Protein AF-0000000084835372 (afdb_homodimer)

pLDDT: mean 84.23, std 11.16, range [27.98, 97.38]

Structure (mmCIF, N/CA/C/O backbone):
data_AF-0000000084835372-model_v1
#
loop_
_entity.id
_entity.type
_entity.pdbx_description
1 polymer 'HAT C-terminal dimerisation domain-containing protein'
#
loop_
_atom_site.group_PDB
_atom_site.id
_atom_site.type_symbol
_atom_site.label_atom_id
_atom_site.label_alt_id
_atom_site.label_comp_id
_atom_site.label_asym_id
_atom_site.label_entity_id
_atom_site.label_seq_id
_atom_site.pdbx_PDB_ins_code
_atom_site.Cartn_x
_atom_site.Cartn_y
_atom_site.Cartn_z
_atom_site.occupancy
_atom_site.B_iso_or_equiv
_atom_site.auth_seq_id
_atom_site.auth_comp_id
_atom_site.auth_asym_id
_atom_site.auth_atom_id
_atom_site.pdbx_PDB_model_num
ATOM 1 N N . ALA A 1 1 ? -44.656 -14.961 35.062 1 27.98 1 ALA A N 1
ATOM 2 C CA . ALA A 1 1 ? -44.094 -15.5 33.844 1 27.98 1 ALA A CA 1
ATOM 3 C C . ALA A 1 1 ? -44.719 -14.812 32.625 1 27.98 1 ALA A C 1
ATOM 5 O O . ALA A 1 1 ? -45.938 -14.891 32.406 1 27.98 1 ALA A O 1
ATOM 6 N N . SER A 1 2 ? -44.25 -13.578 32.281 1 36.66 2 SER A N 1
ATOM 7 C CA . SER A 1 2 ? -44.938 -12.562 31.5 1 36.66 2 SER A CA 1
ATOM 8 C C . SER A 1 2 ? -45.375 -13.125 30.141 1 36.66 2 SER A C 1
ATOM 10 O O . SER A 1 2 ? -44.688 -13.93 29.531 1 36.66 2 SER A O 1
ATOM 12 N N . LYS A 1 3 ? -46.656 -13.367 29.922 1 39.31 3 LYS A N 1
ATOM 13 C CA . LYS A 1 3 ? -47.344 -13.938 28.766 1 39.31 3 LYS A CA 1
ATOM 14 C C . LYS A 1 3 ? -46.688 -13.531 27.453 1 39.31 3 LYS A C 1
ATOM 16 O O . LYS A 1 3 ? -46.594 -12.344 27.141 1 39.31 3 LYS A O 1
ATOM 21 N N . LEU A 1 4 ? -45.562 -14.047 26.938 1 47.09 4 LEU A N 1
ATOM 22 C CA . LEU A 1 4 ? -44.969 -13.961 25.609 1 47.09 4 LEU A CA 1
ATOM 23 C C . LEU A 1 4 ? -46.062 -13.812 24.547 1 47.09 4 LEU A C 1
ATOM 25 O O . LEU A 1 4 ? -46.812 -14.758 24.281 1 47.09 4 LEU A O 1
ATOM 29 N N . GLY A 1 5 ? -46.906 -12.906 24.688 1 49.31 5 GLY A N 1
ATOM 30 C CA . GLY A 1 5 ? -48.062 -12.719 23.828 1 49.31 5 GLY A CA 1
ATOM 31 C C . GLY A 1 5 ? -47.75 -12.844 22.344 1 49.31 5 GLY A C 1
ATOM 32 O O . GLY A 1 5 ? -46.594 -12.664 21.938 1 49.31 5 GLY A O 1
ATOM 33 N N . ASN A 1 6 ? -48.438 -13.672 21.531 1 63.75 6 ASN A N 1
ATOM 34 C CA . ASN A 1 6 ? -48.531 -14 20.109 1 63.75 6 ASN A CA 1
ATOM 35 C C . ASN A 1 6 ? -48.594 -12.742 19.25 1 63.75 6 ASN A C 1
ATOM 37 O O . ASN A 1 6 ? -49.625 -12.508 18.578 1 63.75 6 ASN A O 1
ATOM 41 N N . VAL A 1 7 ? -47.906 -11.742 19.5 1 74.88 7 VAL A N 1
ATOM 42 C CA . VAL A 1 7 ? -48.031 -10.531 18.703 1 74.88 7 VAL A CA 1
ATOM 43 C C . VAL A 1 7 ? -47.031 -10.578 17.547 1 74.88 7 VAL A C 1
ATOM 45 O O . VAL A 1 7 ? -45.844 -10.914 17.75 1 74.88 7 VAL A O 1
ATOM 48 N N . SER A 1 8 ? -47.469 -10.453 16.375 1 78.5 8 SER A N 1
ATOM 49 C CA . SER A 1 8 ? -46.625 -10.398 15.18 1 78.5 8 SER A CA 1
ATOM 50 C C . SER A 1 8 ? -45.75 -9.141 15.164 1 78.5 8 SER A C 1
ATOM 52 O O . SER A 1 8 ? -46.094 -8.156 15.828 1 78.5 8 SER A O 1
ATOM 54 N N . ALA A 1 9 ? -44.594 -9.211 14.57 1 79.56 9 ALA A N 1
ATOM 55 C CA . ALA A 1 9 ? -43.688 -8.07 14.43 1 79.56 9 ALA A CA 1
ATOM 56 C C . ALA A 1 9 ? -44.438 -6.867 13.844 1 79.56 9 ALA A C 1
ATOM 58 O O . ALA A 1 9 ? -44.188 -5.727 14.258 1 79.56 9 ALA A O 1
ATOM 59 N N . LYS A 1 10 ? -45.375 -7.16 13.039 1 75.25 10 LYS A N 1
ATOM 60 C CA . LYS A 1 10 ? -46.156 -6.109 12.391 1 75.25 10 LYS A CA 1
ATOM 61 C C . LYS A 1 10 ? -47.031 -5.383 13.398 1 75.25 10 LYS A C 1
ATOM 63 O O . LYS A 1 10 ? -47.062 -4.148 13.422 1 75.25 10 LYS A O 1
ATOM 68 N N . ASP A 1 11 ? -47.688 -6.129 14.172 1 78.44 11 ASP A N 1
ATOM 69 C CA . ASP A 1 11 ? -48.594 -5.559 15.148 1 78.44 11 ASP A CA 1
ATOM 70 C C . ASP A 1 11 ? -47.844 -4.727 16.188 1 78.44 11 ASP A C 1
ATOM 72 O O . ASP A 1 11 ? -48.312 -3.639 16.562 1 78.44 11 ASP A O 1
ATOM 76 N N . ARG A 1 12 ? -46.75 -5.238 16.531 1 81.25 12 ARG A N 1
ATOM 77 C CA . ARG A 1 12 ? -45.969 -4.531 17.547 1 81.25 12 ARG A CA 1
ATOM 78 C C . ARG A 1 12 ? -45.406 -3.221 16.984 1 81.25 12 ARG A C 1
ATOM 80 O O . ARG A 1 12 ? -45.438 -2.193 17.672 1 81.25 12 ARG A O 1
ATOM 87 N N . SER A 1 13 ? -44.969 -3.252 15.828 1 80.44 13 SER A N 1
ATOM 88 C CA . SER A 1 13 ? -44.375 -2.064 15.203 1 80.44 13 SER A CA 1
ATOM 89 C C . SER A 1 13 ? -45.438 -0.953 15.078 1 80.44 13 SER A C 1
ATOM 91 O O . SER A 1 13 ? -45.094 0.227 15.219 1 80.44 13 SER A O 1
ATOM 93 N N . SER A 1 14 ? -46.656 -1.367 14.844 1 75.94 14 SER A N 1
ATOM 94 C CA . SER A 1 14 ? -47.719 -0.389 14.656 1 75.94 14 SER A CA 1
ATOM 95 C C . SER A 1 14 ? -48 0.365 15.945 1 75.94 14 SER A C 1
ATOM 97 O O . SER A 1 14 ? -48.562 1.46 15.914 1 75.94 14 SER A O 1
ATOM 99 N N . GLN A 1 15 ? -47.594 -0.222 16.953 1 78.06 15 GLN A N 1
ATOM 100 C CA . GLN A 1 15 ? -47.812 0.406 18.25 1 78.06 15 GLN A CA 1
ATOM 101 C C . GLN A 1 15 ? -46.844 1.569 18.484 1 78.06 15 GLN A C 1
ATOM 103 O O . GLN A 1 15 ? -47.094 2.424 19.344 1 78.06 15 GLN A O 1
ATOM 108 N N . TYR A 1 16 ? -45.719 1.495 17.812 1 78.81 16 TYR A N 1
ATOM 109 C CA . TYR A 1 16 ? -44.688 2.533 17.969 1 78.81 16 TYR A CA 1
ATOM 110 C C . TYR A 1 16 ? -44.656 3.445 16.75 1 78.81 16 TYR A C 1
ATOM 112 O O . TYR A 1 16 ? -44.344 2.996 15.641 1 78.81 16 TYR A O 1
ATOM 120 N N . LYS A 1 17 ? -45.438 4.484 16.625 1 60.16 17 LYS A N 1
ATOM 121 C CA . LYS A 1 17 ? -45.656 5.34 15.469 1 60.16 17 LYS A CA 1
ATOM 122 C C . LYS A 1 17 ? -44.344 5.617 14.719 1 60.16 17 LYS A C 1
ATOM 124 O O . LYS A 1 17 ? -44.312 5.543 13.492 1 60.16 17 LYS A O 1
ATOM 129 N N . ASN A 1 18 ? -43.312 6.223 15.312 1 61.34 18 ASN A N 1
ATOM 130 C CA . ASN A 1 18 ? -42.188 6.777 14.539 1 61.34 18 ASN A CA 1
ATOM 131 C C . ASN A 1 18 ? -40.875 6.168 14.945 1 61.34 18 ASN A C 1
ATOM 133 O O . ASN A 1 18 ? -39.812 6.605 14.484 1 61.34 18 ASN A O 1
ATOM 137 N N . GLY A 1 19 ? -40.938 4.887 15.5 1 65.94 19 GLY A N 1
ATOM 138 C CA . GLY A 1 19 ? -39.656 4.488 16.016 1 65.94 19 GLY A CA 1
ATOM 139 C C . GLY A 1 19 ? -39.219 3.104 15.562 1 65.94 19 GLY A C 1
ATOM 140 O O . GLY A 1 19 ? -38.062 2.707 15.75 1 65.94 19 GLY A O 1
ATOM 141 N N . THR A 1 20 ? -40.188 2.344 14.938 1 71.88 20 THR A N 1
ATOM 142 C CA . THR A 1 20 ? -39.875 0.97 14.57 1 71.88 20 THR A CA 1
ATOM 143 C C . THR A 1 20 ? -40.469 0.618 13.211 1 71.88 20 THR A C 1
ATOM 145 O O . THR A 1 20 ? -41.344 1.315 12.719 1 71.88 20 THR A O 1
ATOM 148 N N . PHE A 1 21 ? -39.875 -0.289 12.484 1 67.44 21 PHE A N 1
ATOM 149 C CA . PHE A 1 21 ? -40.406 -0.83 11.25 1 67.44 21 PHE A CA 1
ATOM 150 C C . PHE A 1 21 ? -40.281 -2.346 11.203 1 67.44 21 PHE A C 1
ATOM 152 O O . PHE A 1 21 ? -39.562 -2.928 12.023 1 67.44 21 PHE A O 1
ATOM 159 N N . HIS A 1 22 ? -41.094 -3.066 10.5 1 67.38 22 HIS A N 1
ATOM 160 C CA . HIS A 1 22 ? -41.031 -4.523 10.43 1 67.38 22 HIS A CA 1
ATOM 161 C C . HIS A 1 22 ? -40.656 -5.004 9.039 1 67.38 22 HIS A C 1
ATOM 163 O O . HIS A 1 22 ? -41.062 -4.41 8.039 1 67.38 22 HIS A O 1
ATOM 169 N N . VAL A 1 23 ? -39.594 -5.934 9.016 1 60.56 23 VAL A N 1
ATOM 170 C CA . VAL A 1 23 ? -39.188 -6.578 7.773 1 60.56 23 VAL A CA 1
ATOM 171 C C . VAL A 1 23 ? -39.156 -8.094 7.961 1 60.56 23 VAL A C 1
ATOM 173 O O . VAL A 1 23 ? -38.5 -8.609 8.875 1 60.56 23 VAL A O 1
ATOM 176 N N . SER A 1 24 ? -39.781 -8.82 7.027 1 58.56 24 SER A N 1
ATOM 177 C CA . SER A 1 24 ? -39.719 -10.281 6.953 1 58.56 24 SER A CA 1
ATOM 178 C C . SER A 1 24 ? -39.969 -10.914 8.32 1 58.56 24 SER A C 1
ATOM 180 O O . SER A 1 24 ? -39.25 -11.836 8.711 1 58.56 24 SER A O 1
ATOM 182 N N . GLY A 1 25 ? -40.875 -10.273 9.109 1 63.66 25 GLY A N 1
ATOM 183 C CA . GLY A 1 25 ? -41.281 -10.883 10.367 1 63.66 25 GLY A CA 1
ATOM 184 C C . GLY A 1 25 ? -40.5 -10.352 11.562 1 63.66 25 GLY A C 1
ATOM 185 O O . GLY A 1 25 ? -40.781 -10.734 12.703 1 63.66 25 GLY A O 1
ATOM 186 N N . ASP A 1 26 ? -39.5 -9.523 11.266 1 73.25 26 ASP A N 1
ATOM 187 C CA . ASP A 1 26 ? -38.719 -8.953 12.359 1 73.25 26 ASP A CA 1
ATOM 188 C C . ASP A 1 26 ? -38.969 -7.461 12.508 1 73.25 26 ASP A C 1
ATOM 190 O O . ASP A 1 26 ? -39.312 -6.785 11.531 1 73.25 26 ASP A O 1
ATOM 194 N N . MET A 1 27 ? -38.969 -7.043 13.695 1 76.88 27 MET A N 1
ATOM 195 C CA . MET A 1 27 ? -39.156 -5.625 13.984 1 76.88 27 MET A CA 1
ATOM 196 C C . MET A 1 27 ? -37.812 -4.926 14.18 1 76.88 27 MET A C 1
ATOM 198 O O . MET A 1 27 ? -36.938 -5.449 14.867 1 76.88 27 MET A O 1
ATOM 202 N N . PHE A 1 28 ? -37.656 -3.779 13.508 1 74.75 28 PHE A N 1
ATOM 203 C CA . PHE A 1 28 ? -36.406 -3.057 13.562 1 74.75 28 PHE A CA 1
ATOM 204 C C . PHE A 1 28 ? -36.594 -1.664 14.148 1 74.75 28 PHE A C 1
ATOM 206 O O . PHE A 1 28 ? -37.656 -1.054 13.977 1 74.75 28 PHE A O 1
ATOM 213 N N . CYS A 1 29 ? -35.656 -1.258 14.992 1 74.88 29 CYS A N 1
ATOM 214 C CA . CYS A 1 29 ? -35.625 0.126 15.445 1 74.88 29 CYS A CA 1
ATOM 215 C C . CYS A 1 29 ? -35.188 1.061 14.32 1 74.88 29 CYS A C 1
ATOM 217 O O . CYS A 1 29 ? -34.219 0.794 13.625 1 74.88 29 CYS A O 1
ATOM 219 N N . SER A 1 30 ? -35.906 2.086 14.117 1 66.5 30 SER A N 1
ATOM 220 C CA . SER A 1 30 ? -35.625 2.996 13.008 1 66.5 30 SER A CA 1
ATOM 221 C C . SER A 1 30 ? -34.344 3.762 13.219 1 66.5 30 SER A C 1
ATOM 223 O O . SER A 1 30 ? -33.656 4.137 12.25 1 66.5 30 SER A O 1
ATOM 225 N N . ALA A 1 31 ? -34 3.979 14.477 1 65.31 31 ALA A N 1
ATOM 226 C CA . ALA A 1 31 ? -32.844 4.785 14.773 1 65.31 31 ALA A CA 1
ATOM 227 C C . ALA A 1 31 ? -31.562 3.967 14.609 1 65.31 31 ALA A C 1
ATOM 229 O O . ALA A 1 31 ? -30.562 4.461 14.07 1 65.31 31 ALA A O 1
ATOM 230 N N . TYR A 1 32 ? -31.609 2.758 14.992 1 65 32 TYR A N 1
ATOM 231 C CA . TYR A 1 32 ? -30.375 1.96 15.023 1 65 32 TYR A CA 1
ATOM 232 C C . TYR A 1 32 ? -30.391 0.907 13.922 1 65 32 TYR A C 1
ATOM 234 O O . TYR A 1 32 ? -29.359 0.32 13.609 1 65 32 TYR A O 1
ATOM 242 N N . ASN A 1 33 ? -31.516 0.706 13.273 1 63.5 33 ASN A N 1
ATOM 243 C CA . ASN A 1 33 ? -31.688 -0.334 12.266 1 63.5 33 ASN A CA 1
ATOM 244 C C . ASN A 1 33 ? -31.328 -1.712 12.812 1 63.5 33 ASN A C 1
ATOM 246 O O . ASN A 1 33 ? -30.641 -2.486 12.156 1 63.5 33 ASN A O 1
ATOM 250 N N . ILE A 1 34 ? -31.609 -1.914 14.078 1 71.31 34 ILE A N 1
ATOM 251 C CA . ILE A 1 34 ? -31.359 -3.211 14.695 1 71.31 34 ILE A CA 1
ATOM 252 C C . ILE A 1 34 ? -32.688 -3.943 14.922 1 71.31 34 ILE A C 1
ATOM 254 O O . ILE A 1 34 ? -33.719 -3.311 15.094 1 71.31 34 ILE A O 1
ATOM 258 N N . ALA A 1 35 ? -32.625 -5.25 14.828 1 72.38 35 ALA A N 1
ATOM 259 C CA . ALA A 1 35 ? -33.781 -6.059 15.141 1 72.38 35 ALA A CA 1
ATOM 260 C C . ALA A 1 35 ? -34.125 -5.992 16.625 1 72.38 35 ALA A C 1
ATOM 262 O O . ALA A 1 35 ? -33.219 -6.07 17.469 1 72.38 35 ALA A O 1
ATOM 263 N N . VAL A 1 36 ? -35.312 -5.547 16.969 1 76.25 36 VAL A N 1
ATOM 264 C CA . VAL A 1 36 ? -35.781 -5.477 18.344 1 76.25 36 VAL A CA 1
ATOM 265 C C . VAL A 1 36 ? -36.781 -6.621 18.609 1 76.25 36 VAL A C 1
ATOM 267 O O . VAL A 1 36 ? -37.5 -7.035 17.719 1 76.25 36 VAL A O 1
ATOM 270 N N . ASP A 1 37 ? -36.562 -7.207 19.797 1 73.31 37 ASP A N 1
ATOM 271 C CA . ASP A 1 37 ? -37.469 -8.281 20.203 1 73.31 37 ASP A CA 1
ATOM 272 C C . ASP A 1 37 ? -38.906 -7.785 20.312 1 73.31 37 ASP A C 1
ATOM 274 O O . ASP A 1 37 ? -39.281 -7.086 21.266 1 73.31 37 ASP A O 1
ATOM 278 N N . HIS A 1 38 ? -39.75 -8.172 19.328 1 76.88 38 HIS A N 1
ATOM 279 C CA . HIS A 1 38 ? -41.125 -7.68 19.281 1 76.88 38 HIS A CA 1
ATOM 280 C C . HIS A 1 38 ? -42.031 -8.508 20.172 1 76.88 38 HIS A C 1
ATOM 282 O O . HIS A 1 38 ? -43.156 -8.117 20.422 1 76.88 38 HIS A O 1
ATOM 288 N N . LYS A 1 39 ? -41.531 -9.609 20.703 1 76.94 39 LYS A N 1
ATOM 289 C CA . LYS A 1 39 ? -42.375 -10.484 21.5 1 76.94 39 LYS A CA 1
ATOM 290 C C . LYS A 1 39 ? -42.562 -9.945 22.906 1 76.94 39 LYS A C 1
ATOM 292 O O . LYS A 1 39 ? -43.594 -10.227 23.562 1 76.94 39 LYS A O 1
ATOM 297 N N . ARG A 1 40 ? -41.656 -9.141 23.391 1 77.38 40 ARG A N 1
ATOM 298 C CA . ARG A 1 40 ? -41.719 -8.547 24.719 1 77.38 40 ARG A CA 1
ATOM 299 C C . ARG A 1 40 ? -41.875 -7.031 24.625 1 77.38 40 ARG A C 1
ATOM 301 O O . ARG A 1 40 ? -40.906 -6.312 24.375 1 77.38 40 ARG A O 1
ATOM 308 N N . LYS A 1 41 ? -43 -6.531 24.953 1 79.69 41 LYS A N 1
ATOM 309 C CA . LYS A 1 41 ? -43.281 -5.105 24.844 1 79.69 41 LYS A CA 1
ATOM 310 C C . LYS A 1 41 ? -42.375 -4.297 25.781 1 79.69 41 LYS A C 1
ATOM 312 O O . LYS A 1 41 ? -41.938 -3.201 25.438 1 79.69 41 LYS A O 1
ATOM 317 N N . ALA A 1 42 ? -42.125 -4.895 26.922 1 80.12 42 ALA A N 1
ATOM 318 C CA . ALA A 1 42 ? -41.344 -4.184 27.922 1 80.12 42 ALA A CA 1
ATOM 319 C C . ALA A 1 42 ? -39.938 -3.91 27.391 1 80.12 42 ALA A C 1
ATOM 321 O O . ALA A 1 42 ? -39.375 -2.836 27.625 1 80.12 42 ALA A O 1
ATOM 322 N N . THR A 1 43 ? -39.438 -4.859 26.703 1 80.06 43 THR A N 1
ATOM 323 C CA . THR A 1 43 ? -38.094 -4.711 26.141 1 80.06 43 THR A CA 1
ATOM 324 C C . THR A 1 43 ? -38.062 -3.637 25.062 1 80.06 43 THR A C 1
ATOM 326 O O . THR A 1 43 ? -37.125 -2.861 24.969 1 80.06 43 THR A O 1
ATOM 329 N N . CYS A 1 44 ? -39.094 -3.609 24.281 1 80.94 44 CYS A N 1
ATOM 330 C CA . CYS A 1 44 ? -39.188 -2.6 23.234 1 80.94 44 CYS A CA 1
ATOM 331 C C . CYS A 1 44 ? -39.312 -1.201 23.828 1 80.94 44 CYS A C 1
ATOM 333 O O . CYS A 1 44 ? -38.625 -0.277 23.359 1 80.94 44 CYS A O 1
ATOM 335 N N . ASP A 1 45 ? -40.094 -1.082 24.875 1 80.69 45 ASP A N 1
ATOM 336 C CA . ASP A 1 45 ? -40.281 0.213 25.516 1 80.69 45 ASP A CA 1
ATOM 337 C C . ASP A 1 45 ? -38.969 0.702 26.156 1 80.69 45 ASP A C 1
ATOM 339 O O . ASP A 1 45 ? -38.625 1.88 26.047 1 80.69 45 ASP A O 1
ATOM 343 N N . ARG A 1 46 ? -38.312 -0.165 26.766 1 80.94 46 ARG A N 1
ATOM 344 C CA . ARG A 1 46 ? -37.031 0.189 27.391 1 80.94 46 ARG A CA 1
ATOM 345 C C . ARG A 1 46 ? -36.031 0.673 26.344 1 80.94 46 ARG A C 1
ATOM 347 O O . ARG A 1 46 ? -35.281 1.629 26.594 1 80.94 46 ARG A O 1
ATOM 354 N N . HIS A 1 47 ? -36 0.003 25.234 1 80.69 47 HIS A N 1
ATOM 355 C CA . HIS A 1 47 ? -35.125 0.388 24.141 1 80.69 47 HIS A CA 1
ATOM 356 C C . HIS A 1 47 ? -35.438 1.789 23.641 1 80.69 47 HIS A C 1
ATOM 358 O O . HIS A 1 47 ? -34.562 2.627 23.5 1 80.69 47 HIS A O 1
ATOM 364 N N . LEU A 1 48 ? -36.688 2.08 23.438 1 80.19 48 LEU A N 1
ATOM 365 C CA . LEU A 1 48 ? -37.125 3.328 22.812 1 80.19 48 LEU A CA 1
ATOM 366 C C . LEU A 1 48 ? -37.031 4.492 23.781 1 80.19 48 LEU A C 1
ATOM 368 O O . LEU A 1 48 ? -36.938 5.652 23.375 1 80.19 48 LEU A O 1
ATOM 372 N N . GLU A 1 49 ? -36.938 4.105 25.078 1 78.75 49 GLU A N 1
ATOM 373 C CA . GLU A 1 49 ? -36.906 5.152 26.094 1 78.75 49 GLU A CA 1
ATOM 374 C C . GLU A 1 49 ? -35.469 5.355 26.625 1 78.75 49 GLU A C 1
ATOM 376 O O . GLU A 1 49 ? -35.219 6.309 27.344 1 78.75 49 GLU A O 1
ATOM 381 N N . ALA A 1 50 ? -34.656 4.473 26.234 1 78.88 50 ALA A N 1
ATOM 382 C CA . ALA A 1 50 ? -33.281 4.562 26.719 1 78.88 50 ALA A CA 1
ATOM 383 C C . ALA A 1 50 ? -32.625 5.859 26.266 1 78.88 50 ALA A C 1
ATOM 385 O O . ALA A 1 50 ? -32.875 6.348 25.172 1 78.88 50 ALA A O 1
ATOM 386 N N . SER A 1 51 ? -31.828 6.473 27.156 1 74.31 51 SER A N 1
ATOM 387 C CA . SER A 1 51 ? -31.156 7.742 26.891 1 74.31 51 SER A CA 1
ATOM 388 C C . SER A 1 51 ? -30.266 7.652 25.656 1 74.31 51 SER A C 1
ATOM 390 O O . SER A 1 51 ? -30.234 8.586 24.844 1 74.31 51 SER A O 1
ATOM 392 N N . THR A 1 52 ? -29.609 6.562 25.516 1 74.94 52 THR A N 1
ATOM 393 C CA . THR A 1 52 ? -28.703 6.387 24.375 1 74.94 52 THR A CA 1
ATOM 394 C C . THR A 1 52 ? -29.484 6.395 23.078 1 74.94 52 THR A C 1
ATOM 396 O O . THR A 1 52 ? -29.016 6.93 22.062 1 74.94 52 THR A O 1
ATOM 399 N N . HIS A 1 53 ? -30.688 5.832 23.156 1 76.94 53 HIS A N 1
ATOM 400 C CA . HIS A 1 53 ? -31.547 5.82 21.984 1 76.94 53 HIS A CA 1
ATOM 401 C C . HIS A 1 53 ? -32.031 7.227 21.641 1 76.94 53 HIS A C 1
ATOM 403 O O . HIS A 1 53 ? -32.031 7.625 20.484 1 76.94 53 HIS A O 1
ATOM 409 N N . LEU A 1 54 ? -32.312 7.934 22.672 1 75.25 54 LEU A N 1
ATOM 410 C CA . LEU A 1 54 ? -32.812 9.281 22.453 1 75.25 54 LEU A CA 1
ATOM 411 C C . LEU A 1 54 ? -31.719 10.195 21.906 1 75.25 54 LEU A C 1
ATOM 413 O O . LEU A 1 54 ? -31.984 11.039 21.047 1 75.25 54 LEU A O 1
ATOM 417 N N . GLU A 1 55 ? -30.578 10 22.406 1 74.81 55 GLU A N 1
ATOM 418 C CA . GLU A 1 55 ? -29.453 10.797 21.922 1 74.81 55 GLU A CA 1
ATOM 419 C C . GLU A 1 55 ? -29.156 10.484 20.469 1 74.81 55 GLU A C 1
ATOM 421 O O . GLU A 1 55 ? -28.891 11.391 19.672 1 74.81 55 GLU A O 1
ATOM 426 N N . LYS A 1 56 ? -29.219 9.234 20.188 1 71.81 56 LYS A N 1
ATOM 427 C CA . LYS A 1 56 ? -28.969 8.852 18.797 1 71.81 56 LYS A CA 1
ATOM 428 C C . LYS A 1 56 ? -30.062 9.398 17.875 1 71.81 56 LYS A C 1
ATOM 430 O O . LYS A 1 56 ? -29.781 9.836 16.766 1 71.81 56 LYS A O 1
ATOM 435 N N . LYS A 1 57 ? -31.234 9.336 18.422 1 71.81 57 LYS A N 1
ATOM 436 C CA . LYS A 1 57 ? -32.344 9.883 17.641 1 71.81 57 LYS A CA 1
ATOM 437 C C . LYS A 1 57 ? -32.156 11.367 17.375 1 71.81 57 LYS A C 1
ATOM 439 O O . LYS A 1 57 ? -32.406 11.844 16.266 1 71.81 57 LYS A O 1
ATOM 444 N N . LYS A 1 58 ? -31.625 12.047 18.328 1 67.94 58 LYS A N 1
ATOM 445 C CA . LYS A 1 58 ? -31.391 13.477 18.172 1 67.94 58 LYS A CA 1
ATOM 446 C C . LYS A 1 58 ? -30.25 13.742 17.188 1 67.94 58 LYS A C 1
ATOM 448 O O . LYS A 1 58 ? -30.344 14.656 16.375 1 67.94 58 LYS A O 1
ATOM 453 N N . LYS A 1 59 ? -29.25 12.977 17.375 1 68.06 59 LYS A N 1
ATOM 454 C CA . LYS A 1 59 ? -28.109 13.125 16.469 1 68.06 59 LYS A CA 1
ATOM 455 C C . LYS A 1 59 ? -28.516 12.828 15.023 1 68.06 59 LYS A C 1
ATOM 457 O O . LYS A 1 59 ? -28.078 13.508 14.094 1 68.06 59 LYS A O 1
ATOM 462 N N . MET A 1 60 ? -29.359 11.82 14.953 1 65.12 60 MET A N 1
ATOM 463 C CA . MET A 1 60 ? -29.828 11.453 13.625 1 65.12 60 MET A CA 1
ATOM 464 C C . MET A 1 60 ? -30.688 12.562 13.031 1 65.12 60 MET A C 1
ATOM 466 O O . MET A 1 60 ? -30.625 12.836 11.828 1 65.12 60 MET A O 1
ATOM 470 N N . GLU A 1 61 ? -31.438 13.148 13.906 1 61.66 61 GLU A N 1
ATOM 471 C CA . GLU A 1 61 ? -32.281 14.242 13.453 1 61.66 61 GLU A CA 1
ATOM 472 C C . GLU A 1 61 ? -31.453 15.445 13.023 1 61.66 61 GLU A C 1
ATOM 474 O O . GLU A 1 61 ? -31.75 16.094 12.016 1 61.66 61 GLU A O 1
ATOM 479 N N . SER A 1 62 ? -30.422 15.672 13.773 1 61.5 62 SER A N 1
ATOM 480 C CA . SER A 1 62 ? -29.516 16.75 13.383 1 61.5 62 SER A CA 1
ATOM 481 C C . SER A 1 62 ? -28.766 16.391 12.102 1 61.5 62 SER A C 1
ATOM 483 O O . SER A 1 62 ? -28.578 17.25 11.227 1 61.5 62 SER A O 1
ATOM 485 N N . ALA A 1 63 ? -28.359 15.188 12.125 1 61.44 63 ALA A N 1
ATOM 486 C CA . ALA A 1 63 ? -27.656 14.711 10.938 1 61.44 63 ALA A CA 1
ATOM 487 C C . ALA A 1 63 ? -28.578 14.656 9.734 1 61.44 63 ALA A C 1
ATOM 489 O O . ALA A 1 63 ? -28.141 14.812 8.594 1 61.44 63 ALA A O 1
ATOM 490 N N . ALA A 1 64 ? -29.781 14.484 10.07 1 58.34 64 ALA A N 1
ATOM 491 C CA . ALA A 1 64 ? -30.812 14.414 9.031 1 58.34 64 ALA A CA 1
ATOM 492 C C . ALA A 1 64 ? -30.891 15.719 8.25 1 58.34 64 ALA A C 1
ATOM 494 O O . ALA A 1 64 ? -31.141 15.711 7.043 1 58.34 64 ALA A O 1
ATOM 495 N N . VAL A 1 65 ? -30.578 16.797 8.945 1 53.66 65 VAL A N 1
ATOM 496 C CA . VAL A 1 65 ? -30.609 18.078 8.258 1 53.66 65 VAL A CA 1
ATOM 497 C C . VAL A 1 65 ? -29.469 18.156 7.254 1 53.66 65 VAL A C 1
ATOM 499 O O . VAL A 1 65 ? -29.656 18.547 6.102 1 53.66 65 VAL A O 1
ATOM 502 N N . SER A 1 66 ? -28.328 17.859 7.734 1 61.97 66 SER A N 1
ATOM 503 C CA . SER A 1 66 ? -27.172 17.875 6.84 1 61.97 66 SER A CA 1
ATOM 504 C C . SER A 1 66 ? -27.359 16.859 5.715 1 61.97 66 SER A C 1
ATOM 506 O O . SER A 1 66 ? -26.984 17.125 4.57 1 61.97 66 SER A O 1
ATOM 508 N N . SER A 1 67 ? -28 15.836 6.074 1 67.06 67 SER A N 1
ATOM 509 C CA . SER A 1 67 ? -28.25 14.781 5.098 1 67.06 67 SER A CA 1
ATOM 510 C C . SER A 1 67 ? -29.281 15.227 4.055 1 67.06 67 SER A C 1
ATOM 512 O O . SER A 1 67 ? -29.156 14.875 2.879 1 67.06 67 SER A O 1
ATOM 514 N N . SER A 1 68 ? -30.109 16.078 4.613 1 70.69 68 SER A N 1
ATOM 515 C CA . SER A 1 68 ? -31.141 16.578 3.709 1 70.69 68 SER A CA 1
ATOM 516 C C . SER A 1 68 ? -30.562 17.547 2.693 1 70.69 68 SER A C 1
ATOM 518 O O . SER A 1 68 ? -30.953 17.547 1.521 1 70.69 68 SER A O 1
ATOM 520 N N . GLU A 1 69 ? -29.656 18.344 3.227 1 74.06 69 GLU A N 1
ATOM 521 C CA . GLU A 1 69 ? -28.984 19.266 2.307 1 74.06 69 GLU A CA 1
ATOM 522 C C . GLU A 1 69 ? -28.188 18.5 1.253 1 74.06 69 GLU A C 1
ATOM 524 O O . GLU A 1 69 ? -28.203 18.859 0.074 1 74.06 69 GLU A O 1
ATOM 529 N N . LYS A 1 70 ? -27.625 17.672 1.721 1 81.38 70 LYS A N 1
ATOM 530 C CA . LYS A 1 70 ? -26.844 16.859 0.797 1 81.38 70 LYS A CA 1
ATOM 531 C C . LYS A 1 70 ? -27.734 16.125 -0.194 1 81.38 70 LYS A C 1
ATOM 533 O O . LYS A 1 70 ? -27.406 16.016 -1.377 1 81.38 70 LYS A O 1
ATOM 538 N N . GLN A 1 71 ? -28.766 15.648 0.278 1 77.88 71 GLN A N 1
ATOM 539 C CA . GLN A 1 71 ? -29.734 14.977 -0.589 1 77.88 71 GLN A CA 1
ATOM 540 C C . GLN A 1 71 ? -30.219 15.898 -1.698 1 77.88 71 GLN A C 1
ATOM 542 O O . GLN A 1 71 ? -30.344 15.484 -2.85 1 77.88 71 GLN A O 1
ATOM 547 N N . GLY A 1 72 ? -30.391 17.094 -1.22 1 78.38 72 GLY A N 1
ATOM 548 C CA . GLY A 1 72 ? -30.797 18.062 -2.219 1 78.38 72 GLY A CA 1
ATOM 549 C C . GLY A 1 72 ? -29.734 18.312 -3.279 1 78.38 72 GLY A C 1
ATOM 550 O O . GLY A 1 72 ? -30.047 18.391 -4.469 1 78.38 72 GLY A O 1
ATOM 551 N N . THR A 1 73 ? -28.609 18.344 -2.805 1 82.44 73 THR A N 1
ATOM 552 C CA . THR A 1 73 ? -27.5 18.578 -3.715 1 82.44 73 THR A CA 1
ATOM 553 C C . THR A 1 73 ? -27.312 17.406 -4.664 1 82.44 73 THR A C 1
ATOM 555 O O . THR A 1 73 ? -27.078 17.594 -5.859 1 82.44 73 THR A O 1
ATOM 558 N N . VAL A 1 74 ? -27.406 16.266 -4.125 1 85.12 74 VAL A N 1
ATOM 559 C CA . VAL A 1 74 ? -27.234 15.062 -4.93 1 85.12 74 VAL A CA 1
ATOM 560 C C . VAL A 1 74 ? -28.344 14.953 -5.965 1 85.12 74 VAL A C 1
ATOM 562 O O . VAL A 1 74 ? -28.109 14.578 -7.113 1 85.12 74 VAL A O 1
ATOM 565 N N . LYS A 1 75 ? -29.453 15.273 -5.531 1 82.62 75 LYS A N 1
ATOM 566 C CA . LYS A 1 75 ? -30.594 15.289 -6.449 1 82.62 75 LYS A CA 1
ATOM 567 C C . LYS A 1 75 ? -30.328 16.219 -7.637 1 82.62 75 LYS A C 1
ATOM 569 O O . LYS A 1 75 ? -30.609 15.859 -8.781 1 82.62 75 LYS A O 1
ATOM 574 N N . ALA A 1 76 ? -29.859 17.297 -7.297 1 82.5 76 ALA A N 1
ATOM 575 C CA . ALA A 1 76 ? -29.578 18.281 -8.336 1 82.5 76 ALA A CA 1
ATOM 576 C C . ALA A 1 76 ? -28.469 17.797 -9.266 1 82.5 76 ALA A C 1
ATOM 578 O O . ALA A 1 76 ? -28.516 18.016 -10.477 1 82.5 76 ALA A O 1
ATOM 579 N N . LEU A 1 77 ? -27.547 17.141 -8.734 1 85.19 77 LEU A N 1
ATOM 580 C CA . LEU A 1 77 ? -26.375 16.688 -9.484 1 85.19 77 LEU A CA 1
ATOM 581 C C . LEU A 1 77 ? -26.766 15.586 -10.469 1 85.19 77 LEU A C 1
ATOM 583 O O . LEU A 1 77 ? -26.203 15.516 -11.57 1 85.19 77 LEU A O 1
ATOM 587 N N . PHE A 1 78 ? -27.688 14.719 -10.039 1 88.81 78 PHE A N 1
ATOM 588 C CA . PHE A 1 78 ? -28.016 13.57 -10.867 1 88.81 78 PHE A CA 1
ATOM 589 C C . PHE A 1 78 ? -29.312 13.82 -11.641 1 88.81 78 PHE A C 1
ATOM 591 O O . PHE A 1 78 ? -29.641 13.062 -12.555 1 88.81 78 PHE A O 1
ATOM 598 N N . GLY A 1 79 ? -29.953 14.828 -11.391 1 81.12 79 GLY A N 1
ATOM 599 C CA . GLY A 1 79 ? -31.203 15.109 -12.055 1 81.12 79 GLY A CA 1
ATOM 600 C C . GLY A 1 79 ? -32.25 14.016 -11.867 1 81.12 79 GLY A C 1
ATOM 601 O O . GLY A 1 79 ? -32.844 13.539 -12.836 1 81.12 79 GLY A O 1
ATOM 602 N N . THR A 1 80 ? -32.375 13.57 -10.625 1 76.94 80 THR A N 1
ATOM 603 C CA . THR A 1 80 ? -33.25 12.445 -10.328 1 76.94 80 THR A CA 1
ATOM 604 C C . THR A 1 80 ? -34.719 12.859 -10.43 1 76.94 80 THR A C 1
ATOM 606 O O . THR A 1 80 ? -35.062 13.977 -10.047 1 76.94 80 THR A O 1
ATOM 609 N N . LYS A 1 81 ? -35.531 11.961 -11 1 68.94 81 LYS A N 1
ATOM 610 C CA . LYS A 1 81 ? -36.938 12.258 -11.258 1 68.94 81 LYS A CA 1
ATOM 611 C C . LYS A 1 81 ? -37.844 11.617 -10.203 1 68.94 81 LYS A C 1
ATOM 613 O O . LYS A 1 81 ? -38.938 12.109 -9.945 1 68.94 81 LYS A O 1
ATOM 618 N N . THR A 1 82 ? -37.406 10.453 -9.727 1 74.5 82 THR A N 1
ATOM 619 C CA . THR A 1 82 ? -38.219 9.742 -8.758 1 74.5 82 THR A CA 1
ATOM 620 C C . THR A 1 82 ? -37.531 9.68 -7.395 1 74.5 82 THR A C 1
ATOM 622 O O . THR A 1 82 ? -36.312 9.805 -7.305 1 74.5 82 THR A O 1
ATOM 625 N N . ALA A 1 83 ? -38.344 9.609 -6.426 1 71.69 83 ALA A N 1
ATOM 626 C CA . ALA A 1 83 ? -37.844 9.547 -5.059 1 71.69 83 ALA A CA 1
ATOM 627 C C . ALA A 1 83 ? -37 8.305 -4.844 1 71.69 83 ALA A C 1
ATOM 629 O O . ALA A 1 83 ? -35.969 8.352 -4.129 1 71.69 83 ALA A O 1
ATOM 630 N N . GLN A 1 84 ? -37.406 7.258 -5.492 1 72.81 84 GLN A N 1
ATOM 631 C CA . GLN A 1 84 ? -36.656 6.008 -5.352 1 72.81 84 GLN A CA 1
ATOM 632 C C . GLN A 1 84 ? -35.25 6.125 -5.945 1 72.81 84 GLN A C 1
ATOM 634 O O . GLN A 1 84 ? -34.281 5.668 -5.348 1 72.81 84 GLN A O 1
ATOM 639 N N . GLN A 1 85 ? -35.25 6.66 -7.023 1 77.94 85 GLN A N 1
ATOM 640 C CA . GLN A 1 85 ? -33.969 6.863 -7.688 1 77.94 85 GLN A CA 1
ATOM 641 C C . GLN A 1 85 ? -33.094 7.801 -6.875 1 77.94 85 GLN A C 1
ATOM 643 O O . GLN A 1 85 ? -31.859 7.613 -6.824 1 77.94 85 GLN A O 1
ATOM 648 N N . GLU A 1 86 ? -33.812 8.656 -6.281 1 81.81 86 GLU A N 1
ATOM 649 C CA . GLU A 1 86 ? -33.062 9.625 -5.477 1 81.81 86 GLU A CA 1
ATOM 650 C C . GLU A 1 86 ? -32.375 8.953 -4.285 1 81.81 86 GLU A C 1
ATOM 652 O O . GLU A 1 86 ? -31.203 9.203 -4.012 1 81.81 86 GLU A O 1
ATOM 657 N N . ILE A 1 87 ? -33.156 8.156 -3.648 1 79.5 87 ILE A N 1
ATOM 658 C CA . ILE A 1 87 ? -32.625 7.484 -2.463 1 79.5 87 ILE A CA 1
ATOM 659 C C . ILE A 1 87 ? -31.422 6.609 -2.85 1 79.5 87 ILE A C 1
ATOM 661 O O . ILE A 1 87 ? -30.391 6.625 -2.176 1 79.5 87 ILE A O 1
ATOM 665 N N . ARG A 1 88 ? -31.562 5.922 -3.867 1 84.62 88 ARG A N 1
ATOM 666 C CA . ARG A 1 88 ? -30.5 5.031 -4.32 1 84.62 88 ARG A CA 1
ATOM 667 C C . ARG A 1 88 ? -29.25 5.816 -4.699 1 84.62 88 ARG A C 1
ATOM 669 O O . ARG A 1 88 ? -28.141 5.434 -4.336 1 84.62 88 ARG A O 1
ATOM 676 N N . LYS A 1 89 ? -29.469 6.844 -5.387 1 88.69 89 LYS A N 1
ATOM 677 C CA . LYS A 1 89 ? -28.328 7.645 -5.844 1 88.69 89 LYS A CA 1
ATOM 678 C C . LYS A 1 89 ? -27.594 8.281 -4.668 1 88.69 89 LYS A C 1
ATOM 680 O O . LYS A 1 89 ? -26.375 8.398 -4.684 1 88.69 89 LYS A O 1
ATOM 685 N N . VAL A 1 90 ? -28.359 8.664 -3.695 1 88.31 90 VAL A N 1
ATOM 686 C CA . VAL A 1 90 ? -27.75 9.266 -2.514 1 88.31 90 VAL A CA 1
ATOM 687 C C . VAL A 1 90 ? -26.922 8.227 -1.771 1 88.31 90 VAL A C 1
ATOM 689 O O . VAL A 1 90 ? -25.797 8.516 -1.328 1 88.31 90 VAL A O 1
ATOM 692 N N . VAL A 1 91 ? -27.422 7.051 -1.681 1 89.25 91 VAL A N 1
ATOM 693 C CA . VAL A 1 91 ? -26.734 5.98 -0.972 1 89.25 91 VAL A CA 1
ATOM 694 C C . VAL A 1 91 ? -25.438 5.633 -1.705 1 89.25 91 VAL A C 1
ATOM 696 O O . VAL A 1 91 ? -24.391 5.441 -1.077 1 89.25 91 VAL A O 1
ATOM 699 N N . LEU A 1 92 ? -25.516 5.59 -2.973 1 92.62 92 LEU A N 1
ATOM 700 C CA . LEU A 1 92 ? -24.344 5.262 -3.773 1 92.62 92 LEU A CA 1
ATOM 701 C C . LEU A 1 92 ? -23.312 6.395 -3.727 1 92.62 92 LEU A C 1
ATOM 703 O O . LEU A 1 92 ? -22.109 6.145 -3.682 1 92.62 92 LEU A O 1
ATOM 707 N N . PHE A 1 93 ? -23.859 7.598 -3.74 1 93.38 93 PHE A N 1
ATOM 708 C CA . PHE A 1 93 ? -23 8.766 -3.623 1 93.38 93 PHE A CA 1
ATOM 709 C C . PHE A 1 93 ? -22.203 8.734 -2.322 1 93.38 93 PHE A C 1
ATOM 711 O O . PHE A 1 93 ? -20.984 8.922 -2.326 1 93.38 93 PHE A O 1
ATOM 718 N N . ASN A 1 94 ? -22.875 8.438 -1.309 1 92.44 94 ASN A N 1
ATOM 719 C CA . ASN A 1 94 ? -22.25 8.383 0.008 1 92.44 94 ASN A CA 1
ATOM 720 C C . ASN A 1 94 ? -21.281 7.215 0.114 1 92.44 94 ASN A C 1
ATOM 722 O O . ASN A 1 94 ? -20.266 7.305 0.82 1 92.44 94 ASN A O 1
ATOM 726 N N . LEU A 1 95 ? -21.594 6.152 -0.589 1 94.44 95 LEU A N 1
ATOM 727 C CA . LEU A 1 95 ? -20.688 5 -0.604 1 94.44 95 LEU A CA 1
ATOM 728 C C . LEU A 1 95 ? -19.344 5.367 -1.209 1 94.44 95 LEU A C 1
ATOM 730 O O . LEU A 1 95 ? -18.297 5.07 -0.629 1 94.44 95 LEU A O 1
ATOM 734 N N . VAL A 1 96 ? -19.406 5.984 -2.365 1 93.62 96 VAL A N 1
ATOM 735 C CA . VAL A 1 96 ? -18.188 6.387 -3.062 1 93.62 96 VAL A CA 1
ATOM 736 C C . VAL A 1 96 ? -17.391 7.375 -2.201 1 93.62 96 VAL A C 1
ATOM 738 O O . VAL A 1 96 ? -16.172 7.262 -2.076 1 93.62 96 VAL A O 1
ATOM 741 N N . GLU A 1 97 ? -18.062 8.273 -1.591 1 91.81 97 GLU A N 1
ATOM 742 C CA . GLU A 1 97 ? -17.438 9.258 -0.715 1 91.81 97 GLU A CA 1
ATOM 743 C C . GLU A 1 97 ? -16.781 8.578 0.488 1 91.81 97 GLU A C 1
ATOM 745 O O . GLU A 1 97 ? -15.648 8.906 0.852 1 91.81 97 GLU A O 1
ATOM 750 N N . ALA A 1 98 ? -17.5 7.684 1.065 1 92.62 98 ALA A N 1
ATOM 751 C CA . ALA A 1 98 ? -17.016 6.992 2.258 1 92.62 98 ALA A CA 1
ATOM 752 C C . ALA A 1 98 ? -15.773 6.16 1.939 1 92.62 98 ALA A C 1
ATOM 754 O O . ALA A 1 98 ? -14.789 6.195 2.682 1 92.62 98 ALA A O 1
ATOM 755 N N . PHE A 1 99 ? -15.75 5.398 0.854 1 92.81 99 PHE A N 1
ATOM 756 C CA . PHE A 1 99 ? -14.617 4.562 0.461 1 92.81 99 PHE A CA 1
ATOM 757 C C . PHE A 1 99 ? -13.398 5.414 0.14 1 92.81 99 PHE A C 1
ATOM 759 O O . PHE A 1 99 ? -12.281 5.086 0.55 1 92.81 99 PHE A O 1
ATOM 766 N N . THR A 1 100 ? -13.664 6.445 -0.533 1 88.5 100 THR A N 1
ATOM 767 C CA . THR A 1 100 ? -12.562 7.312 -0.926 1 88.5 100 THR A CA 1
ATOM 768 C C . THR A 1 100 ? -11.953 8.008 0.292 1 88.5 100 THR A C 1
ATOM 770 O O . THR A 1 100 ? -10.734 8.109 0.409 1 88.5 100 THR A O 1
ATOM 773 N N . SER A 1 101 ? -12.797 8.461 1.16 1 87.25 101 SER A N 1
ATOM 774 C CA . SER A 1 101 ? -12.328 9.141 2.363 1 87.25 101 SER A CA 1
ATOM 775 C C . SER A 1 101 ? -11.531 8.195 3.256 1 87.25 101 SER A C 1
ATOM 777 O O . SER A 1 101 ? -10.617 8.617 3.961 1 87.25 101 SER A O 1
ATOM 779 N N . ALA A 1 102 ? -11.906 6.945 3.23 1 88.25 102 ALA A N 1
ATOM 780 C CA . ALA A 1 102 ? -11.25 5.953 4.078 1 88.25 102 ALA A CA 1
ATOM 781 C C . ALA A 1 102 ? -10.039 5.344 3.379 1 88.25 102 ALA A C 1
ATOM 783 O O . ALA A 1 102 ? -9.492 4.344 3.838 1 88.25 102 ALA A O 1
ATOM 784 N N . TYR A 1 103 ? -9.672 5.855 2.309 1 82.38 103 TYR A N 1
ATOM 785 C CA . TYR A 1 103 ? -8.508 5.418 1.543 1 82.38 103 TYR A CA 1
ATOM 786 C C . TYR A 1 103 ? -8.711 4 1.016 1 82.38 103 TYR A C 1
ATOM 788 O O . TYR A 1 103 ? -7.773 3.195 1.012 1 82.38 103 TYR A O 1
ATOM 796 N N . LEU A 1 104 ? -9.875 3.641 0.711 1 88.56 104 LEU A N 1
ATOM 797 C CA . LEU A 1 104 ? -10.172 2.34 0.12 1 88.56 104 LEU A CA 1
ATOM 798 C C . LEU A 1 104 ? -10.383 2.463 -1.387 1 88.56 104 LEU A C 1
ATOM 800 O O . LEU A 1 104 ? -11.102 3.352 -1.848 1 88.56 104 LEU A O 1
ATOM 804 N N . PRO A 1 105 ? -9.727 1.61 -2.131 1 85.19 105 PRO A N 1
ATOM 805 C CA . PRO A 1 105 ? -9.945 1.659 -3.578 1 85.19 105 PRO A CA 1
ATOM 806 C C . PRO A 1 105 ? -11.344 1.202 -3.982 1 85.19 105 PRO A C 1
ATOM 808 O O . PRO A 1 105 ? -11.867 0.233 -3.426 1 85.19 105 PRO A O 1
ATOM 811 N N . LEU A 1 106 ? -11.922 1.868 -4.93 1 89.25 106 LEU A N 1
ATOM 812 C CA . LEU A 1 106 ? -13.266 1.516 -5.375 1 89.25 106 LEU A CA 1
ATOM 813 C C . LEU A 1 106 ? -13.281 0.142 -6.039 1 89.25 106 LEU A C 1
ATOM 815 O O . LEU A 1 106 ? -14.305 -0.544 -6.039 1 89.25 106 LEU A O 1
ATOM 819 N N . ASN A 1 107 ? -12.156 -0.274 -6.566 1 88.75 107 ASN A N 1
ATOM 820 C CA . ASN A 1 107 ? -12.102 -1.571 -7.234 1 88.75 107 ASN A CA 1
ATOM 821 C C . ASN A 1 107 ? -12.32 -2.717 -6.25 1 88.75 107 ASN A C 1
ATOM 823 O O . ASN A 1 107 ? -12.633 -3.838 -6.66 1 88.75 107 ASN A O 1
ATOM 827 N N . ALA A 1 108 ? -12.055 -2.451 -4.992 1 89.62 108 ALA A N 1
ATOM 828 C CA . ALA A 1 108 ? -12.305 -3.467 -3.971 1 89.62 108 ALA A CA 1
ATOM 829 C C . ALA A 1 108 ? -13.773 -3.871 -3.947 1 89.62 108 ALA A C 1
ATOM 831 O O . ALA A 1 108 ? -14.117 -4.977 -3.52 1 89.62 108 ALA A O 1
ATOM 832 N N . LEU A 1 109 ? -14.641 -2.986 -4.402 1 93.88 109 LEU A N 1
ATOM 833 C CA . LEU A 1 109 ? -16.078 -3.246 -4.402 1 93.88 109 LEU A CA 1
ATOM 834 C C . LEU A 1 109 ? -16.438 -4.359 -5.379 1 93.88 109 LEU A C 1
ATOM 836 O O . LEU A 1 109 ? -17.516 -4.926 -5.312 1 93.88 109 LEU A O 1
ATOM 840 N N . ASP A 1 110 ? -15.547 -4.613 -6.25 1 92.88 110 ASP A N 1
ATOM 841 C CA . ASP A 1 110 ? -15.797 -5.66 -7.238 1 92.88 110 ASP A CA 1
ATOM 842 C C . ASP A 1 110 ? -15.398 -7.031 -6.695 1 92.88 110 ASP A C 1
ATOM 844 O O . ASP A 1 110 ? -15.672 -8.055 -7.324 1 92.88 110 ASP A O 1
ATOM 848 N N . ASN A 1 111 ? -14.688 -7.02 -5.582 1 90.38 111 ASN A N 1
ATOM 849 C CA . ASN A 1 111 ? -14.422 -8.305 -4.941 1 90.38 111 ASN A CA 1
ATOM 850 C C . ASN A 1 111 ? -15.711 -9.062 -4.656 1 90.38 111 ASN A C 1
ATOM 852 O O . ASN A 1 111 ? -16.641 -8.516 -4.078 1 90.38 111 ASN A O 1
ATOM 856 N N . PRO A 1 112 ? -15.758 -10.281 -5.016 1 87.88 112 PRO A N 1
ATOM 857 C CA . PRO A 1 112 ? -17.016 -11.016 -4.926 1 87.88 112 PRO A CA 1
ATOM 858 C C . PRO A 1 112 ? -17.578 -11.07 -3.502 1 87.88 112 PRO A C 1
ATOM 860 O O . PRO A 1 112 ? -18.781 -10.922 -3.299 1 87.88 112 PRO A O 1
ATOM 863 N N . ALA A 1 113 ? -16.703 -11.258 -2.543 1 87.81 113 ALA A N 1
ATOM 864 C CA . ALA A 1 113 ? -17.156 -11.367 -1.161 1 87.81 113 ALA A CA 1
ATOM 865 C C . ALA A 1 113 ? -17.719 -10.039 -0.663 1 87.81 113 ALA A C 1
ATOM 867 O O . ALA A 1 113 ? -18.797 -9.992 -0.074 1 87.81 113 ALA A O 1
ATOM 868 N N . LEU A 1 114 ? -17 -8.984 -0.899 1 92.56 114 LEU A N 1
ATOM 869 C CA . LEU A 1 114 ? -17.438 -7.664 -0.462 1 92.56 114 LEU A CA 1
ATOM 870 C C . LEU A 1 114 ? -18.656 -7.211 -1.26 1 92.56 114 LEU A C 1
ATOM 872 O O . LEU A 1 114 ? -19.594 -6.637 -0.699 1 92.56 114 LEU A O 1
ATOM 876 N N . HIS A 1 115 ? -18.594 -7.484 -2.523 1 93 115 HIS A N 1
ATOM 877 C CA . HIS A 1 115 ? -19.688 -7.113 -3.408 1 93 115 HIS A CA 1
ATOM 878 C C . HIS A 1 115 ? -21 -7.75 -2.957 1 93 115 HIS A C 1
ATOM 880 O O . HIS A 1 115 ? -22 -7.059 -2.807 1 93 115 HIS A O 1
ATOM 886 N N . SER A 1 116 ? -20.969 -9.047 -2.711 1 88.25 116 SER A N 1
ATOM 887 C CA . SER A 1 116 ? -22.156 -9.781 -2.281 1 88.25 116 SER A CA 1
ATOM 888 C C . SER A 1 116 ? -22.641 -9.312 -0.913 1 88.25 116 SER A C 1
ATOM 890 O O . SER A 1 116 ? -23.844 -9.172 -0.683 1 88.25 116 SER A O 1
ATOM 892 N N . TYR A 1 117 ? -21.75 -9.055 -0.025 1 90.94 117 TYR A N 1
ATOM 893 C CA . TYR A 1 117 ? -22.094 -8.602 1.317 1 90.94 117 TYR A CA 1
ATOM 894 C C . TYR A 1 117 ? -22.828 -7.266 1.271 1 90.94 117 TYR A C 1
ATOM 896 O O . TYR A 1 117 ? -23.859 -7.09 1.926 1 90.94 117 TYR A O 1
ATOM 904 N N . LEU A 1 118 ? -22.203 -6.332 0.527 1 91.44 118 LEU A N 1
ATOM 905 C CA . LEU A 1 118 ? -22.797 -4.996 0.455 1 91.44 118 LEU A CA 1
ATOM 906 C C . LEU A 1 118 ? -24.141 -5.035 -0.255 1 91.44 118 LEU A C 1
ATOM 908 O O . LEU A 1 118 ? -25.078 -4.344 0.149 1 91.44 118 LEU A O 1
ATOM 912 N N . GLU A 1 119 ? -24.25 -5.809 -1.27 1 86.31 119 GLU A N 1
ATOM 913 C CA . GLU A 1 119 ? -25.5 -5.941 -1.995 1 86.31 119 GLU A CA 1
ATOM 914 C C . GLU A 1 119 ? -26.609 -6.48 -1.091 1 86.31 119 GLU A C 1
ATOM 916 O O . GLU A 1 119 ? -27.766 -6.059 -1.189 1 86.31 119 GLU A O 1
ATOM 921 N N . GLU A 1 120 ? -26.234 -7.305 -0.245 1 82.56 120 GLU A N 1
ATOM 922 C CA . GLU A 1 120 ? -27.203 -7.98 0.615 1 82.56 120 GLU A CA 1
ATOM 923 C C . GLU A 1 120 ? -27.578 -7.113 1.816 1 82.56 120 GLU A C 1
ATOM 925 O O . GLU A 1 120 ? -28.703 -7.172 2.305 1 82.56 120 GLU A O 1
ATOM 930 N N . ASN A 1 121 ? -26.656 -6.324 2.246 1 86 121 ASN A N 1
ATOM 931 C CA . ASN A 1 121 ? -26.875 -5.746 3.568 1 86 121 ASN A CA 1
ATOM 932 C C . ASN A 1 121 ? -27.078 -4.234 3.494 1 86 121 ASN A C 1
ATOM 934 O O . ASN A 1 121 ? -27.547 -3.621 4.453 1 86 121 ASN A O 1
ATOM 938 N N . LEU A 1 122 ? -26.719 -3.676 2.379 1 86.38 122 LEU A N 1
ATOM 939 C CA . LEU A 1 122 ? -26.953 -2.24 2.271 1 86.38 122 LEU A CA 1
ATOM 940 C C . LEU A 1 122 ? -28.422 -1.952 1.93 1 86.38 122 LEU A C 1
ATOM 942 O O . LEU A 1 122 ? -29 -2.621 1.074 1 86.38 122 LEU A O 1
ATOM 946 N N . LYS A 1 123 ? -28.812 -0.96 2.52 1 74.81 123 LYS A N 1
ATOM 947 C CA . LYS A 1 123 ? -30.203 -0.545 2.289 1 74.81 123 LYS A CA 1
ATOM 948 C C . LYS A 1 123 ? -30.328 0.242 0.987 1 74.81 123 LYS A C 1
ATOM 950 O O . LYS A 1 123 ? -29.484 1.091 0.684 1 74.81 123 LYS A O 1
ATOM 955 N N . SER A 1 124 ? -31.281 -0.111 0.147 1 75.44 124 SER A N 1
ATOM 956 C CA . SER A 1 124 ? -31.766 0.701 -0.965 1 75.44 124 SER A CA 1
ATOM 957 C C . SER A 1 124 ? -30.75 0.725 -2.109 1 75.44 124 SER A C 1
ATOM 959 O O . SER A 1 124 ? -30.734 1.662 -2.912 1 75.44 124 SER A O 1
ATOM 961 N N . VAL A 1 125 ? -29.828 -0.191 -2.09 1 80.88 125 VAL A N 1
ATOM 962 C CA . VAL A 1 125 ? -28.844 -0.188 -3.16 1 80.88 125 VAL A CA 1
ATOM 963 C C . VAL A 1 125 ? -29.266 -1.15 -4.266 1 80.88 125 VAL A C 1
ATOM 965 O O . VAL A 1 125 ? -29.094 -0.865 -5.453 1 80.88 125 VAL A O 1
ATOM 968 N N . GLY A 1 126 ? -29.875 -2.201 -3.867 1 76.81 126 GLY A N 1
ATOM 969 C CA . GLY A 1 126 ? -30.188 -3.227 -4.852 1 76.81 126 GLY A CA 1
ATOM 970 C C . GLY A 1 126 ? -28.953 -3.889 -5.426 1 76.81 126 GLY A C 1
ATOM 971 O O . GLY A 1 126 ? -28.094 -4.383 -4.676 1 76.81 126 GLY A O 1
ATOM 972 N N . VAL A 1 127 ? -28.875 -3.773 -6.75 1 82.19 127 VAL A N 1
ATOM 973 C CA . VAL A 1 127 ? -27.688 -4.316 -7.398 1 82.19 127 VAL A CA 1
ATOM 974 C C . VAL A 1 127 ? -26.547 -3.305 -7.316 1 82.19 127 VAL A C 1
ATOM 976 O O . VAL A 1 127 ? -26.688 -2.164 -7.766 1 82.19 127 VAL A O 1
ATOM 979 N N . LEU A 1 128 ? -25.578 -3.697 -6.684 1 90.25 128 LEU A N 1
ATOM 980 C CA . LEU A 1 128 ? -24.422 -2.82 -6.566 1 90.25 128 LEU A CA 1
ATOM 981 C C . LEU A 1 128 ? -23.719 -2.662 -7.91 1 90.25 128 LEU A C 1
ATOM 983 O O . LEU A 1 128 ? -23.328 -3.654 -8.531 1 90.25 128 LEU A O 1
ATOM 987 N N . PRO A 1 129 ? -23.641 -1.455 -8.352 1 91.94 129 PRO A N 1
ATOM 988 C CA . PRO A 1 129 ? -22.953 -1.239 -9.625 1 91.94 129 PRO A CA 1
ATOM 989 C C . PRO A 1 129 ? -21.469 -1.599 -9.57 1 91.94 129 PRO A C 1
ATOM 991 O O . PRO A 1 129 ? -20.906 -1.747 -8.477 1 91.94 129 PRO A O 1
ATOM 994 N N . THR A 1 130 ? -20.844 -1.743 -10.695 1 93.12 130 THR A N 1
ATOM 995 C CA . THR A 1 130 ? -19.422 -2.045 -10.781 1 93.12 130 THR A CA 1
ATOM 996 C C . THR A 1 130 ? -18.594 -0.828 -10.398 1 93.12 130 THR A C 1
ATOM 998 O O . THR A 1 130 ? -19.078 0.305 -10.453 1 93.12 130 THR A O 1
ATOM 1001 N N . SER A 1 131 ? -17.391 -1.119 -9.945 1 92.44 131 SER A N 1
ATOM 1002 C CA . SER A 1 131 ? -16.484 -0.036 -9.578 1 92.44 131 SER A CA 1
ATOM 1003 C C . SER A 1 131 ? -16.25 0.914 -10.742 1 92.44 131 SER A C 1
ATOM 1005 O O . SER A 1 131 ? -16.109 2.125 -10.555 1 92.44 131 SER A O 1
ATOM 1007 N N . GLN A 1 132 ? -16.219 0.398 -11.977 1 90.06 132 GLN A N 1
ATOM 1008 C CA . GLN A 1 132 ? -15.992 1.225 -13.156 1 90.06 132 GLN A CA 1
ATOM 1009 C C . GLN A 1 132 ? -17.141 2.221 -13.352 1 90.06 132 GLN A C 1
ATOM 1011 O O . GLN A 1 132 ? -16.891 3.387 -13.672 1 90.06 132 GLN A O 1
ATOM 1016 N N . TRP A 1 133 ? -18.297 1.756 -13.117 1 92.44 133 TRP A N 1
ATOM 1017 C CA . TRP A 1 133 ? -19.469 2.625 -13.234 1 92.44 133 TRP A CA 1
ATOM 1018 C C . TRP A 1 133 ? -19.469 3.689 -12.148 1 92.44 133 TRP A C 1
ATOM 1020 O O . TRP A 1 133 ? -19.766 4.855 -12.406 1 92.44 133 TRP A O 1
ATOM 1030 N N . LEU A 1 134 ? -19.203 3.326 -10.969 1 93.69 134 LEU A N 1
ATOM 1031 C CA . LEU A 1 134 ? -19.141 4.262 -9.852 1 93.69 134 LEU A CA 1
ATOM 1032 C C . LEU A 1 134 ? -18.078 5.32 -10.078 1 93.69 134 LEU A C 1
ATOM 1034 O O . LEU A 1 134 ? -18.266 6.492 -9.75 1 93.69 134 LEU A O 1
ATOM 1038 N N . HIS A 1 135 ? -17 4.887 -10.664 1 90.69 135 HIS A N 1
ATOM 1039 C CA . HIS A 1 135 ? -15.891 5.801 -10.945 1 90.69 135 HIS A CA 1
ATOM 1040 C C . HIS A 1 135 ? -16.281 6.82 -12.008 1 90.69 135 HIS A C 1
ATOM 1042 O O . HIS A 1 135 ? -15.922 7.996 -11.914 1 90.69 135 HIS A O 1
ATOM 1048 N N . SER A 1 136 ? -16.984 6.398 -12.984 1 89.69 136 SER A N 1
ATOM 1049 C CA . SER A 1 136 ? -17.312 7.262 -14.117 1 89.69 136 SER A CA 1
ATOM 1050 C C . SER A 1 136 ? -18.484 8.172 -13.789 1 89.69 136 SER A C 1
ATOM 1052 O O . SER A 1 136 ? -18.5 9.352 -14.164 1 89.69 136 SER A O 1
ATOM 1054 N N . GLU A 1 137 ? -19.469 7.668 -12.977 1 91.62 137 GLU A N 1
ATOM 1055 C CA . GLU A 1 137 ? -20.719 8.398 -12.812 1 91.62 137 GLU A CA 1
ATOM 1056 C C . GLU A 1 137 ? -20.766 9.133 -11.477 1 91.62 137 GLU A C 1
ATOM 1058 O O . GLU A 1 137 ? -21.406 10.18 -11.359 1 91.62 137 GLU A O 1
ATOM 1063 N N . TYR A 1 138 ? -20.188 8.633 -10.492 1 93.31 138 TYR A N 1
ATOM 1064 C CA . TYR A 1 138 ? -20.359 9.188 -9.156 1 93.31 138 TYR A CA 1
ATOM 1065 C C . TYR A 1 138 ? -19.094 9.906 -8.703 1 93.31 138 TYR A C 1
ATOM 1067 O O . TYR A 1 138 ? -19.156 10.977 -8.078 1 93.31 138 TYR A O 1
ATOM 1075 N N . PHE A 1 139 ? -17.984 9.391 -9.047 1 91.69 139 PHE A N 1
ATOM 1076 C CA . PHE A 1 139 ? -16.719 9.891 -8.531 1 91.69 139 PHE A CA 1
ATOM 1077 C C . PHE A 1 139 ? -16.531 11.359 -8.883 1 91.69 139 PHE A C 1
ATOM 1079 O O . PHE A 1 139 ? -16.234 12.18 -8.016 1 91.69 139 PHE A O 1
ATOM 1086 N N . PRO A 1 140 ? -16.766 11.797 -10.148 1 89.88 140 PRO A N 1
ATOM 1087 C CA . PRO A 1 140 ? -16.625 13.219 -10.453 1 89.88 140 PRO A CA 1
ATOM 1088 C C . PRO A 1 140 ? -17.594 14.102 -9.688 1 89.88 140 PRO A C 1
ATOM 1090 O O . PRO A 1 140 ? -17.266 15.219 -9.305 1 89.88 140 PRO A O 1
ATOM 1093 N N . LYS A 1 141 ? -18.766 13.602 -9.43 1 91.81 141 LYS A N 1
ATOM 1094 C CA . LYS A 1 141 ? -19.781 14.367 -8.719 1 91.81 141 LYS A CA 1
ATOM 1095 C C . LYS A 1 141 ? -19.438 14.492 -7.234 1 91.81 141 LYS A C 1
ATOM 1097 O O . LYS A 1 141 ? -19.688 15.531 -6.621 1 91.81 141 LYS A O 1
ATOM 1102 N N . VAL A 1 142 ? -18.891 13.422 -6.695 1 92.06 142 VAL A N 1
ATOM 1103 C CA . VAL A 1 142 ? -18.422 13.461 -5.316 1 92.06 142 VAL A CA 1
ATOM 1104 C C . VAL A 1 142 ? -17.297 14.5 -5.18 1 92.06 142 VAL A C 1
ATOM 1106 O O . VAL A 1 142 ? -17.266 15.266 -4.211 1 92.06 142 VAL A O 1
ATOM 1109 N N . PHE A 1 143 ? -16.516 14.555 -6.152 1 90.69 143 PHE A N 1
ATOM 1110 C CA . PHE A 1 143 ? -15.406 15.516 -6.137 1 90.69 143 PHE A CA 1
ATOM 1111 C C . PHE A 1 143 ? -15.938 16.938 -6.219 1 90.69 143 PHE A C 1
ATOM 1113 O O . PHE A 1 143 ? -15.469 17.828 -5.492 1 90.69 143 PHE A O 1
ATOM 1120 N N . ASN A 1 144 ? -16.828 17.141 -7.113 1 90 144 ASN A N 1
ATOM 1121 C CA . ASN A 1 144 ? -17.422 18.469 -7.258 1 90 144 ASN A CA 1
ATOM 1122 C C . ASN A 1 144 ? -18.094 18.922 -5.969 1 90 144 ASN A C 1
ATOM 1124 O O . ASN A 1 144 ? -18 20.094 -5.594 1 90 144 ASN A O 1
ATOM 1128 N N . TYR A 1 145 ? -18.75 18.016 -5.41 1 90.5 145 TYR A N 1
ATOM 1129 C CA . TYR A 1 145 ? -19.359 18.328 -4.125 1 90.5 145 TYR A CA 1
ATOM 1130 C C . TYR A 1 145 ? -18.312 18.688 -3.088 1 90.5 145 TYR A C 1
ATOM 1132 O O . TYR A 1 145 ? -18.484 19.625 -2.312 1 90.5 145 TYR A O 1
ATOM 1140 N N . HIS A 1 146 ? -17.297 17.922 -3.062 1 91 146 HIS A N 1
ATOM 1141 C CA . HIS A 1 146 ? -16.203 18.172 -2.137 1 91 146 HIS A CA 1
ATOM 1142 C C . HIS A 1 146 ? -15.594 19.547 -2.355 1 91 146 HIS A C 1
ATOM 1144 O O . HIS A 1 146 ? -15.312 20.266 -1.396 1 91 146 HIS A O 1
ATOM 1150 N N . ILE A 1 147 ? -15.398 19.906 -3.576 1 90.81 147 ILE A N 1
ATOM 1151 C CA . ILE A 1 147 ? -14.844 21.203 -3.922 1 90.81 147 ILE A CA 1
ATOM 1152 C C . ILE A 1 147 ? -15.766 22.312 -3.414 1 90.81 147 ILE A C 1
ATOM 1154 O O . ILE A 1 147 ? -15.305 23.312 -2.865 1 90.81 147 ILE A O 1
ATOM 1158 N N . ALA A 1 148 ? -17.016 22.094 -3.576 1 90.5 148 ALA A N 1
ATOM 1159 C CA . ALA A 1 148 ? -18 23.078 -3.123 1 90.5 148 ALA A CA 1
ATOM 1160 C C . ALA A 1 148 ? -17.938 23.25 -1.607 1 90.5 148 ALA A C 1
ATOM 1162 O O . ALA A 1 148 ? -18.047 24.359 -1.098 1 90.5 148 ALA A O 1
ATOM 1163 N N . GLU A 1 149 ? -17.75 22.156 -0.957 1 89.62 149 GLU A N 1
ATOM 1164 C CA . GLU A 1 149 ? -17.656 22.203 0.498 1 89.62 149 GLU A CA 1
ATOM 1165 C C . GLU A 1 149 ? -16.375 22.922 0.932 1 89.62 149 GLU A C 1
ATOM 1167 O O . GLU A 1 149 ? -16.391 23.688 1.901 1 89.62 149 GLU A O 1
ATOM 1172 N N . VAL A 1 150 ? -15.328 22.672 0.27 1 91.75 150 VAL A N 1
ATOM 1173 C CA . VAL A 1 150 ? -14.062 23.328 0.573 1 91.75 150 VAL A CA 1
ATOM 1174 C C . VAL A 1 150 ? -14.195 24.828 0.305 1 91.75 150 VAL A C 1
ATOM 1176 O O . VAL A 1 150 ? -13.734 25.656 1.098 1 91.75 150 VAL A O 1
ATOM 1179 N N . LYS A 1 151 ? -14.852 25.172 -0.75 1 92.81 151 LYS A N 1
ATOM 1180 C CA . LYS A 1 151 ? -15.086 26.562 -1.084 1 92.81 151 LYS A CA 1
ATOM 1181 C C . LYS A 1 151 ? -15.867 27.281 0.021 1 92.81 151 LYS A C 1
ATOM 1183 O O . LYS A 1 151 ? -15.539 28.406 0.399 1 92.81 151 LYS A O 1
ATOM 1188 N N . LYS A 1 152 ? -16.797 26.609 0.459 1 90.69 152 LYS A N 1
ATOM 1189 C CA . LYS A 1 152 ? -17.625 27.188 1.522 1 90.69 152 LYS A CA 1
ATOM 1190 C C . LYS A 1 152 ? -16.812 27.391 2.793 1 90.69 152 LYS A C 1
ATOM 1192 O O . LYS A 1 152 ? -16.906 28.438 3.432 1 90.69 152 LYS A O 1
ATOM 1197 N N . LYS A 1 153 ? -16.016 26.484 3.139 1 90.94 153 LYS A N 1
ATOM 1198 C CA . LYS A 1 153 ? -15.195 26.578 4.34 1 90.94 153 LYS A CA 1
ATOM 1199 C C . LYS A 1 153 ? -14.18 27.703 4.219 1 90.94 153 LYS A C 1
ATOM 1201 O O . LYS A 1 153 ? -13.914 28.422 5.191 1 90.94 153 LYS A O 1
ATOM 1206 N N . LEU A 1 154 ? -13.648 27.797 3.082 1 92.38 154 LEU A N 1
ATOM 1207 C CA . LEU A 1 154 ? -12.664 28.844 2.846 1 92.38 154 LEU A CA 1
ATOM 1208 C C . LEU A 1 154 ? -13.328 30.219 2.828 1 92.38 154 LEU A C 1
ATOM 1210 O O . LEU A 1 154 ? -12.75 31.203 3.299 1 92.38 154 LEU A O 1
ATOM 1214 N N . ALA A 1 155 ? -14.516 30.266 2.305 1 91.81 155 ALA A N 1
ATOM 1215 C CA . ALA A 1 155 ? -15.258 31.516 2.273 1 91.81 155 ALA A CA 1
ATOM 1216 C C . ALA A 1 155 ? -15.641 31.969 3.684 1 91.81 155 ALA A C 1
ATOM 1218 O O . ALA A 1 155 ? -15.609 33.156 3.992 1 91.81 155 ALA A O 1
ATOM 1219 N N . ASP A 1 156 ? -15.898 31 4.504 1 88.88 156 ASP A N 1
ATOM 1220 C CA . ASP A 1 156 ? -16.359 31.297 5.859 1 88.88 156 ASP A CA 1
ATOM 1221 C C . ASP A 1 156 ? -15.18 31.625 6.777 1 88.88 156 ASP A C 1
ATOM 1223 O O . ASP A 1 156 ? -15.367 32.219 7.848 1 88.88 156 ASP A O 1
ATOM 1227 N N . ALA A 1 157 ? -14.047 31.312 6.395 1 89.56 157 ALA A N 1
ATOM 1228 C CA . ALA A 1 157 ? -12.875 31.547 7.234 1 89.56 157 ALA A CA 1
ATOM 1229 C C . ALA A 1 157 ? -12.523 33.031 7.281 1 89.56 157 ALA A C 1
ATOM 1231 O O . ALA A 1 157 ? -12.734 33.75 6.309 1 89.56 157 ALA A O 1
ATOM 1232 N N . ILE A 1 158 ? -12.031 33.406 8.422 1 85 158 ILE A N 1
ATOM 1233 C CA . ILE A 1 158 ? -11.625 34.812 8.602 1 85 158 ILE A CA 1
ATOM 1234 C C . ILE A 1 158 ? -10.422 35.125 7.719 1 85 158 ILE A C 1
ATOM 1236 O O . ILE A 1 158 ? -10.367 36.156 7.066 1 85 158 ILE A O 1
ATOM 1240 N N . SER A 1 159 ? -9.531 34.219 7.754 1 89.94 159 SER A N 1
ATOM 1241 C CA . SER A 1 159 ? -8.32 34.344 6.949 1 89.94 159 SER A CA 1
ATOM 1242 C C . SER A 1 159 ? -7.871 32.969 6.438 1 89.94 159 SER A C 1
ATOM 1244 O O . SER A 1 159 ? -8.289 31.938 6.961 1 89.94 159 SER A O 1
ATOM 1246 N N . VAL A 1 160 ? -7.094 33.031 5.375 1 93.5 160 VAL A N 1
ATOM 1247 C CA . VAL A 1 160 ? -6.578 31.812 4.766 1 93.5 160 VAL A CA 1
ATOM 1248 C C . VAL A 1 160 ? -5.062 31.922 4.602 1 93.5 160 VAL A C 1
ATOM 1250 O O . VAL A 1 160 ? -4.543 33 4.262 1 93.5 160 VAL A O 1
ATOM 1253 N N . SER A 1 161 ? -4.41 30.906 5.016 1 93.38 161 SER A N 1
ATOM 1254 C CA . SER A 1 161 ? -2.99 30.797 4.699 1 93.38 161 SER A CA 1
ATOM 1255 C C . SER A 1 161 ? -2.742 29.719 3.656 1 93.38 161 SER A C 1
ATOM 1257 O O . SER A 1 161 ? -3.518 28.766 3.545 1 93.38 161 SER A O 1
ATOM 1259 N N . VAL A 1 162 ? -1.707 29.922 2.885 1 92.75 162 VAL A N 1
ATOM 1260 C CA . VAL A 1 162 ? -1.358 28.953 1.843 1 92.75 162 VAL A CA 1
ATOM 1261 C C . VAL A 1 162 ? -0.004 28.328 2.154 1 92.75 162 VAL A C 1
ATOM 1263 O O . VAL A 1 162 ? 0.972 29.031 2.418 1 92.75 162 VAL A O 1
ATOM 1266 N N . VAL A 1 163 ? 0.013 27.062 2.168 1 91.75 163 VAL A N 1
ATOM 1267 C CA . VAL A 1 163 ? 1.251 26.328 2.398 1 91.75 163 VAL A CA 1
ATOM 1268 C C . VAL A 1 163 ? 1.638 25.547 1.139 1 91.75 163 VAL A C 1
ATOM 1270 O O . VAL A 1 163 ? 0.829 24.797 0.592 1 91.75 163 VAL A O 1
ATOM 1273 N N . CYS A 1 164 ? 2.865 25.75 0.676 1 89.12 164 CYS A N 1
ATOM 1274 C CA . CYS A 1 164 ? 3.328 25.094 -0.542 1 89.12 164 CYS A CA 1
ATOM 1275 C C . CYS A 1 164 ? 4.641 24.359 -0.302 1 89.12 164 CYS A C 1
ATOM 1277 O O . CYS A 1 164 ? 5.504 24.844 0.431 1 89.12 164 CYS A O 1
ATOM 1279 N N . ASP A 1 165 ? 4.715 23.203 -0.845 1 87.88 165 ASP A N 1
ATOM 1280 C CA . ASP A 1 165 ? 5.949 22.422 -0.841 1 87.88 165 ASP A CA 1
ATOM 1281 C C . ASP A 1 165 ? 6.031 21.531 -2.074 1 87.88 165 ASP A C 1
ATOM 1283 O O . ASP A 1 165 ? 5.008 21.188 -2.672 1 87.88 165 ASP A O 1
ATOM 1287 N N . GLU A 1 166 ? 7.242 21.328 -2.441 1 85.06 166 GLU A N 1
ATOM 1288 C CA . GLU A 1 166 ? 7.445 20.531 -3.646 1 85.06 166 GLU A CA 1
ATOM 1289 C C . GLU A 1 166 ? 8.195 19.234 -3.336 1 85.06 166 GLU A C 1
ATOM 1291 O O . GLU A 1 166 ? 8.977 19.172 -2.381 1 85.06 166 GLU A O 1
ATOM 1296 N N . THR A 1 167 ? 7.844 18.188 -4.125 1 83.38 167 THR A N 1
ATOM 1297 C CA . THR A 1 167 ? 8.57 16.922 -4.051 1 83.38 167 THR A CA 1
ATOM 1298 C C . THR A 1 167 ? 8.555 16.203 -5.398 1 83.38 167 THR A C 1
ATOM 1300 O O . THR A 1 167 ? 8.008 16.719 -6.375 1 83.38 167 THR A O 1
ATOM 1303 N N . THR A 1 168 ? 9.273 15.203 -5.469 1 78.75 168 THR A N 1
ATOM 1304 C CA . THR A 1 168 ? 9.266 14.344 -6.641 1 78.75 168 THR A CA 1
ATOM 1305 C C . THR A 1 168 ? 8.656 12.984 -6.312 1 78.75 168 THR A C 1
ATOM 1307 O O . THR A 1 168 ? 8.977 12.383 -5.281 1 78.75 168 THR A O 1
ATOM 1310 N N . ASP A 1 169 ? 7.75 12.516 -7.066 1 79.25 169 ASP A N 1
ATOM 1311 C CA . ASP A 1 169 ? 7.102 11.242 -6.777 1 79.25 169 ASP A CA 1
ATOM 1312 C C . ASP A 1 169 ? 7.883 10.078 -7.395 1 79.25 169 ASP A C 1
ATOM 1314 O O . ASP A 1 169 ? 8.945 10.281 -7.977 1 79.25 169 ASP A O 1
ATOM 1318 N N . VAL A 1 170 ? 7.41 8.883 -7.168 1 71.62 170 VAL A N 1
ATOM 1319 C CA . VAL A 1 170 ? 8.102 7.656 -7.555 1 71.62 170 VAL A CA 1
ATOM 1320 C C . VAL A 1 170 ? 8.172 7.555 -9.078 1 71.62 170 VAL A C 1
ATOM 1322 O O . VAL A 1 170 ? 9.016 6.84 -9.617 1 71.62 170 VAL A O 1
ATOM 1325 N N . GLN A 1 171 ? 7.277 8.227 -9.758 1 70.31 171 GLN A N 1
ATOM 1326 C CA . GLN A 1 171 ? 7.293 8.234 -11.219 1 70.31 171 GLN A CA 1
ATOM 1327 C C . GLN A 1 171 ? 8.125 9.391 -11.758 1 70.31 171 GLN A C 1
ATOM 1329 O O . GLN A 1 171 ? 8.07 9.695 -12.945 1 70.31 171 GLN A O 1
ATOM 1334 N N . ASP A 1 172 ? 8.703 10.172 -10.781 1 70.88 172 ASP A N 1
ATOM 1335 C CA . ASP A 1 172 ? 9.633 11.258 -11.094 1 70.88 172 ASP A CA 1
ATOM 1336 C C . ASP A 1 172 ? 8.891 12.484 -11.609 1 70.88 172 ASP A C 1
ATOM 1338 O O . ASP A 1 172 ? 9.383 13.195 -12.492 1 70.88 172 ASP A O 1
ATOM 1342 N N . CYS A 1 173 ? 7.785 12.562 -11.289 1 77.88 173 CYS A N 1
ATOM 1343 C CA . CYS A 1 173 ? 7.023 13.781 -11.547 1 77.88 173 CYS A CA 1
ATOM 1344 C C . CYS A 1 173 ? 7.141 14.758 -10.391 1 77.88 173 CYS A C 1
ATOM 1346 O O . CYS A 1 173 ? 7.141 14.352 -9.227 1 77.88 173 CYS A O 1
ATOM 1348 N N . TYR A 1 174 ? 7.379 16.016 -10.797 1 81.75 174 TYR A N 1
ATOM 1349 C CA . TYR A 1 174 ? 7.371 17.047 -9.766 1 81.75 174 TYR A CA 1
ATOM 1350 C C . TYR A 1 174 ? 5.953 17.297 -9.266 1 81.75 174 TYR A C 1
ATOM 1352 O O . TYR A 1 174 ? 5.031 17.5 -10.062 1 81.75 174 TYR A O 1
ATOM 1360 N N . VAL A 1 175 ? 5.844 17.172 -7.98 1 86.88 175 VAL A N 1
ATOM 1361 C CA . VAL A 1 175 ? 4.527 17.375 -7.383 1 86.88 175 VAL A CA 1
ATOM 1362 C C . VAL A 1 175 ? 4.559 18.609 -6.484 1 86.88 175 VAL A C 1
ATOM 1364 O O . VAL A 1 175 ? 5.395 18.719 -5.582 1 86.88 175 VAL A O 1
ATOM 1367 N N . LEU A 1 176 ? 3.744 19.562 -6.758 1 89.5 176 LEU A N 1
ATOM 1368 C CA . LEU A 1 176 ? 3.549 20.703 -5.887 1 89.5 176 LEU A CA 1
ATOM 1369 C C . LEU A 1 176 ? 2.279 20.547 -5.055 1 89.5 176 LEU A C 1
ATOM 1371 O O . LEU A 1 176 ? 1.185 20.406 -5.605 1 89.5 176 LEU A O 1
ATOM 1375 N N . ASN A 1 177 ? 2.467 20.578 -3.811 1 91.44 177 ASN A N 1
ATOM 1376 C CA . ASN A 1 177 ? 1.329 20.547 -2.896 1 91.44 177 ASN A CA 1
ATOM 1377 C C . ASN A 1 177 ? 0.919 21.953 -2.477 1 91.44 177 ASN A C 1
ATOM 1379 O O . ASN A 1 177 ? 1.745 22.734 -1.982 1 91.44 177 ASN A O 1
ATOM 1383 N N . VAL A 1 178 ? -0.258 22.25 -2.744 1 92.38 178 VAL A N 1
ATOM 1384 C CA . VAL A 1 178 ? -0.819 23.516 -2.297 1 92.38 178 VAL A CA 1
ATOM 1385 C C . VAL A 1 178 ? -1.906 23.266 -1.255 1 92.38 178 VAL A C 1
ATOM 1387 O O . VAL A 1 178 ? -2.967 22.719 -1.575 1 92.38 178 VAL A O 1
ATOM 1390 N N . LEU A 1 179 ? -1.649 23.688 -0.071 1 93.19 179 LEU A N 1
ATOM 1391 C CA . LEU A 1 179 ? -2.6 23.516 1.023 1 93.19 179 LEU A CA 1
ATOM 1392 C C . LEU A 1 179 ? -3.182 24.859 1.446 1 93.19 179 LEU A C 1
ATOM 1394 O O . LEU A 1 179 ? -2.494 25.875 1.397 1 93.19 179 LEU A O 1
ATOM 1398 N N . ALA A 1 180 ? -4.398 24.797 1.732 1 92.56 180 ALA A N 1
ATOM 1399 C CA . ALA A 1 180 ? -5.062 25.969 2.311 1 92.56 180 ALA A CA 1
ATOM 1400 C C . ALA A 1 180 ? -5.348 25.75 3.793 1 92.56 180 ALA A C 1
ATOM 1402 O O . ALA A 1 180 ? -5.809 24.672 4.199 1 92.56 180 ALA A O 1
ATOM 1403 N N . VAL A 1 181 ? -5.004 26.734 4.52 1 89.19 181 VAL A N 1
ATOM 1404 C CA . VAL A 1 181 ? -5.195 26.641 5.965 1 89.19 181 VAL A CA 1
ATOM 1405 C C . VAL A 1 181 ? -6.16 27.719 6.426 1 89.19 181 VAL A C 1
ATOM 1407 O O . VAL A 1 181 ? -5.734 28.812 6.816 1 89.19 181 VAL A O 1
ATOM 1410 N N . PRO A 1 182 ? -7.445 27.297 6.422 1 86.88 182 PRO A N 1
ATOM 1411 C CA . PRO A 1 182 ? -8.391 28.234 7.035 1 86.88 182 PRO A CA 1
ATOM 1412 C C . PRO A 1 182 ? -8.297 28.25 8.562 1 86.88 182 PRO A C 1
ATOM 1414 O O . PRO A 1 182 ? -8.633 27.266 9.219 1 86.88 182 PRO A O 1
ATOM 1417 N N . SER A 1 183 ? -7.77 29.203 9.133 1 74.25 183 SER A N 1
ATOM 1418 C CA . SER A 1 183 ? -7.559 29.344 10.57 1 74.25 183 SER A CA 1
ATOM 1419 C C . SER A 1 183 ? -6.555 28.328 11.094 1 74.25 183 SER A C 1
ATOM 1421 O O . SER A 1 183 ? -5.355 28.438 10.828 1 74.25 183 SER A O 1
ATOM 1423 N N . LEU A 1 184 ? -7.039 27.047 11.539 1 71.38 184 LEU A N 1
ATOM 1424 C CA . LEU A 1 184 ? -6.086 26.094 12.094 1 71.38 184 LEU A CA 1
ATOM 1425 C C . LEU A 1 184 ? -6.27 24.703 11.477 1 71.38 184 LEU A C 1
ATOM 1427 O O . LEU A 1 184 ? -5.574 23.766 11.844 1 71.38 184 LEU A O 1
ATOM 1431 N N . ASN A 1 185 ? -7.102 24.656 10.547 1 80 185 ASN A N 1
ATOM 1432 C CA . ASN A 1 185 ? -7.305 23.391 9.867 1 80 185 ASN A CA 1
ATOM 1433 C C . ASN A 1 185 ? -6.66 23.391 8.484 1 80 185 ASN A C 1
ATOM 1435 O O . ASN A 1 185 ? -6.672 24.406 7.785 1 80 185 ASN A O 1
ATOM 1439 N N . THR A 1 186 ? -6.004 22.328 8.188 1 87.88 186 THR A N 1
ATOM 1440 C CA . THR A 1 186 ? -5.328 22.266 6.895 1 87.88 186 THR A CA 1
ATOM 1441 C C . THR A 1 186 ? -6.18 21.516 5.875 1 87.88 186 THR A C 1
ATOM 1443 O O . THR A 1 186 ? -6.703 20.438 6.168 1 87.88 186 THR A O 1
ATOM 1446 N N . LEU A 1 187 ? -6.363 22.094 4.766 1 90.75 187 LEU A N 1
ATOM 1447 C CA . LEU A 1 187 ? -7.086 21.5 3.654 1 90.75 187 LEU A CA 1
ATOM 1448 C C . LEU A 1 187 ? -6.184 21.344 2.434 1 90.75 187 LEU A C 1
ATOM 1450 O O . LEU A 1 187 ? -5.383 22.234 2.137 1 90.75 187 LEU A O 1
ATOM 1454 N N . SER A 1 188 ? -6.34 20.219 1.875 1 90.31 188 SER A N 1
ATOM 1455 C CA . SER A 1 188 ? -5.613 20.031 0.625 1 90.31 188 SER A CA 1
ATOM 1456 C C . SER A 1 188 ? -6.293 20.766 -0.529 1 90.31 188 SER A C 1
ATOM 1458 O O . SER A 1 188 ? -7.484 20.562 -0.782 1 90.31 188 SER A O 1
ATOM 1460 N N . GLY A 1 189 ? -5.566 21.609 -1.154 1 87.75 189 GLY A N 1
ATOM 1461 C CA . GLY A 1 189 ? -6.109 22.359 -2.275 1 87.75 189 GLY A CA 1
ATOM 1462 C C . GLY A 1 189 ? -5.805 21.734 -3.621 1 87.75 189 GLY A C 1
ATOM 1463 O O . GLY A 1 189 ? -6.699 21.562 -4.453 1 87.75 189 GLY A O 1
ATOM 1464 N N . ASN A 1 190 ? -4.516 21.438 -3.803 1 86.56 190 ASN A N 1
ATOM 1465 C CA . ASN A 1 190 ? -4.109 20.953 -5.117 1 86.56 190 ASN A CA 1
ATOM 1466 C C . ASN A 1 190 ? -2.777 20.203 -5.051 1 86.56 190 ASN A C 1
ATOM 1468 O O . ASN A 1 190 ? -1.891 20.578 -4.281 1 86.56 190 ASN A O 1
ATOM 1472 N N . ASN A 1 191 ? -2.732 19.156 -5.754 1 86.19 191 ASN A N 1
ATOM 1473 C CA . ASN A 1 191 ? -1.467 18.516 -6.09 1 86.19 191 ASN A CA 1
ATOM 1474 C C . ASN A 1 191 ? -1.123 18.688 -7.566 1 86.19 191 ASN A C 1
ATOM 1476 O O . ASN A 1 191 ? -1.484 17.859 -8.398 1 86.19 191 ASN A O 1
ATOM 1480 N N . ALA A 1 192 ? -0.41 19.719 -7.832 1 86.88 192 ALA A N 1
ATOM 1481 C CA . ALA A 1 192 ? -0.074 20.016 -9.219 1 86.88 192 ALA A CA 1
ATOM 1482 C C . ALA A 1 192 ? 1.132 19.219 -9.688 1 86.88 192 ALA A C 1
ATOM 1484 O O . ALA A 1 192 ? 2.133 19.109 -8.969 1 86.88 192 ALA A O 1
ATOM 1485 N N . LEU A 1 193 ? 0.999 18.625 -10.828 1 83.38 193 LEU A N 1
ATOM 1486 C CA . LEU A 1 193 ? 2.061 17.781 -11.383 1 83.38 193 LEU A CA 1
ATOM 1487 C C . LEU A 1 193 ? 2.762 18.5 -12.539 1 83.38 193 LEU A C 1
ATOM 1489 O O . LEU A 1 193 ? 2.113 19.141 -13.359 1 83.38 193 LEU A O 1
ATOM 1493 N N . PHE A 1 194 ? 4.051 18.453 -12.391 1 78 194 PHE A N 1
ATOM 1494 C CA . PHE A 1 194 ? 4.867 19.062 -13.438 1 78 194 PHE A CA 1
ATOM 1495 C C . PHE A 1 194 ? 5.934 18.078 -13.922 1 78 194 PHE A C 1
ATOM 1497 O O . PHE A 1 194 ? 6.41 17.25 -13.156 1 78 194 PHE A O 1
ATOM 1504 N N . LEU A 1 195 ? 6.184 18.125 -15.148 1 68.62 195 LEU A N 1
ATOM 1505 C CA . LEU A 1 195 ? 7.297 17.344 -15.664 1 68.62 195 LEU A CA 1
ATOM 1506 C C . LEU A 1 195 ? 8.617 18.078 -15.469 1 68.62 195 LEU A C 1
ATOM 1508 O O . LEU A 1 195 ? 9.68 17.438 -15.383 1 68.62 195 LEU A O 1
ATOM 1512 N N . LYS A 1 196 ? 8.523 19.469 -15.492 1 66.5 196 LYS A N 1
ATOM 1513 C CA . LYS A 1 196 ? 9.688 20.297 -15.25 1 66.5 196 LYS A CA 1
ATOM 1514 C C . LYS A 1 196 ? 9.383 21.406 -14.234 1 66.5 196 LYS A C 1
ATOM 1516 O O . LYS A 1 196 ? 8.281 21.969 -14.242 1 66.5 196 LYS A O 1
ATOM 1521 N N . LEU A 1 197 ? 10.391 21.516 -13.375 1 67.44 197 LEU A N 1
ATOM 1522 C CA . LEU A 1 197 ? 10.203 22.547 -12.352 1 67.44 197 LEU A CA 1
ATOM 1523 C C . LEU A 1 197 ? 10.477 23.938 -12.922 1 67.44 197 LEU A C 1
ATOM 1525 O O . LEU A 1 197 ? 11.602 24.219 -13.328 1 67.44 197 LEU A O 1
ATOM 1529 N N . GLN A 1 198 ? 9.469 24.641 -13.188 1 70.56 198 GLN A N 1
ATOM 1530 C CA . GLN A 1 198 ? 9.586 26.047 -13.539 1 70.56 198 GLN A CA 1
ATOM 1531 C C . GLN A 1 198 ? 8.914 26.938 -12.5 1 70.56 198 GLN A C 1
ATOM 1533 O O . GLN A 1 198 ? 7.758 26.703 -12.125 1 70.56 198 GLN A O 1
ATOM 1538 N N . ILE A 1 199 ? 9.672 27.938 -12.047 1 72 199 ILE A N 1
ATOM 1539 C CA . ILE A 1 199 ? 9.234 28.828 -10.977 1 72 199 ILE A CA 1
ATOM 1540 C C . ILE A 1 199 ? 7.906 29.469 -11.352 1 72 199 ILE A C 1
ATOM 1542 O O . ILE A 1 199 ? 7.004 29.594 -10.523 1 72 199 ILE A O 1
ATOM 1546 N N . LEU A 1 200 ? 7.832 29.891 -12.555 1 75.88 200 LEU A N 1
ATOM 1547 C CA . LEU A 1 200 ? 6.625 30.578 -13 1 75.88 200 LEU A CA 1
ATOM 1548 C C . LEU A 1 200 ? 5.422 29.641 -12.969 1 75.88 200 LEU A C 1
ATOM 1550 O O . LEU A 1 200 ? 4.312 30.062 -12.617 1 75.88 200 LEU A O 1
ATOM 1554 N N . LYS A 1 201 ? 5.738 28.406 -13.203 1 80.69 201 LYS A N 1
ATOM 1555 C CA . LYS A 1 201 ? 4.648 27.453 -13.211 1 80.69 201 LYS A CA 1
ATOM 1556 C C . LYS A 1 201 ? 4.18 27.141 -11.797 1 80.69 201 LYS A C 1
ATOM 1558 O O . LYS A 1 201 ? 3 26.859 -11.57 1 80.69 201 LYS A O 1
ATOM 1563 N N . LEU A 1 202 ? 5.066 27.25 -10.906 1 83.38 202 LEU A N 1
ATOM 1564 C CA . LEU A 1 202 ? 4.727 27 -9.508 1 83.38 202 LEU A CA 1
ATOM 1565 C C . LEU A 1 202 ? 3.803 28.094 -8.969 1 83.38 202 LEU A C 1
ATOM 1567 O O . LEU A 1 202 ? 2.764 27.781 -8.375 1 83.38 202 LEU A O 1
ATOM 1571 N N . SER A 1 203 ? 4.223 29.344 -9.242 1 84.75 203 SER A N 1
ATOM 1572 C CA . SER A 1 203 ? 3.41 30.453 -8.781 1 84.75 203 SER A CA 1
ATOM 1573 C C . SER A 1 203 ? 2.037 30.453 -9.445 1 84.75 203 SER A C 1
ATOM 1575 O O . SER A 1 203 ? 1.032 30.781 -8.805 1 84.75 203 SER A O 1
ATOM 1577 N N . GLN A 1 204 ? 2.074 30.062 -10.672 1 86.94 204 GLN A N 1
ATOM 1578 C CA . GLN A 1 204 ? 0.811 30 -11.398 1 86.94 204 GLN A CA 1
ATOM 1579 C C . GLN A 1 204 ? -0.111 28.938 -10.812 1 86.94 204 GLN A C 1
ATOM 1581 O O . GLN A 1 204 ? -1.324 29.141 -10.727 1 86.94 204 GLN A O 1
ATOM 1586 N N . ALA A 1 205 ? 0.479 27.859 -10.477 1 89.31 205 ALA A N 1
ATOM 1587 C CA . ALA A 1 205 ? -0.312 26.781 -9.906 1 89.31 205 ALA A CA 1
ATOM 1588 C C . ALA A 1 205 ? -0.964 27.203 -8.594 1 89.31 205 ALA A C 1
ATOM 1590 O O . ALA A 1 205 ? -2.098 26.812 -8.297 1 89.31 205 ALA A O 1
ATOM 1591 N N . VAL A 1 206 ? -0.243 27.938 -7.789 1 90.69 206 VAL A N 1
ATOM 1592 C CA . VAL A 1 206 ? -0.778 28.422 -6.523 1 90.69 206 VAL A CA 1
ATOM 1593 C C . VAL A 1 206 ? -1.952 29.375 -6.789 1 90.69 206 VAL A C 1
ATOM 1595 O O . VAL A 1 206 ? -3.014 29.234 -6.176 1 90.69 206 VAL A O 1
ATOM 1598 N N . LEU A 1 207 ? -1.781 30.281 -7.746 1 90.81 207 LEU A N 1
ATOM 1599 C CA . LEU A 1 207 ? -2.818 31.25 -8.055 1 90.81 207 LEU A CA 1
ATOM 1600 C C . LEU A 1 207 ? -4.039 30.578 -8.672 1 90.81 207 LEU A C 1
ATOM 1602 O O . LEU A 1 207 ? -5.176 30.938 -8.359 1 90.81 207 LEU A O 1
ATOM 1606 N N . GLU A 1 208 ? -3.766 29.609 -9.453 1 91.38 208 GLU A N 1
ATOM 1607 C CA . GLU A 1 208 ? -4.863 28.859 -10.055 1 91.38 208 GLU A CA 1
ATOM 1608 C C . GLU A 1 208 ? -5.676 28.125 -8.992 1 91.38 208 GLU A C 1
ATOM 1610 O O . GLU A 1 208 ? -6.898 28.016 -9.109 1 91.38 208 GLU A O 1
ATOM 1615 N N . THR A 1 209 ? -4.98 27.609 -8.031 1 92.5 209 THR A N 1
ATOM 1616 C CA . THR A 1 209 ? -5.66 26.906 -6.949 1 92.5 209 THR A CA 1
ATOM 1617 C C . THR A 1 209 ? -6.57 27.859 -6.172 1 92.5 209 THR A C 1
ATOM 1619 O O . THR A 1 209 ? -7.719 27.516 -5.875 1 92.5 209 THR A O 1
ATOM 1622 N N . LEU A 1 210 ? -6.074 29.031 -5.887 1 93.06 210 LEU A N 1
ATOM 1623 C CA . LEU A 1 210 ? -6.875 30 -5.16 1 93.06 210 LEU A CA 1
ATOM 1624 C C . LEU A 1 210 ? -8.086 30.438 -5.98 1 93.06 210 LEU A C 1
ATOM 1626 O O . LEU A 1 210 ? -9.18 30.609 -5.441 1 93.06 210 LEU A O 1
ATOM 1630 N N . GLN A 1 211 ? -7.859 30.547 -7.242 1 92.56 211 GLN A N 1
ATOM 1631 C CA . GLN A 1 211 ? -8.961 30.906 -8.133 1 92.56 211 GLN A CA 1
ATOM 1632 C C . GLN A 1 211 ? -10.008 29.812 -8.188 1 92.56 211 GLN A C 1
ATOM 1634 O O . GLN A 1 211 ? -11.211 30.078 -8.188 1 92.56 211 GLN A O 1
ATOM 1639 N N . LYS A 1 212 ? -9.523 28.672 -8.273 1 91.62 212 LYS A N 1
ATOM 1640 C CA . LYS A 1 212 ? -10.422 27.516 -8.336 1 91.62 212 LYS A CA 1
ATOM 1641 C C . LYS A 1 212 ? -11.344 27.484 -7.121 1 91.62 212 LYS A C 1
ATOM 1643 O O . LYS A 1 212 ? -12.508 27.094 -7.23 1 91.62 212 LYS A O 1
ATOM 1648 N N . PHE A 1 213 ? -10.859 27.891 -6.004 1 94.19 213 PHE A N 1
ATOM 1649 C CA . PHE A 1 213 ? -11.641 27.828 -4.77 1 94.19 213 PHE A CA 1
ATOM 1650 C C . PHE A 1 213 ? -12.227 29.203 -4.43 1 94.19 213 PHE A C 1
ATOM 1652 O O . PHE A 1 213 ? -12.773 29.391 -3.344 1 94.19 213 PHE A O 1
ATOM 1659 N N . ASP A 1 214 ? -12.047 30.172 -5.285 1 93.38 214 ASP A N 1
ATOM 1660 C CA . ASP A 1 214 ? -12.617 31.516 -5.168 1 93.38 214 ASP A CA 1
ATOM 1661 C C . ASP A 1 214 ? -12.117 32.219 -3.91 1 93.38 214 ASP A C 1
ATOM 1663 O O . ASP A 1 214 ? -12.898 32.812 -3.166 1 93.38 214 ASP A O 1
ATOM 1667 N N . VAL A 1 215 ? -10.914 32.062 -3.6 1 93.62 215 VAL A N 1
ATOM 1668 C CA . VAL A 1 215 ? -10.305 32.75 -2.469 1 93.62 215 VAL A CA 1
ATOM 1669 C C . VAL A 1 215 ? -9.695 34.062 -2.938 1 93.62 215 VAL A C 1
ATOM 1671 O O . VAL A 1 215 ? -8.727 34.062 -3.703 1 93.62 215 VAL A O 1
ATOM 1674 N N . PRO A 1 216 ? -10.242 35.125 -2.498 1 91.88 216 PRO A N 1
ATOM 1675 C CA . PRO A 1 216 ? -9.617 36.375 -2.873 1 91.88 216 PRO A CA 1
ATOM 1676 C C . PRO A 1 216 ? -8.203 36.531 -2.324 1 91.88 216 PRO A C 1
ATOM 1678 O O . PRO A 1 216 ? -7.922 36.094 -1.204 1 91.88 216 PRO A O 1
ATOM 1681 N N . TYR A 1 217 ? -7.367 37.188 -3.025 1 89.94 217 TYR A N 1
ATOM 1682 C CA . TYR A 1 217 ? -5.973 37.344 -2.637 1 89.94 217 TYR A CA 1
ATOM 1683 C C . TYR A 1 217 ? -5.852 38.156 -1.347 1 89.94 217 TYR A C 1
ATOM 1685 O O . TYR A 1 217 ? -4.906 37.969 -0.579 1 89.94 217 TYR A O 1
ATOM 1693 N N . THR A 1 218 ? -6.77 39 -1.062 1 86.69 218 THR A N 1
ATOM 1694 C CA . THR A 1 218 ? -6.754 39.844 0.127 1 86.69 218 THR A CA 1
ATOM 1695 C C . THR A 1 218 ? -7.043 39.031 1.378 1 86.69 218 THR A C 1
ATOM 1697 O O . THR A 1 218 ? -6.777 39.469 2.496 1 86.69 218 THR A O 1
ATOM 1700 N N . LYS A 1 219 ? -7.543 37.812 1.16 1 90.25 219 LYS A N 1
ATOM 1701 C CA . LYS A 1 219 ? -7.879 36.938 2.281 1 90.25 219 LYS A CA 1
ATOM 1702 C C . LYS A 1 219 ? -6.676 36.094 2.711 1 90.25 219 LYS A C 1
ATOM 1704 O O . LYS A 1 219 ? -6.699 35.469 3.771 1 90.25 219 LYS A O 1
ATOM 1709 N N . VAL A 1 220 ? -5.676 36.219 1.915 1 92.44 220 VAL A N 1
ATOM 1710 C CA . VAL A 1 220 ? -4.484 35.438 2.205 1 92.44 220 VAL A CA 1
ATOM 1711 C C . VAL A 1 220 ? -3.564 36.219 3.143 1 92.44 220 VAL A C 1
ATOM 1713 O O . VAL A 1 220 ? -3.018 37.25 2.766 1 92.44 220 VAL A O 1
ATOM 1716 N N . TYR A 1 221 ? -3.369 35.656 4.352 1 92.19 221 TYR A N 1
ATOM 1717 C CA . TYR A 1 221 ? -2.582 36.344 5.367 1 92.19 221 TYR A CA 1
ATOM 1718 C C . TYR A 1 221 ? -1.19 35.75 5.484 1 92.19 221 TYR A C 1
ATOM 1720 O O . TYR A 1 221 ? -0.28 36.344 6.043 1 92.19 221 TYR A O 1
ATOM 1728 N N . GLY A 1 222 ? -1.114 34.562 5.074 1 91.44 222 GLY A N 1
ATOM 1729 C CA . GLY A 1 222 ? 0.184 33.906 5.16 1 91.44 222 GLY A CA 1
ATOM 1730 C C . GLY A 1 222 ? 0.467 32.969 3.988 1 91.44 222 GLY A C 1
ATOM 1731 O O . GLY A 1 222 ? -0.439 32.312 3.479 1 91.44 222 GLY A O 1
ATOM 1732 N N . PHE A 1 223 ? 1.628 32.938 3.584 1 91.06 223 PHE A N 1
ATOM 1733 C CA . PHE A 1 223 ? 2.119 32.031 2.559 1 91.06 223 PHE A CA 1
ATOM 1734 C C . PHE A 1 223 ? 3.418 31.375 3 1 91.06 223 PHE A C 1
ATOM 1736 O O . PHE A 1 223 ? 4.438 32.062 3.166 1 91.06 223 PHE A O 1
ATOM 1743 N N . VAL A 1 224 ? 3.33 30.078 3.201 1 90.75 224 VAL A N 1
ATOM 1744 C CA . VAL A 1 224 ? 4.422 29.312 3.803 1 90.75 224 VAL A CA 1
ATOM 1745 C C . VAL A 1 224 ? 5.109 28.469 2.736 1 90.75 224 VAL A C 1
ATOM 1747 O O . VAL A 1 224 ? 4.449 27.719 2.016 1 90.75 224 VAL A O 1
ATOM 1750 N N . THR A 1 225 ? 6.367 28.594 2.574 1 86.88 225 THR A N 1
ATOM 1751 C CA . THR A 1 225 ? 7.164 27.812 1.633 1 86.88 225 THR A CA 1
ATOM 1752 C C . THR A 1 225 ? 8.438 27.312 2.297 1 86.88 225 THR A C 1
ATOM 1754 O O . THR A 1 225 ? 8.766 27.703 3.416 1 86.88 225 THR A O 1
ATOM 1757 N N . ASP A 1 226 ? 9.039 26.422 1.552 1 78.5 226 ASP A N 1
ATOM 1758 C CA . ASP A 1 226 ? 10.375 26.047 1.997 1 78.5 226 ASP A CA 1
ATOM 1759 C C . ASP A 1 226 ? 11.367 27.188 1.775 1 78.5 226 ASP A C 1
ATOM 1761 O O . ASP A 1 226 ? 10.984 28.281 1.362 1 78.5 226 ASP A O 1
ATOM 1765 N N . ASN A 1 227 ? 12.594 27.047 2.115 1 69.25 227 ASN A N 1
ATOM 1766 C CA . ASN A 1 227 ? 13.586 28.109 2.004 1 69.25 227 ASN A CA 1
ATOM 1767 C C . ASN A 1 227 ? 13.891 28.438 0.546 1 69.25 227 ASN A C 1
ATOM 1769 O O . ASN A 1 227 ? 15.039 28.719 0.195 1 69.25 227 ASN A O 1
ATOM 1773 N N . ALA A 1 228 ? 12.758 28.406 -0.233 1 66.06 228 ALA A N 1
ATOM 1774 C CA . ALA A 1 228 ? 12.961 28.703 -1.647 1 66.06 228 ALA A CA 1
ATOM 1775 C C . ALA A 1 228 ? 12.609 30.156 -1.955 1 66.06 228 ALA A C 1
ATOM 1777 O O . ALA A 1 228 ? 11.43 30.516 -2.029 1 66.06 228 ALA A O 1
ATOM 1778 N N . MET A 1 229 ? 13.469 30.969 -2.139 1 65.69 229 MET A N 1
ATOM 1779 C CA . MET A 1 229 ? 13.328 32.406 -2.281 1 65.69 229 MET A CA 1
ATOM 1780 C C . MET A 1 229 ? 12.57 32.781 -3.559 1 65.69 229 MET A C 1
ATOM 1782 O O . MET A 1 229 ? 12.031 33.875 -3.68 1 65.69 229 MET A O 1
ATOM 1786 N N . TYR A 1 230 ? 12.516 31.766 -4.387 1 70.56 230 TYR A N 1
ATOM 1787 C CA . TYR A 1 230 ? 11.859 32.094 -5.645 1 70.56 230 TYR A CA 1
ATOM 1788 C C . TYR A 1 230 ? 10.367 32.344 -5.434 1 70.56 230 TYR A C 1
ATOM 1790 O O . TYR A 1 230 ? 9.742 33.062 -6.195 1 70.56 230 TYR A O 1
ATOM 1798 N N . TYR A 1 231 ? 9.75 31.844 -4.41 1 72.88 231 TYR A N 1
ATOM 1799 C CA . TYR A 1 231 ? 8.328 32.062 -4.133 1 72.88 231 TYR A CA 1
ATOM 1800 C C . TYR A 1 231 ? 8.086 33.5 -3.689 1 72.88 231 TYR A C 1
ATOM 1802 O O . TYR A 1 231 ? 7.059 34.094 -4.027 1 72.88 231 TYR A O 1
ATOM 1810 N N . GLU A 1 232 ? 9.047 33.969 -2.908 1 73 232 GLU A N 1
ATOM 1811 C CA . GLU A 1 232 ? 8.883 35.344 -2.377 1 73 232 GLU A CA 1
ATOM 1812 C C . GLU A 1 232 ? 8.781 36.344 -3.498 1 73 232 GLU A C 1
ATOM 1814 O O . GLU A 1 232 ? 7.914 37.25 -3.465 1 73 232 GLU A O 1
ATOM 1819 N N . LYS A 1 233 ? 9.562 36.125 -4.43 1 71.5 233 LYS A N 1
ATOM 1820 C CA . LYS A 1 233 ? 9.602 37.094 -5.52 1 71.5 233 LYS A CA 1
ATOM 1821 C C . LYS A 1 233 ? 8.312 37.062 -6.344 1 71.5 233 LYS A C 1
ATOM 1823 O O . LYS A 1 233 ? 7.84 38.094 -6.828 1 71.5 233 LYS A O 1
ATOM 1828 N N . SER A 1 234 ? 7.734 35.969 -6.391 1 74 234 SER A N 1
ATOM 1829 C CA . SER A 1 234 ? 6.609 35.812 -7.305 1 74 234 SER A CA 1
ATOM 1830 C C . SER A 1 234 ? 5.281 36.062 -6.602 1 74 234 SER A C 1
ATOM 1832 O O . SER A 1 234 ? 4.332 36.562 -7.215 1 74 234 SER A O 1
ATOM 1834 N N . LEU A 1 235 ? 5.145 35.812 -5.281 1 79.25 235 LEU A N 1
ATOM 1835 C CA . LEU A 1 235 ? 3.816 35.812 -4.68 1 79.25 235 LEU A CA 1
ATOM 1836 C C . LEU A 1 235 ? 3.645 36.938 -3.697 1 79.25 235 LEU A C 1
ATOM 1838 O O . LEU A 1 235 ? 2.521 37.281 -3.32 1 79.25 235 LEU A O 1
ATOM 1842 N N . LYS A 1 236 ? 4.734 37.531 -3.346 1 76.19 236 LYS A N 1
ATOM 1843 C CA . LYS A 1 236 ? 4.668 38.594 -2.346 1 76.19 236 LYS A CA 1
ATOM 1844 C C . LYS A 1 236 ? 3.82 39.781 -2.842 1 76.19 236 LYS A C 1
ATOM 1846 O O . LYS A 1 236 ? 3.078 40.375 -2.068 1 76.19 236 LYS A O 1
ATOM 1851 N N . HIS A 1 237 ? 3.887 40 -4.098 1 77.12 237 HIS A N 1
ATOM 1852 C CA . HIS A 1 237 ? 3.197 41.188 -4.637 1 77.12 237 HIS A CA 1
ATOM 1853 C C . HIS A 1 237 ? 1.733 40.875 -4.93 1 77.12 237 HIS A C 1
ATOM 1855 O O . HIS A 1 237 ? 0.935 41.781 -5.164 1 77.12 237 HIS A O 1
ATOM 1861 N N . VAL A 1 238 ? 1.459 39.656 -4.824 1 82.44 238 VAL A N 1
ATOM 1862 C CA . VAL A 1 238 ? 0.089 39.281 -5.121 1 82.44 238 VAL A CA 1
ATOM 1863 C C . VAL A 1 238 ? -0.736 39.25 -3.838 1 82.44 238 VAL A C 1
ATOM 1865 O O . VAL A 1 238 ? -1.88 39.719 -3.822 1 82.44 238 VAL A O 1
ATOM 1868 N N . PHE A 1 239 ? -0.067 38.844 -2.768 1 87.12 239 PHE A N 1
ATOM 1869 C CA . PHE A 1 239 ? -0.756 38.75 -1.484 1 87.12 239 PHE A CA 1
ATOM 1870 C C . PHE A 1 239 ? -0.514 40.031 -0.658 1 87.12 239 PHE A C 1
ATOM 1872 O O . PHE A 1 239 ? 0.37 40.031 0.202 1 87.12 239 PHE A O 1
ATOM 1879 N N . LEU A 1 240 ? -1.342 40.938 -0.793 1 81.88 240 LEU A N 1
ATOM 1880 C CA . LEU A 1 240 ? -1.137 42.25 -0.193 1 81.88 240 LEU A CA 1
ATOM 1881 C C . LEU A 1 240 ? -1.086 42.156 1.328 1 81.88 240 LEU A C 1
ATOM 1883 O O . LEU A 1 240 ? -0.289 42.844 1.973 1 81.88 240 LEU A O 1
ATOM 1887 N N . ASN A 1 241 ? -1.893 41.312 1.929 1 83.75 241 ASN A N 1
ATOM 1888 C CA . ASN A 1 241 ? -1.921 41.125 3.377 1 83.75 241 ASN A CA 1
ATOM 1889 C C . ASN A 1 241 ? -1.067 39.938 3.818 1 83.75 241 ASN A C 1
ATOM 1891 O O . ASN A 1 241 ? -0.984 39.656 5.012 1 83.75 241 ASN A O 1
ATOM 1895 N N . GLY A 1 242 ? -0.491 39.375 2.828 1 89.12 242 GLY A N 1
ATOM 1896 C CA . GLY A 1 242 ? 0.165 38.094 3.111 1 89.12 242 GLY A CA 1
ATOM 1897 C C . GLY A 1 242 ? 1.599 38.281 3.578 1 89.12 242 GLY A C 1
ATOM 1898 O O . GLY A 1 242 ? 2.318 39.156 3.098 1 89.12 242 GLY A O 1
ATOM 1899 N N . VAL A 1 243 ? 1.913 37.469 4.566 1 90.81 243 VAL A N 1
ATOM 1900 C CA . VAL A 1 243 ? 3.299 37.406 5.016 1 90.81 243 VAL A CA 1
ATOM 1901 C C . VAL A 1 243 ? 3.943 36.125 4.512 1 90.81 243 VAL A C 1
ATOM 1903 O O . VAL A 1 243 ? 3.305 35.062 4.492 1 90.81 243 VAL A O 1
ATOM 1906 N N . HIS A 1 244 ? 5.148 36.25 4.023 1 89.94 244 HIS A N 1
ATOM 1907 C CA . HIS A 1 244 ? 5.883 35.094 3.57 1 89.94 244 HIS A CA 1
ATOM 1908 C C . HIS A 1 244 ? 6.641 34.438 4.723 1 89.94 244 HIS A C 1
ATOM 1910 O O . HIS A 1 244 ? 7.52 35.062 5.32 1 89.94 244 HIS A O 1
ATOM 1916 N N . VAL A 1 245 ? 6.277 33.25 4.977 1 91.25 245 VAL A N 1
ATOM 1917 C CA . VAL A 1 245 ? 6.898 32.5 6.07 1 91.25 245 VAL A CA 1
ATOM 1918 C C . VAL A 1 245 ? 7.762 31.375 5.508 1 91.25 245 VAL A C 1
ATOM 1920 O O . VAL A 1 245 ? 7.289 30.578 4.699 1 91.25 245 VAL A O 1
ATOM 1923 N N . THR A 1 246 ? 8.969 31.406 5.91 1 89.44 246 THR A N 1
ATOM 1924 C CA . THR A 1 246 ? 9.812 30.266 5.594 1 89.44 246 THR A CA 1
ATOM 1925 C C . THR A 1 246 ? 9.703 29.188 6.68 1 89.44 246 THR A C 1
ATOM 1927 O O . THR A 1 246 ? 9.609 29.516 7.867 1 89.44 246 THR A O 1
ATOM 1930 N N . CYS A 1 247 ? 9.766 27.984 6.301 1 89 247 CYS A N 1
ATOM 1931 C CA . CYS A 1 247 ? 9.453 26.875 7.18 1 89 247 CYS A CA 1
ATOM 1932 C C . CYS A 1 247 ? 10.469 26.766 8.312 1 89 247 CYS A C 1
ATOM 1934 O O . CYS A 1 247 ? 11.625 26.422 8.07 1 89 247 CYS A O 1
ATOM 1936 N N . SER A 1 248 ? 10.023 26.953 9.477 1 88.88 248 SER A N 1
ATOM 1937 C CA . SER A 1 248 ? 10.891 26.875 10.656 1 88.88 248 SER A CA 1
ATOM 1938 C C . SER A 1 248 ? 11.305 25.438 10.938 1 88.88 248 SER A C 1
ATOM 1940 O O . SER A 1 248 ? 12.367 25.188 11.508 1 88.88 248 SER A O 1
ATOM 1942 N N . ALA A 1 249 ? 10.492 24.531 10.586 1 85.44 249 ALA A N 1
ATOM 1943 C CA . ALA A 1 249 ? 10.844 23.125 10.766 1 85.44 249 ALA A CA 1
ATOM 1944 C C . ALA A 1 249 ? 12.07 22.766 9.938 1 85.44 249 ALA A C 1
ATOM 1946 O O . ALA A 1 249 ? 12.883 21.938 10.352 1 85.44 249 ALA A O 1
ATOM 1947 N N . HIS A 1 250 ? 12.211 23.359 8.836 1 85.06 250 HIS A N 1
ATOM 1948 C CA . HIS A 1 250 ? 13.391 23.141 8.008 1 85.06 250 HIS A CA 1
ATOM 1949 C C . HIS A 1 250 ? 14.648 23.641 8.703 1 85.06 250 HIS A C 1
ATOM 1951 O O . HIS A 1 250 ? 15.711 23.031 8.586 1 85.06 250 HIS A O 1
ATOM 1957 N N . LEU A 1 251 ? 14.539 24.75 9.328 1 89.38 251 LEU A N 1
ATOM 1958 C CA . LEU A 1 251 ? 15.664 25.25 10.109 1 89.38 251 LEU A CA 1
ATOM 1959 C C . LEU A 1 251 ? 16.078 24.25 11.18 1 89.38 251 LEU A C 1
ATOM 1961 O O . LEU A 1 251 ? 17.266 23.938 11.32 1 89.38 251 LEU A O 1
ATOM 1965 N N . LEU A 1 252 ? 15.109 23.781 11.844 1 90.06 252 LEU A N 1
ATOM 1966 C CA . LEU A 1 252 ? 15.398 22.812 12.906 1 90.06 252 LEU A CA 1
ATOM 1967 C C . LEU A 1 252 ? 16.016 21.547 12.344 1 90.06 252 LEU A C 1
ATOM 1969 O O . LEU A 1 252 ? 16.875 20.938 12.984 1 90.06 252 LEU A O 1
ATOM 1973 N N . ASN A 1 253 ? 15.633 21.188 11.227 1 87.19 253 ASN A N 1
ATOM 1974 C CA . ASN A 1 253 ? 16.234 20.047 10.555 1 87.19 253 ASN A CA 1
ATOM 1975 C C . ASN A 1 253 ? 17.703 20.312 10.203 1 87.19 253 ASN A C 1
ATOM 1977 O O . ASN A 1 253 ? 18.531 19.391 10.266 1 87.19 253 ASN A O 1
ATOM 1981 N N . LEU A 1 254 ? 17.953 21.469 9.797 1 88.88 254 LEU A N 1
ATOM 1982 C CA . LEU A 1 254 ? 19.328 21.828 9.477 1 88.88 254 LEU A CA 1
ATOM 1983 C C . LEU A 1 254 ? 20.219 21.766 10.711 1 88.88 254 LEU A C 1
ATOM 1985 O O . LEU A 1 254 ? 21.391 21.422 10.617 1 88.88 254 LEU A O 1
ATOM 1989 N N . LEU A 1 255 ? 19.641 22.156 11.789 1 93.81 255 LEU A N 1
ATOM 1990 C CA . LEU A 1 255 ? 20.391 22.016 13.031 1 93.81 255 LEU A CA 1
ATOM 1991 C C . LEU A 1 255 ? 20.734 20.562 13.305 1 93.81 255 LEU A C 1
ATOM 1993 O O . LEU A 1 255 ? 21.844 20.25 13.75 1 93.81 255 LEU A O 1
ATOM 1997 N N . GLY A 1 256 ? 19.75 19.703 13.086 1 92.12 256 GLY A N 1
ATOM 1998 C CA . GLY A 1 256 ? 20.031 18.266 13.211 1 92.12 256 GLY A CA 1
ATOM 1999 C C . GLY A 1 256 ? 21.141 17.797 12.297 1 92.12 256 GLY A C 1
ATOM 2000 O O . GLY A 1 256 ? 21.969 16.969 12.703 1 92.12 256 GLY A O 1
ATOM 2001 N N . ASP A 1 257 ? 21.25 18.344 11.164 1 91.12 257 ASP A N 1
ATOM 2002 C CA . ASP A 1 257 ? 22.281 17.969 10.219 1 91.12 257 ASP A CA 1
ATOM 2003 C C . ASP A 1 257 ? 23.672 18.406 10.719 1 91.12 257 ASP A C 1
ATOM 2005 O O . ASP A 1 257 ? 24.656 17.719 10.484 1 91.12 257 ASP A O 1
ATOM 2009 N N . ILE A 1 258 ? 23.703 19.516 11.336 1 94.12 258 ILE A N 1
ATOM 2010 C CA . ILE A 1 258 ? 24.969 19.984 11.898 1 94.12 258 ILE A CA 1
ATOM 2011 C C . ILE A 1 258 ? 25.484 18.984 12.93 1 94.12 258 ILE A C 1
ATOM 2013 O O . ILE A 1 258 ? 26.672 18.688 12.969 1 94.12 258 ILE A O 1
ATOM 2017 N N . TRP A 1 259 ? 24.562 18.453 13.695 1 94.44 259 TRP A N 1
ATOM 2018 C CA . TRP A 1 259 ? 24.938 17.422 14.664 1 94.44 259 TRP A CA 1
ATOM 2019 C C . TRP A 1 259 ? 25.484 16.188 13.961 1 94.44 259 TRP A C 1
ATOM 2021 O O . TRP A 1 259 ? 26.531 15.664 14.336 1 94.44 259 TRP A O 1
ATOM 2031 N N . ARG A 1 260 ? 24.844 15.797 13 1 91.56 260 ARG A N 1
ATOM 2032 C CA . ARG A 1 260 ? 25.219 14.578 12.281 1 91.56 260 ARG A CA 1
ATOM 2033 C C . ARG A 1 260 ? 26.578 14.727 11.617 1 91.56 260 ARG A C 1
ATOM 2035 O O . ARG A 1 260 ? 27.391 13.789 11.609 1 91.56 260 ARG A O 1
ATOM 2042 N N . GLU A 1 261 ? 26.797 15.875 11.094 1 91.44 261 GLU A N 1
ATOM 2043 C CA . GLU A 1 261 ? 28.047 16.125 10.367 1 91.44 261 GLU A CA 1
ATOM 2044 C C . GLU A 1 261 ? 29.234 16.219 11.32 1 91.44 261 GLU A C 1
ATOM 2046 O O . GLU A 1 261 ? 30.328 15.75 11 1 91.44 261 GLU A O 1
ATOM 2051 N N . ASN A 1 262 ? 29.031 16.812 12.453 1 94.69 262 ASN A N 1
ATOM 2052 C CA . ASN A 1 262 ? 30.109 17 13.398 1 94.69 262 ASN A CA 1
ATOM 2053 C C . ASN A 1 262 ? 30.422 15.734 14.18 1 94.69 262 ASN A C 1
ATOM 2055 O O . ASN A 1 262 ? 31.484 15.609 14.781 1 94.69 262 ASN A O 1
ATOM 2059 N N . PHE A 1 263 ? 29.484 14.82 14.219 1 95.12 263 PHE A N 1
ATOM 2060 C CA . PHE A 1 263 ? 29.688 13.531 14.875 1 95.12 263 PHE A CA 1
ATOM 2061 C C . PHE A 1 263 ? 29.656 12.398 13.852 1 95.12 263 PHE A C 1
ATOM 2063 O O . PHE A 1 263 ? 28.812 11.492 13.945 1 95.12 263 PHE A O 1
ATOM 2070 N N . ASP A 1 264 ? 30.609 12.43 13.008 1 93.12 264 ASP A N 1
ATOM 2071 C CA . ASP A 1 264 ? 30.625 11.57 11.828 1 93.12 264 ASP A CA 1
ATOM 2072 C C . ASP A 1 264 ? 30.812 10.102 12.227 1 93.12 264 ASP A C 1
ATOM 2074 O O . ASP A 1 264 ? 30.172 9.219 11.656 1 93.12 264 ASP A O 1
ATOM 2078 N N . ARG A 1 265 ? 31.656 9.82 13.18 1 94.12 265 ARG A N 1
ATOM 2079 C CA . ARG A 1 265 ? 31.922 8.445 13.586 1 94.12 265 ARG A CA 1
ATOM 2080 C C . ARG A 1 265 ? 30.688 7.824 14.242 1 94.12 265 ARG A C 1
ATOM 2082 O O . ARG A 1 265 ? 30.453 6.621 14.125 1 94.12 265 ARG A O 1
ATOM 2089 N N . VAL A 1 266 ? 29.953 8.672 14.961 1 95.69 266 VAL A N 1
ATOM 2090 C CA . VAL A 1 266 ? 28.703 8.18 15.539 1 95.69 266 VAL A CA 1
ATOM 2091 C C . VAL A 1 266 ? 27.703 7.844 14.43 1 95.69 266 VAL A C 1
ATOM 2093 O O . VAL A 1 266 ? 26.984 6.848 14.516 1 95.69 266 VAL A O 1
ATOM 2096 N N . THR A 1 267 ? 27.656 8.672 13.422 1 93.38 267 THR A N 1
ATOM 2097 C CA . THR A 1 267 ? 26.797 8.414 12.266 1 93.38 267 THR A CA 1
ATOM 2098 C C . THR A 1 267 ? 27.172 7.098 11.594 1 93.38 267 THR A C 1
ATOM 2100 O O . THR A 1 267 ? 26.297 6.344 11.156 1 93.38 267 THR A O 1
ATOM 2103 N N . ASP A 1 268 ? 28.453 6.844 11.57 1 92.94 268 ASP A N 1
ATOM 2104 C CA . ASP A 1 268 ? 28.922 5.574 11.031 1 92.94 268 ASP A CA 1
ATOM 2105 C C . ASP A 1 268 ? 28.375 4.398 11.836 1 92.94 268 ASP A C 1
ATOM 2107 O O . ASP A 1 268 ? 27.984 3.377 11.273 1 92.94 268 ASP A O 1
ATOM 2111 N N . LEU A 1 269 ? 28.453 4.566 13.109 1 94.19 269 LEU A N 1
ATOM 2112 C CA . LEU A 1 269 ? 27.938 3.52 13.984 1 94.19 269 LEU A CA 1
ATOM 2113 C C . LEU A 1 269 ? 26.453 3.297 13.734 1 94.19 269 LEU A C 1
ATOM 2115 O O . LEU A 1 269 ? 26 2.154 13.656 1 94.19 269 LEU A O 1
ATOM 2119 N N . VAL A 1 270 ? 25.719 4.434 13.641 1 93.88 270 VAL A N 1
ATOM 2120 C CA . VAL A 1 270 ? 24.266 4.355 13.43 1 93.88 270 VAL A CA 1
ATOM 2121 C C . VAL A 1 270 ? 23.969 3.6 12.141 1 93.88 270 VAL A C 1
ATOM 2123 O O . VAL A 1 270 ? 23.094 2.734 12.102 1 93.88 270 VAL A O 1
ATOM 2126 N N . PHE A 1 271 ? 24.719 3.799 11.133 1 89.62 271 PHE A N 1
ATOM 2127 C CA . PHE A 1 271 ? 24.516 3.146 9.844 1 89.62 271 PHE A CA 1
ATOM 2128 C C . PHE A 1 271 ? 24.922 1.682 9.906 1 89.62 271 PHE A C 1
ATOM 2130 O O . PHE A 1 271 ? 24.281 0.821 9.305 1 89.62 271 PHE A O 1
ATOM 2137 N N . ALA A 1 272 ? 26.031 1.459 10.547 1 90 272 ALA A N 1
ATOM 2138 C CA . ALA A 1 272 ? 26.5 0.084 10.68 1 90 272 ALA A CA 1
ATOM 2139 C C . ALA A 1 272 ? 25.484 -0.777 11.422 1 90 272 ALA A C 1
ATOM 2141 O O . ALA A 1 272 ? 25.219 -1.915 11.023 1 90 272 ALA A O 1
ATOM 2142 N N . VAL A 1 273 ? 24.969 -0.202 12.484 1 91.75 273 VAL A N 1
ATOM 2143 C CA . VAL A 1 273 ? 23.984 -0.942 13.266 1 91.75 273 VAL A CA 1
ATOM 2144 C C . VAL A 1 273 ? 22.719 -1.152 12.445 1 91.75 273 VAL A C 1
ATOM 2146 O O . VAL A 1 273 ? 22.125 -2.232 12.469 1 91.75 273 VAL A O 1
ATOM 2149 N N . LYS A 1 274 ? 22.297 -0.103 11.758 1 89.12 274 LYS A N 1
ATOM 2150 C CA . LYS A 1 274 ? 21.125 -0.235 10.898 1 89.12 274 LYS A CA 1
ATOM 2151 C C . LYS A 1 274 ? 21.312 -1.362 9.883 1 89.12 274 LYS A C 1
ATOM 2153 O O . LYS A 1 274 ? 20.422 -2.189 9.695 1 89.12 274 LYS A O 1
ATOM 2158 N N . LYS A 1 275 ? 22.422 -1.447 9.242 1 82.81 275 LYS A N 1
ATOM 2159 C CA . LYS A 1 275 ? 22.734 -2.465 8.242 1 82.81 275 LYS A CA 1
ATOM 2160 C C . LYS A 1 275 ? 22.75 -3.859 8.859 1 82.81 275 LYS A C 1
ATOM 2162 O O . LYS A 1 275 ? 22.297 -4.824 8.242 1 82.81 275 LYS A O 1
ATOM 2167 N N . ALA A 1 276 ? 23.281 -3.906 10.031 1 85.12 276 ALA A N 1
ATOM 2168 C CA . ALA A 1 276 ? 23.422 -5.191 10.711 1 85.12 276 ALA A CA 1
ATOM 2169 C C . ALA A 1 276 ? 22.062 -5.766 11.086 1 85.12 276 ALA A C 1
ATOM 2171 O O . ALA A 1 276 ? 21.906 -6.98 11.234 1 85.12 276 ALA A O 1
ATOM 2172 N N . PHE A 1 277 ? 21.125 -4.906 11.234 1 85.12 277 PHE A N 1
ATOM 2173 C CA . PHE A 1 277 ? 19.844 -5.398 11.758 1 85.12 277 PHE A CA 1
ATOM 2174 C C . PHE A 1 277 ? 18.75 -5.297 10.703 1 85.12 277 PHE A C 1
ATOM 2176 O O . PHE A 1 277 ? 17.578 -5.555 10.984 1 85.12 277 PHE A O 1
ATOM 2183 N N . THR A 1 278 ? 19.141 -4.867 9.508 1 78.31 278 THR A N 1
ATOM 2184 C CA . THR A 1 278 ? 18.172 -4.812 8.43 1 78.31 278 THR A CA 1
ATOM 2185 C C . THR A 1 278 ? 18.078 -6.156 7.711 1 78.31 278 THR A C 1
ATOM 2187 O O . THR A 1 278 ? 19.094 -6.715 7.297 1 78.31 278 THR A O 1
ATOM 2190 N N . ALA A 1 279 ? 16.984 -6.762 7.531 1 67.75 279 ALA A N 1
ATOM 2191 C CA . ALA A 1 279 ? 16.672 -7.984 6.793 1 67.75 279 ALA A CA 1
ATOM 2192 C C . ALA A 1 279 ? 17.438 -9.18 7.363 1 67.75 279 ALA A C 1
ATOM 2194 O O . ALA A 1 279 ? 18 -9.977 6.613 1 67.75 279 ALA A O 1
ATOM 2195 N N . THR A 1 280 ? 17.641 -9.211 8.609 1 74.12 280 THR A N 1
ATOM 2196 C CA . THR A 1 280 ? 18.328 -10.312 9.273 1 74.12 280 THR A CA 1
ATOM 2197 C C . THR A 1 280 ? 17.5 -10.812 10.461 1 74.12 280 THR A C 1
ATOM 2199 O O . THR A 1 280 ? 17.828 -10.531 11.617 1 74.12 280 THR A O 1
ATOM 2202 N N . PRO A 1 281 ? 16.484 -11.578 10.203 1 70.94 281 PRO A N 1
ATOM 2203 C CA . PRO A 1 281 ? 15.594 -12.016 11.281 1 70.94 281 PRO A CA 1
ATOM 2204 C C . PRO A 1 281 ? 16.297 -12.883 12.32 1 70.94 281 PRO A C 1
ATOM 2206 O O . PRO A 1 281 ? 16.031 -12.766 13.516 1 70.94 281 PRO A O 1
ATOM 2209 N N . ALA A 1 282 ? 17.125 -13.789 11.859 1 72.06 282 ALA A N 1
ATOM 2210 C CA . ALA A 1 282 ? 17.844 -14.656 12.789 1 72.06 282 ALA A CA 1
ATOM 2211 C C . ALA A 1 282 ? 18.672 -13.852 13.773 1 72.06 282 ALA A C 1
ATOM 2213 O O . ALA A 1 282 ? 18.672 -14.125 14.977 1 72.06 282 ALA A O 1
ATOM 2214 N N . ARG A 1 283 ? 19.328 -12.859 13.289 1 81.25 283 ARG A N 1
ATOM 2215 C CA . ARG A 1 283 ? 20.156 -12.023 14.141 1 81.25 283 ARG A CA 1
ATOM 2216 C C . ARG A 1 283 ? 19.312 -11.219 15.117 1 81.25 283 ARG A C 1
ATOM 2218 O O . ARG A 1 283 ? 19.703 -11.023 16.266 1 81.25 283 ARG A O 1
ATOM 2225 N N . LYS A 1 284 ? 18.188 -10.695 14.695 1 81.5 284 LYS A N 1
ATOM 2226 C CA . LYS A 1 284 ? 17.281 -9.953 15.562 1 81.5 284 LYS A CA 1
ATOM 2227 C C . LYS A 1 284 ? 16.797 -10.82 16.719 1 81.5 284 LYS A C 1
ATOM 2229 O O . LYS A 1 284 ? 16.766 -10.375 17.875 1 81.5 284 LYS A O 1
ATOM 2234 N N . ALA A 1 285 ? 16.469 -12.031 16.359 1 77.25 285 ALA A N 1
ATOM 2235 C CA . ALA A 1 285 ? 16 -12.961 17.391 1 77.25 285 ALA A CA 1
ATOM 2236 C C . ALA A 1 285 ? 17.125 -13.273 18.391 1 77.25 285 ALA A C 1
ATOM 2238 O O . ALA A 1 285 ? 16.875 -13.336 19.594 1 77.25 285 ALA A O 1
ATOM 2239 N N . GLN A 1 286 ? 18.25 -13.531 17.906 1 84.75 286 GLN A N 1
ATOM 2240 C CA . GLN A 1 286 ? 19.391 -13.836 18.766 1 84.75 286 GLN A CA 1
ATOM 2241 C C . GLN A 1 286 ? 19.719 -12.656 19.672 1 84.75 286 GLN A C 1
ATOM 2243 O O . GLN A 1 286 ? 20.062 -12.844 20.844 1 84.75 286 GLN A O 1
ATOM 2248 N N . PHE A 1 287 ? 19.641 -11.477 19.125 1 89.62 287 PHE A N 1
ATOM 2249 C CA . PHE A 1 287 ? 19.938 -10.289 19.922 1 89.62 287 PHE A CA 1
ATOM 2250 C C . PHE A 1 287 ? 18.906 -10.094 21 1 89.62 287 PHE A C 1
ATOM 2252 O O . PHE A 1 287 ? 19.234 -9.734 22.141 1 89.62 287 PHE A O 1
ATOM 2259 N N . LYS A 1 288 ? 17.641 -10.289 20.672 1 88.19 288 LYS A N 1
ATOM 2260 C CA . LYS A 1 288 ? 16.594 -10.188 21.688 1 88.19 288 LYS A CA 1
ATOM 2261 C C . LYS A 1 288 ? 16.828 -11.18 22.828 1 88.19 288 LYS A C 1
ATOM 2263 O O . LYS A 1 288 ? 16.641 -10.836 23.984 1 88.19 288 LYS A O 1
ATOM 2268 N N . GLN A 1 289 ? 17.125 -12.383 22.453 1 86.75 289 GLN A N 1
ATOM 2269 C CA . GLN A 1 289 ? 17.422 -13.398 23.453 1 86.75 289 GLN A CA 1
ATOM 2270 C C . GLN A 1 289 ? 18.625 -12.992 24.297 1 86.75 289 GLN A C 1
ATOM 2272 O O . GLN A 1 289 ? 18.625 -13.164 25.516 1 86.75 289 GLN A O 1
ATOM 2277 N N . PHE A 1 290 ? 19.625 -12.484 23.641 1 90.69 290 PHE A N 1
ATOM 2278 C CA . PHE A 1 290 ? 20.812 -12 24.328 1 90.69 290 PHE A CA 1
ATOM 2279 C C . PHE A 1 290 ? 20.453 -10.93 25.359 1 90.69 290 PHE A C 1
ATOM 2281 O O . PHE A 1 290 ? 20.906 -10.969 26.5 1 90.69 290 PHE A O 1
ATOM 2288 N N . LEU A 1 291 ? 19.656 -9.961 24.953 1 92.75 291 LEU A N 1
ATOM 2289 C CA . LEU A 1 291 ? 19.25 -8.875 25.844 1 92.75 291 LEU A CA 1
ATOM 2290 C C . LEU A 1 291 ? 18.453 -9.406 27.016 1 92.75 291 LEU A C 1
ATOM 2292 O O . LEU A 1 291 ? 18.641 -8.953 28.156 1 92.75 291 LEU A O 1
ATOM 2296 N N . LYS A 1 292 ? 17.578 -10.352 26.703 1 90.56 292 LYS A N 1
ATOM 2297 C CA . LYS A 1 292 ? 16.781 -10.961 27.75 1 90.56 292 LYS A CA 1
ATOM 2298 C C . LYS A 1 292 ? 17.656 -11.648 28.781 1 90.56 292 LYS A C 1
ATOM 2300 O O . LYS A 1 292 ? 17.422 -11.531 29.984 1 90.56 292 LYS A O 1
ATOM 2305 N N . GLU A 1 293 ? 18.531 -12.359 28.359 1 91.06 293 GLU A N 1
ATOM 2306 C CA . GLU A 1 293 ? 19.453 -13.086 29.234 1 91.06 293 GLU A CA 1
ATOM 2307 C C . GLU A 1 293 ? 20.266 -12.125 30.109 1 91.06 293 GLU A C 1
ATOM 2309 O O . GLU A 1 293 ? 20.672 -12.477 31.219 1 91.06 293 GLU A O 1
ATOM 2314 N N . HIS A 1 294 ? 20.453 -10.977 29.641 1 91.62 294 HIS A N 1
ATOM 2315 C CA . HIS A 1 294 ? 21.219 -10 30.391 1 91.62 294 HIS A CA 1
ATOM 2316 C C . HIS A 1 294 ? 20.328 -9.031 31.141 1 91.62 294 HIS A C 1
ATOM 2318 O O . HIS A 1 294 ? 20.781 -7.984 31.609 1 91.62 294 HIS A O 1
ATOM 2324 N N . GLY A 1 295 ? 19 -9.219 31.125 1 85.75 295 GLY A N 1
ATOM 2325 C CA . GLY A 1 295 ? 18.047 -8.477 31.922 1 85.75 295 GLY A CA 1
ATOM 2326 C C . GLY A 1 295 ? 17.672 -7.137 31.312 1 85.75 295 GLY A C 1
ATOM 2327 O O . GLY A 1 295 ? 17.312 -6.203 32.031 1 85.75 295 GLY A O 1
ATOM 2328 N N . LYS A 1 296 ? 17.891 -6.996 30.109 1 88 296 LYS A N 1
ATOM 2329 C CA . LYS A 1 296 ? 17.594 -5.727 29.453 1 88 296 LYS A CA 1
ATOM 2330 C C . LYS A 1 296 ? 16.281 -5.797 28.672 1 88 296 LYS A C 1
ATOM 2332 O O . LYS A 1 296 ? 15.703 -6.875 28.531 1 88 296 LYS A O 1
ATOM 2337 N N . SER A 1 297 ? 15.891 -4.551 28.375 1 83.25 297 SER A N 1
ATOM 2338 C CA . SER A 1 297 ? 14.695 -4.461 27.547 1 83.25 297 SER A CA 1
ATOM 2339 C C . SER A 1 297 ? 14.922 -5.086 26.172 1 83.25 297 SER A C 1
ATOM 2341 O O . SER A 1 297 ? 16 -4.953 25.594 1 83.25 297 SER A O 1
ATOM 2343 N N . THR A 1 298 ? 13.969 -5.773 25.672 1 81.31 298 THR A N 1
ATOM 2344 C CA . THR A 1 298 ? 14.117 -6.535 24.438 1 81.31 298 THR A CA 1
ATOM 2345 C C . THR A 1 298 ? 13.773 -5.676 23.219 1 81.31 298 THR A C 1
ATOM 2347 O O . THR A 1 298 ? 13.484 -6.203 22.141 1 81.31 298 THR A O 1
ATOM 2350 N N . ALA A 1 299 ? 13.836 -4.348 23.422 1 86.81 299 ALA A N 1
ATOM 2351 C CA . ALA A 1 299 ? 13.586 -3.49 22.266 1 86.81 299 ALA A CA 1
ATOM 2352 C C . ALA A 1 299 ? 14.75 -3.543 21.281 1 86.81 299 ALA A C 1
ATOM 2354 O O . ALA A 1 299 ? 15.914 -3.475 21.688 1 86.81 299 ALA A O 1
ATOM 2355 N N . LEU A 1 300 ? 14.516 -3.709 20.078 1 88.94 300 LEU A N 1
ATOM 2356 C CA . LEU A 1 300 ? 15.539 -3.773 19.031 1 88.94 300 LEU A CA 1
ATOM 2357 C C . LEU A 1 300 ? 16.031 -2.377 18.672 1 88.94 300 LEU A C 1
ATOM 2359 O O . LEU A 1 300 ? 15.352 -1.384 18.953 1 88.94 300 LEU A O 1
ATOM 2363 N N . PRO A 1 301 ? 17.25 -2.26 18.094 1 90.5 301 PRO A N 1
ATOM 2364 C CA . PRO A 1 301 ? 17.734 -0.953 17.641 1 90.5 301 PRO A CA 1
ATOM 2365 C C . PRO A 1 301 ? 16.812 -0.294 16.625 1 90.5 301 PRO A C 1
ATOM 2367 O O . PRO A 1 301 ? 16.312 -0.963 15.719 1 90.5 301 PRO A O 1
ATOM 2370 N N . PRO A 1 302 ? 16.516 1.026 16.875 1 88.31 302 PRO A N 1
ATOM 2371 C CA . PRO A 1 302 ? 15.688 1.738 15.906 1 88.31 302 PRO A CA 1
ATOM 2372 C C . PRO A 1 302 ? 16.328 1.813 14.523 1 88.31 302 PRO A C 1
ATOM 2374 O O . PRO A 1 302 ? 17.562 1.8 14.406 1 88.31 302 PRO A O 1
ATOM 2377 N N . LEU A 1 303 ? 15.555 1.843 13.531 1 85.5 303 LEU A N 1
ATOM 2378 C CA . LEU A 1 303 ? 16.016 1.991 12.148 1 85.5 303 LEU A CA 1
ATOM 2379 C C . LEU A 1 303 ? 15.758 3.406 11.641 1 85.5 303 LEU A C 1
ATOM 2381 O O . LEU A 1 303 ? 14.68 3.703 11.133 1 85.5 303 LEU A O 1
ATOM 2385 N N . PRO A 1 304 ? 16.719 4.246 11.773 1 86.75 304 PRO A N 1
ATOM 2386 C CA . PRO A 1 304 ? 16.531 5.645 11.383 1 86.75 304 PRO A CA 1
ATOM 2387 C C . PRO A 1 304 ? 16.234 5.809 9.891 1 86.75 304 PRO A C 1
ATOM 2389 O O . PRO A 1 304 ? 16.734 5.035 9.07 1 86.75 304 PRO A O 1
ATOM 2392 N N . VAL A 1 305 ? 15.367 6.773 9.57 1 75.38 305 VAL A N 1
ATOM 2393 C CA . VAL A 1 305 ? 15.016 7.121 8.195 1 75.38 305 VAL A CA 1
ATOM 2394 C C . VAL A 1 305 ? 15.602 8.492 7.848 1 75.38 305 VAL A C 1
ATOM 2396 O O . VAL A 1 305 ? 15.633 9.391 8.688 1 75.38 305 VAL A O 1
ATOM 2399 N N . ILE A 1 306 ? 16.047 8.594 6.691 1 67 306 ILE A N 1
ATOM 2400 C CA . ILE A 1 306 ? 16.766 9.781 6.266 1 67 306 ILE A CA 1
ATOM 2401 C C . ILE A 1 306 ? 15.812 10.977 6.227 1 67 306 ILE A C 1
ATOM 2403 O O . ILE A 1 306 ? 16.203 12.109 6.516 1 67 306 ILE A O 1
ATOM 2407 N N . THR A 1 307 ? 14.531 10.758 6.004 1 62.94 307 THR A N 1
ATOM 2408 C CA . THR A 1 307 ? 13.602 11.859 5.801 1 62.94 307 THR A CA 1
ATOM 2409 C C . THR A 1 307 ? 13.078 12.383 7.137 1 62.94 307 THR A C 1
ATOM 2411 O O . THR A 1 307 ? 12.469 13.445 7.199 1 62.94 307 THR A O 1
ATOM 2414 N N . ARG A 1 308 ? 13.398 11.594 8.172 1 70.31 308 ARG A N 1
ATOM 2415 C CA . ARG A 1 308 ? 12.945 12.008 9.492 1 70.31 308 ARG A CA 1
ATOM 2416 C C . ARG A 1 308 ? 14.125 12.172 10.453 1 70.31 308 ARG A C 1
ATOM 2418 O O . ARG A 1 308 ? 14.57 11.195 11.055 1 70.31 308 ARG A O 1
ATOM 2425 N N . TRP A 1 309 ? 14.422 13.234 10.812 1 70.31 309 TRP A N 1
ATOM 2426 C CA . TRP A 1 309 ? 15.664 13.547 11.508 1 70.31 309 TRP A CA 1
ATOM 2427 C C . TRP A 1 309 ? 15.602 13.086 12.961 1 70.31 309 TRP A C 1
ATOM 2429 O O . TRP A 1 309 ? 16.625 12.742 13.555 1 70.31 309 TRP A O 1
ATOM 2439 N N . ASN A 1 310 ? 14.414 13.156 13.484 1 82.19 310 ASN A N 1
ATOM 2440 C CA . ASN A 1 310 ? 14.281 12.766 14.883 1 82.19 310 ASN A CA 1
ATOM 2441 C C . ASN A 1 310 ? 14.641 11.297 15.094 1 82.19 310 ASN A C 1
ATOM 2443 O O . ASN A 1 310 ? 15.047 10.906 16.188 1 82.19 310 ASN A O 1
ATOM 2447 N N . THR A 1 311 ? 14.664 10.641 14.023 1 88.62 311 THR A N 1
ATOM 2448 C CA . THR A 1 311 ? 14.891 9.203 14.164 1 88.62 311 THR A CA 1
ATOM 2449 C C . THR A 1 311 ? 16.375 8.906 14.383 1 88.62 311 THR A C 1
ATOM 2451 O O . THR A 1 311 ? 16.719 7.938 15.055 1 88.62 311 THR A O 1
ATOM 2454 N N . TRP A 1 312 ? 17.188 9.742 13.773 1 92.94 312 TRP A N 1
ATOM 2455 C CA . TRP A 1 312 ? 18.625 9.57 13.984 1 92.94 312 TRP A CA 1
ATOM 2456 C C . TRP A 1 312 ? 18.984 9.766 15.453 1 92.94 312 TRP A C 1
ATOM 2458 O O . TRP A 1 312 ? 19.734 8.969 16.031 1 92.94 312 TRP A O 1
ATOM 2468 N N . PHE A 1 313 ? 18.438 10.805 16.047 1 94.88 313 PHE A N 1
ATOM 2469 C CA . PHE A 1 313 ? 18.719 11.094 17.453 1 94.88 313 PHE A CA 1
ATOM 2470 C C . PHE A 1 313 ? 18.219 9.969 18.344 1 94.88 313 PHE A C 1
ATOM 2472 O O . PHE A 1 313 ? 18.922 9.539 19.266 1 94.88 313 PHE A O 1
ATOM 2479 N N . HIS A 1 314 ? 17.094 9.492 18.031 1 94 314 HIS A N 1
ATOM 2480 C CA . HIS A 1 314 ? 16.531 8.406 18.844 1 94 314 HIS A CA 1
ATOM 2481 C C . HIS A 1 314 ? 17.391 7.152 18.75 1 94 314 HIS A C 1
ATOM 2483 O O . HIS A 1 314 ? 17.547 6.418 19.719 1 94 314 HIS A O 1
ATOM 2489 N N . ALA A 1 315 ? 17.875 6.957 17.547 1 94.88 315 ALA A N 1
ATOM 249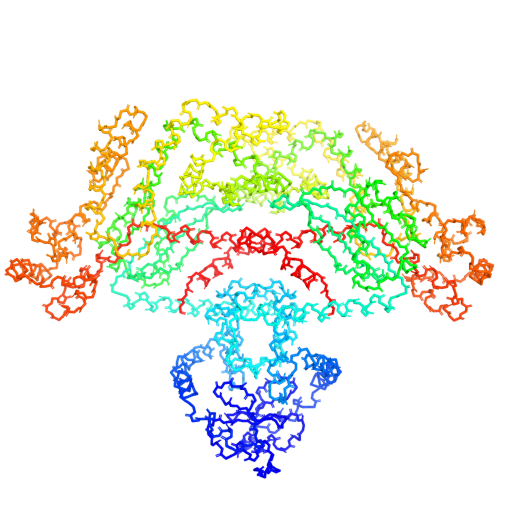0 C CA . ALA A 1 315 ? 18.797 5.836 17.391 1 94.88 315 ALA A CA 1
ATOM 2491 C C . ALA A 1 315 ? 20.047 6.023 18.234 1 94.88 315 ALA A C 1
ATOM 2493 O O . ALA A 1 315 ? 20.5 5.09 18.891 1 94.88 315 ALA A O 1
ATOM 2494 N N . VAL A 1 316 ? 20.578 7.188 18.25 1 95.88 316 VAL A N 1
ATOM 2495 C CA . VAL A 1 316 ? 21.781 7.477 19.016 1 95.88 316 VAL A CA 1
ATOM 2496 C C . VAL A 1 316 ? 21.516 7.281 20.5 1 95.88 316 VAL A C 1
ATOM 2498 O O . VAL A 1 316 ? 22.344 6.738 21.234 1 95.88 316 VAL A O 1
ATOM 2501 N N . PHE A 1 317 ? 20.375 7.742 20.984 1 95.75 317 PHE A N 1
ATOM 2502 C CA . PHE A 1 317 ? 20.016 7.574 22.375 1 95.75 317 PHE A CA 1
ATOM 2503 C C . PHE A 1 317 ? 19.984 6.098 22.75 1 95.75 317 PHE A C 1
ATOM 2505 O O . PHE A 1 317 ? 20.484 5.711 23.812 1 95.75 317 PHE A O 1
ATOM 2512 N N . TYR A 1 318 ? 19.438 5.324 21.891 1 95.5 318 TYR A N 1
ATOM 2513 C CA . TYR A 1 318 ? 19.391 3.885 22.109 1 95.5 318 TYR A CA 1
ATOM 2514 C C . TYR A 1 318 ? 20.797 3.293 22.125 1 95.5 318 TYR A C 1
ATOM 2516 O O . TYR A 1 318 ? 21.125 2.482 23 1 95.5 318 TYR A O 1
ATOM 2524 N N . HIS A 1 319 ? 21.625 3.652 21.172 1 95.94 319 HIS A N 1
ATOM 2525 C CA . HIS A 1 319 ? 22.953 3.086 21.047 1 95.94 319 HIS A CA 1
ATOM 2526 C C . HIS A 1 319 ? 23.828 3.449 22.25 1 95.94 319 HIS A C 1
ATOM 2528 O O . HIS A 1 319 ? 24.688 2.666 22.656 1 95.94 319 HIS A O 1
ATOM 2534 N N . ALA A 1 320 ? 23.609 4.617 22.734 1 95.81 320 ALA A N 1
ATOM 2535 C CA . ALA A 1 320 ? 24.375 5.051 23.891 1 95.81 320 ALA A CA 1
ATOM 2536 C C . ALA A 1 320 ? 24.172 4.102 25.078 1 95.81 320 ALA A C 1
ATOM 2538 O O . ALA A 1 320 ? 25.094 3.871 25.859 1 95.81 320 ALA A O 1
ATOM 2539 N N . GLU A 1 321 ? 23.031 3.514 25.141 1 94 321 GLU A N 1
ATOM 2540 C CA . GLU A 1 321 ? 22.688 2.611 26.25 1 94 321 GLU A CA 1
ATOM 2541 C C . GLU A 1 321 ? 23.141 1.185 25.938 1 94 321 GLU A C 1
ATOM 2543 O O . GLU A 1 321 ? 23.25 0.355 26.844 1 94 321 GLU A O 1
ATOM 2548 N N . HIS A 1 322 ? 23.5 0.933 24.703 1 94.56 322 HIS A N 1
ATOM 2549 C CA . HIS A 1 322 ? 23.703 -0.465 24.328 1 94.56 322 HIS A CA 1
ATOM 2550 C C . HIS A 1 322 ? 25.078 -0.692 23.719 1 94.56 322 HIS A C 1
ATOM 2552 O O . HIS A 1 322 ? 25.312 -1.727 23.094 1 94.56 322 HIS A O 1
ATOM 2558 N N . LEU A 1 323 ? 25.969 0.188 23.875 1 94.06 323 LEU A N 1
ATOM 2559 C CA . LEU A 1 323 ? 27.297 0.06 23.281 1 94.06 323 LEU A CA 1
ATOM 2560 C C . LEU A 1 323 ? 28 -1.207 23.781 1 94.06 323 LEU A C 1
ATOM 2562 O O . LEU A 1 323 ? 28.562 -1.959 22.984 1 94.06 323 LEU A O 1
ATOM 2566 N N . HIS A 1 324 ? 27.938 -1.471 25.031 1 92 324 HIS A N 1
ATOM 2567 C CA . HIS A 1 324 ? 28.578 -2.646 25.609 1 92 324 HIS A CA 1
ATOM 2568 C C . HIS A 1 324 ? 27.906 -3.932 25.125 1 92 324 HIS A C 1
ATOM 2570 O O . HIS A 1 324 ? 28.578 -4.957 24.969 1 92 324 HIS A O 1
ATOM 2576 N N . ASP A 1 325 ? 26.656 -3.852 24.938 1 92.44 325 ASP A N 1
ATOM 2577 C CA . ASP A 1 325 ? 25.922 -5.012 24.438 1 92.44 325 ASP A CA 1
ATOM 2578 C C . ASP A 1 325 ? 26.375 -5.379 23.016 1 92.44 325 ASP A C 1
ATOM 2580 O O . ASP A 1 325 ? 26.5 -6.559 22.688 1 92.44 325 ASP A O 1
ATOM 2584 N N . TYR A 1 326 ? 26.594 -4.316 22.203 1 92.25 326 TYR A N 1
ATOM 2585 C CA . TYR A 1 326 ? 27.062 -4.559 20.844 1 92.25 326 TYR A CA 1
ATOM 2586 C C . TYR A 1 326 ? 28.406 -5.281 20.844 1 92.25 326 TYR A C 1
ATOM 2588 O O . TYR A 1 326 ? 28.609 -6.215 20.062 1 92.25 326 TYR A O 1
ATOM 2596 N N . ILE A 1 327 ? 29.281 -4.848 21.703 1 89.62 327 ILE A N 1
ATOM 2597 C CA . ILE A 1 327 ? 30.625 -5.414 21.781 1 89.62 327 ILE A CA 1
ATOM 2598 C C . ILE A 1 327 ? 30.531 -6.891 22.156 1 89.62 327 ILE A C 1
ATOM 2600 O O . ILE A 1 327 ? 31.141 -7.738 21.5 1 89.62 327 ILE A O 1
ATOM 2604 N N . SER A 1 328 ? 29.734 -7.227 23.078 1 88.31 328 SER A N 1
ATOM 2605 C CA . SER A 1 328 ? 29.609 -8.594 23.562 1 88.31 328 SER A CA 1
ATOM 2606 C C . SER A 1 328 ? 28.906 -9.477 22.531 1 88.31 328 SER A C 1
ATOM 2608 O O . SER A 1 328 ? 29.266 -10.641 22.344 1 88.31 328 SER A O 1
ATOM 2610 N N . PHE A 1 329 ? 27.906 -8.977 21.938 1 90.75 329 PHE A N 1
ATOM 2611 C CA . PHE A 1 329 ? 27.094 -9.75 21.016 1 90.75 329 PHE A CA 1
ATOM 2612 C C . PHE A 1 329 ? 27.844 -10.016 19.719 1 90.75 329 PHE A C 1
ATOM 2614 O O . PHE A 1 329 ? 27.828 -11.133 19.203 1 90.75 329 PHE A O 1
ATOM 2621 N N . PHE A 1 330 ? 28.422 -8.992 19.125 1 89.06 330 PHE A N 1
ATOM 2622 C CA . PHE A 1 330 ? 29.016 -9.109 17.797 1 89.06 330 PHE A CA 1
ATOM 2623 C C . PHE A 1 330 ? 30.438 -9.672 17.891 1 89.06 330 PHE A C 1
ATOM 2625 O O . PHE A 1 330 ? 31 -10.094 16.875 1 89.06 330 PHE A O 1
ATOM 2632 N N . LEU A 1 331 ? 31.016 -9.688 18.906 1 77.25 331 LEU A N 1
ATOM 2633 C CA . LEU A 1 331 ? 32.312 -10.32 19.062 1 77.25 331 LEU A CA 1
ATOM 2634 C C . LEU A 1 331 ? 32.219 -11.828 18.844 1 77.25 331 LEU A C 1
ATOM 2636 O O . LEU A 1 331 ? 33.156 -12.438 18.297 1 77.25 331 LEU A O 1
ATOM 2640 N N . GLU A 1 332 ? 31.078 -12.352 19.156 1 67 332 GLU A N 1
ATOM 2641 C CA . GLU A 1 332 ? 30.859 -13.789 19.016 1 67 332 GLU A CA 1
ATOM 2642 C C . GLU A 1 332 ? 30.453 -14.148 17.594 1 67 332 GLU A C 1
ATOM 2644 O O . GLU A 1 332 ? 30.609 -15.297 17.172 1 67 332 GLU A O 1
ATOM 2649 N N . GLU A 1 333 ? 29.828 -13.164 16.984 1 65.19 333 GLU A N 1
ATOM 2650 C CA . GLU A 1 333 ? 29.312 -13.453 15.648 1 65.19 333 GLU A CA 1
ATOM 2651 C C . GLU A 1 333 ? 30.438 -13.383 14.617 1 65.19 333 GLU A C 1
ATOM 2653 O O . GLU A 1 333 ? 31.484 -12.773 14.859 1 65.19 333 GLU A O 1
ATOM 2658 N N . SER A 1 334 ? 30.281 -13.984 13.453 1 55.84 334 SER A N 1
ATOM 2659 C CA . SER A 1 334 ? 31.25 -14.125 12.367 1 55.84 334 SER A CA 1
ATOM 2660 C C . SER A 1 334 ? 31.781 -12.773 11.922 1 55.84 334 SER A C 1
ATOM 2662 O O . SER A 1 334 ? 31.219 -11.734 12.258 1 55.84 334 SER A O 1
ATOM 2664 N N . THR A 1 335 ? 32.938 -12.703 11.078 1 55.66 335 THR A N 1
ATOM 2665 C CA . THR A 1 335 ? 33.844 -11.695 10.57 1 55.66 335 THR A CA 1
ATOM 2666 C C . THR A 1 335 ? 33.094 -10.555 9.898 1 55.66 335 THR A C 1
ATOM 2668 O O . THR A 1 335 ? 33.531 -9.406 9.93 1 55.66 335 THR A O 1
ATOM 2671 N N . ALA A 1 336 ? 31.953 -10.797 9.398 1 53.47 336 ALA A N 1
ATOM 2672 C CA . ALA A 1 336 ? 31.391 -9.82 8.469 1 53.47 336 ALA A CA 1
ATOM 2673 C C . ALA A 1 336 ? 30.812 -8.625 9.219 1 53.47 336 ALA A C 1
ATOM 2675 O O . ALA A 1 336 ? 30.703 -7.527 8.664 1 53.47 336 ALA A O 1
ATOM 2676 N N . TYR A 1 337 ? 30.594 -8.758 10.531 1 62.41 337 TYR A N 1
ATOM 2677 C CA . TYR A 1 337 ? 29.984 -7.609 11.203 1 62.41 337 TYR A CA 1
ATOM 2678 C C . TYR A 1 337 ? 30.844 -7.145 12.367 1 62.41 337 TYR A C 1
ATOM 2680 O O . TYR A 1 337 ? 30.344 -6.539 13.32 1 62.41 337 TYR A O 1
ATOM 2688 N N . GLN A 1 338 ? 32 -7.469 12.266 1 71.38 338 GLN A N 1
ATOM 2689 C CA . GLN A 1 338 ? 33 -7.027 13.227 1 71.38 338 GLN A CA 1
ATOM 2690 C C . GLN A 1 338 ? 33.125 -5.504 13.258 1 71.38 338 GLN A C 1
ATOM 2692 O O . GLN A 1 338 ? 33.562 -4.926 14.25 1 71.38 338 GLN A O 1
ATOM 2697 N N . ASN A 1 339 ? 32.562 -4.895 12.234 1 82.69 339 ASN A N 1
ATOM 2698 C CA . ASN A 1 339 ? 32.594 -3.438 12.141 1 82.69 339 ASN A CA 1
ATOM 2699 C C . ASN A 1 339 ? 31.797 -2.777 13.258 1 82.69 339 ASN A C 1
ATOM 2701 O O . ASN A 1 339 ? 32.219 -1.773 13.828 1 82.69 339 ASN A O 1
ATOM 2705 N N . VAL A 1 340 ? 30.656 -3.361 13.664 1 88.94 340 VAL A N 1
ATOM 2706 C CA . VAL A 1 340 ? 29.797 -2.789 14.711 1 88.94 340 VAL A CA 1
ATOM 2707 C C . VAL A 1 340 ? 30.516 -2.867 16.062 1 88.94 340 VAL A C 1
ATOM 2709 O O . VAL A 1 340 ? 30.516 -1.901 16.828 1 88.94 340 VAL A O 1
ATOM 2712 N N . ALA A 1 341 ? 31.172 -3.973 16.281 1 87.44 341 ALA A N 1
ATOM 2713 C CA . ALA A 1 341 ? 31.891 -4.145 17.547 1 87.44 341 ALA A CA 1
ATOM 2714 C C . ALA A 1 341 ? 33.094 -3.201 17.609 1 87.44 341 ALA A C 1
ATOM 2716 O O . ALA A 1 341 ? 33.375 -2.609 18.672 1 87.44 341 ALA A O 1
ATOM 2717 N N . THR A 1 342 ? 33.719 -3.07 16.516 1 88.44 342 THR A N 1
ATOM 2718 C CA . THR A 1 342 ? 34.906 -2.203 16.453 1 88.44 342 THR A CA 1
ATOM 2719 C C . THR A 1 342 ? 34.5 -0.747 16.688 1 88.44 342 THR A C 1
ATOM 2721 O O . THR A 1 342 ? 35.156 -0.04 17.469 1 88.44 342 THR A O 1
ATOM 2724 N N . LEU A 1 343 ? 33.5 -0.333 16.062 1 91.44 343 LEU A N 1
ATOM 2725 C CA . LEU A 1 343 ? 33.031 1.044 16.188 1 91.44 343 LEU A CA 1
ATOM 2726 C C . LEU A 1 343 ? 32.531 1.312 17.609 1 91.44 343 LEU A C 1
ATOM 2728 O O . LEU A 1 343 ? 32.781 2.379 18.172 1 91.44 343 LEU A O 1
ATOM 2732 N N . SER A 1 344 ? 31.906 0.332 18.156 1 91.94 344 SER A N 1
ATOM 2733 C CA . SER A 1 344 ? 31.312 0.498 19.484 1 91.94 344 SER A CA 1
ATOM 2734 C C . SER A 1 344 ? 32.375 0.559 20.562 1 91.94 344 SER A C 1
ATOM 2736 O O . SER A 1 344 ? 32.125 1.051 21.672 1 91.94 344 SER A O 1
ATOM 2738 N N . SER A 1 345 ? 33.562 0.036 20.234 1 90.62 345 SER A N 1
ATOM 2739 C CA . SER A 1 345 ? 34.625 -0.031 21.234 1 90.62 345 SER A CA 1
ATOM 2740 C C . SER A 1 345 ? 35.562 1.157 21.109 1 90.62 345 SER A C 1
ATOM 2742 O O . SER A 1 345 ? 36.406 1.394 21.984 1 90.62 345 SER A O 1
ATOM 2744 N N . THR A 1 346 ? 35.406 1.955 20.062 1 93.06 346 THR A N 1
ATOM 2745 C CA . THR A 1 346 ? 36.281 3.117 19.875 1 93.06 346 THR A CA 1
ATOM 2746 C C . THR A 1 346 ? 35.969 4.199 20.906 1 93.06 346 THR A C 1
ATOM 2748 O O . THR A 1 346 ? 34.812 4.578 21.078 1 93.06 346 THR A O 1
ATOM 2751 N N . GLU A 1 347 ? 36.938 4.672 21.562 1 92.69 347 GLU A N 1
ATOM 2752 C CA . GLU A 1 347 ? 36.781 5.633 22.656 1 92.69 347 GLU A CA 1
ATOM 2753 C C . GLU A 1 347 ? 36.031 6.887 22.188 1 92.69 347 GLU A C 1
ATOM 2755 O O . GLU A 1 347 ? 35.188 7.41 22.891 1 92.69 347 GLU A O 1
ATOM 2760 N N . LYS A 1 348 ? 36.375 7.316 21.078 1 94 348 LYS A N 1
ATOM 2761 C CA . LYS A 1 348 ? 35.75 8.523 20.547 1 94 348 LYS A CA 1
ATOM 2762 C C . LYS A 1 348 ? 34.25 8.312 20.328 1 94 348 LYS A C 1
ATOM 2764 O O . LYS A 1 348 ? 33.438 9.195 20.656 1 94 348 LYS A O 1
ATOM 2769 N N . VAL A 1 349 ? 33.906 7.191 19.828 1 95.94 349 VAL A N 1
ATOM 2770 C CA . VAL A 1 349 ? 32.5 6.898 19.562 1 95.94 349 VAL A CA 1
ATOM 2771 C C . VAL A 1 349 ? 31.734 6.777 20.875 1 95.94 349 VAL A C 1
ATOM 2773 O O . VAL A 1 349 ? 30.594 7.258 20.984 1 95.94 349 VAL A O 1
ATOM 2776 N N . VAL A 1 350 ? 32.344 6.223 21.828 1 95.44 350 VAL A N 1
ATOM 2777 C CA . VAL A 1 350 ? 31.719 6.039 23.141 1 95.44 350 VAL A CA 1
ATOM 2778 C C . VAL A 1 350 ? 31.453 7.402 23.781 1 95.44 350 VAL A C 1
ATOM 2780 O O . VAL A 1 350 ? 30.344 7.676 24.234 1 95.44 350 VAL A O 1
ATOM 2783 N N . THR A 1 351 ? 32.438 8.227 23.688 1 95.31 351 THR A N 1
ATOM 2784 C CA . THR A 1 351 ? 32.344 9.547 24.312 1 95.31 351 THR A CA 1
ATOM 2785 C C . THR A 1 351 ? 31.344 10.414 23.547 1 95.31 351 THR A C 1
ATOM 2787 O O . THR A 1 351 ? 30.5 11.086 24.141 1 95.31 351 THR A O 1
ATOM 2790 N N . ASP A 1 352 ? 31.422 10.367 22.266 1 96.62 352 ASP A N 1
ATOM 2791 C CA . ASP A 1 352 ? 30.562 11.188 21.422 1 96.62 352 ASP A CA 1
ATOM 2792 C C . ASP A 1 352 ? 29.094 10.766 21.562 1 96.62 352 ASP A C 1
ATOM 2794 O O . ASP A 1 352 ? 28.203 11.617 21.609 1 96.62 352 ASP A O 1
ATOM 2798 N N . THR A 1 353 ? 28.891 9.508 21.562 1 96.5 353 THR A N 1
ATOM 2799 C CA . THR A 1 353 ? 27.531 9 21.672 1 96.5 353 THR A CA 1
ATOM 2800 C C . THR A 1 353 ? 26.906 9.414 22.984 1 96.5 353 THR A C 1
ATOM 2802 O O . THR A 1 353 ? 25.734 9.82 23.031 1 96.5 353 THR A O 1
ATOM 2805 N N . LYS A 1 354 ? 27.625 9.375 24 1 95.06 354 LYS A N 1
ATOM 2806 C CA . LYS A 1 354 ? 27.125 9.766 25.328 1 95.06 354 LYS A CA 1
ATOM 2807 C C . LYS A 1 354 ? 26.891 11.266 25.391 1 95.06 354 LYS A C 1
ATOM 2809 O O . LYS A 1 354 ? 25.922 11.719 26.016 1 95.06 354 LYS A O 1
ATOM 2814 N N . GLU A 1 355 ? 27.766 11.953 24.766 1 95.19 355 GLU A N 1
ATOM 2815 C CA . GLU A 1 355 ? 27.625 13.406 24.75 1 95.19 355 GLU A CA 1
ATOM 2816 C C . GLU A 1 355 ? 26.359 13.828 24.016 1 95.19 355 GLU A C 1
ATOM 2818 O O . GLU A 1 355 ? 25.656 14.734 24.469 1 95.19 355 GLU A O 1
ATOM 2823 N N . ILE A 1 356 ? 26.109 13.203 22.938 1 96.12 356 ILE A N 1
ATOM 2824 C CA . ILE A 1 356 ? 24.906 13.516 22.172 1 96.12 356 ILE A CA 1
ATOM 2825 C C . ILE A 1 356 ? 23.672 13.188 23 1 96.12 356 ILE A C 1
ATOM 2827 O O . ILE A 1 356 ? 22.719 13.969 23.047 1 96.12 356 ILE A O 1
ATOM 2831 N N . ALA A 1 357 ? 23.703 12.062 23.656 1 95.94 357 ALA A N 1
ATOM 2832 C CA . ALA A 1 357 ? 22.562 11.617 24.453 1 95.94 357 ALA A CA 1
ATOM 2833 C C . ALA A 1 357 ? 22.281 12.586 25.594 1 95.94 357 ALA A C 1
ATOM 2835 O O . ALA A 1 357 ? 21.125 12.758 26 1 95.94 357 ALA A O 1
ATOM 2836 N N . LEU A 1 358 ? 23.266 13.258 26.047 1 94.69 358 LEU A N 1
ATOM 2837 C CA . LEU A 1 358 ? 23.125 14.156 27.188 1 94.69 358 LEU A CA 1
ATOM 2838 C C . LEU A 1 358 ? 22.734 15.555 26.734 1 94.69 358 LEU A C 1
ATOM 2840 O O . LEU A 1 358 ? 21.953 16.234 27.422 1 94.69 358 LEU A O 1
ATOM 2844 N N . LYS A 1 359 ? 23.219 15.969 25.625 1 95.62 359 LYS A N 1
ATOM 2845 C CA . LYS A 1 359 ? 23.109 17.391 25.297 1 95.62 359 LYS A CA 1
ATOM 2846 C C . LYS A 1 359 ? 22.094 17.625 24.203 1 95.62 359 LYS A C 1
ATOM 2848 O O . LYS A 1 359 ? 21.578 18.734 24.047 1 95.62 359 LYS A O 1
ATOM 2853 N N . ALA A 1 360 ? 21.688 16.656 23.406 1 95.31 360 ALA A N 1
ATOM 2854 C CA . ALA A 1 360 ? 20.875 16.859 22.203 1 95.31 360 ALA A CA 1
ATOM 2855 C C . ALA A 1 360 ? 19.391 16.844 22.531 1 95.31 360 ALA A C 1
ATOM 2857 O O . ALA A 1 360 ? 18.578 17.328 21.75 1 95.31 360 ALA A O 1
ATOM 2858 N N . PRO A 1 361 ? 18.859 16.359 23.672 1 95 361 PRO A N 1
ATOM 2859 C CA . PRO A 1 361 ? 17.422 16.219 23.953 1 95 361 PRO A CA 1
ATOM 2860 C C . PRO A 1 361 ? 16.656 17.516 23.781 1 95 361 PRO A C 1
ATOM 2862 O O . PRO A 1 361 ? 15.555 17.531 23.234 1 95 361 PRO A O 1
ATOM 2865 N N . PRO A 1 362 ? 17.172 18.656 24.172 1 95.06 362 PRO A N 1
ATOM 2866 C CA . PRO A 1 362 ? 16.422 19.891 23.984 1 95.06 362 PRO A CA 1
ATOM 2867 C C . PRO A 1 362 ? 16.109 20.172 22.516 1 95.06 362 PRO A C 1
ATOM 2869 O O . PRO A 1 362 ? 15.031 20.672 22.188 1 95.06 362 PRO A O 1
ATOM 2872 N N . LEU A 1 363 ? 17.062 19.906 21.703 1 94.5 363 LEU A N 1
ATOM 2873 C CA . LEU A 1 363 ? 16.828 20.062 20.266 1 94.5 363 LEU A CA 1
ATOM 2874 C C . LEU A 1 363 ? 15.734 19.125 19.781 1 94.5 363 LEU A C 1
ATOM 2876 O O . LEU A 1 363 ? 14.867 19.516 19 1 94.5 363 LEU A O 1
ATOM 2880 N N . VAL A 1 364 ? 15.766 17.891 20.203 1 93.88 364 VAL A N 1
ATOM 2881 C CA . VAL A 1 364 ? 14.781 16.891 19.812 1 93.88 364 VAL A CA 1
ATOM 2882 C C . VAL A 1 364 ? 13.398 17.312 20.281 1 93.88 364 VAL A C 1
ATOM 2884 O O . VAL A 1 364 ? 12.414 17.156 19.562 1 93.88 364 VAL A O 1
ATOM 2887 N N . GLN A 1 365 ? 13.344 17.891 21.406 1 92.81 365 GLN A N 1
ATOM 2888 C CA . GLN A 1 365 ? 12.07 18.391 21.922 1 92.81 365 GLN A CA 1
ATOM 2889 C C . GLN A 1 365 ? 11.531 19.516 21.062 1 92.81 365 GLN A C 1
ATOM 2891 O O . GLN A 1 365 ? 10.32 19.594 20.812 1 92.81 365 GLN A O 1
ATOM 2896 N N . MET A 1 366 ? 12.414 20.422 20.672 1 91.88 366 MET A N 1
ATOM 2897 C CA . MET A 1 366 ? 12.008 21.516 19.812 1 91.88 366 MET A CA 1
ATOM 2898 C C . MET A 1 366 ? 11.492 21 18.469 1 91.88 366 MET A C 1
ATOM 2900 O O . MET A 1 366 ? 10.492 21.5 17.953 1 91.88 366 MET A O 1
ATOM 2904 N N . LEU A 1 367 ? 12.125 20.016 17.984 1 89.06 367 LEU A N 1
ATOM 2905 C CA . LEU A 1 367 ? 11.727 19.391 16.719 1 89.06 367 LEU A CA 1
ATOM 2906 C C . LEU A 1 367 ? 10.328 18.797 16.828 1 89.06 367 LEU A C 1
ATOM 2908 O O . LEU A 1 367 ? 9.492 19 15.938 1 89.06 367 LEU A O 1
ATOM 2912 N N . GLU A 1 368 ? 10.039 18.125 17.859 1 87.44 368 GLU A N 1
ATOM 2913 C CA . GLU A 1 368 ? 8.734 17.5 18.062 1 87.44 368 GLU A CA 1
ATOM 2914 C C . GLU A 1 368 ? 7.645 18.547 18.281 1 87.44 368 GLU A C 1
ATOM 2916 O O . GLU A 1 368 ? 6.52 18.375 17.812 1 87.44 368 GLU A O 1
ATOM 2921 N N . LYS A 1 369 ? 8.008 19.562 18.922 1 88.06 369 LYS A N 1
ATOM 2922 C CA . LYS A 1 369 ? 7.066 20.641 19.203 1 88.06 369 LYS A CA 1
ATOM 2923 C C . LYS A 1 369 ? 6.637 21.344 17.922 1 88.06 369 LYS A C 1
ATOM 2925 O O . LYS A 1 369 ? 5.461 21.672 17.75 1 88.06 369 LYS A O 1
ATOM 2930 N N . TYR A 1 370 ? 7.527 21.594 17.031 1 87.06 370 TYR A N 1
ATOM 2931 C CA . TYR A 1 370 ? 7.238 22.391 15.844 1 87.06 370 TYR A CA 1
ATOM 2932 C C . TYR A 1 370 ? 6.789 21.5 14.688 1 87.06 370 TYR A C 1
ATOM 2934 O O . TYR A 1 370 ? 6.617 21.969 13.562 1 87.06 370 TYR A O 1
ATOM 2942 N N . GLU A 1 371 ? 6.586 20.281 14.945 1 79.31 371 GLU A N 1
ATOM 2943 C CA . GLU A 1 371 ? 5.91 19.391 14.008 1 79.31 371 GLU A CA 1
ATOM 2944 C C . GLU A 1 371 ? 4.414 19.312 14.297 1 79.31 371 GLU A C 1
ATOM 2946 O O . GLU A 1 371 ? 3.633 18.891 13.445 1 79.31 371 GLU A O 1
ATOM 2951 N N . GLY A 1 372 ? 4.004 19.844 15.352 1 76.56 372 GLY A N 1
ATOM 2952 C CA . GLY A 1 372 ? 2.602 19.828 15.734 1 76.56 372 GLY A CA 1
ATOM 2953 C C . GLY A 1 372 ? 1.803 20.969 15.141 1 76.56 372 GLY A C 1
ATOM 2954 O O . GLY A 1 372 ? 2.367 21.875 14.508 1 76.56 372 GLY A O 1
ATOM 2955 N N . ASP A 1 373 ? 0.448 20.953 15.273 1 74.38 373 ASP A N 1
ATOM 2956 C CA . ASP A 1 373 ? -0.461 21.906 14.641 1 74.38 373 ASP A CA 1
ATOM 2957 C C . ASP A 1 373 ? -0.895 23 15.617 1 74.38 373 ASP A C 1
ATOM 2959 O O . ASP A 1 373 ? -1.879 23.703 15.383 1 74.38 373 ASP A O 1
ATOM 2963 N N . GLU A 1 374 ? -0.096 23.312 16.516 1 77.94 374 GLU A N 1
ATOM 2964 C CA . GLU A 1 374 ? -0.471 24.344 17.484 1 77.94 374 GLU A CA 1
ATOM 2965 C C . GLU A 1 374 ? -0.143 25.734 16.953 1 77.94 374 GLU A C 1
ATOM 2967 O O . GLU A 1 374 ? 0.631 25.875 16.016 1 77.94 374 GLU A O 1
ATOM 2972 N N . VAL A 1 375 ? -0.862 26.656 17.594 1 80.06 375 VAL A N 1
ATOM 2973 C CA . VAL A 1 375 ? -0.614 28.062 17.266 1 80.06 375 VAL A CA 1
ATOM 2974 C C . VAL A 1 375 ? 0.753 28.484 17.797 1 80.06 375 VAL A C 1
ATOM 2976 O O . VAL A 1 375 ? 1.002 28.422 19 1 80.06 375 VAL A O 1
ATOM 2979 N N . LYS A 1 376 ? 1.609 28.969 16.859 1 85.94 376 LYS A N 1
ATOM 2980 C CA . LYS A 1 376 ? 2.979 29.234 17.297 1 85.94 376 LYS A CA 1
ATOM 2981 C C . LYS A 1 376 ? 3.463 30.594 16.766 1 85.94 376 LYS A C 1
ATOM 2983 O O . LYS A 1 376 ? 4.594 31 17.047 1 85.94 376 LYS A O 1
ATOM 2988 N N . ALA A 1 377 ? 2.623 31.312 16.172 1 91.81 377 ALA A N 1
ATOM 2989 C CA . ALA A 1 377 ? 3.062 32.531 15.516 1 91.81 377 ALA A CA 1
ATOM 2990 C C . ALA A 1 377 ? 3.547 33.562 16.547 1 91.81 377 ALA A C 1
ATOM 2992 O O . ALA A 1 377 ? 4.508 34.281 16.297 1 91.81 377 ALA A O 1
ATOM 2993 N N . HIS A 1 378 ? 2.918 33.562 17.719 1 92.06 378 HIS A N 1
ATOM 2994 C CA . HIS A 1 378 ? 3.221 34.594 18.703 1 92.06 378 HIS A CA 1
ATOM 2995 C C . HIS A 1 378 ? 4.375 34.156 19.609 1 92.06 378 HIS A C 1
ATOM 2997 O O . HIS A 1 378 ? 4.93 34.969 20.344 1 92.06 378 HIS A O 1
ATOM 3003 N N . VAL A 1 379 ? 4.77 32.906 19.5 1 93.12 379 VAL A N 1
ATOM 3004 C CA . VAL A 1 379 ? 5.797 32.406 20.422 1 93.12 379 VAL A CA 1
ATOM 3005 C C . VAL A 1 379 ? 7.066 32.062 19.656 1 93.12 379 VAL A C 1
ATOM 3007 O O . VAL A 1 379 ? 8.148 31.984 20.234 1 93.12 379 VAL A O 1
ATOM 3010 N N . LEU A 1 380 ? 7.031 31.953 18.406 1 94.38 380 LEU A N 1
ATOM 3011 C CA . LEU A 1 380 ? 8.125 31.453 17.578 1 94.38 380 LEU A CA 1
ATOM 3012 C C . LEU A 1 380 ? 9.383 32.281 17.766 1 94.38 380 LEU A C 1
ATOM 3014 O O . LEU A 1 380 ? 10.469 31.75 17.984 1 94.38 380 LEU A O 1
ATOM 3018 N N . TYR A 1 381 ? 9.227 33.562 17.703 1 94.44 381 TYR A N 1
ATOM 3019 C CA . TYR A 1 381 ? 10.344 34.5 17.766 1 94.44 381 TYR A CA 1
ATOM 3020 C C . TYR A 1 381 ? 11.117 34.312 19.078 1 94.44 381 TYR A C 1
ATOM 3022 O O . TYR A 1 381 ? 12.344 34.156 19.062 1 94.44 381 TYR A O 1
ATOM 3030 N N . ASP A 1 382 ? 10.477 34.344 20.141 1 93.94 382 ASP A N 1
ATOM 3031 C CA . ASP A 1 382 ? 11.109 34.188 21.453 1 93.94 382 ASP A CA 1
ATOM 3032 C C . ASP A 1 382 ? 11.688 32.781 21.641 1 93.94 382 ASP A C 1
ATOM 3034 O O . ASP A 1 382 ? 12.797 32.656 22.156 1 93.94 382 ASP A O 1
ATOM 3038 N N . GLU A 1 383 ? 10.961 31.859 21.25 1 94.44 383 GLU A N 1
ATOM 3039 C CA . GLU A 1 383 ? 11.398 30.484 21.469 1 94.44 383 GLU A CA 1
ATOM 3040 C C . GLU A 1 383 ? 12.68 30.172 20.703 1 94.44 383 GLU A C 1
ATOM 3042 O O . GLU A 1 383 ? 13.578 29.516 21.219 1 94.44 383 GLU A O 1
ATOM 3047 N N . LEU A 1 384 ? 12.773 30.656 19.5 1 95.06 384 LEU A N 1
ATOM 3048 C CA . LEU A 1 384 ? 13.961 30.406 18.703 1 95.06 384 LEU A CA 1
ATOM 3049 C C . LEU A 1 384 ? 15.164 31.156 19.266 1 95.06 384 LEU A C 1
ATOM 3051 O O . LEU A 1 384 ? 16.266 30.609 19.359 1 95.06 384 LEU A O 1
ATOM 3055 N N . LEU A 1 385 ? 14.961 32.375 19.641 1 95.12 385 LEU A N 1
ATOM 3056 C CA . LEU A 1 385 ? 16.062 33.156 20.156 1 95.12 385 LEU A CA 1
ATOM 3057 C C . LEU A 1 385 ? 16.5 32.656 21.531 1 95.12 385 LEU A C 1
ATOM 3059 O O . LEU A 1 385 ? 17.703 32.656 21.844 1 95.12 385 LEU A O 1
ATOM 3063 N N . ASP A 1 386 ? 15.539 32.312 22.359 1 96.19 386 ASP A N 1
ATOM 3064 C CA . ASP A 1 386 ? 15.875 31.734 23.641 1 96.19 386 ASP A CA 1
ATOM 3065 C C . ASP A 1 386 ? 16.656 30.438 23.453 1 96.19 386 ASP A C 1
ATOM 3067 O O . ASP A 1 386 ? 17.594 30.156 24.219 1 96.19 386 ASP A O 1
ATOM 3071 N N . PHE A 1 387 ? 16.25 29.719 22.516 1 96.88 387 PHE A N 1
ATOM 3072 C CA . PHE A 1 387 ? 16.938 28.469 22.234 1 96.88 387 PHE A CA 1
ATOM 3073 C C . PHE A 1 387 ? 18.359 28.719 21.75 1 96.88 387 PHE A C 1
ATOM 3075 O O . PHE A 1 387 ? 19.281 28 22.125 1 96.88 387 PHE A O 1
ATOM 3082 N N . ALA A 1 388 ? 18.5 29.719 20.938 1 97.06 388 ALA A N 1
ATOM 3083 C CA . ALA A 1 388 ? 19.844 30.094 20.469 1 97.06 388 ALA A CA 1
ATOM 3084 C C . ALA A 1 388 ? 20.734 30.469 21.641 1 97.06 388 ALA A C 1
ATOM 3086 O O . ALA A 1 388 ? 21.906 30.078 21.688 1 97.06 388 ALA A O 1
ATOM 3087 N N . THR A 1 389 ? 20.219 31.203 22.547 1 97.12 389 THR A N 1
ATOM 3088 C CA . THR A 1 389 ? 20.969 31.609 23.719 1 97.12 389 THR A CA 1
ATOM 3089 C C . THR A 1 389 ? 21.344 30.406 24.578 1 97.12 389 THR A C 1
ATOM 3091 O O . THR A 1 389 ? 22.469 30.312 25.078 1 97.12 389 THR A O 1
ATOM 3094 N N . PHE A 1 390 ? 20.391 29.609 24.703 1 96.81 390 PHE A N 1
ATOM 3095 C CA . PHE A 1 390 ? 20.641 28.375 25.438 1 96.81 390 PHE A CA 1
ATOM 3096 C C . PHE A 1 390 ? 21.766 27.578 24.812 1 96.81 390 PHE A C 1
ATOM 3098 O O . PHE A 1 390 ? 22.672 27.125 25.516 1 96.81 390 PHE A O 1
ATOM 3105 N N . LEU A 1 391 ? 21.734 27.375 23.531 1 97.12 391 LEU A N 1
ATOM 3106 C CA . LEU A 1 391 ? 22.75 26.609 22.812 1 97.12 391 LEU A CA 1
ATOM 3107 C C . LEU A 1 391 ? 24.109 27.281 22.938 1 97.12 391 LEU A C 1
ATOM 3109 O O . LEU A 1 391 ? 25.125 26.594 23.125 1 97.12 391 LEU A O 1
ATOM 3113 N N . GLU A 1 392 ? 24.109 28.516 22.844 1 96.31 392 GLU A N 1
ATOM 3114 C CA . GLU A 1 392 ? 25.359 29.25 22.953 1 96.31 392 GLU A CA 1
ATOM 3115 C C . GLU A 1 392 ? 25.984 29.109 24.328 1 96.31 392 GLU A C 1
ATOM 3117 O O . GLU A 1 392 ? 27.172 28.812 24.453 1 96.31 392 GLU A O 1
ATOM 3122 N N . CYS A 1 393 ? 25.203 29.234 25.328 1 96.5 393 CYS A N 1
ATOM 3123 C CA . CYS A 1 393 ? 25.688 29.156 26.703 1 96.5 393 CYS A CA 1
ATOM 3124 C C . CYS A 1 393 ? 26.172 27.75 27.031 1 96.5 393 CYS A C 1
ATOM 3126 O O . CYS A 1 393 ? 27.266 27.562 27.562 1 96.5 393 CYS A O 1
ATOM 3128 N N . LYS A 1 394 ? 25.359 26.828 26.672 1 94.81 394 LYS A N 1
ATOM 3129 C CA . LYS A 1 394 ? 25.719 25.438 26.953 1 94.81 394 LYS A CA 1
ATOM 3130 C C . LYS A 1 394 ? 26.906 24.984 26.094 1 94.81 394 LYS A C 1
ATOM 3132 O O . LYS A 1 394 ? 27.719 24.172 26.547 1 94.81 394 LYS A O 1
ATOM 3137 N N . GLY A 1 395 ? 26.938 25.453 24.875 1 94.12 395 GLY A N 1
ATOM 3138 C CA . GLY A 1 395 ? 28.062 25.125 24 1 94.12 395 GLY A CA 1
ATOM 3139 C C . GLY A 1 395 ? 29.391 25.656 24.516 1 94.12 395 GLY A C 1
ATOM 3140 O O . GLY A 1 395 ? 30.359 24.922 24.578 1 94.12 395 GLY A O 1
ATOM 3141 N N . GLU A 1 396 ? 29.422 26.812 24.969 1 93.12 396 GLU A N 1
ATOM 3142 C CA . GLU A 1 396 ? 30.641 27.453 25.453 1 93.12 396 GLU A CA 1
ATOM 3143 C C . GLU A 1 396 ? 31.109 26.812 26.75 1 93.12 396 GLU A C 1
ATOM 3145 O O . GLU A 1 396 ? 32.312 26.75 27.016 1 93.12 396 GLU A O 1
ATOM 3150 N N . SER A 1 397 ? 30.234 26.281 27.469 1 92.62 397 SER A N 1
ATOM 3151 C CA . SER A 1 397 ? 30.578 25.703 28.766 1 92.62 397 SER A CA 1
ATOM 3152 C C . SER A 1 397 ? 30.984 24.25 28.625 1 92.62 397 SER A C 1
ATOM 3154 O O . SER A 1 397 ? 31.469 23.641 29.578 1 92.62 397 SER A O 1
ATOM 3156 N N . SER A 1 398 ? 30.812 23.766 27.453 1 92 398 SER A N 1
ATOM 3157 C CA . SER A 1 398 ? 31.109 22.344 27.266 1 92 398 SER A CA 1
ATOM 3158 C C . SER A 1 398 ? 32.594 22.125 27.078 1 92 398 SER A C 1
ATOM 3160 O O . SER A 1 398 ? 33.281 22.891 26.406 1 92 398 SER A O 1
ATOM 3162 N N . ASP A 1 399 ? 33.094 21.016 27.734 1 90.88 399 ASP A N 1
ATOM 3163 C CA . ASP A 1 399 ? 34.5 20.656 27.609 1 90.88 399 ASP A CA 1
ATOM 3164 C C . ASP A 1 399 ? 34.75 19.75 26.406 1 90.88 399 ASP A C 1
ATOM 3166 O O . ASP A 1 399 ? 35.875 19.547 25.984 1 90.88 399 ASP A O 1
ATOM 3170 N N . HIS A 1 400 ? 33.75 19.328 25.875 1 93.81 400 HIS A N 1
ATOM 3171 C CA . HIS A 1 400 ? 33.812 18.469 24.688 1 93.81 400 HIS A CA 1
ATOM 3172 C C . HIS A 1 400 ? 33.812 19.312 23.406 1 93.81 400 HIS A C 1
ATOM 3174 O O . HIS A 1 400 ? 32.781 19.906 23.062 1 93.81 400 HIS A O 1
ATOM 3180 N N . GLN A 1 401 ? 34.844 19.281 22.703 1 92.94 401 GLN A N 1
ATOM 3181 C CA . GLN A 1 401 ? 35.062 20.203 21.594 1 92.94 401 GLN A CA 1
ATOM 3182 C C . GLN A 1 401 ? 34 20.031 20.516 1 92.94 401 GLN A C 1
ATOM 3184 O O . GLN A 1 401 ? 33.5 21.016 19.984 1 92.94 401 GLN A O 1
ATOM 3189 N N . ALA A 1 402 ? 33.719 18.859 20.109 1 93.94 402 ALA A N 1
ATOM 3190 C CA . ALA A 1 402 ? 32.719 18.625 19.078 1 93.94 402 ALA A CA 1
ATOM 3191 C C . ALA A 1 402 ? 31.359 19.172 19.484 1 93.94 402 ALA A C 1
ATOM 3193 O O . ALA A 1 402 ? 30.641 19.75 18.656 1 93.94 402 ALA A O 1
ATOM 3194 N N . THR A 1 403 ? 31.016 18.984 20.719 1 95.38 403 THR A N 1
ATOM 3195 C CA . THR A 1 403 ? 29.75 19.484 21.234 1 95.38 403 THR A CA 1
ATOM 3196 C C . THR A 1 403 ? 29.734 21.016 21.25 1 95.38 403 THR A C 1
ATOM 3198 O O . THR A 1 403 ? 28.734 21.625 20.875 1 95.38 403 THR A O 1
ATOM 3201 N N . LYS A 1 404 ? 30.812 21.547 21.688 1 96.06 404 LYS A N 1
ATOM 3202 C CA . LYS A 1 404 ? 30.938 23.016 21.703 1 96.06 404 LYS A CA 1
ATOM 3203 C C . LYS A 1 404 ? 30.766 23.594 20.312 1 96.06 404 LYS A C 1
ATOM 3205 O O . LYS A 1 404 ? 29.953 24.484 20.094 1 96.06 404 LYS A O 1
ATOM 3210 N N . ASN A 1 405 ? 31.453 23 19.422 1 95.88 405 ASN A N 1
ATOM 3211 C CA . ASN A 1 405 ? 31.375 23.484 18.047 1 95.88 405 ASN A CA 1
ATOM 3212 C C . ASN A 1 405 ? 29.969 23.344 17.484 1 95.88 405 ASN A C 1
ATOM 3214 O O . ASN A 1 405 ? 29.469 24.234 16.781 1 95.88 405 ASN A O 1
ATOM 3218 N N . THR A 1 406 ? 29.328 22.25 17.766 1 97.19 406 THR A N 1
ATOM 3219 C CA . THR A 1 406 ? 28 21.953 17.25 1 97.19 406 THR A CA 1
ATOM 3220 C C . THR A 1 406 ? 26.969 22.938 17.812 1 97.19 406 THR A C 1
ATOM 3222 O O . THR A 1 406 ? 26.203 23.531 17.062 1 97.19 406 THR A O 1
ATOM 3225 N N . MET A 1 407 ? 27 23.109 19.062 1 97.38 407 MET A N 1
ATOM 3226 C CA . MET A 1 407 ? 26 23.938 19.719 1 97.38 407 MET A CA 1
ATOM 3227 C C . MET A 1 407 ? 26.188 25.406 19.359 1 97.38 407 MET A C 1
ATOM 3229 O O . MET A 1 407 ? 25.203 26.125 19.125 1 97.38 407 MET A O 1
ATOM 3233 N N . VAL A 1 408 ? 27.391 25.812 19.266 1 97.19 408 VAL A N 1
ATOM 3234 C CA . VAL A 1 408 ? 27.672 27.203 18.906 1 97.19 408 VAL A CA 1
ATOM 3235 C C . VAL A 1 408 ? 27.266 27.438 17.438 1 97.19 408 VAL A C 1
ATOM 3237 O O . VAL A 1 408 ? 26.703 28.484 17.109 1 97.19 408 VAL A O 1
ATOM 3240 N N . SER A 1 409 ? 27.562 26.5 16.641 1 96.62 409 SER A N 1
ATOM 3241 C CA . SER A 1 409 ? 27.172 26.609 15.234 1 96.62 409 SER A CA 1
ATOM 3242 C C . SER A 1 409 ? 25.656 26.656 15.086 1 96.62 409 SER A C 1
ATOM 3244 O O . SER A 1 409 ? 25.125 27.359 14.227 1 96.62 409 SER A O 1
ATOM 3246 N N . CYS A 1 410 ? 24.984 25.828 15.836 1 97 410 CYS A N 1
ATOM 3247 C CA . CYS A 1 410 ? 23.531 25.828 15.812 1 97 410 CYS A CA 1
ATOM 3248 C C . CYS A 1 410 ? 22.969 27.172 16.25 1 97 410 CYS A C 1
ATOM 3250 O O . CYS A 1 410 ? 22.047 27.688 15.625 1 97 410 CYS A O 1
ATOM 3252 N N . ALA A 1 411 ? 23.531 27.688 17.328 1 97.06 411 ALA A N 1
ATOM 3253 C CA . ALA A 1 411 ? 23.094 28.984 17.812 1 97.06 411 ALA A CA 1
ATOM 3254 C C . ALA A 1 411 ? 23.266 30.062 16.75 1 97.06 411 ALA A C 1
ATOM 3256 O O . ALA A 1 411 ? 22.359 30.875 16.531 1 97.06 411 ALA A O 1
ATOM 3257 N N . LYS A 1 412 ? 24.344 30.031 16.125 1 94.38 412 LYS A N 1
ATOM 3258 C CA . LYS A 1 412 ? 24.625 31.016 15.086 1 94.38 412 LYS A CA 1
ATOM 3259 C C . LYS A 1 412 ? 23.656 30.875 13.922 1 94.38 412 LYS A C 1
ATOM 3261 O O . LYS A 1 412 ? 23.219 31.875 13.359 1 94.38 412 LYS A O 1
ATOM 3266 N N . LYS A 1 413 ? 23.344 29.719 13.586 1 93.56 413 LYS A N 1
ATOM 3267 C CA . LYS A 1 413 ? 22.422 29.484 12.477 1 93.56 413 LYS A CA 1
ATOM 3268 C C . LYS A 1 413 ? 21.031 30.047 12.773 1 93.56 413 LYS A C 1
ATOM 3270 O O . LYS A 1 413 ? 20.391 30.594 11.891 1 93.56 413 LYS A O 1
ATOM 3275 N N . ILE A 1 414 ? 20.578 29.891 13.992 1 94.62 414 ILE A N 1
ATOM 3276 C CA . ILE A 1 414 ? 19.281 30.422 14.398 1 94.62 414 ILE A CA 1
ATOM 3277 C C . ILE A 1 414 ? 19.312 31.953 14.336 1 94.62 414 ILE A C 1
ATOM 3279 O O . ILE A 1 414 ? 18.375 32.562 13.852 1 94.62 414 ILE A O 1
ATOM 3283 N N . GLN A 1 415 ? 20.375 32.469 14.82 1 93.31 415 GLN A N 1
ATOM 3284 C CA . GLN A 1 415 ? 20.531 33.938 14.844 1 93.31 415 GLN A CA 1
ATOM 3285 C C . GLN A 1 415 ? 20.562 34.5 13.422 1 93.31 415 GLN A C 1
ATOM 3287 O O . GLN A 1 415 ? 19.922 35.531 13.148 1 93.31 415 GLN A O 1
ATOM 3292 N N . ASP A 1 416 ? 21.234 33.844 12.602 1 91.94 416 ASP A N 1
ATOM 3293 C CA . ASP A 1 416 ? 21.281 34.25 11.211 1 91.94 416 ASP A CA 1
ATOM 3294 C C . ASP A 1 416 ? 19.906 34.156 10.555 1 91.94 416 ASP A C 1
ATOM 3296 O O . ASP A 1 416 ? 19.516 35.031 9.75 1 91.94 416 ASP A O 1
ATOM 3300 N N . TYR A 1 417 ? 19.219 33.125 10.867 1 91.5 417 TYR A N 1
ATOM 3301 C CA . TYR A 1 417 ? 17.891 32.875 10.328 1 91.5 417 TYR A CA 1
ATOM 3302 C C . TYR A 1 417 ? 16.922 33.969 10.727 1 91.5 417 TYR A C 1
ATOM 3304 O O . TYR A 1 417 ? 16.094 34.406 9.922 1 91.5 417 TYR A O 1
ATOM 3312 N N . MET A 1 418 ? 17.078 34.531 11.898 1 91.5 418 MET A N 1
ATOM 3313 C CA . MET A 1 418 ? 16.125 35.5 12.422 1 91.5 418 MET A CA 1
ATOM 3314 C C . MET A 1 418 ? 16.594 36.938 12.117 1 91.5 418 MET A C 1
ATOM 3316 O O . MET A 1 418 ? 15.789 37.875 12.086 1 91.5 418 MET A O 1
ATOM 3320 N N . ALA A 1 419 ? 17.828 37.188 11.891 1 85.12 419 ALA A N 1
ATOM 3321 C CA . ALA A 1 419 ? 18.391 38.5 11.617 1 85.12 419 ALA A CA 1
ATOM 3322 C C . ALA A 1 419 ? 18.203 38.906 10.156 1 85.12 419 ALA A C 1
ATOM 3324 O O . ALA A 1 419 ? 18.359 40.062 9.789 1 85.12 419 ALA A O 1
ATOM 3325 N N . GLN A 1 420 ? 17.797 38.188 9.297 1 72.12 420 GLN A N 1
ATOM 3326 C CA . GLN A 1 420 ? 17.531 38.438 7.887 1 72.12 420 GLN A CA 1
ATOM 3327 C C . GLN A 1 420 ? 18.828 38.688 7.129 1 72.12 420 GLN A C 1
ATOM 3329 O O . GLN A 1 420 ? 18.859 39.438 6.152 1 72.12 420 GLN A O 1
ATOM 3334 N N . ASN A 1 421 ? 19.906 38.281 7.496 1 63.97 421 ASN A N 1
ATOM 3335 C CA . ASN A 1 421 ? 21.203 38.562 6.891 1 63.97 421 ASN A CA 1
ATOM 3336 C C . ASN A 1 421 ? 21.625 37.438 5.945 1 63.97 421 ASN A C 1
ATOM 3338 O O . ASN A 1 421 ? 22.562 37.594 5.16 1 63.97 421 ASN A O 1
ATOM 3342 N N . GLY A 1 422 ? 21.016 36.406 5.945 1 62.97 422 GLY A N 1
ATOM 3343 C CA . GLY A 1 422 ? 21.562 35.312 5.168 1 62.97 422 GLY A CA 1
ATOM 3344 C C . GLY A 1 422 ? 20.609 34.812 4.09 1 62.97 422 GLY A C 1
ATOM 3345 O O . GLY A 1 422 ? 19.516 35.375 3.918 1 62.97 422 GLY A O 1
ATOM 3346 N N . ARG A 1 423 ? 21.25 34.031 3.203 1 68.38 423 ARG A N 1
ATOM 3347 C CA . ARG A 1 423 ? 20.484 33.375 2.143 1 68.38 423 ARG A CA 1
ATOM 3348 C C . ARG A 1 423 ? 19.297 32.625 2.715 1 68.38 423 ARG A C 1
ATOM 3350 O O . ARG A 1 423 ? 18.188 32.656 2.152 1 68.38 423 ARG A O 1
ATOM 3357 N N . PHE A 1 424 ? 19.562 32.094 3.91 1 77.81 424 PHE A N 1
ATOM 3358 C CA . PHE A 1 424 ? 18.516 31.344 4.605 1 77.81 424 PHE A CA 1
ATOM 3359 C C . PHE A 1 424 ? 18 32.125 5.801 1 77.81 424 PHE A C 1
ATOM 3361 O O . PHE A 1 424 ? 18.656 32.219 6.832 1 77.81 424 PHE A O 1
ATOM 3368 N N . HIS A 1 425 ? 16.922 32.844 5.57 1 86.44 425 HIS A N 1
ATOM 3369 C CA . HIS A 1 425 ? 16.406 33.656 6.66 1 86.44 425 HIS A CA 1
ATOM 3370 C C . HIS A 1 425 ? 14.875 33.594 6.715 1 86.44 425 HIS A C 1
ATOM 3372 O O . HIS A 1 425 ? 14.234 33.156 5.75 1 86.44 425 HIS A O 1
ATOM 3378 N N . GLN A 1 426 ? 14.43 33.938 7.781 1 90.19 426 GLN A N 1
ATOM 3379 C CA . GLN A 1 426 ? 12.984 34.031 7.977 1 90.19 426 GLN A CA 1
ATOM 3380 C C . GLN A 1 426 ? 12.445 35.344 7.422 1 90.19 426 GLN A C 1
ATOM 3382 O O . GLN A 1 426 ? 12.562 36.406 8.062 1 90.19 426 GLN A O 1
ATOM 3387 N N . SER A 1 427 ? 11.758 35.25 6.348 1 86.81 427 SER A N 1
ATOM 3388 C CA . SER A 1 427 ? 11.227 36.438 5.699 1 86.81 427 SER A CA 1
ATOM 3389 C C . SER A 1 427 ? 10.219 37.156 6.594 1 86.81 427 SER A C 1
ATOM 3391 O O . SER A 1 427 ? 10.055 38.375 6.508 1 86.81 427 SER A O 1
ATOM 3393 N N . ALA A 1 428 ? 9.633 36.438 7.531 1 91 428 ALA A N 1
ATOM 3394 C CA . ALA A 1 428 ? 8.594 37 8.383 1 91 428 ALA A CA 1
ATOM 3395 C C . ALA A 1 428 ? 9.125 37.25 9.789 1 91 428 ALA A C 1
ATOM 3397 O O . ALA A 1 428 ? 8.359 37.281 10.758 1 91 428 ALA A O 1
ATOM 3398 N N . ALA A 1 429 ? 10.383 37.469 9.922 1 92.94 429 ALA A N 1
ATOM 3399 C CA . ALA A 1 429 ? 10.969 37.688 11.242 1 92.94 429 ALA A CA 1
ATOM 3400 C C . ALA A 1 429 ? 10.352 38.875 11.945 1 92.94 429 ALA A C 1
ATOM 3402 O O . ALA A 1 429 ? 9.992 38.812 13.117 1 92.94 429 ALA A O 1
ATOM 3403 N N . LYS A 1 430 ? 10.219 40 11.234 1 92.75 430 LYS A N 1
ATOM 3404 C CA . LYS A 1 430 ? 9.656 41.188 11.812 1 92.75 430 LYS A CA 1
ATOM 3405 C C . LYS A 1 430 ? 8.18 41 12.172 1 92.75 430 LYS A C 1
ATOM 3407 O O . LYS A 1 430 ? 7.699 41.562 13.164 1 92.75 430 LYS A O 1
ATOM 3412 N N . PHE A 1 431 ? 7.578 40.344 11.383 1 94.62 431 PHE A N 1
ATOM 3413 C CA . PHE A 1 431 ? 6.18 40 11.641 1 94.62 431 PHE A CA 1
ATOM 3414 C C . PHE A 1 431 ? 6.043 39.219 12.945 1 94.62 431 PHE A C 1
ATOM 3416 O O . PHE A 1 431 ? 5.23 39.562 13.805 1 94.62 431 PHE A O 1
ATOM 3423 N N . PHE A 1 432 ? 6.871 38.188 13.094 1 95.5 432 PHE A N 1
ATOM 3424 C CA . PHE A 1 432 ? 6.793 37.344 14.281 1 95.5 432 PHE A CA 1
ATOM 3425 C C . PHE A 1 432 ? 7.207 38.125 15.523 1 95.5 432 PHE A C 1
ATOM 3427 O O . PHE A 1 432 ? 6.688 37.906 16.609 1 95.5 432 PHE A O 1
ATOM 3434 N N . GLU A 1 433 ? 8.086 39 15.312 1 94.81 433 GLU A N 1
ATOM 3435 C CA . GLU A 1 433 ? 8.469 39.875 16.422 1 94.81 433 GLU A CA 1
ATOM 3436 C C . GLU A 1 433 ? 7.301 40.75 16.875 1 94.81 433 GLU A C 1
ATOM 3438 O O . GLU A 1 433 ? 7.082 40.938 18.078 1 94.81 433 GLU A O 1
ATOM 3443 N N . ALA A 1 434 ? 6.59 41.219 15.938 1 95.5 434 ALA A N 1
ATOM 3444 C CA . ALA A 1 434 ? 5.488 42.125 16.219 1 95.5 434 ALA A CA 1
ATOM 3445 C C . ALA A 1 434 ? 4.293 41.375 16.812 1 95.5 434 ALA A C 1
ATOM 3447 O O . ALA A 1 434 ? 3.621 41.906 17.719 1 95.5 434 ALA A O 1
ATOM 3448 N N . VAL A 1 435 ? 4.016 40.25 16.375 1 95.5 435 VAL A N 1
ATOM 3449 C CA . VAL A 1 435 ? 2.828 39.469 16.75 1 95.5 435 VAL A CA 1
ATOM 3450 C C . VAL A 1 435 ? 2.879 39.156 18.234 1 95.5 435 VAL A C 1
ATOM 3452 O O . VAL A 1 435 ? 1.842 38.906 18.859 1 95.5 435 VAL A O 1
ATOM 3455 N N . ARG A 1 436 ? 3.984 39.219 18.828 1 93.5 436 ARG A N 1
ATOM 3456 C CA . ARG A 1 436 ? 4.16 38.906 20.234 1 93.5 436 ARG A CA 1
ATOM 3457 C C . ARG A 1 436 ? 3.33 39.844 21.109 1 93.5 436 ARG A C 1
ATOM 3459 O O . ARG A 1 436 ? 2.916 39.5 22.203 1 93.5 436 ARG A O 1
ATOM 3466 N N . VAL A 1 437 ? 3.092 40.969 20.594 1 93.06 437 VAL A N 1
ATOM 3467 C CA . VAL A 1 437 ? 2.406 42 21.344 1 93.06 437 VAL A CA 1
ATOM 3468 C C . VAL A 1 437 ? 0.968 41.594 21.625 1 93.06 437 VAL A C 1
ATOM 3470 O O . VAL A 1 437 ? 0.342 42.094 22.562 1 93.06 437 VAL A O 1
ATOM 3473 N N . PHE A 1 438 ? 0.473 40.719 20.875 1 92.06 438 PHE A N 1
ATOM 3474 C CA . PHE A 1 438 ? -0.933 40.344 21 1 92.06 438 PHE A CA 1
ATOM 3475 C C . PHE A 1 438 ? -1.163 39.469 22.203 1 92.06 438 PHE A C 1
ATOM 3477 O O . PHE A 1 438 ? -2.307 39.219 22.609 1 92.06 438 PHE A O 1
ATOM 3484 N N . SER A 1 439 ? -0.073 38.938 22.703 1 89.19 439 SER A N 1
ATOM 3485 C CA . SER A 1 439 ? -0.169 38.281 24 1 89.19 439 SER A CA 1
ATOM 3486 C C . SER A 1 439 ? -0.123 39.281 25.156 1 89.19 439 SER A C 1
ATOM 3488 O O . SER A 1 439 ? 0.886 39.938 25.344 1 89.19 439 SER A O 1
ATOM 3490 N N . PRO A 1 440 ? -1.13 39.281 25.938 1 83.94 440 PRO A N 1
ATOM 3491 C CA . PRO A 1 440 ? -1.141 40.25 27.031 1 83.94 440 PRO A CA 1
ATOM 3492 C C . PRO A 1 440 ? 0.016 40.062 28 1 83.94 440 PRO A C 1
ATOM 3494 O O . PRO A 1 440 ? 0.575 41.031 28.516 1 83.94 440 PRO A O 1
ATOM 3497 N N . ALA A 1 441 ? 0.336 38.875 28.234 1 79.31 441 ALA A N 1
ATOM 3498 C CA . ALA A 1 441 ? 1.427 38.562 29.156 1 79.31 441 ALA A CA 1
ATOM 3499 C C . ALA A 1 441 ? 2.756 39.094 28.625 1 79.31 441 ALA A C 1
ATOM 3501 O O . ALA A 1 441 ? 3.617 39.5 29.406 1 79.31 441 ALA A O 1
ATOM 3502 N N . ARG A 1 442 ? 2.898 39.25 27.375 1 85.19 442 ARG A N 1
ATOM 3503 C CA . ARG A 1 442 ? 4.172 39.625 26.781 1 85.19 442 ARG A CA 1
ATOM 3504 C C . ARG A 1 442 ? 4.215 41.125 26.516 1 85.19 442 ARG A C 1
ATOM 3506 O O . ARG A 1 442 ? 5.293 41.719 26.438 1 85.19 442 ARG A O 1
ATOM 3513 N N . LEU A 1 443 ? 3.072 41.656 26.297 1 85.81 443 LEU A N 1
ATOM 3514 C CA . LEU A 1 443 ? 3.004 43.062 25.969 1 85.81 443 LEU A CA 1
ATOM 3515 C C . LEU A 1 443 ? 3.697 43.906 27.031 1 85.81 443 LEU A C 1
ATOM 3517 O O . LEU A 1 443 ? 4.379 44.906 26.703 1 85.81 443 LEU A O 1
ATOM 3521 N N . SER A 1 444 ? 3.605 43.5 28.25 1 76.75 444 SER A N 1
ATOM 3522 C CA . SER A 1 444 ? 4.152 44.281 29.359 1 76.75 444 SER A CA 1
ATOM 3523 C C . SER A 1 444 ? 5.676 44.281 29.344 1 76.75 444 SER A C 1
ATOM 3525 O O . SER A 1 444 ? 6.316 45.188 29.859 1 76.75 444 SER A O 1
ATOM 3527 N N . THR A 1 445 ? 6.156 43.312 28.688 1 81.75 445 THR A N 1
ATOM 3528 C CA . THR A 1 445 ? 7.605 43.156 28.734 1 81.75 445 THR A CA 1
ATOM 3529 C C . THR A 1 445 ? 8.242 43.625 27.422 1 81.75 445 THR A C 1
ATOM 3531 O O . THR A 1 445 ? 9.461 43.75 27.344 1 81.75 445 THR A O 1
ATOM 3534 N N . LEU A 1 446 ? 7.359 43.938 26.484 1 86.38 446 LEU A N 1
ATOM 3535 C CA . LEU A 1 446 ? 7.891 44.25 25.156 1 86.38 446 LEU A CA 1
ATOM 3536 C C . LEU A 1 446 ? 7.98 45.781 24.969 1 86.38 446 LEU A C 1
ATOM 3538 O O . LEU A 1 446 ? 7.109 46.5 25.406 1 86.38 446 LEU A O 1
ATOM 3542 N N . ALA A 1 447 ? 9.102 46.188 24.5 1 82.19 447 ALA A N 1
ATOM 3543 C CA . ALA A 1 447 ? 9.297 47.594 24.188 1 82.19 447 ALA A CA 1
ATOM 3544 C C . ALA A 1 447 ? 9.172 47.844 22.688 1 82.19 447 ALA A C 1
ATOM 3546 O O . ALA A 1 447 ? 10.156 48.156 22.016 1 82.19 447 ALA A O 1
ATOM 3547 N N . LEU A 1 448 ? 7.957 47.656 22.109 1 88 448 LEU A N 1
ATOM 3548 C CA . LEU A 1 448 ? 7.75 47.906 20.688 1 88 448 LEU A CA 1
ATOM 3549 C C . LEU A 1 448 ? 6.852 49.125 20.469 1 88 448 LEU A C 1
ATOM 3551 O O . LEU A 1 448 ? 5.871 49.312 21.188 1 88 448 LEU A O 1
ATOM 3555 N N . SER A 1 449 ? 7.262 49.875 19.516 1 89.75 449 SER A N 1
ATOM 3556 C CA . SER A 1 449 ? 6.457 51.062 19.188 1 89.75 449 SER A CA 1
ATOM 3557 C C . SER A 1 449 ? 5.273 50.688 18.297 1 89.75 449 SER A C 1
ATOM 3559 O O . SER A 1 449 ? 5.316 49.688 17.578 1 89.75 449 SER A O 1
ATOM 3561 N N . GLU A 1 450 ? 4.293 51.5 18.453 1 90.44 450 GLU A N 1
ATOM 3562 C CA . GLU A 1 450 ? 3.117 51.312 17.609 1 90.44 450 GLU A CA 1
ATOM 3563 C C . GLU A 1 450 ? 3.498 51.312 16.125 1 90.44 450 GLU A C 1
ATOM 3565 O O . GLU A 1 450 ? 2.992 50.5 15.352 1 90.44 450 GLU A O 1
ATOM 3570 N N . ASP A 1 451 ? 4.379 52.156 15.758 1 91.69 451 ASP A N 1
ATOM 3571 C CA . ASP A 1 451 ? 4.797 52.281 14.359 1 91.69 451 ASP A CA 1
ATOM 3572 C C . ASP A 1 451 ? 5.516 51 13.891 1 91.69 451 ASP A C 1
ATOM 3574 O O . ASP A 1 451 ? 5.336 50.562 12.75 1 91.69 451 ASP A O 1
ATOM 3578 N N . ALA A 1 452 ? 6.238 50.5 14.742 1 92.44 452 ALA A N 1
ATOM 3579 C CA . ALA A 1 452 ? 6.977 49.281 14.398 1 92.44 452 ALA A CA 1
ATOM 3580 C C . ALA A 1 452 ? 6.027 48.125 14.203 1 92.44 452 ALA A C 1
ATOM 3582 O O . ALA A 1 452 ? 6.223 47.281 13.297 1 92.44 452 ALA A O 1
ATOM 3583 N N . ILE A 1 453 ? 5.051 48.031 15.031 1 94.31 453 ILE A N 1
ATOM 3584 C CA . ILE A 1 453 ? 4.062 46.938 14.953 1 94.31 453 ILE A CA 1
ATOM 3585 C C . ILE A 1 453 ? 3.27 47.062 13.656 1 94.31 453 ILE A C 1
ATOM 3587 O O . ILE A 1 453 ? 3.148 46.094 12.898 1 94.31 453 ILE A O 1
ATOM 3591 N N . CYS A 1 454 ? 2.795 48.25 13.383 1 94.31 454 CYS A N 1
ATOM 3592 C CA . CYS A 1 454 ? 1.918 48.5 12.234 1 94.31 454 CYS A CA 1
ATOM 3593 C C . CYS A 1 454 ? 2.682 48.344 10.922 1 94.31 454 CYS A C 1
ATOM 3595 O O . CYS A 1 454 ? 2.113 47.938 9.914 1 94.31 454 CYS A O 1
ATOM 3597 N N . SER A 1 455 ? 3.977 48.562 10.961 1 92.38 455 SER A N 1
ATOM 3598 C CA . SER A 1 455 ? 4.781 48.438 9.75 1 92.38 455 SER A CA 1
ATOM 3599 C C . SER A 1 455 ? 5.129 46.969 9.477 1 92.38 455 SER A C 1
ATOM 3601 O O . SER A 1 455 ? 5.395 46.594 8.328 1 92.38 455 SER A O 1
ATOM 3603 N N . SER A 1 456 ? 5.141 46.156 10.484 1 94.12 456 SER A N 1
ATOM 3604 C CA . SER A 1 456 ? 5.555 44.75 10.359 1 94.12 456 SER A CA 1
ATOM 3605 C C . SER A 1 456 ? 4.367 43.844 10.031 1 94.12 456 SER A C 1
ATOM 3607 O O . SER A 1 456 ? 4.547 42.719 9.594 1 94.12 456 SER A O 1
ATOM 3609 N N . ILE A 1 457 ? 3.195 44.344 10.234 1 94.94 457 ILE A N 1
ATOM 3610 C CA . ILE A 1 457 ? 1.979 43.594 9.945 1 94.94 457 ILE A CA 1
ATOM 3611 C C . ILE A 1 457 ? 1.199 44.25 8.828 1 94.94 457 ILE A C 1
ATOM 3613 O O . ILE A 1 457 ? 0.496 45.25 9.07 1 94.94 457 ILE A O 1
ATOM 3617 N N . PRO A 1 458 ? 1.163 43.688 7.738 1 91.25 458 PRO A N 1
ATOM 3618 C CA . PRO A 1 458 ? 0.582 44.312 6.559 1 91.25 458 PRO A CA 1
ATOM 3619 C C . PRO A 1 458 ? -0.899 44.656 6.734 1 91.25 458 PRO A C 1
ATOM 3621 O O . PRO A 1 458 ? -1.391 45.625 6.172 1 91.25 458 PRO A O 1
ATOM 3624 N N . ALA A 1 459 ? -1.586 43.969 7.512 1 90 459 ALA A N 1
ATOM 3625 C CA . ALA A 1 459 ? -3.031 44.125 7.66 1 90 459 ALA A CA 1
ATOM 3626 C C . ALA A 1 459 ? -3.379 45.469 8.297 1 90 459 ALA A C 1
ATOM 3628 O O . ALA A 1 459 ? -4.512 45.938 8.188 1 90 459 ALA A O 1
ATOM 3629 N N . PHE A 1 460 ? -2.443 46.062 8.898 1 93.75 460 PHE A N 1
ATOM 3630 C CA . PHE A 1 460 ? -2.68 47.375 9.539 1 93.75 460 PHE A CA 1
ATOM 3631 C C . PHE A 1 460 ? -2.576 48.5 8.531 1 93.75 460 PHE A C 1
ATOM 3633 O O . PHE A 1 460 ? -3.008 49.625 8.805 1 93.75 460 PHE A O 1
ATOM 3640 N N . GLU A 1 461 ? -2.041 48.031 7.355 1 87.44 461 GLU A N 1
ATOM 3641 C CA . GLU A 1 461 ? -1.849 49.094 6.375 1 87.44 461 GLU A CA 1
ATOM 3642 C C . GLU A 1 461 ? -3.176 49.75 6 1 87.44 461 GLU A C 1
ATOM 3644 O O . GLU A 1 461 ? -4.117 49.062 5.594 1 87.44 461 GLU A O 1
ATOM 3649 N N . ASP A 1 462 ? -3.434 50.969 6.223 1 84.19 462 ASP A N 1
ATOM 3650 C CA . ASP A 1 462 ? -4.566 51.812 5.852 1 84.19 462 ASP A CA 1
ATOM 3651 C C . ASP A 1 462 ? -5.785 51.5 6.715 1 84.19 462 ASP A C 1
ATOM 3653 O O . ASP A 1 462 ? -6.914 51.844 6.348 1 84.19 462 ASP A O 1
ATOM 3657 N N . ASN A 1 463 ? -5.621 50.688 7.777 1 91.94 463 ASN A N 1
ATOM 3658 C CA . ASN A 1 463 ? -6.711 50.406 8.703 1 91.94 463 ASN A CA 1
ATOM 3659 C C . ASN A 1 463 ? -6.645 51.281 9.945 1 91.94 463 ASN A C 1
ATOM 3661 O O . ASN A 1 463 ? -6.219 50.812 11.008 1 91.94 463 ASN A O 1
ATOM 3665 N N . VAL A 1 464 ? -7.23 52.406 9.812 1 93.12 464 VAL A N 1
ATOM 3666 C CA . VAL A 1 464 ? -7.141 53.438 10.852 1 93.12 464 VAL A CA 1
ATOM 3667 C C . VAL A 1 464 ? -7.859 52.969 12.109 1 93.12 464 VAL A C 1
ATOM 3669 O O . VAL A 1 464 ? -7.395 53.188 13.227 1 93.12 464 VAL A O 1
ATOM 3672 N N . ARG A 1 465 ? -8.883 52.344 11.945 1 94.56 465 ARG A N 1
ATOM 3673 C CA . ARG A 1 465 ? -9.672 51.875 13.078 1 94.56 465 ARG A CA 1
ATOM 3674 C C . ARG A 1 465 ? -8.914 50.812 13.875 1 94.56 465 ARG A C 1
ATOM 3676 O O . ARG A 1 465 ? -8.914 50.844 15.109 1 94.56 465 ARG A O 1
ATOM 3683 N N . ALA A 1 466 ? -8.289 49.969 13.188 1 95.31 466 ALA A N 1
ATOM 3684 C CA . ALA A 1 466 ? -7.52 48.906 13.859 1 95.31 466 ALA A CA 1
ATOM 3685 C C . ALA A 1 466 ? -6.34 49.5 14.625 1 95.31 466 ALA A C 1
ATOM 3687 O O . ALA A 1 466 ? -6.008 49.031 15.719 1 95.31 466 ALA A O 1
ATOM 3688 N N . LYS A 1 467 ? -5.742 50.5 14.062 1 95.31 467 LYS A N 1
ATOM 3689 C CA . LYS A 1 467 ? -4.621 51.156 14.727 1 95.31 467 LYS A CA 1
ATOM 3690 C C . LYS A 1 467 ? -5.07 51.844 16.016 1 95.31 467 LYS A C 1
ATOM 3692 O O . LYS A 1 467 ? -4.379 51.781 17.031 1 95.31 467 LYS A O 1
ATOM 3697 N N . ALA A 1 468 ? -6.195 52.438 15.906 1 94.88 468 ALA A N 1
ATOM 3698 C CA . ALA A 1 468 ? -6.746 53.094 17.094 1 94.88 468 ALA A CA 1
ATOM 3699 C C . ALA A 1 468 ? -7.059 52.062 18.188 1 94.88 468 ALA A C 1
ATOM 3701 O O . ALA A 1 468 ? -6.785 52.312 19.359 1 94.88 468 ALA A O 1
ATOM 3702 N N . GLN A 1 469 ? -7.605 51.031 17.75 1 95 469 GLN A N 1
ATOM 3703 C CA . GLN A 1 469 ? -7.934 49.969 18.703 1 95 469 GLN A CA 1
ATOM 3704 C C . GLN A 1 469 ? -6.672 49.375 19.328 1 95 469 GLN A C 1
ATOM 3706 O O . GLN A 1 469 ? -6.668 49.031 20.5 1 95 469 GLN A O 1
ATOM 3711 N N . LEU A 1 470 ? -5.66 49.281 18.516 1 94.81 470 LEU A N 1
ATOM 3712 C CA . LEU A 1 470 ? -4.379 48.812 19.016 1 94.81 470 LEU A CA 1
ATOM 3713 C C . LEU A 1 470 ? -3.84 49.719 20.109 1 94.81 470 LEU A C 1
ATOM 3715 O O . LEU A 1 470 ? -3.35 49.25 21.141 1 94.81 470 LEU A O 1
ATOM 3719 N N . ARG A 1 471 ? -3.984 50.969 19.938 1 92.12 471 ARG A N 1
ATOM 3720 C CA . ARG A 1 471 ? -3.525 51.938 20.922 1 92.12 471 ARG A CA 1
ATOM 3721 C C . ARG A 1 471 ? -4.273 51.781 22.234 1 92.12 471 ARG A C 1
ATOM 3723 O O . ARG A 1 471 ? -3.668 51.844 23.312 1 92.12 471 ARG A O 1
ATOM 3730 N N . ILE A 1 472 ? -5.5 51.562 22.094 1 91.38 472 ILE A N 1
ATOM 3731 C CA . ILE A 1 472 ? -6.328 51.375 23.281 1 91.38 472 ILE A CA 1
ATOM 3732 C C . ILE A 1 472 ? -5.941 50.094 24.016 1 91.38 472 ILE A C 1
ATOM 3734 O O . ILE A 1 472 ? -5.797 50.094 25.234 1 91.38 472 ILE A O 1
ATOM 3738 N N . TYR A 1 473 ? -5.816 49.094 23.219 1 91.5 473 TYR A N 1
ATOM 3739 C CA . TYR A 1 473 ? -5.426 47.812 23.781 1 91.5 473 TYR A CA 1
ATOM 3740 C C . TYR A 1 473 ? -4.094 47.906 24.516 1 91.5 473 TYR A C 1
ATOM 3742 O O . TYR A 1 473 ? -3.957 47.438 25.641 1 91.5 473 TYR A O 1
ATOM 3750 N N . MET A 1 474 ? -3.131 48.531 23.891 1 89.69 474 MET A N 1
ATOM 3751 C CA . MET A 1 474 ? -1.802 48.656 24.484 1 89.69 474 MET A CA 1
ATOM 3752 C C . MET A 1 474 ? -1.855 49.5 25.766 1 89.69 474 MET A C 1
ATOM 3754 O O . MET A 1 474 ? -1.185 49.156 26.75 1 89.69 474 MET A O 1
ATOM 3758 N N . ARG A 1 475 ? -2.699 50.406 25.828 1 84.56 475 ARG A N 1
ATOM 3759 C CA . ARG A 1 475 ? -2.826 51.281 27 1 84.56 475 ARG A CA 1
ATOM 3760 C C . ARG A 1 475 ? -3.537 50.562 28.141 1 84.56 475 ARG A C 1
ATOM 3762 O O . ARG A 1 475 ? -3.104 50.656 29.297 1 84.56 475 ARG A O 1
ATOM 3769 N N . GLU A 1 476 ? -4.602 49.906 27.812 1 80.94 476 GLU A N 1
ATOM 3770 C CA . GLU A 1 476 ? -5.418 49.25 28.828 1 80.94 476 GLU A CA 1
ATOM 3771 C C . GLU A 1 476 ? -4.676 48.062 29.453 1 80.94 476 GLU A C 1
ATOM 3773 O O . GLU A 1 476 ? -4.84 47.781 30.641 1 80.94 476 GLU A O 1
ATOM 3778 N N . THR A 1 477 ? -4.07 47.312 28.625 1 77 477 THR A N 1
ATOM 3779 C CA . THR A 1 477 ? -3.359 46.156 29.125 1 77 477 THR A CA 1
ATOM 3780 C C . THR A 1 477 ? -2.203 46.562 30.031 1 77 477 THR A C 1
ATOM 3782 O O . THR A 1 477 ? -1.899 45.875 31.016 1 77 477 THR A O 1
ATOM 3785 N N . GLN A 1 478 ? -1.616 47.531 29.688 1 66 478 GLN A N 1
ATOM 3786 C CA . GLN A 1 478 ? -0.54 48.031 30.531 1 66 478 GLN A CA 1
ATOM 3787 C C . GLN A 1 478 ? -1.071 48.5 31.891 1 66 478 GLN A C 1
ATOM 3789 O O . GLN A 1 478 ? -0.408 48.312 32.906 1 66 478 GLN A O 1
ATOM 3794 N N . CYS A 1 479 ? -2.279 48.938 31.734 1 58.16 479 CYS A N 1
ATOM 3795 C CA . CYS A 1 479 ? -2.85 49.5 32.938 1 58.16 479 CYS A CA 1
ATOM 3796 C C . CYS A 1 479 ? -3.492 48.406 33.812 1 58.16 479 CYS A C 1
ATOM 3798 O O . CYS A 1 479 ? -3.465 48.469 35.031 1 58.16 479 CYS A O 1
ATOM 3800 N N . HIS A 1 480 ? -4.285 47.469 33.094 1 58.88 480 HIS A N 1
ATOM 3801 C CA . HIS A 1 480 ? -5.059 46.5 33.844 1 58.88 480 HIS A CA 1
ATOM 3802 C C . HIS A 1 480 ? -4.434 45.094 33.75 1 58.88 480 HIS A C 1
ATOM 3804 O O . HIS A 1 480 ? -3.846 44.75 32.75 1 58.88 480 HIS A O 1
ATOM 3810 N N . GLN A 1 481 ? -3.809 44.656 34.844 1 50.94 481 GLN A N 1
ATOM 3811 C CA . GLN A 1 481 ? -3.277 43.281 34.875 1 50.94 481 GLN A CA 1
ATOM 3812 C C . GLN A 1 481 ? -4.281 42.281 34.344 1 50.94 481 GLN A C 1
ATOM 3814 O O . GLN A 1 481 ? -5.176 41.844 35.062 1 50.94 481 GLN A O 1
ATOM 3819 N N . ILE A 1 482 ? -4.797 42.469 33.219 1 49.19 482 ILE A N 1
ATOM 3820 C CA . ILE A 1 482 ? -5.73 41.5 32.656 1 49.19 482 ILE A CA 1
ATOM 3821 C C . ILE A 1 482 ? -5.258 40.094 33 1 49.19 482 ILE A C 1
ATOM 3823 O O . ILE A 1 482 ? -4.086 39.75 32.781 1 49.19 482 ILE A O 1
ATOM 3827 N N . GLY A 1 483 ? -5.898 39.656 34.062 1 45.94 483 GLY A N 1
ATOM 3828 C CA . GLY A 1 483 ? -5.73 38.281 34.5 1 45.94 483 GLY A CA 1
ATOM 3829 C C . GLY A 1 483 ? -5.562 37.312 33.375 1 45.94 483 GLY A C 1
ATOM 3830 O O . GLY A 1 483 ? -6.449 37.156 32.531 1 45.94 483 GLY A O 1
ATOM 3831 N N . LEU A 1 484 ? -4.445 37 32.906 1 48.66 484 LEU A N 1
ATOM 3832 C CA . LEU A 1 484 ? -3.785 36.281 31.828 1 48.66 484 LEU A CA 1
ATOM 3833 C C . LEU A 1 484 ? -4.137 34.812 31.859 1 48.66 484 LEU A C 1
ATOM 3835 O O . LEU A 1 484 ? -3.336 33.969 32.344 1 48.66 484 LEU A O 1
ATOM 3839 N N . ASN A 1 485 ? -5.227 34.406 32.562 1 47.03 485 ASN A N 1
ATOM 3840 C CA . ASN A 1 485 ? -5.344 32.969 32.438 1 47.03 485 ASN A CA 1
ATOM 3841 C C . ASN A 1 485 ? -5.293 32.531 30.969 1 47.03 485 ASN A C 1
ATOM 3843 O O . ASN A 1 485 ? -6.332 32.406 30.312 1 47.03 485 ASN A O 1
ATOM 3847 N N . GLU A 1 486 ? -4.293 32.906 30.203 1 52.41 486 GLU A N 1
ATOM 3848 C CA . GLU A 1 486 ? -4.172 32.844 28.75 1 52.41 486 GLU A CA 1
ATOM 3849 C C . GLU A 1 486 ? -4.121 31.406 28.266 1 52.41 486 GLU A C 1
ATOM 3851 O O . GLU A 1 486 ? -3.094 30.953 27.766 1 52.41 486 GLU A O 1
ATOM 3856 N N . ARG A 1 487 ? -4.832 30.641 28.75 1 59.59 487 ARG A N 1
ATOM 3857 C CA . ARG A 1 487 ? -4.586 29.266 28.297 1 59.59 487 ARG A CA 1
ATOM 3858 C C . ARG A 1 487 ? -4.703 29.156 26.781 1 59.59 487 ARG A C 1
ATOM 3860 O O . ARG A 1 487 ? -3.92 28.453 26.141 1 59.59 487 ARG A O 1
ATOM 3867 N N . ASN A 1 488 ? -5.641 30.094 26.203 1 80.62 488 ASN A N 1
ATOM 3868 C CA . ASN A 1 488 ? -5.832 30.031 24.766 1 80.62 488 ASN A CA 1
ATOM 3869 C C . ASN A 1 488 ? -5.965 31.438 24.156 1 80.62 488 ASN A C 1
ATOM 3871 O O . ASN A 1 488 ? -6.988 32.094 24.344 1 80.62 488 ASN A O 1
ATOM 3875 N N . ILE A 1 489 ? -4.918 32 23.516 1 86.81 489 ILE A N 1
ATOM 3876 C CA . ILE A 1 489 ? -4.797 33.344 22.984 1 86.81 489 ILE A CA 1
ATOM 3877 C C . ILE A 1 489 ? -5.887 33.594 21.938 1 86.81 489 ILE A C 1
ATOM 3879 O O . ILE A 1 489 ? -6.422 34.688 21.844 1 86.81 489 ILE A O 1
ATOM 3883 N N . ILE A 1 490 ? -6.254 32.625 21.234 1 86.5 490 ILE A N 1
ATOM 3884 C CA . ILE A 1 490 ? -7.297 32.75 20.219 1 86.5 490 ILE A CA 1
ATOM 3885 C C . ILE A 1 490 ? -8.641 33 20.906 1 86.5 490 ILE A C 1
ATOM 3887 O O . ILE A 1 490 ? -9.414 33.875 20.469 1 86.5 490 ILE A O 1
ATOM 3891 N N . LYS A 1 491 ? -8.891 32.25 21.922 1 84.44 491 LYS A N 1
ATOM 3892 C CA . LYS A 1 491 ? -10.141 32.438 22.656 1 84.44 491 LYS A CA 1
ATOM 3893 C C . LYS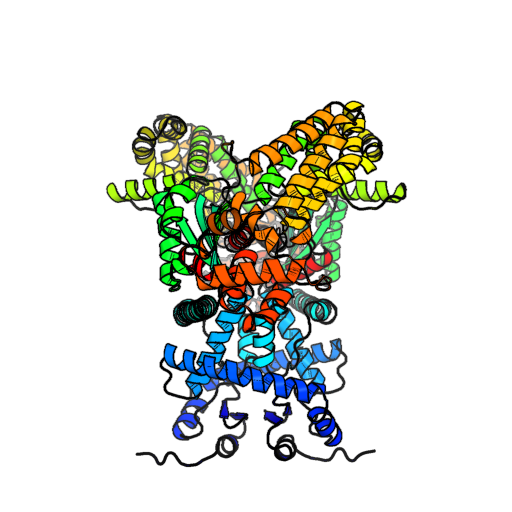 A 1 491 ? -10.211 33.812 23.297 1 84.44 491 LYS A C 1
ATOM 3895 O O . LYS A 1 491 ? -11.281 34.438 23.375 1 84.44 491 LYS A O 1
ATOM 3900 N N . PHE A 1 492 ? -9.102 34.312 23.75 1 86.94 492 PHE A N 1
ATOM 3901 C CA . PHE A 1 492 ? -9.023 35.656 24.328 1 86.94 492 PHE A CA 1
ATOM 3902 C C . PHE A 1 492 ? -9.484 36.719 23.328 1 86.94 492 PHE A C 1
ATOM 3904 O O . PHE A 1 492 ? -10.32 37.562 23.641 1 86.94 492 PHE A O 1
ATOM 3911 N N . TRP A 1 493 ? -9 36.594 22.219 1 90.12 493 TRP A N 1
ATOM 3912 C CA . TRP A 1 493 ? -9.289 37.625 21.219 1 90.12 493 TRP A CA 1
ATOM 3913 C C . TRP A 1 493 ? -10.672 37.438 20.625 1 90.12 493 TRP A C 1
ATOM 3915 O O . TRP A 1 493 ? -11.32 38.406 20.219 1 90.12 493 TRP A O 1
ATOM 3925 N N . GLN A 1 494 ? -11.125 36.188 20.594 1 87.19 494 GLN A N 1
ATOM 3926 C CA . GLN A 1 494 ? -12.508 35.938 20.203 1 87.19 494 GLN A CA 1
ATOM 3927 C C . GLN A 1 494 ? -13.477 36.594 21.188 1 87.19 494 GLN A C 1
ATOM 3929 O O . GLN A 1 494 ? -14.516 37.125 20.797 1 87.19 494 GLN A O 1
ATOM 3934 N N . GLY A 1 495 ? -13.18 36.531 22.391 1 84.75 495 GLY A N 1
ATOM 3935 C CA . GLY A 1 495 ? -13.992 37.094 23.438 1 84.75 495 GLY A CA 1
ATOM 3936 C C . GLY A 1 495 ? -13.977 38.625 23.438 1 84.75 495 GLY A C 1
ATOM 3937 O O . GLY A 1 495 ? -14.93 39.25 23.891 1 84.75 495 GLY A O 1
ATOM 3938 N N . ASN A 1 496 ? -12.961 39.188 22.906 1 88.38 496 ASN A N 1
ATOM 3939 C CA . ASN A 1 496 ? -12.828 40.656 22.906 1 88.38 496 ASN A CA 1
ATOM 3940 C C . ASN A 1 496 ? -13.211 41.25 21.547 1 88.38 496 ASN A C 1
ATOM 3942 O O . ASN A 1 496 ? -12.93 42.406 21.266 1 88.38 496 ASN A O 1
ATOM 3946 N N . ALA A 1 497 ? -13.852 40.469 20.734 1 90.25 497 ALA A N 1
ATOM 3947 C CA . ALA A 1 497 ? -14.195 40.906 19.391 1 90.25 497 ALA A CA 1
ATOM 3948 C C . ALA A 1 497 ? -15.227 42.031 19.406 1 90.25 497 ALA A C 1
ATOM 3950 O O . ALA A 1 497 ? -15.273 42.844 18.484 1 90.25 497 ALA A O 1
ATOM 3951 N N . GLU A 1 498 ? -15.992 42.125 20.344 1 90.56 498 GLU A N 1
ATOM 3952 C CA . GLU A 1 498 ? -16.984 43.188 20.438 1 90.56 498 GLU A CA 1
ATOM 3953 C C . GLU A 1 498 ? -16.344 44.531 20.766 1 90.56 498 GLU A C 1
ATOM 3955 O O . GLU A 1 498 ? -16.734 45.562 20.219 1 90.56 498 GLU A O 1
ATOM 3960 N N . CYS A 1 499 ? -15.344 44.469 21.641 1 90.69 499 CYS A N 1
ATOM 3961 C CA . CYS A 1 499 ? -14.648 45.688 22.062 1 90.69 499 CYS A CA 1
ATOM 3962 C C . CYS A 1 499 ? -13.672 46.156 21 1 90.69 499 CYS A C 1
ATOM 3964 O O . CYS A 1 499 ? -13.477 47.375 20.828 1 90.69 499 CYS A O 1
ATOM 3966 N N . PHE A 1 500 ? -13 45.188 20.391 1 93.5 500 PHE A N 1
ATOM 3967 C CA . PHE A 1 500 ? -11.992 45.469 19.391 1 93.5 500 PHE A CA 1
ATOM 3968 C C . PHE A 1 500 ? -12.273 44.719 18.094 1 93.5 500 PHE A C 1
ATOM 3970 O O . PHE A 1 500 ? -11.469 43.875 17.688 1 93.5 500 PHE A O 1
ATOM 3977 N N . PRO A 1 501 ? -13.266 45.031 17.406 1 93.56 501 PRO A N 1
ATOM 3978 C CA . PRO A 1 501 ? -13.688 44.219 16.266 1 93.56 501 PRO A CA 1
ATOM 3979 C C . PRO A 1 501 ? -12.625 44.156 15.164 1 93.56 501 PRO A C 1
ATOM 3981 O O . PRO A 1 501 ? -12.289 43.062 14.703 1 93.56 501 PRO A O 1
ATOM 3984 N N . ASP A 1 502 ? -12.047 45.25 14.797 1 94.62 502 ASP A N 1
ATOM 3985 C CA . ASP A 1 502 ? -11.07 45.281 13.711 1 94.62 502 ASP A CA 1
ATOM 3986 C C . ASP A 1 502 ? -9.734 44.688 14.164 1 94.62 502 ASP A C 1
ATOM 3988 O O . ASP A 1 502 ? -9.094 43.969 13.414 1 94.62 502 ASP A O 1
ATOM 3992 N N . LEU A 1 503 ? -9.414 45 15.367 1 95.06 503 LEU A N 1
ATOM 3993 C CA . LEU A 1 503 ? -8.148 44.5 15.891 1 95.06 503 LEU A CA 1
ATOM 3994 C C . LEU A 1 503 ? -8.203 43 16.094 1 95.06 503 LEU A C 1
ATOM 3996 O O . LEU A 1 503 ? -7.254 42.281 15.742 1 95.06 503 LEU A O 1
ATOM 4000 N N . SER A 1 504 ? -9.312 42.531 16.641 1 93.5 504 SER A N 1
ATOM 4001 C CA . SER A 1 504 ? -9.461 41.094 16.859 1 93.5 504 SER A CA 1
ATOM 4002 C C . SER A 1 504 ? -9.383 40.312 15.562 1 93.5 504 SER A C 1
ATOM 4004 O O . SER A 1 504 ? -8.805 39.219 15.516 1 93.5 504 SER A O 1
ATOM 4006 N N . TYR A 1 505 ? -9.93 40.875 14.578 1 91.94 505 TYR A N 1
ATOM 4007 C CA . TYR A 1 505 ? -9.875 40.25 13.258 1 91.94 505 TYR A CA 1
ATOM 4008 C C . TYR A 1 505 ? -8.438 40.125 12.773 1 91.94 505 TYR A C 1
ATOM 4010 O O . TYR A 1 505 ? -8.016 39.062 12.328 1 91.94 505 TYR A O 1
ATOM 4018 N N . ILE A 1 506 ? -7.699 41.125 12.898 1 93.06 506 ILE A N 1
ATOM 4019 C CA . ILE A 1 506 ? -6.312 41.125 12.445 1 93.06 506 ILE A CA 1
ATOM 4020 C C . ILE A 1 506 ? -5.484 40.188 13.305 1 93.06 506 ILE A C 1
ATOM 4022 O O . ILE A 1 506 ? -4.684 39.406 12.773 1 93.06 506 ILE A O 1
ATOM 4026 N N . VAL A 1 507 ? -5.734 40.219 14.586 1 94 507 VAL A N 1
ATOM 4027 C CA . VAL A 1 507 ? -4.938 39.438 15.508 1 94 507 VAL A CA 1
ATOM 4028 C C . VAL A 1 507 ? -5.18 37.938 15.25 1 94 507 VAL A C 1
ATOM 4030 O O . VAL A 1 507 ? -4.23 37.156 15.148 1 94 507 VAL A O 1
ATOM 4033 N N . ILE A 1 508 ? -6.406 37.594 15.117 1 91.81 508 ILE A N 1
ATOM 4034 C CA . ILE A 1 508 ? -6.73 36.188 14.875 1 91.81 508 ILE A CA 1
ATOM 4035 C C . ILE A 1 508 ? -6.137 35.719 13.547 1 91.81 508 ILE A C 1
ATOM 4037 O O . ILE A 1 508 ? -5.629 34.625 13.43 1 91.81 508 ILE A O 1
ATOM 4041 N N . SER A 1 509 ? -6.133 36.531 12.578 1 92.56 509 SER A N 1
ATOM 4042 C CA . SER A 1 509 ? -5.547 36.219 11.281 1 92.56 509 SER A CA 1
ATOM 4043 C C . SER A 1 509 ? -4.035 36.031 11.383 1 92.56 509 SER A C 1
ATOM 4045 O O . SER A 1 509 ? -3.475 35.125 10.773 1 92.56 509 SER A O 1
ATOM 4047 N N . CYS A 1 510 ? -3.445 36.844 12.18 1 93.31 510 CYS A N 1
ATOM 4048 C CA . CYS A 1 510 ? -1.999 36.781 12.352 1 93.31 510 CYS A CA 1
ATOM 4049 C C . CYS A 1 510 ? -1.604 35.531 13.133 1 93.31 510 CYS A C 1
ATOM 4051 O O . CYS A 1 510 ? -0.638 34.844 12.773 1 93.31 510 CYS A O 1
ATOM 4053 N N . LEU A 1 511 ? -2.383 35.25 14.125 1 92.19 511 LEU A N 1
ATOM 4054 C CA . LEU A 1 511 ? -2.098 34.094 14.969 1 92.19 511 LEU A CA 1
ATOM 4055 C C . LEU A 1 511 ? -2.314 32.812 14.203 1 92.19 511 LEU A C 1
ATOM 4057 O O . LEU A 1 511 ? -1.702 31.781 14.523 1 92.19 511 LEU A O 1
ATOM 4061 N N . SER A 1 512 ? -3.113 32.844 13.227 1 90.56 512 SER A N 1
ATOM 4062 C CA . SER A 1 512 ? -3.49 31.641 12.484 1 90.56 512 SER A CA 1
ATOM 4063 C C . SER A 1 512 ? -2.477 31.328 11.391 1 90.56 512 SER A C 1
ATOM 4065 O O . SER A 1 512 ? -2.592 30.312 10.703 1 90.56 512 SER A O 1
ATOM 4067 N N . VAL A 1 513 ? -1.467 32.094 11.227 1 92.5 513 VAL A N 1
ATOM 4068 C CA . VAL A 1 513 ? -0.443 31.859 10.219 1 92.5 513 VAL A CA 1
ATOM 4069 C C . VAL A 1 513 ? 0.457 30.703 10.656 1 92.5 513 VAL A C 1
ATOM 4071 O O . VAL A 1 513 ? 1.052 30.75 11.742 1 92.5 513 VAL A O 1
ATOM 4074 N N . PRO A 1 514 ? 0.523 29.688 9.828 1 91.69 514 PRO A N 1
ATOM 4075 C CA . PRO A 1 514 ? 1.407 28.562 10.18 1 91.69 514 PRO A CA 1
ATOM 4076 C C . PRO A 1 514 ? 2.885 28.953 10.141 1 91.69 514 PRO A C 1
ATOM 4078 O O . PRO A 1 514 ? 3.287 29.781 9.328 1 91.69 514 PRO A O 1
ATOM 4081 N N . VAL A 1 515 ? 3.627 28.25 10.938 1 91.81 515 VAL A N 1
ATOM 4082 C CA . VAL A 1 515 ? 5.043 28.594 11.016 1 91.81 515 VAL A CA 1
ATOM 4083 C C . VAL A 1 515 ? 5.875 27.531 10.297 1 91.81 515 VAL A C 1
ATOM 4085 O O . VAL A 1 515 ? 7.098 27.641 10.211 1 91.81 515 VAL A O 1
ATOM 4088 N N . HIS A 1 516 ? 5.211 26.547 9.867 1 88.25 516 HIS A N 1
ATOM 4089 C CA . HIS A 1 516 ? 5.918 25.453 9.188 1 88.25 516 HIS A CA 1
ATOM 4090 C C . HIS A 1 516 ? 5.039 24.812 8.125 1 88.25 516 HIS A C 1
ATOM 4092 O O . HIS A 1 516 ? 3.844 25.109 8.039 1 88.25 516 HIS A O 1
ATOM 4098 N N . SER A 1 517 ? 5.676 23.938 7.309 1 84.81 517 SER A N 1
ATOM 4099 C CA . SER A 1 517 ? 4.977 23.234 6.234 1 84.81 517 SER A CA 1
ATOM 4100 C C . SER A 1 517 ? 4.902 21.734 6.508 1 84.81 517 SER A C 1
ATOM 4102 O O . SER A 1 517 ? 5.012 20.922 5.586 1 84.81 517 SER A O 1
ATOM 4104 N N . ALA A 1 518 ? 4.844 21.266 7.715 1 81.31 518 ALA A N 1
ATOM 4105 C CA . ALA A 1 518 ? 4.844 19.844 8.078 1 81.31 518 ALA A CA 1
ATOM 4106 C C . ALA A 1 518 ? 3.645 19.125 7.469 1 81.31 518 ALA A C 1
ATOM 4108 O O . ALA A 1 518 ? 3.734 17.953 7.113 1 81.31 518 ALA A O 1
ATOM 4109 N N . ASN A 1 519 ? 2.561 19.828 7.355 1 83.75 519 ASN A N 1
ATOM 4110 C CA . ASN A 1 519 ? 1.365 19.234 6.777 1 83.75 519 ASN A CA 1
ATOM 4111 C C . ASN A 1 519 ? 1.576 18.875 5.309 1 83.75 519 ASN A C 1
ATOM 4113 O O . ASN A 1 519 ? 0.968 17.922 4.801 1 83.75 519 ASN A O 1
ATOM 4117 N N . ALA A 1 520 ? 2.402 19.609 4.672 1 85.38 520 ALA A N 1
ATOM 4118 C CA . ALA A 1 520 ? 2.717 19.266 3.285 1 85.38 520 ALA A CA 1
ATOM 4119 C C . ALA A 1 520 ? 3.465 17.938 3.201 1 85.38 520 ALA A C 1
ATOM 4121 O O . ALA A 1 520 ? 3.227 17.141 2.293 1 85.38 520 ALA A O 1
ATOM 4122 N N . GLU A 1 521 ? 4.348 17.719 4.117 1 80.81 521 GLU A N 1
ATOM 4123 C CA . GLU A 1 521 ? 5.074 16.453 4.156 1 80.81 521 GLU A CA 1
ATOM 4124 C C . GLU A 1 521 ? 4.137 15.281 4.414 1 80.81 521 GLU A C 1
ATOM 4126 O O . GLU A 1 521 ? 4.289 14.211 3.822 1 80.81 521 GLU A O 1
ATOM 4131 N N . ARG A 1 522 ? 3.266 15.531 5.309 1 80.19 522 ARG A N 1
ATOM 4132 C CA . ARG A 1 522 ? 2.268 14.5 5.574 1 80.19 522 ARG A CA 1
ATOM 4133 C C . ARG A 1 522 ? 1.431 14.211 4.332 1 80.19 522 ARG A C 1
ATOM 4135 O O . ARG A 1 522 ? 1.069 13.062 4.074 1 80.19 522 ARG A O 1
ATOM 4142 N N . SER A 1 523 ? 1.122 15.281 3.727 1 86.62 523 SER A N 1
ATOM 4143 C CA . SER A 1 523 ? 0.36 15.148 2.488 1 86.62 523 SER A CA 1
ATOM 4144 C C . SER A 1 523 ? 1.13 14.336 1.45 1 86.62 523 SER A C 1
ATOM 4146 O O . SER A 1 523 ? 0.546 13.523 0.732 1 86.62 523 SER A O 1
ATOM 4148 N N . PHE A 1 524 ? 2.422 14.555 1.384 1 86.12 524 PHE A N 1
ATOM 4149 C CA . PHE A 1 524 ? 3.248 13.797 0.448 1 86.12 524 PHE A CA 1
ATOM 4150 C C . PHE A 1 524 ? 3.266 12.32 0.812 1 86.12 524 PHE A C 1
ATOM 4152 O O . PHE A 1 524 ? 3.264 11.453 -0.07 1 86.12 524 PHE A O 1
ATOM 4159 N N . SER A 1 525 ? 3.307 12.07 2.078 1 80.62 525 SER A N 1
ATOM 4160 C CA . SER A 1 525 ? 3.287 10.688 2.529 1 80.62 525 SER A CA 1
ATOM 4161 C C . SER A 1 525 ? 1.999 9.984 2.109 1 80.62 525 SER A C 1
ATOM 4163 O O . SER A 1 525 ? 2.027 8.836 1.663 1 80.62 525 SER A O 1
ATOM 4165 N N . ARG A 1 526 ? 0.976 10.688 2.279 1 81.88 526 ARG A N 1
ATOM 4166 C CA . ARG A 1 526 ? -0.314 10.133 1.881 1 81.88 526 ARG A CA 1
ATOM 4167 C C . ARG A 1 526 ? -0.391 9.961 0.368 1 81.88 526 ARG A C 1
ATOM 4169 O O . ARG A 1 526 ? -0.948 8.969 -0.12 1 81.88 526 ARG A O 1
ATOM 4176 N N . TYR A 1 527 ? 0.122 10.93 -0.291 1 86.25 527 TYR A N 1
ATOM 4177 C CA . TYR A 1 527 ? 0.196 10.867 -1.746 1 86.25 527 TYR A CA 1
ATOM 4178 C C . TYR A 1 527 ? 0.985 9.641 -2.197 1 86.25 527 TYR A C 1
ATOM 4180 O O . TYR A 1 527 ? 0.593 8.953 -3.145 1 86.25 527 TYR A O 1
ATOM 4188 N N . ALA A 1 528 ? 1.966 9.344 -1.511 1 80.81 528 ALA A N 1
ATOM 4189 C CA . ALA A 1 528 ? 2.828 8.219 -1.858 1 80.81 528 ALA A CA 1
ATOM 4190 C C . ALA A 1 528 ? 2.109 6.891 -1.635 1 80.81 528 ALA A C 1
ATOM 4192 O O . ALA A 1 528 ? 2.326 5.926 -2.375 1 80.81 528 ALA A O 1
ATOM 4193 N N . VAL A 1 529 ? 1.337 6.871 -0.655 1 77.31 529 VAL A N 1
ATOM 4194 C CA . VAL A 1 529 ? 0.568 5.664 -0.367 1 77.31 529 VAL A CA 1
ATOM 4195 C C . VAL A 1 529 ? -0.433 5.406 -1.491 1 77.31 529 VAL A C 1
ATOM 4197 O O . VAL A 1 529 ? -0.686 4.258 -1.856 1 77.31 529 VAL A O 1
ATOM 4200 N N . LEU A 1 530 ? -0.985 6.449 -1.931 1 80.69 530 LEU A N 1
ATOM 4201 C CA . LEU A 1 530 ? -1.938 6.34 -3.031 1 80.69 530 LEU A CA 1
ATOM 4202 C C . LEU A 1 530 ? -1.251 5.84 -4.297 1 80.69 530 LEU A C 1
ATOM 4204 O O . LEU A 1 530 ? -1.821 5.039 -5.043 1 80.69 530 LEU A O 1
ATOM 4208 N N . LEU A 1 531 ? -0.085 6.402 -4.477 1 80.38 531 LEU A N 1
ATOM 4209 C CA . LEU A 1 531 ? 0.677 6 -5.652 1 80.38 531 LEU A CA 1
ATOM 4210 C C . LEU A 1 531 ? 1.558 4.793 -5.348 1 80.38 531 LEU A C 1
ATOM 4212 O O . LEU A 1 531 ? 2.773 4.84 -5.547 1 80.38 531 LEU A O 1
ATOM 4216 N N . ALA A 1 532 ? 0.945 3.805 -4.84 1 72.31 532 ALA A N 1
ATOM 4217 C CA . ALA A 1 532 ? 1.665 2.586 -4.477 1 72.31 532 ALA A CA 1
ATOM 4218 C C . ALA A 1 532 ? 2.096 1.812 -5.719 1 72.31 532 ALA A C 1
ATOM 4220 O O . ALA A 1 532 ? 1.662 2.121 -6.832 1 72.31 532 ALA A O 1
ATOM 4221 N N . ASP A 1 533 ? 2.869 0.851 -5.582 1 63.94 533 ASP A N 1
ATOM 4222 C CA . ASP A 1 533 ? 3.457 0.077 -6.672 1 63.94 533 ASP A CA 1
ATOM 4223 C C . ASP A 1 533 ? 2.375 -0.615 -7.5 1 63.94 533 ASP A C 1
ATOM 4225 O O . ASP A 1 533 ? 2.508 -0.748 -8.719 1 63.94 533 ASP A O 1
ATOM 4229 N N . ASN A 1 534 ? 1.411 -0.994 -6.762 1 61.62 534 ASN A N 1
ATOM 4230 C CA . ASN A 1 534 ? 0.357 -1.729 -7.449 1 61.62 534 ASN A CA 1
ATOM 4231 C C . ASN A 1 534 ? -0.66 -0.787 -8.086 1 61.62 534 ASN A C 1
ATOM 4233 O O . ASN A 1 534 ? -1.648 -1.235 -8.672 1 61.62 534 ASN A O 1
ATOM 4237 N N . ARG A 1 535 ? -0.429 0.531 -8.023 1 69.12 535 ARG A N 1
ATOM 4238 C CA . ARG A 1 535 ? -1.37 1.504 -8.57 1 69.12 535 ARG A CA 1
ATOM 4239 C C . ARG A 1 535 ? -0.658 2.51 -9.469 1 69.12 535 ARG A C 1
ATOM 4241 O O . ARG A 1 535 ? -0.956 3.705 -9.43 1 69.12 535 ARG A O 1
ATOM 4248 N N . ARG A 1 536 ? 0.24 2.084 -10.141 1 66.31 536 ARG A N 1
ATOM 4249 C CA . ARG A 1 536 ? 1.057 2.984 -10.945 1 66.31 536 ARG A CA 1
ATOM 4250 C C . ARG A 1 536 ? 0.324 3.395 -12.219 1 66.31 536 ARG A C 1
ATOM 4252 O O . ARG A 1 536 ? 0.748 4.32 -12.914 1 66.31 536 ARG A O 1
ATOM 4259 N N . SER A 1 537 ? -0.858 2.73 -12.438 1 66.44 537 SER A N 1
ATOM 4260 C CA . SER A 1 537 ? -1.6 3.051 -13.648 1 66.44 537 SER A CA 1
ATOM 4261 C C . SER A 1 537 ? -2.668 4.105 -13.383 1 66.44 537 SER A C 1
ATOM 4263 O O . SER A 1 537 ? -3.424 4.473 -14.289 1 66.44 537 SER A O 1
ATOM 4265 N N . ILE A 1 538 ? -2.648 4.648 -12.211 1 76.69 538 ILE A N 1
ATOM 4266 C CA . ILE A 1 538 ? -3.648 5.652 -11.859 1 76.69 538 ILE A CA 1
ATOM 4267 C C . ILE A 1 538 ? -3.387 6.938 -12.641 1 76.69 538 ILE A C 1
ATOM 4269 O O . ILE A 1 538 ? -2.24 7.383 -12.75 1 76.69 538 ILE A O 1
ATOM 4273 N N . LYS A 1 539 ? -4.457 7.43 -13.266 1 77.06 539 LYS A N 1
ATOM 4274 C CA . LYS A 1 539 ? -4.344 8.688 -13.992 1 77.06 539 LYS A CA 1
ATOM 4275 C C . LYS A 1 539 ? -4.062 9.852 -13.047 1 77.06 539 LYS A C 1
ATOM 4277 O O . LYS A 1 539 ? -4.598 9.891 -11.938 1 77.06 539 LYS A O 1
ATOM 4282 N N . PRO A 1 540 ? -3.219 10.789 -13.453 1 78.12 540 PRO A N 1
ATOM 4283 C CA . PRO A 1 540 ? -2.867 11.93 -12.602 1 78.12 540 PRO A CA 1
ATOM 4284 C C . PRO A 1 540 ? -4.094 12.688 -12.109 1 78.12 540 PRO A C 1
ATOM 4286 O O . PRO A 1 540 ? -4.113 13.156 -10.961 1 78.12 540 PRO A O 1
ATOM 4289 N N . GLU A 1 541 ? -5.074 12.781 -12.969 1 79.75 541 GLU A N 1
ATOM 4290 C CA . GLU A 1 541 ? -6.281 13.5 -12.57 1 79.75 541 GLU A CA 1
ATOM 4291 C C . GLU A 1 541 ? -6.988 12.805 -11.414 1 79.75 541 GLU A C 1
ATOM 4293 O O . GLU A 1 541 ? -7.473 13.461 -10.492 1 79.75 541 GLU A O 1
ATOM 4298 N N . ASN A 1 542 ? -7 11.508 -11.531 1 82.62 542 ASN A N 1
ATOM 4299 C CA . ASN A 1 542 ? -7.633 10.742 -10.469 1 82.62 542 ASN A CA 1
ATOM 4300 C C . ASN A 1 542 ? -6.812 10.781 -9.18 1 82.62 542 ASN A C 1
ATOM 4302 O O . ASN A 1 542 ? -7.371 10.797 -8.086 1 82.62 542 ASN A O 1
ATOM 4306 N N . LEU A 1 543 ? -5.582 10.805 -9.422 1 84.19 543 LEU A N 1
ATOM 4307 C CA . LEU A 1 543 ? -4.68 10.859 -8.281 1 84.19 543 LEU A CA 1
ATOM 4308 C C . LEU A 1 543 ? -4.906 12.141 -7.473 1 84.19 543 LEU A C 1
ATOM 4310 O O . LEU A 1 543 ? -4.922 12.102 -6.242 1 84.19 543 LEU A O 1
ATOM 4314 N N . ARG A 1 544 ? -5.07 13.203 -8.125 1 84.38 544 ARG A N 1
ATOM 4315 C CA . ARG A 1 544 ? -5.328 14.484 -7.473 1 84.38 544 ARG A CA 1
ATOM 4316 C C . ARG A 1 544 ? -6.641 14.453 -6.699 1 84.38 544 ARG A C 1
ATOM 4318 O O . ARG A 1 544 ? -6.719 14.953 -5.574 1 84.38 544 ARG A O 1
ATOM 4325 N N . VAL A 1 545 ? -7.582 13.867 -7.348 1 85.38 545 VAL A N 1
ATOM 4326 C CA . VAL A 1 545 ? -8.906 13.805 -6.742 1 85.38 545 VAL A CA 1
ATOM 4327 C C . VAL A 1 545 ? -8.867 12.93 -5.492 1 85.38 545 VAL A C 1
ATOM 4329 O O . VAL A 1 545 ? -9.344 13.328 -4.43 1 85.38 545 VAL A O 1
ATOM 4332 N N . TYR A 1 546 ? -8.219 11.781 -5.598 1 86.81 546 TYR A N 1
ATOM 4333 C CA . TYR A 1 546 ? -8.102 10.883 -4.457 1 86.81 546 TYR A CA 1
ATOM 4334 C C . TYR A 1 546 ? -7.332 11.539 -3.318 1 86.81 546 TYR A C 1
ATOM 4336 O O . TYR A 1 546 ? -7.719 11.43 -2.152 1 86.81 546 TYR A O 1
ATOM 4344 N N . SER A 1 547 ? -6.332 12.164 -3.705 1 87.88 547 SER A N 1
ATOM 4345 C CA . SER A 1 547 ? -5.492 12.812 -2.703 1 87.88 547 SER A CA 1
ATOM 4346 C C . SER A 1 547 ? -6.27 13.867 -1.925 1 87.88 547 SER A C 1
ATOM 4348 O O . SER A 1 547 ? -6.199 13.922 -0.695 1 87.88 547 SER A O 1
ATOM 4350 N N . MET A 1 548 ? -6.973 14.688 -2.58 1 88.69 548 MET A N 1
ATOM 4351 C CA . MET A 1 548 ? -7.727 15.758 -1.935 1 88.69 548 MET A CA 1
ATOM 4352 C C . MET A 1 548 ? -8.828 15.188 -1.046 1 88.69 548 MET A C 1
ATOM 4354 O O . MET A 1 548 ? -9.016 15.641 0.086 1 88.69 548 MET A O 1
ATOM 4358 N N . LEU A 1 549 ? -9.531 14.203 -1.541 1 86.31 549 LEU A N 1
ATOM 4359 C CA . LEU A 1 549 ? -10.648 13.617 -0.802 1 86.31 549 LEU A CA 1
ATOM 4360 C C . LEU A 1 549 ? -10.156 12.922 0.464 1 86.31 549 LEU A C 1
ATOM 4362 O O . LEU A 1 549 ? -10.828 12.961 1.497 1 86.31 549 LEU A O 1
ATOM 4366 N N . GLN A 1 550 ? -9.07 12.352 0.356 1 85.44 550 GLN A N 1
ATOM 4367 C CA . GLN A 1 550 ? -8.539 11.578 1.472 1 85.44 550 GLN A CA 1
ATOM 4368 C C . GLN A 1 550 ? -7.91 12.484 2.525 1 85.44 550 GLN A C 1
ATOM 4370 O O . GLN A 1 550 ? -7.949 12.18 3.719 1 85.44 550 GLN A O 1
ATOM 4375 N N . GLN A 1 551 ? -7.445 13.516 2.113 1 84.94 551 GLN A N 1
ATOM 4376 C CA . GLN A 1 551 ? -6.738 14.398 3.037 1 84.94 551 GLN A CA 1
ATOM 4377 C C . GLN A 1 551 ? -7.703 15.344 3.744 1 84.94 551 GLN A C 1
ATOM 4379 O O . GLN A 1 551 ? -7.5 15.688 4.91 1 84.94 551 GLN A O 1
ATOM 4384 N N . ASN A 1 552 ? -8.703 15.711 2.986 1 86.44 552 ASN A N 1
ATOM 4385 C CA . ASN A 1 552 ? -9.656 16.656 3.562 1 86.44 552 ASN A CA 1
ATOM 4386 C C . ASN A 1 552 ? -10.711 15.945 4.406 1 86.44 552 ASN A C 1
ATOM 4388 O O . ASN A 1 552 ? -11.383 15.031 3.928 1 86.44 552 ASN A O 1
ATOM 4392 N N . LYS A 1 553 ? -10.641 16.062 5.668 1 72.56 553 LYS A N 1
ATOM 4393 C CA . LYS A 1 553 ? -11.672 15.531 6.547 1 72.56 553 LYS A CA 1
ATOM 4394 C C . LYS A 1 553 ? -12.789 16.547 6.762 1 72.56 553 LYS A C 1
ATOM 4396 O O . LYS A 1 553 ? -12.719 17.375 7.668 1 72.56 553 LYS A O 1
ATOM 4401 N N . LEU A 1 554 ? -13.766 16.625 5.867 1 67.69 554 LEU A N 1
ATOM 4402 C CA . LEU A 1 554 ? -14.844 17.594 5.945 1 67.69 554 LEU A CA 1
ATOM 4403 C C . LEU A 1 554 ? -16.016 17.062 6.746 1 67.69 554 LEU A C 1
ATOM 4405 O O . LEU A 1 554 ? -16.266 15.852 6.742 1 67.69 554 LEU A O 1
ATOM 4409 N N . ALA B 1 1 ? -54.656 9.109 -18.141 1 28.09 1 ALA B N 1
ATOM 4410 C CA . ALA B 1 1 ? -53.812 9.625 -17.062 1 28.09 1 ALA B CA 1
ATOM 4411 C C . ALA B 1 1 ? -53.969 8.789 -15.797 1 28.09 1 ALA B C 1
ATOM 4413 O O . ALA B 1 1 ? -55.062 8.758 -15.203 1 28.09 1 ALA B O 1
ATOM 4414 N N . SER B 1 2 ? -53.406 7.668 -15.633 1 32.25 2 SER B N 1
ATOM 4415 C CA . SER B 1 2 ? -53.75 6.586 -14.711 1 32.25 2 SER B CA 1
ATOM 4416 C C . SER B 1 2 ? -53.75 7.082 -13.266 1 32.25 2 SER B C 1
ATOM 4418 O O . SER B 1 2 ? -52.906 7.906 -12.883 1 32.25 2 SER B O 1
ATOM 4420 N N . LYS B 1 3 ? -54.875 7.184 -12.562 1 39.12 3 LYS B N 1
ATOM 4421 C CA . LYS B 1 3 ? -55.156 7.723 -11.234 1 39.12 3 LYS B CA 1
ATOM 4422 C C . LYS B 1 3 ? -54.125 7.289 -10.219 1 39.12 3 LYS B C 1
ATOM 4424 O O . LYS B 1 3 ? -53.875 6.094 -10.023 1 39.12 3 LYS B O 1
ATOM 4429 N N . LEU B 1 4 ? -52.875 7.945 -10.055 1 48.19 4 LEU B N 1
ATOM 4430 C CA . LEU B 1 4 ? -51.969 7.855 -8.938 1 48.19 4 LEU B CA 1
ATOM 4431 C C . LEU B 1 4 ? -52.688 7.492 -7.648 1 48.19 4 LEU B C 1
ATOM 4433 O O . LEU B 1 4 ? -53.469 8.281 -7.133 1 48.19 4 LEU B O 1
ATOM 4437 N N . GLY B 1 5 ? -53.312 6.461 -7.602 1 49.62 5 GLY B N 1
ATOM 4438 C CA . GLY B 1 5 ? -54.125 6.07 -6.461 1 49.62 5 GLY B CA 1
ATOM 4439 C C . GLY B 1 5 ? -53.438 6.301 -5.129 1 49.62 5 GLY B C 1
ATOM 4440 O O . GLY B 1 5 ? -52.188 6.379 -5.062 1 49.62 5 GLY B O 1
ATOM 4441 N N . ASN B 1 6 ? -54 7.082 -4.129 1 64.31 6 ASN B N 1
ATOM 4442 C CA . ASN B 1 6 ? -53.688 7.426 -2.744 1 64.31 6 ASN B CA 1
ATOM 4443 C C . ASN B 1 6 ? -53.344 6.184 -1.92 1 64.31 6 ASN B C 1
ATOM 4445 O O . ASN B 1 6 ? -54.062 5.852 -0.976 1 64.31 6 ASN B O 1
ATOM 4449 N N . VAL B 1 7 ? -52.625 5.258 -2.395 1 74.62 7 VAL B N 1
ATOM 4450 C CA . VAL B 1 7 ? -52.344 4.055 -1.619 1 74.62 7 VAL B CA 1
ATOM 4451 C C . VAL B 1 7 ? -51.031 4.227 -0.852 1 74.62 7 VAL B C 1
ATOM 4453 O O . VAL B 1 7 ? -50.031 4.688 -1.41 1 74.62 7 VAL B O 1
ATOM 4456 N N . SER B 1 8 ? -51.062 4.074 0.406 1 78.56 8 SER B N 1
ATOM 4457 C CA . SER B 1 8 ? -49.875 4.133 1.265 1 78.56 8 SER B CA 1
ATOM 4458 C C . SER B 1 8 ? -48.938 2.975 0.979 1 78.56 8 SER B C 1
ATOM 4460 O O . SER B 1 8 ? -49.344 1.946 0.438 1 78.56 8 SER B O 1
ATOM 4462 N N . ALA B 1 9 ? -47.625 3.18 1.173 1 79.25 9 ALA B N 1
ATOM 4463 C CA . ALA B 1 9 ? -46.625 2.146 1.001 1 79.25 9 ALA B CA 1
ATOM 4464 C C . ALA B 1 9 ? -47 0.877 1.763 1 79.25 9 ALA B C 1
ATOM 4466 O O . ALA B 1 9 ? -46.781 -0.234 1.275 1 79.25 9 ALA B O 1
ATOM 4467 N N . LYS B 1 10 ? -47.625 1.052 2.824 1 75.19 10 LYS B N 1
ATOM 4468 C CA . LYS B 1 10 ? -48.031 -0.071 3.664 1 75.19 10 LYS B CA 1
ATOM 4469 C C . LYS B 1 10 ? -49.125 -0.908 2.977 1 75.19 10 LYS B C 1
ATOM 4471 O O . LYS B 1 10 ? -49.031 -2.137 2.934 1 75.19 10 LYS B O 1
ATOM 4476 N N . ASP B 1 11 ? -50.062 -0.259 2.479 1 78.44 11 ASP B N 1
ATOM 4477 C CA . ASP B 1 11 ? -51.188 -0.944 1.834 1 78.44 11 ASP B CA 1
ATOM 4478 C C . ASP B 1 11 ? -50.719 -1.699 0.59 1 78.44 11 ASP B C 1
ATOM 4480 O O . ASP B 1 11 ? -51.125 -2.834 0.354 1 78.44 11 ASP B O 1
ATOM 4484 N N . ARG B 1 12 ? -49.844 -1.062 -0.074 1 81.31 12 ARG B N 1
ATOM 4485 C CA . ARG B 1 12 ? -49.344 -1.686 -1.296 1 81.31 12 ARG B CA 1
ATOM 4486 C C . ARG B 1 12 ? -48.5 -2.916 -0.98 1 81.31 12 ARG B C 1
ATOM 4488 O O . ARG B 1 12 ? -48.625 -3.949 -1.641 1 81.31 12 ARG B O 1
ATOM 4495 N N . SER B 1 13 ? -47.688 -2.818 -0.044 1 80.25 13 SER B N 1
ATOM 4496 C CA . SER B 1 13 ? -46.812 -3.918 0.341 1 80.25 13 SER B CA 1
ATOM 4497 C C . SER B 1 13 ? -47.625 -5.141 0.768 1 80.25 13 SER B C 1
ATOM 4499 O O . SER B 1 13 ? -47.219 -6.277 0.5 1 80.25 13 SER B O 1
ATOM 4501 N N . SER B 1 14 ? -48.719 -4.887 1.398 1 75.81 14 SER B N 1
ATOM 4502 C CA . SER B 1 14 ? -49.562 -5.98 1.899 1 75.81 14 SER B CA 1
ATOM 4503 C C . SER B 1 14 ? -50.156 -6.785 0.753 1 75.81 14 SER B C 1
ATOM 4505 O O . SER B 1 14 ? -50.562 -7.938 0.937 1 75.81 14 SER B O 1
ATOM 4507 N N . GLN B 1 15 ? -50.156 -6.148 -0.318 1 78 15 GLN B N 1
ATOM 4508 C CA . GLN B 1 15 ? -50.75 -6.82 -1.48 1 78 15 GLN B CA 1
ATOM 4509 C C . GLN B 1 15 ? -49.781 -7.863 -2.037 1 78 15 GLN B C 1
ATOM 4511 O O . GLN B 1 15 ? -50.188 -8.758 -2.789 1 78 15 GLN B O 1
ATOM 4516 N N . TYR B 1 16 ? -48.5 -7.637 -1.765 1 78.94 16 TYR B N 1
ATOM 4517 C CA . TYR B 1 16 ? -47.469 -8.547 -2.268 1 78.94 16 TYR B CA 1
ATOM 4518 C C . TYR B 1 16 ? -46.938 -9.422 -1.147 1 78.94 16 TYR B C 1
ATOM 4520 O O . TYR B 1 16 ? -46.344 -8.914 -0.192 1 78.94 16 TYR B O 1
ATOM 4528 N N . LYS B 1 17 ? -47.469 -10.531 -0.806 1 60.38 17 LYS B N 1
ATOM 4529 C CA . LYS B 1 17 ? -47.219 -11.383 0.35 1 60.38 17 LYS B CA 1
ATOM 4530 C C . LYS B 1 17 ? -45.719 -11.477 0.633 1 60.38 17 LYS B C 1
ATOM 4532 O O . LYS B 1 17 ? -45.281 -11.328 1.779 1 60.38 17 LYS B O 1
ATOM 4537 N N . ASN B 1 18 ? -44.844 -11.992 -0.253 1 61.53 18 ASN B N 1
ATOM 4538 C CA . ASN B 1 18 ? -43.469 -12.383 0.119 1 61.53 18 ASN B CA 1
ATOM 4539 C C . ASN B 1 18 ? -42.438 -11.625 -0.693 1 61.53 18 ASN B C 1
ATOM 4541 O O . ASN B 1 18 ? -41.25 -11.898 -0.59 1 61.53 18 ASN B O 1
ATOM 4545 N N . GLY B 1 19 ? -42.844 -10.414 -1.213 1 65.44 19 GLY B N 1
ATOM 4546 C CA . GLY B 1 19 ? -41.844 -9.867 -2.123 1 65.44 19 GLY B CA 1
ATOM 4547 C C . GLY B 1 19 ? -41.469 -8.438 -1.797 1 65.44 19 GLY B C 1
ATOM 4548 O O . GLY B 1 19 ? -40.5 -7.91 -2.34 1 65.44 19 GLY B O 1
ATOM 4549 N N . THR B 1 20 ? -42.25 -7.773 -0.871 1 72.12 20 THR B N 1
ATOM 4550 C CA . THR B 1 20 ? -42 -6.367 -0.595 1 72.12 20 THR B CA 1
ATOM 4551 C C . THR B 1 20 ? -42.156 -6.066 0.892 1 72.12 20 THR B C 1
ATOM 4553 O O . THR B 1 20 ? -42.75 -6.863 1.63 1 72.12 20 THR B O 1
ATOM 4556 N N . PHE B 1 21 ? -41.438 -5.094 1.41 1 66.88 21 PHE B N 1
ATOM 4557 C CA . PHE B 1 21 ? -41.656 -4.605 2.771 1 66.88 21 PHE B CA 1
ATOM 4558 C C . PHE B 1 21 ? -41.656 -3.082 2.801 1 66.88 21 PHE B C 1
ATOM 4560 O O . PHE B 1 21 ? -41.344 -2.432 1.808 1 66.88 21 PHE B O 1
ATOM 4567 N N . HIS B 1 22 ? -42.281 -2.453 3.74 1 67.12 22 HIS B N 1
ATOM 4568 C CA . HIS B 1 22 ? -42.406 -1.001 3.822 1 67.12 22 HIS B CA 1
ATOM 4569 C C . HIS B 1 22 ? -41.656 -0.454 5.027 1 67.12 22 HIS B C 1
ATOM 4571 O O . HIS B 1 22 ? -41.625 -1.075 6.094 1 67.12 22 HIS B O 1
ATOM 4577 N N . VAL B 1 23 ? -40.75 0.589 4.734 1 60.69 23 VAL B N 1
ATOM 4578 C CA . VAL B 1 23 ? -40.031 1.303 5.785 1 60.69 23 VAL B CA 1
ATOM 4579 C C . VAL B 1 23 ? -40.281 2.805 5.641 1 60.69 23 VAL B C 1
ATOM 4581 O O . VAL B 1 23 ? -40 3.379 4.578 1 60.69 23 VAL B O 1
ATOM 4584 N N . SER B 1 24 ? -40.625 3.482 6.734 1 58.09 24 SER B N 1
ATOM 4585 C CA . SER B 1 24 ? -40.719 4.934 6.828 1 58.09 24 SER B CA 1
ATOM 4586 C C . SER B 1 24 ? -41.469 5.508 5.625 1 58.09 24 SER B C 1
ATOM 4588 O O . SER B 1 24 ? -41.062 6.504 5.039 1 58.09 24 SER B O 1
ATOM 4590 N N . GLY B 1 25 ? -42.531 4.742 5.164 1 63.28 25 GLY B N 1
ATOM 4591 C CA . GLY B 1 25 ? -43.406 5.273 4.121 1 63.28 25 GLY B CA 1
ATOM 4592 C C . GLY B 1 25 ? -43 4.824 2.73 1 63.28 25 GLY B C 1
ATOM 4593 O O . GLY B 1 25 ? -43.656 5.152 1.75 1 63.28 25 GLY B O 1
ATOM 4594 N N . ASP B 1 26 ? -41.844 4.133 2.648 1 73.38 26 ASP B N 1
ATOM 4595 C CA . ASP B 1 26 ? -41.406 3.643 1.353 1 73.38 26 ASP B CA 1
ATOM 4596 C C . ASP B 1 26 ? -41.5 2.123 1.267 1 73.38 26 ASP B C 1
ATOM 4598 O O . ASP B 1 26 ? -41.438 1.431 2.285 1 73.38 26 ASP B O 1
ATOM 4602 N N . MET B 1 27 ? -41.844 1.693 0.137 1 76.75 27 MET B N 1
ATOM 4603 C CA . MET B 1 27 ? -41.938 0.259 -0.114 1 76.75 27 MET B CA 1
ATOM 4604 C C . MET B 1 27 ? -40.656 -0.273 -0.747 1 76.75 27 MET B C 1
ATOM 4606 O O . MET B 1 27 ? -40.094 0.342 -1.665 1 76.75 27 MET B O 1
ATOM 4610 N N . PHE B 1 28 ? -40.156 -1.389 -0.191 1 74.62 28 PHE B N 1
ATOM 4611 C CA . PHE B 1 28 ? -38.906 -1.955 -0.671 1 74.62 28 PHE B CA 1
ATOM 4612 C C . PHE B 1 28 ? -39.094 -3.371 -1.193 1 74.62 28 PHE B C 1
ATOM 4614 O O . PHE B 1 28 ? -39.969 -4.102 -0.699 1 74.62 28 PHE B O 1
ATOM 4621 N N . CYS B 1 29 ? -38.469 -3.664 -2.289 1 75.06 29 CYS B N 1
ATOM 4622 C CA . CYS B 1 29 ? -38.406 -5.039 -2.768 1 75.06 29 CYS B CA 1
ATOM 4623 C C . CYS B 1 29 ? -37.531 -5.898 -1.859 1 75.06 29 CYS B C 1
ATOM 4625 O O . CYS B 1 29 ? -36.438 -5.508 -1.515 1 75.06 29 CYS B O 1
ATOM 4627 N N . SER B 1 30 ? -38.031 -7 -1.466 1 66.62 30 SER B N 1
ATOM 4628 C CA . SER B 1 30 ? -37.312 -7.859 -0.526 1 66.62 30 SER B CA 1
ATOM 4629 C C . SER B 1 30 ? -36.062 -8.469 -1.169 1 66.62 30 SER B C 1
ATOM 4631 O O . SER B 1 30 ? -35.094 -8.758 -0.483 1 66.62 30 SER B O 1
ATOM 4633 N N . ALA B 1 31 ? -36.125 -8.656 -2.461 1 65.31 31 ALA B N 1
ATOM 4634 C CA . ALA B 1 31 ? -35.031 -9.32 -3.148 1 65.31 31 ALA B CA 1
ATOM 4635 C C . ALA B 1 31 ? -33.875 -8.352 -3.377 1 65.31 31 ALA B C 1
ATOM 4637 O O . ALA B 1 31 ? -32.688 -8.719 -3.195 1 65.31 31 ALA B O 1
ATOM 4638 N N . TYR B 1 32 ? -34.188 -7.172 -3.703 1 64.88 32 TYR B N 1
ATOM 4639 C CA . TYR B 1 32 ? -33.125 -6.234 -4.102 1 64.88 32 TYR B CA 1
ATOM 4640 C C . TYR B 1 32 ? -32.906 -5.176 -3.031 1 64.88 32 TYR B C 1
ATOM 4642 O O . TYR B 1 32 ? -31.906 -4.465 -3.051 1 64.88 32 TYR B O 1
ATOM 4650 N N . ASN B 1 33 ? -33.781 -5.098 -2.062 1 63.12 33 ASN B N 1
ATOM 4651 C CA . ASN B 1 33 ? -33.75 -4.074 -1.023 1 63.12 33 ASN B CA 1
ATOM 4652 C C . ASN B 1 33 ? -33.75 -2.67 -1.62 1 63.12 33 ASN B C 1
ATOM 4654 O O . ASN B 1 33 ? -32.969 -1.806 -1.189 1 63.12 33 ASN B O 1
ATOM 4658 N N . ILE B 1 34 ? -34.438 -2.525 -2.717 1 71.31 34 ILE B N 1
ATOM 4659 C CA . ILE B 1 34 ? -34.562 -1.214 -3.346 1 71.31 34 ILE B CA 1
ATOM 4660 C C . ILE B 1 34 ? -35.938 -0.656 -3.129 1 71.31 34 ILE B C 1
ATOM 4662 O O . ILE B 1 34 ? -36.906 -1.415 -2.984 1 71.31 34 ILE B O 1
ATOM 4666 N N . ALA B 1 35 ? -36 0.66 -3.012 1 71.81 35 ALA B N 1
ATOM 4667 C CA . ALA B 1 35 ? -37.312 1.311 -2.912 1 71.81 35 ALA B CA 1
ATOM 4668 C C . ALA B 1 35 ? -38.094 1.179 -4.215 1 71.81 35 ALA B C 1
ATOM 4670 O O . ALA B 1 35 ? -37.531 1.342 -5.301 1 71.81 35 ALA B O 1
ATOM 4671 N N . VAL B 1 36 ? -39.281 0.585 -4.176 1 76.44 36 VAL B N 1
ATOM 4672 C CA . VAL B 1 36 ? -40.156 0.438 -5.332 1 76.44 36 VAL B CA 1
ATOM 4673 C C . VAL B 1 36 ? -41.281 1.441 -5.242 1 76.44 36 VAL B C 1
ATOM 4675 O O . VAL B 1 36 ? -41.75 1.767 -4.148 1 76.44 36 VAL B O 1
ATOM 4678 N N . ASP B 1 37 ? -41.562 2.059 -6.391 1 73.25 37 ASP B N 1
ATOM 4679 C CA . ASP B 1 37 ? -42.656 3.01 -6.445 1 73.25 37 ASP B CA 1
ATOM 4680 C C . ASP B 1 37 ? -44 2.334 -6.102 1 73.25 37 ASP B C 1
ATOM 4682 O O . ASP B 1 37 ? -44.531 1.583 -6.91 1 73.25 37 ASP B O 1
ATOM 4686 N N . HIS B 1 38 ? -44.5 2.621 -4.906 1 76.69 38 HIS B N 1
ATOM 4687 C CA . HIS B 1 38 ? -45.688 1.966 -4.43 1 76.69 38 HIS B CA 1
ATOM 4688 C C . HIS B 1 38 ? -46.938 2.664 -4.961 1 76.69 38 HIS B C 1
ATOM 4690 O O . HIS B 1 38 ? -48.062 2.139 -4.836 1 76.69 38 HIS B O 1
ATOM 4696 N N . LYS B 1 39 ? -46.781 3.822 -5.574 1 76.31 39 LYS B N 1
ATOM 4697 C CA . LYS B 1 39 ? -47.938 4.582 -6.02 1 76.31 39 LYS B CA 1
ATOM 4698 C C . LYS B 1 39 ? -48.531 4.008 -7.312 1 76.31 39 LYS B C 1
ATOM 4700 O O . LYS B 1 39 ? -49.719 4.184 -7.609 1 76.31 39 LYS B O 1
ATOM 4705 N N . ARG B 1 40 ? -47.75 3.305 -8.094 1 77 40 ARG B N 1
ATOM 4706 C CA . ARG B 1 40 ? -48.188 2.682 -9.344 1 77 40 ARG B CA 1
ATOM 4707 C C . ARG B 1 40 ? -48.125 1.161 -9.242 1 77 40 ARG B C 1
ATOM 4709 O O . ARG B 1 40 ? -47.062 0.569 -9.328 1 77 40 ARG B O 1
ATOM 4716 N N . LYS B 1 41 ? -49.188 0.548 -9.195 1 79.44 41 LYS B N 1
ATOM 4717 C CA . LYS B 1 41 ? -49.281 -0.902 -9.039 1 79.44 41 LYS B CA 1
ATOM 4718 C C . LYS B 1 41 ? -48.625 -1.617 -10.234 1 79.44 41 LYS B C 1
ATOM 4720 O O . LYS B 1 41 ? -47.969 -2.641 -10.07 1 79.44 41 LYS B O 1
ATOM 4725 N N . ALA B 1 42 ? -48.844 -1.03 -11.391 1 79.94 42 ALA B N 1
ATOM 4726 C CA . ALA B 1 42 ? -48.312 -1.663 -12.602 1 79.94 42 ALA B CA 1
ATOM 4727 C C . ALA B 1 42 ? -46.781 -1.757 -12.562 1 79.94 42 ALA B C 1
ATOM 4729 O O . ALA B 1 42 ? -46.219 -2.762 -12.984 1 79.94 42 ALA B O 1
ATOM 4730 N N . THR B 1 43 ? -46.219 -0.729 -12.055 1 79.81 43 THR B N 1
ATOM 4731 C CA . THR B 1 43 ? -44.75 -0.71 -11.961 1 79.81 43 THR B CA 1
ATOM 4732 C C . THR B 1 43 ? -44.25 -1.759 -10.969 1 79.81 43 THR B C 1
ATOM 4734 O O . THR B 1 43 ? -43.25 -2.416 -11.203 1 79.81 43 THR B O 1
ATOM 4737 N N . CYS B 1 44 ? -44.969 -1.907 -9.898 1 80.88 44 CYS B N 1
ATOM 4738 C CA . CYS B 1 44 ? -44.625 -2.906 -8.898 1 80.88 44 CYS B CA 1
ATOM 4739 C C . CYS B 1 44 ? -44.75 -4.316 -9.461 1 80.88 44 CYS B C 1
ATOM 4741 O O . CYS B 1 44 ? -43.844 -5.148 -9.266 1 80.88 44 CYS B O 1
ATOM 4743 N N . ASP B 1 45 ? -45.812 -4.531 -10.18 1 81 45 ASP B N 1
ATOM 4744 C CA . ASP B 1 45 ? -46.062 -5.848 -10.766 1 81 45 ASP B CA 1
ATOM 4745 C C . ASP B 1 45 ? -44.969 -6.191 -11.797 1 81 45 ASP B C 1
ATOM 4747 O O . ASP B 1 45 ? -44.469 -7.316 -11.828 1 81 45 ASP B O 1
ATOM 4751 N N . ARG B 1 46 ? -44.625 -5.262 -12.57 1 81.06 46 ARG B N 1
ATOM 4752 C CA . ARG B 1 46 ? -43.594 -5.473 -13.586 1 81.06 46 ARG B CA 1
ATOM 4753 C C . ARG B 1 46 ? -42.25 -5.816 -12.938 1 81.06 46 ARG B C 1
ATOM 4755 O O . ARG B 1 46 ? -41.531 -6.68 -13.43 1 81.06 46 ARG B O 1
ATOM 4762 N N . HIS B 1 47 ? -41.969 -5.125 -11.859 1 80.75 47 HIS B N 1
ATOM 4763 C CA . HIS B 1 47 ? -40.719 -5.387 -11.133 1 80.75 47 HIS B CA 1
ATOM 4764 C C . HIS B 1 47 ? -40.688 -6.809 -10.586 1 80.75 47 HIS B C 1
ATOM 4766 O O . HIS B 1 47 ? -39.719 -7.531 -10.766 1 80.75 47 HIS B O 1
ATOM 4772 N N . LEU B 1 48 ? -41.781 -7.262 -10.023 1 80.44 48 LEU B N 1
ATOM 4773 C CA . LEU B 1 48 ? -41.812 -8.539 -9.32 1 80.44 48 LEU B CA 1
ATOM 4774 C C . LEU B 1 48 ? -41.906 -9.695 -10.312 1 80.44 48 LEU B C 1
ATOM 4776 O O . LEU B 1 48 ? -41.531 -10.828 -9.984 1 80.44 48 LEU B O 1
ATOM 4780 N N . GLU B 1 49 ? -42.312 -9.32 -11.539 1 78.88 49 GLU B N 1
ATOM 4781 C CA . GLU B 1 49 ? -42.469 -10.375 -12.531 1 78.88 49 GLU B CA 1
ATOM 4782 C C . GLU B 1 49 ? -41.281 -10.414 -13.5 1 78.88 49 GLU B C 1
ATOM 4784 O O . GLU B 1 49 ? -41.156 -11.344 -14.297 1 78.88 49 GLU B O 1
ATOM 4789 N N . ALA B 1 50 ? -40.5 -9.398 -13.391 1 78.75 50 ALA B N 1
ATOM 4790 C CA . ALA B 1 50 ? -39.344 -9.328 -14.297 1 78.75 50 ALA B CA 1
ATOM 4791 C C . ALA B 1 50 ? -38.438 -10.531 -14.117 1 78.75 50 ALA B C 1
ATOM 4793 O O . ALA B 1 50 ? -38.25 -11.031 -13.008 1 78.75 50 ALA B O 1
ATOM 4794 N N . SER B 1 51 ? -37.906 -11.062 -15.219 1 74.06 51 SER B N 1
ATOM 4795 C CA . SER B 1 51 ? -37.031 -12.234 -15.219 1 74.06 51 SER B CA 1
ATOM 4796 C C . SER B 1 51 ? -35.812 -12.023 -14.336 1 74.06 51 SER B C 1
ATOM 4798 O O . SER B 1 51 ? -35.406 -12.93 -13.609 1 74.06 51 SER B O 1
ATOM 4800 N N . THR B 1 52 ? -35.281 -10.859 -14.391 1 75.06 52 THR B N 1
ATOM 4801 C CA . THR B 1 52 ? -34.094 -10.555 -13.602 1 75.06 52 THR B CA 1
ATOM 4802 C C . THR B 1 52 ? -34.406 -10.641 -12.109 1 75.06 52 THR B C 1
ATOM 4804 O O . THR B 1 52 ? -33.562 -11.102 -11.32 1 75.06 52 THR B O 1
ATOM 4807 N N . HIS B 1 53 ? -35.625 -10.234 -11.781 1 76.88 53 HIS B N 1
ATOM 4808 C CA . HIS B 1 53 ? -36.031 -10.312 -10.391 1 76.88 53 HIS B CA 1
ATOM 4809 C C . HIS B 1 53 ? -36.219 -11.758 -9.953 1 76.88 53 HIS B C 1
ATOM 4811 O O . HIS B 1 53 ? -35.812 -12.133 -8.852 1 76.88 53 HIS B O 1
ATOM 4817 N N . LEU B 1 54 ? -36.719 -12.516 -10.859 1 75.56 54 LEU B N 1
ATOM 4818 C CA . LEU B 1 54 ? -36.969 -13.914 -10.539 1 75.56 54 LEU B CA 1
ATOM 4819 C C . LEU B 1 54 ? -35.656 -14.672 -10.391 1 75.56 54 LEU B C 1
ATOM 4821 O O . LEU B 1 54 ? -35.5 -15.531 -9.516 1 75.56 54 LEU B O 1
ATOM 4825 N N . GLU B 1 55 ? -34.75 -14.352 -11.219 1 74.81 55 GLU B N 1
ATOM 4826 C CA . GLU B 1 55 ? -33.438 -14.992 -11.141 1 74.81 55 GLU B CA 1
ATOM 4827 C C . GLU B 1 55 ? -32.719 -14.625 -9.844 1 74.81 55 GLU B C 1
ATOM 4829 O O . GLU B 1 55 ? -32.125 -15.477 -9.203 1 74.81 55 GLU B O 1
ATOM 4834 N N . LYS B 1 56 ? -32.844 -13.406 -9.539 1 71.38 56 LYS B N 1
ATOM 4835 C CA . LYS B 1 56 ? -32.219 -12.977 -8.289 1 71.38 56 LYS B CA 1
ATOM 4836 C C . LYS B 1 56 ? -32.875 -13.633 -7.086 1 71.38 56 LYS B C 1
ATOM 4838 O O . LYS B 1 56 ? -32.188 -14.023 -6.133 1 71.38 56 LYS B O 1
ATOM 4843 N N . LYS B 1 57 ? -34.188 -13.727 -7.23 1 71.75 57 LYS B N 1
ATOM 4844 C CA . LYS B 1 57 ? -34.906 -14.383 -6.156 1 71.75 57 LYS B CA 1
ATOM 4845 C C . LYS B 1 57 ? -34.469 -15.836 -5.996 1 71.75 57 LYS B C 1
ATOM 4847 O O . LYS B 1 57 ? -34.25 -16.312 -4.875 1 71.75 57 LYS B O 1
ATOM 4852 N N . LYS B 1 58 ? -34.188 -16.453 -7.086 1 69.38 58 LYS B N 1
ATOM 4853 C CA . LYS B 1 58 ? -33.75 -17.844 -7.055 1 69.38 58 LYS B CA 1
ATOM 4854 C C . LYS B 1 58 ? -32.344 -17.953 -6.488 1 69.38 58 LYS B C 1
ATOM 4856 O O . LYS B 1 58 ? -32.031 -18.859 -5.703 1 69.38 58 LYS B O 1
ATOM 4861 N N . LYS B 1 59 ? -31.531 -17.062 -6.969 1 67.31 59 LYS B N 1
ATOM 4862 C CA . LYS B 1 59 ? -30.156 -17.062 -6.473 1 67.31 59 LYS B CA 1
ATOM 4863 C C . LYS B 1 59 ? -30.109 -16.797 -4.969 1 67.31 59 LYS B C 1
ATOM 4865 O O . LYS B 1 59 ? -29.312 -17.391 -4.25 1 67.31 59 LYS B O 1
ATOM 4870 N N . MET B 1 60 ? -30.984 -15.914 -4.629 1 64.62 60 MET B N 1
ATOM 4871 C CA . MET B 1 60 ? -31.047 -15.586 -3.207 1 64.62 60 MET B CA 1
ATOM 4872 C C . MET B 1 60 ? -31.531 -16.781 -2.391 1 64.62 60 MET B C 1
ATOM 4874 O O . MET B 1 60 ? -31.062 -17.016 -1.281 1 64.62 60 MET B O 1
ATOM 4878 N N . GLU B 1 61 ? -32.438 -17.469 -3.004 1 62.03 61 GLU B N 1
ATOM 4879 C CA . GLU B 1 61 ? -32.969 -18.656 -2.324 1 62.03 61 GLU B CA 1
ATOM 4880 C C . GLU B 1 61 ? -31.891 -19.734 -2.199 1 62.03 61 GLU B C 1
ATOM 4882 O O . GLU B 1 61 ? -31.781 -20.391 -1.163 1 62.03 61 GLU B O 1
ATOM 4887 N N . SER B 1 62 ? -31.156 -19.859 -3.24 1 62.5 62 SER B N 1
ATOM 4888 C CA . SER B 1 62 ? -30.047 -20.812 -3.172 1 62.5 62 SER B CA 1
ATOM 4889 C C . SER B 1 62 ? -28.969 -20.328 -2.203 1 62.5 62 SER B C 1
ATOM 4891 O O . SER B 1 62 ? -28.406 -21.125 -1.444 1 62.5 62 SER B O 1
ATOM 4893 N N . ALA B 1 63 ? -28.719 -19.078 -2.316 1 61.78 63 ALA B N 1
ATOM 4894 C CA . ALA B 1 63 ? -27.75 -18.484 -1.407 1 61.78 63 ALA B CA 1
ATOM 4895 C C . ALA B 1 63 ? -28.25 -18.516 0.033 1 61.78 63 ALA B C 1
ATOM 4897 O O . ALA B 1 63 ? -27.453 -18.578 0.974 1 61.78 63 ALA B O 1
ATOM 4898 N N . ALA B 1 64 ? -29.531 -18.484 0.095 1 58.03 64 ALA B N 1
ATOM 4899 C CA . ALA B 1 64 ? -30.172 -18.516 1.407 1 58.03 64 ALA B CA 1
ATOM 4900 C C . ALA B 1 64 ? -29.844 -19.812 2.148 1 58.03 64 ALA B C 1
ATOM 4902 O O . ALA B 1 64 ? -29.672 -19.797 3.369 1 58.03 64 ALA B O 1
ATOM 4903 N N . VAL B 1 65 ? -29.656 -20.875 1.371 1 55.5 65 VAL B N 1
ATOM 4904 C CA . VAL B 1 65 ? -29.297 -22.141 2 1 55.5 65 VAL B CA 1
ATOM 4905 C C . VAL B 1 65 ? -27.891 -22.047 2.568 1 55.5 65 VAL B C 1
ATOM 4907 O O . VAL B 1 65 ? -27.641 -22.438 3.713 1 55.5 65 VAL B O 1
ATOM 4910 N N . SER B 1 66 ? -27.031 -21.641 1.756 1 62.53 66 SER B N 1
ATOM 4911 C CA . SER B 1 66 ? -25.656 -21.484 2.221 1 62.53 66 SER B CA 1
ATOM 4912 C C . SER B 1 66 ? -25.562 -20.484 3.369 1 62.53 66 SER B C 1
ATOM 4914 O O . SER B 1 66 ? -24.812 -20.688 4.32 1 62.53 66 SER B O 1
ATOM 4916 N N . SER B 1 67 ? -26.422 -19.578 3.266 1 66.62 67 SER B N 1
ATOM 4917 C CA . SER B 1 67 ? -26.469 -18.547 4.305 1 66.62 67 SER B CA 1
ATOM 4918 C C . SER B 1 67 ? -27.016 -19.109 5.609 1 66.62 67 SER B C 1
ATOM 4920 O O . SER B 1 67 ? -26.562 -18.734 6.695 1 66.62 67 SER B O 1
ATOM 4922 N N . SER B 1 68 ? -27.891 -20.047 5.352 1 71 68 SER B N 1
ATOM 4923 C CA . SER B 1 68 ? -28.5 -20.656 6.531 1 71 68 SER B CA 1
ATOM 4924 C C . SER B 1 68 ? -27.5 -21.547 7.273 1 71 68 SER B C 1
ATOM 4926 O O . SER B 1 68 ? -27.469 -21.562 8.508 1 71 68 SER B O 1
ATOM 4928 N N . GLU B 1 69 ? -26.734 -22.234 6.461 1 74.06 69 GLU B N 1
ATOM 4929 C CA . GLU B 1 69 ? -25.703 -23.047 7.086 1 74.06 69 GLU B CA 1
ATOM 4930 C C . GLU B 1 69 ? -24.688 -22.188 7.836 1 74.06 69 GLU B C 1
ATOM 4932 O O . GLU B 1 69 ? -24.281 -22.516 8.945 1 74.06 69 GLU B O 1
ATOM 4937 N N . LYS B 1 70 ? -24.438 -21.281 7.234 1 80.5 70 LYS B N 1
ATOM 4938 C CA . LYS B 1 70 ? -23.5 -20.375 7.863 1 80.5 70 LYS B CA 1
ATOM 4939 C C . LYS B 1 70 ? -24.094 -19.719 9.109 1 80.5 70 LYS B C 1
ATOM 4941 O O . LYS B 1 70 ? -23.406 -19.562 10.125 1 80.5 70 LYS B O 1
ATOM 4946 N N . GLN B 1 71 ? -25.266 -19.391 9 1 78 71 GLN B N 1
ATOM 4947 C CA . GLN B 1 71 ? -25.953 -18.828 10.148 1 78 71 GLN B CA 1
ATOM 4948 C C . GLN B 1 71 ? -25.938 -19.781 11.336 1 78 71 GLN B C 1
ATOM 4950 O O . GLN B 1 71 ? -25.734 -19.359 12.477 1 78 71 GLN B O 1
ATOM 4955 N N . GLY B 1 72 ? -26.109 -20.984 10.914 1 78.31 72 GLY B N 1
ATOM 4956 C CA . GLY B 1 72 ? -26.047 -21.984 11.969 1 78.31 72 GLY B CA 1
ATOM 4957 C C . GLY B 1 72 ? -24.672 -22.078 12.617 1 78.31 72 GLY B C 1
ATOM 4958 O O . GLY B 1 72 ? -24.578 -22.172 13.844 1 78.31 72 GLY B O 1
ATOM 4959 N N . THR B 1 73 ? -23.766 -21.984 11.805 1 82.12 73 THR B N 1
ATOM 4960 C CA . THR B 1 73 ? -22.391 -22.062 12.297 1 82.12 73 THR B CA 1
ATOM 4961 C C . THR B 1 73 ? -22.047 -20.859 13.156 1 82.12 73 THR B C 1
ATOM 4963 O O . THR B 1 73 ? -21.422 -21 14.211 1 82.12 73 THR B O 1
ATOM 4966 N N . VAL B 1 74 ? -22.469 -19.734 12.719 1 85.06 74 VAL B N 1
ATOM 4967 C CA . VAL B 1 74 ? -22.172 -18.5 13.453 1 85.06 74 VAL B CA 1
ATOM 4968 C C . VAL B 1 74 ? -22.906 -18.516 14.797 1 85.06 74 VAL B C 1
ATOM 4970 O O . VAL B 1 74 ? -22.344 -18.094 15.805 1 85.06 74 VAL B O 1
ATOM 4973 N N . LYS B 1 75 ? -24.031 -19 14.734 1 82.69 75 LYS B N 1
ATOM 4974 C CA . LYS B 1 75 ? -24.797 -19.141 15.977 1 82.69 75 LYS B CA 1
ATOM 4975 C C . LYS B 1 75 ? -24.047 -20 17 1 82.69 75 LYS B C 1
ATOM 4977 O O . LYS B 1 75 ? -23.984 -19.656 18.172 1 82.69 75 LYS B O 1
ATOM 4982 N N . ALA B 1 76 ? -23.578 -21 16.484 1 82.44 76 ALA B N 1
ATOM 4983 C CA . ALA B 1 76 ? -22.859 -21.922 17.359 1 82.44 76 ALA B CA 1
ATOM 4984 C C . ALA B 1 76 ? -21.562 -21.297 17.875 1 82.44 76 ALA B C 1
ATOM 4986 O O . ALA B 1 76 ? -21.203 -21.484 19.047 1 82.44 76 ALA B O 1
ATOM 4987 N N . LEU B 1 77 ? -20.953 -20.547 17.078 1 84.94 77 LEU B N 1
ATOM 4988 C CA . LEU B 1 77 ? -19.656 -19.953 17.422 1 84.94 77 LEU B CA 1
ATOM 4989 C C . LEU B 1 77 ? -19.828 -18.875 18.5 1 84.94 77 LEU B C 1
ATOM 4991 O O . LEU B 1 77 ? -18.969 -18.719 19.359 1 84.94 77 LEU B O 1
ATOM 4995 N N . PHE B 1 78 ? -20.938 -18.125 18.406 1 88.5 78 PHE B N 1
ATOM 4996 C CA . PHE B 1 78 ? -21.109 -17 19.312 1 88.5 78 PHE B CA 1
ATOM 4997 C C . PHE B 1 78 ? -22.047 -17.375 20.469 1 88.5 78 PHE B C 1
ATOM 4999 O O . PHE B 1 78 ? -22.156 -16.641 21.453 1 88.5 78 PHE B O 1
ATOM 5006 N N . GLY B 1 79 ? -22.594 -18.469 20.406 1 80.88 79 GLY B N 1
ATOM 5007 C CA . GLY B 1 79 ? -23.531 -18.875 21.453 1 80.88 79 GLY B CA 1
ATOM 5008 C C . GLY B 1 79 ? -24.688 -17.906 21.625 1 80.88 79 GLY B C 1
ATOM 5009 O O . GLY B 1 79 ? -24.984 -17.484 22.75 1 80.88 79 GLY B O 1
ATOM 5010 N N . THR B 1 80 ? -25.266 -17.5 20.5 1 77.31 80 THR B N 1
ATOM 5011 C CA . THR B 1 80 ? -26.328 -16.5 20.531 1 77.31 80 THR B CA 1
ATOM 5012 C C . THR B 1 80 ? -27.609 -17.094 21.109 1 77.31 80 THR B C 1
ATOM 5014 O O . THR B 1 80 ? -27.953 -18.25 20.844 1 77.31 80 THR B O 1
ATOM 5017 N N . LYS B 1 81 ? -28.281 -16.25 21.953 1 68.31 81 LYS B N 1
ATOM 5018 C CA . LYS B 1 81 ? -29.469 -16.703 22.656 1 68.31 81 LYS B CA 1
ATOM 5019 C C . LYS B 1 81 ? -30.734 -16.203 21.969 1 68.31 81 LYS B C 1
ATOM 5021 O O . LYS B 1 81 ? -31.797 -16.844 22.062 1 68.31 81 LYS B O 1
ATOM 5026 N N . THR B 1 82 ? -30.609 -14.992 21.391 1 74.56 82 THR B N 1
ATOM 5027 C CA . THR B 1 82 ? -31.797 -14.414 20.75 1 74.56 82 THR B CA 1
ATOM 5028 C C . THR B 1 82 ? -31.609 -14.312 19.25 1 74.56 82 THR B C 1
ATOM 5030 O O . THR B 1 82 ? -30.484 -14.289 18.75 1 74.56 82 THR B O 1
ATOM 5033 N N . ALA B 1 83 ? -32.688 -14.359 18.609 1 71.75 83 ALA B N 1
ATOM 5034 C CA . ALA B 1 83 ? -32.688 -14.273 17.156 1 71.75 83 ALA B CA 1
ATOM 5035 C C . ALA B 1 83 ? -32.094 -12.945 16.688 1 71.75 83 ALA B C 1
ATOM 5037 O O . ALA B 1 83 ? -31.391 -12.891 15.68 1 71.75 83 ALA B O 1
ATOM 5038 N N . GLN B 1 84 ? -32.375 -11.93 17.453 1 72.94 84 GLN B N 1
ATOM 5039 C CA . GLN B 1 84 ? -31.875 -10.609 17.109 1 72.94 84 GLN B CA 1
ATOM 5040 C C . GLN B 1 84 ? -30.359 -10.555 17.188 1 72.94 84 GLN B C 1
ATOM 5042 O O . GLN B 1 84 ? -29.703 -9.992 16.312 1 72.94 84 GLN B O 1
ATOM 5047 N N . GLN B 1 85 ? -29.953 -11.07 18.219 1 77.81 85 GLN B N 1
ATOM 5048 C CA . GLN B 1 85 ? -28.5 -11.102 18.406 1 77.81 85 GLN B CA 1
ATOM 5049 C C . GLN B 1 85 ? -27.828 -11.945 17.328 1 77.81 85 GLN B C 1
ATOM 5051 O O . GLN B 1 85 ? -26.734 -11.617 16.875 1 77.81 85 GLN B O 1
ATOM 5056 N N . GLU B 1 86 ? -28.594 -12.883 16.984 1 81.69 86 GLU B N 1
ATOM 5057 C CA . GLU B 1 86 ? -28.062 -13.773 15.961 1 81.69 86 GLU B CA 1
ATOM 5058 C C . GLU B 1 86 ? -27.906 -13.055 14.625 1 81.69 86 GLU B C 1
ATOM 5060 O O . GLU B 1 86 ? -26.859 -13.172 13.969 1 81.69 86 GLU B O 1
ATOM 5065 N N . ILE B 1 87 ? -28.906 -12.359 14.289 1 79.06 87 ILE B N 1
ATOM 5066 C CA . ILE B 1 87 ? -28.891 -11.656 13.008 1 79.06 87 ILE B CA 1
ATOM 5067 C C . ILE B 1 87 ? -27.75 -10.641 13 1 79.06 87 ILE B C 1
ATOM 5069 O O . ILE B 1 87 ? -27 -10.555 12.023 1 79.06 87 ILE B O 1
ATOM 5073 N N . ARG B 1 88 ? -27.625 -9.953 14.031 1 84.5 88 ARG B N 1
ATOM 5074 C CA . ARG B 1 88 ? -26.594 -8.93 14.125 1 84.5 88 ARG B CA 1
ATOM 5075 C C . ARG B 1 88 ? -25.203 -9.555 14.055 1 84.5 88 ARG B C 1
ATOM 5077 O O . ARG B 1 88 ? -24.328 -9.055 13.344 1 84.5 88 ARG B O 1
ATOM 5084 N N . L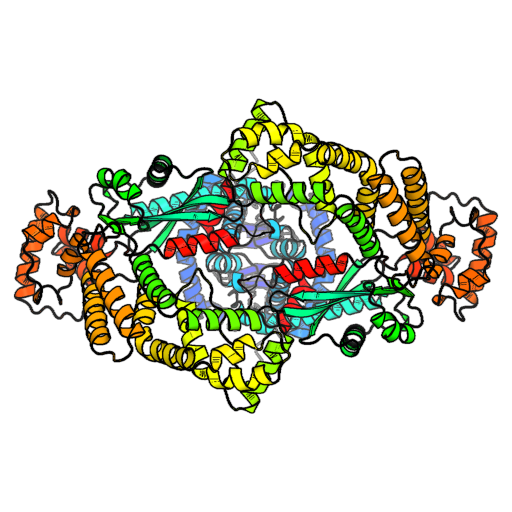YS B 1 89 ? -25.047 -10.602 14.734 1 88.69 89 LYS B N 1
ATOM 5085 C CA . LYS B 1 89 ? -23.75 -11.25 14.781 1 88.69 89 LYS B CA 1
ATOM 5086 C C . LYS B 1 89 ? -23.375 -11.828 13.422 1 88.69 89 LYS B C 1
ATOM 5088 O O . LYS B 1 89 ? -22.203 -11.805 13.031 1 88.69 89 LYS B O 1
ATOM 5093 N N . VAL B 1 90 ? -24.359 -12.312 12.742 1 88.25 90 VAL B N 1
ATOM 5094 C CA . VAL B 1 90 ? -24.094 -12.867 11.414 1 88.25 90 VAL B CA 1
ATOM 5095 C C . VAL B 1 90 ? -23.672 -11.758 10.461 1 88.25 90 VAL B C 1
ATOM 5097 O O . VAL B 1 90 ? -22.734 -11.922 9.672 1 88.25 90 VAL B O 1
ATOM 5100 N N . VAL B 1 91 ? -24.328 -10.648 10.562 1 88.88 91 VAL B N 1
ATOM 5101 C CA . VAL B 1 91 ? -24.031 -9.523 9.68 1 88.88 91 VAL B CA 1
ATOM 5102 C C . VAL B 1 91 ? -22.609 -9.016 9.961 1 88.88 91 VAL B C 1
ATOM 5104 O O . VAL B 1 91 ? -21.859 -8.719 9.031 1 88.88 91 VAL B O 1
ATOM 5107 N N . LEU B 1 92 ? -22.281 -8.961 11.195 1 92.44 92 LEU B N 1
ATOM 5108 C CA . LEU B 1 92 ? -20.953 -8.484 11.57 1 92.44 92 LEU B CA 1
ATOM 5109 C C . LEU B 1 92 ? -19.891 -9.492 11.172 1 92.44 92 LEU B C 1
ATOM 5111 O O . LEU B 1 92 ? -18.797 -9.109 10.742 1 92.44 92 LEU B O 1
ATOM 5115 N N . PHE B 1 93 ? -20.25 -10.742 11.336 1 93.38 93 PHE B N 1
ATOM 5116 C CA . PHE B 1 93 ? -19.344 -11.812 10.93 1 93.38 93 PHE B CA 1
ATOM 5117 C C . PHE B 1 93 ? -19.031 -11.711 9.438 1 93.38 93 PHE B C 1
ATOM 5119 O O . PHE B 1 93 ? -17.859 -11.766 9.047 1 93.38 93 PHE B O 1
ATOM 5126 N N . ASN B 1 94 ? -20.016 -11.516 8.703 1 92.38 94 ASN B N 1
ATOM 5127 C CA . ASN B 1 94 ? -19.859 -11.414 7.254 1 92.38 94 ASN B CA 1
ATOM 5128 C C . ASN B 1 94 ? -19.109 -10.148 6.855 1 92.38 94 ASN B C 1
ATOM 5130 O O . ASN B 1 94 ? -18.391 -10.141 5.855 1 92.38 94 ASN B O 1
ATOM 5134 N N . LEU B 1 95 ? -19.312 -9.109 7.645 1 94.31 95 LEU B N 1
ATOM 5135 C CA . LEU B 1 95 ? -18.594 -7.863 7.387 1 94.31 95 LEU B CA 1
ATOM 5136 C C . LEU B 1 95 ? -17.094 -8.07 7.508 1 94.31 95 LEU B C 1
ATOM 5138 O O . LEU B 1 95 ? -16.328 -7.668 6.621 1 94.31 95 LEU B O 1
ATOM 5142 N N . VAL B 1 96 ? -16.688 -8.672 8.594 1 93.44 96 VAL B N 1
ATOM 5143 C CA . VAL B 1 96 ? -15.273 -8.914 8.844 1 93.44 96 VAL B CA 1
ATOM 5144 C C . VAL B 1 96 ? -14.703 -9.828 7.758 1 93.44 96 VAL B C 1
ATOM 5146 O O . VAL B 1 96 ? -13.609 -9.578 7.242 1 93.44 96 VAL B O 1
ATOM 5149 N N . GLU B 1 97 ? -15.438 -10.812 7.395 1 91.62 97 GLU B N 1
ATOM 5150 C CA . GLU B 1 97 ? -15.016 -11.734 6.34 1 91.62 97 GLU B CA 1
ATOM 5151 C C . GLU B 1 97 ? -14.875 -11.008 5.004 1 91.62 97 GLU B C 1
ATOM 5153 O O . GLU B 1 97 ? -13.891 -11.211 4.285 1 91.62 97 GLU B O 1
ATOM 5158 N N . ALA B 1 98 ? -15.844 -10.219 4.703 1 92.44 98 ALA B N 1
ATOM 5159 C CA . ALA B 1 98 ? -15.852 -9.5 3.43 1 92.44 98 ALA B CA 1
ATOM 5160 C C . ALA B 1 98 ? -14.68 -8.523 3.34 1 92.44 98 ALA B C 1
ATOM 5162 O O . ALA B 1 98 ? -13.992 -8.461 2.314 1 92.44 98 ALA B O 1
ATOM 5163 N N . PHE B 1 99 ? -14.391 -7.734 4.375 1 92.62 99 PHE B N 1
ATOM 5164 C CA . PHE B 1 99 ? -13.305 -6.766 4.395 1 92.62 99 PHE B CA 1
ATOM 5165 C C . PHE B 1 99 ? -11.953 -7.469 4.277 1 92.62 99 PHE B C 1
ATOM 5167 O O . PHE B 1 99 ? -11.078 -7.023 3.525 1 92.62 99 PHE B O 1
ATOM 5174 N N . THR B 1 100 ? -11.859 -8.516 4.98 1 88.12 100 THR B N 1
ATOM 5175 C CA . THR B 1 100 ? -10.602 -9.242 4.977 1 88.12 100 THR B CA 1
ATOM 5176 C C . THR B 1 100 ? -10.352 -9.891 3.615 1 88.12 100 THR B C 1
ATOM 5178 O O . THR B 1 100 ? -9.234 -9.859 3.098 1 88.12 100 THR B O 1
ATOM 5181 N N . SER B 1 101 ? -11.375 -10.469 3.057 1 87.25 101 SER B N 1
ATOM 5182 C CA . SER B 1 101 ? -11.25 -11.109 1.753 1 87.25 101 SER B CA 1
ATOM 5183 C C . SER B 1 101 ? -10.906 -10.102 0.667 1 87.25 101 SER B C 1
ATOM 5185 O O . SER B 1 101 ? -10.227 -10.43 -0.306 1 87.25 101 SER B O 1
ATOM 5187 N N . ALA B 1 102 ? -11.383 -8.906 0.835 1 88.19 102 ALA B N 1
ATOM 5188 C CA . ALA B 1 102 ? -11.156 -7.863 -0.164 1 88.19 102 ALA B CA 1
ATOM 5189 C C . ALA B 1 102 ? -9.859 -7.109 0.114 1 88.19 102 ALA B C 1
ATOM 5191 O O . ALA B 1 102 ? -9.609 -6.055 -0.475 1 88.19 102 ALA B O 1
ATOM 5192 N N . TYR B 1 103 ? -9.117 -7.551 1.003 1 82.19 103 TYR B N 1
ATOM 5193 C CA . TYR B 1 103 ? -7.828 -6.965 1.357 1 82.19 103 TYR B CA 1
ATOM 5194 C C . TYR B 1 103 ? -8.008 -5.57 1.946 1 82.19 103 TYR B C 1
ATOM 5196 O O . TYR B 1 103 ? -7.223 -4.664 1.656 1 82.19 103 TYR B O 1
ATOM 5204 N N . LEU B 1 104 ? -9.047 -5.332 2.635 1 88.31 104 LEU B N 1
ATOM 5205 C CA . LEU B 1 104 ? -9.281 -4.059 3.312 1 88.31 104 LEU B CA 1
ATOM 5206 C C . LEU B 1 104 ? -8.969 -4.172 4.801 1 88.31 104 LEU B C 1
ATOM 5208 O O . LEU B 1 104 ? -9.383 -5.129 5.457 1 88.31 104 LEU B O 1
ATOM 5212 N N . PRO B 1 105 ? -8.203 -3.236 5.297 1 84.88 105 PRO B N 1
ATOM 5213 C CA . PRO B 1 105 ? -7.93 -3.277 6.734 1 84.88 105 PRO B CA 1
ATOM 5214 C C . PRO B 1 105 ? -9.164 -2.982 7.582 1 84.88 105 PRO B C 1
ATOM 5216 O O . PRO B 1 105 ? -9.961 -2.104 7.238 1 84.88 105 PRO B O 1
ATOM 5219 N N . LEU B 1 106 ? -9.32 -3.682 8.656 1 88.94 106 LEU B N 1
ATOM 5220 C CA . LEU B 1 106 ? -10.477 -3.48 9.523 1 88.94 106 LEU B CA 1
ATOM 5221 C C . LEU B 1 106 ? -10.43 -2.104 10.18 1 88.94 106 LEU B C 1
ATOM 5223 O O . LEU B 1 106 ? -11.469 -1.54 10.523 1 88.94 106 LEU B O 1
ATOM 5227 N N . ASN B 1 107 ? -9.25 -1.548 10.32 1 88.69 107 ASN B N 1
ATOM 5228 C CA . ASN B 1 107 ? -9.133 -0.241 10.961 1 88.69 107 ASN B CA 1
ATOM 5229 C C . ASN B 1 107 ? -9.781 0.854 10.117 1 88.69 107 ASN B C 1
ATOM 5231 O O . ASN B 1 107 ? -10.07 1.942 10.625 1 88.69 107 ASN B O 1
ATOM 5235 N N . ALA B 1 108 ? -9.914 0.603 8.836 1 89.56 108 ALA B N 1
ATOM 5236 C CA . ALA B 1 108 ? -10.594 1.563 7.973 1 89.56 108 ALA B CA 1
ATOM 5237 C C . ALA B 1 108 ? -12.023 1.8 8.438 1 89.56 108 ALA B C 1
ATOM 5239 O O . ALA B 1 108 ? -12.609 2.852 8.156 1 89.56 108 ALA B O 1
ATOM 5240 N N . LEU B 1 109 ? -12.57 0.832 9.141 1 93.81 109 LEU B N 1
ATOM 5241 C CA . LEU B 1 109 ? -13.945 0.925 9.609 1 93.81 109 LEU B CA 1
ATOM 5242 C C . LEU B 1 109 ? -14.086 2.012 10.672 1 93.81 109 LEU B C 1
ATOM 5244 O O . LEU B 1 109 ? -15.195 2.449 10.984 1 93.81 109 LEU B O 1
ATOM 5248 N N . ASP B 1 110 ? -13.008 2.385 11.211 1 92.88 110 ASP B N 1
ATOM 5249 C CA . ASP B 1 110 ? -13.039 3.418 12.242 1 92.88 110 ASP B CA 1
ATOM 5250 C C . ASP B 1 110 ? -12.992 4.812 11.625 1 92.88 110 ASP B C 1
ATOM 5252 O O . ASP B 1 110 ? -13.148 5.816 12.328 1 92.88 110 ASP B O 1
ATOM 5256 N N . ASN B 1 111 ? -12.688 4.859 10.336 1 90.56 111 ASN B N 1
ATOM 5257 C CA . ASN B 1 111 ? -12.797 6.148 9.664 1 90.56 111 ASN B CA 1
ATOM 5258 C C . ASN B 1 111 ? -14.188 6.758 9.828 1 90.56 111 ASN B C 1
ATOM 5260 O O . ASN B 1 111 ? -15.195 6.094 9.57 1 90.56 111 ASN B O 1
ATOM 5264 N N . PRO B 1 112 ? -14.242 7.969 10.203 1 87.88 112 PRO B N 1
ATOM 5265 C CA . PRO B 1 112 ? -15.539 8.555 10.539 1 87.88 112 PRO B CA 1
ATOM 5266 C C . PRO B 1 112 ? -16.531 8.516 9.383 1 87.88 112 PRO B C 1
ATOM 5268 O O . PRO B 1 112 ? -17.703 8.219 9.586 1 87.88 112 PRO B O 1
ATOM 5271 N N . ALA B 1 113 ? -16.047 8.773 8.195 1 88 113 ALA B N 1
ATOM 5272 C CA . ALA B 1 113 ? -16.953 8.797 7.043 1 88 113 ALA B CA 1
ATOM 5273 C C . ALA B 1 113 ? -17.484 7.402 6.734 1 88 113 ALA B C 1
ATOM 5275 O O . ALA B 1 113 ? -18.688 7.223 6.535 1 88 113 ALA B O 1
ATOM 5276 N N . LEU B 1 114 ? -16.609 6.438 6.707 1 92.81 114 LEU B N 1
ATOM 5277 C CA . LEU B 1 114 ? -17.031 5.07 6.422 1 92.81 114 LEU B CA 1
ATOM 5278 C C . LEU B 1 114 ? -17.859 4.5 7.566 1 92.81 114 LEU B C 1
ATOM 5280 O O . LEU B 1 114 ? -18.859 3.816 7.332 1 92.81 114 LEU B O 1
ATOM 5284 N N . HIS B 1 115 ? -17.406 4.809 8.742 1 92.88 115 HIS B N 1
ATOM 5285 C CA . HIS B 1 115 ? -18.094 4.336 9.93 1 92.88 115 HIS B CA 1
ATOM 5286 C C . HIS B 1 115 ? -19.547 4.812 9.945 1 92.88 115 HIS B C 1
ATOM 5288 O O . HIS B 1 115 ? -20.469 4.012 10.125 1 92.88 115 HIS B O 1
ATOM 5294 N N . SER B 1 116 ? -19.75 6.105 9.734 1 88.19 116 SER B N 1
ATOM 5295 C CA . SER B 1 116 ? -21.094 6.695 9.734 1 88.19 116 SER B CA 1
ATOM 5296 C C . SER B 1 116 ? -21.938 6.145 8.594 1 88.19 116 SER B C 1
ATOM 5298 O O . SER B 1 116 ? -23.125 5.871 8.766 1 88.19 116 SER B O 1
ATOM 5300 N N . TYR B 1 117 ? -21.359 5.977 7.453 1 90.94 117 TYR B N 1
ATOM 5301 C CA . TYR B 1 117 ? -22.094 5.461 6.297 1 90.94 117 TYR B CA 1
ATOM 5302 C C . TYR B 1 117 ? -22.609 4.051 6.562 1 90.94 117 TYR B C 1
ATOM 5304 O O . TYR B 1 117 ? -23.766 3.748 6.281 1 90.94 117 TYR B O 1
ATOM 5312 N N . LEU B 1 118 ? -21.672 3.201 7.043 1 91.38 118 LEU B N 1
ATOM 5313 C CA . LEU B 1 118 ? -22.047 1.811 7.281 1 91.38 118 LEU B CA 1
ATOM 5314 C C . LEU B 1 118 ? -23.078 1.711 8.398 1 91.38 118 LEU B C 1
ATOM 5316 O O . LEU B 1 118 ? -24.016 0.909 8.32 1 91.38 118 LEU B O 1
ATOM 5320 N N . GLU B 1 119 ? -22.922 2.496 9.406 1 86.19 119 GLU B N 1
ATOM 5321 C CA . GLU B 1 119 ? -23.875 2.504 10.508 1 86.19 119 GLU B CA 1
ATOM 5322 C C . GLU B 1 119 ? -25.281 2.893 10.023 1 86.19 119 GLU B C 1
ATOM 5324 O O . GLU B 1 119 ? -26.281 2.342 10.492 1 86.19 119 GLU B O 1
ATOM 5329 N N . GLU B 1 120 ? -25.312 3.736 9.125 1 82.44 120 GLU B N 1
ATOM 5330 C CA . GLU B 1 120 ? -26.578 4.273 8.641 1 82.44 120 GLU B CA 1
ATOM 5331 C C . GLU B 1 120 ? -27.219 3.338 7.617 1 82.44 120 GLU B C 1
ATOM 5333 O O . GLU B 1 120 ? -28.453 3.248 7.531 1 82.44 120 GLU B O 1
ATOM 5338 N N . ASN B 1 121 ? -26.422 2.645 6.895 1 85.88 121 ASN B N 1
ATOM 5339 C CA . ASN B 1 121 ? -26.984 2.004 5.711 1 85.88 121 ASN B CA 1
ATOM 5340 C C . ASN B 1 121 ? -26.984 0.483 5.844 1 85.88 121 ASN B C 1
ATOM 5342 O O . ASN B 1 121 ? -27.672 -0.209 5.094 1 85.88 121 ASN B O 1
ATOM 5346 N N . LEU B 1 122 ? -26.219 -0.004 6.762 1 86.44 122 LEU B N 1
ATOM 5347 C CA . LEU B 1 122 ? -26.234 -1.454 6.926 1 86.44 122 LEU B CA 1
ATOM 5348 C C . LEU B 1 122 ? -27.469 -1.899 7.703 1 86.44 122 LEU B C 1
ATOM 5350 O O . LEU B 1 122 ? -27.844 -1.277 8.703 1 86.44 122 LEU B O 1
ATOM 5354 N N . LYS B 1 123 ? -27.891 -2.957 7.27 1 74.69 123 LYS B N 1
ATOM 5355 C CA . LYS B 1 123 ? -29.078 -3.521 7.918 1 74.69 123 LYS B CA 1
ATOM 5356 C C . LYS B 1 123 ? -28.703 -4.285 9.18 1 74.69 123 LYS B C 1
ATOM 5358 O O . LYS B 1 123 ? -27.703 -5.023 9.195 1 74.69 123 LYS B O 1
ATOM 5363 N N . SER B 1 124 ? -29.359 -4.023 10.281 1 75.44 124 SER B N 1
ATOM 5364 C CA . SER B 1 124 ? -29.375 -4.859 11.477 1 75.44 124 SER B CA 1
ATOM 5365 C C . SER B 1 124 ? -28.062 -4.75 12.242 1 75.44 124 SER B C 1
ATOM 5367 O O . SER B 1 124 ? -27.672 -5.672 12.961 1 75.44 124 SER B O 1
ATOM 5369 N N . VAL B 1 125 ? -27.312 -3.732 11.961 1 80.88 125 VAL B N 1
ATOM 5370 C CA . VAL B 1 125 ? -26.031 -3.609 12.664 1 80.88 125 VAL B CA 1
ATOM 5371 C C . VAL B 1 125 ? -26.188 -2.658 13.844 1 80.88 125 VAL B C 1
ATOM 5373 O O . VAL B 1 125 ? -25.609 -2.893 14.914 1 80.88 125 VAL B O 1
ATOM 5376 N N . GLY B 1 126 ? -26.969 -1.672 13.656 1 76.94 126 GLY B N 1
ATOM 5377 C CA . GLY B 1 126 ? -27.047 -0.651 14.695 1 76.94 126 GLY B CA 1
ATOM 5378 C C . GLY B 1 126 ? -25.766 0.152 14.828 1 76.94 126 GLY B C 1
ATOM 5379 O O . GLY B 1 126 ? -25.266 0.709 13.852 1 76.94 126 GLY B O 1
ATOM 5380 N N . VAL B 1 127 ? -25.266 0.072 16.062 1 81.94 127 VAL B N 1
ATOM 5381 C CA . VAL B 1 127 ? -23.984 0.754 16.297 1 81.94 127 VAL B CA 1
ATOM 5382 C C . VAL B 1 127 ? -22.828 -0.126 15.812 1 81.94 127 VAL B C 1
ATOM 5384 O O . VAL B 1 127 ? -22.688 -1.265 16.266 1 81.94 127 VAL B O 1
ATOM 5387 N N . LEU B 1 128 ? -22.172 0.362 14.891 1 90.25 128 LEU B N 1
ATOM 5388 C CA . LEU B 1 128 ? -21.031 -0.384 14.367 1 90.25 128 LEU B CA 1
ATOM 5389 C C . LEU B 1 128 ? -19.906 -0.444 15.406 1 90.25 128 LEU B C 1
ATOM 5391 O O . LEU B 1 128 ? -19.453 0.593 15.891 1 90.25 128 LEU B O 1
ATOM 5395 N N . PRO B 1 129 ? -19.562 -1.619 15.773 1 91.75 129 PRO B N 1
ATOM 5396 C CA . PRO B 1 129 ? -18.484 -1.74 16.75 1 91.75 129 PRO B CA 1
ATOM 5397 C C . PRO B 1 129 ? -17.141 -1.217 16.219 1 91.75 129 PRO B C 1
ATOM 5399 O O . PRO B 1 129 ? -16.984 -1.029 15.008 1 91.75 129 PRO B O 1
ATOM 5402 N N . THR B 1 130 ? -16.219 -0.992 17.078 1 93.19 130 THR B N 1
ATOM 5403 C CA . THR B 1 130 ? -14.883 -0.526 16.703 1 93.19 130 THR B CA 1
ATOM 5404 C C . THR B 1 130 ? -14.086 -1.647 16.047 1 93.19 130 THR B C 1
ATOM 5406 O O . THR B 1 130 ? -14.391 -2.826 16.234 1 93.19 130 THR B O 1
ATOM 5409 N N . SER B 1 131 ? -13.133 -1.23 15.242 1 92.31 131 SER B N 1
ATOM 5410 C CA . SER B 1 131 ? -12.281 -2.211 14.578 1 92.31 131 SER B CA 1
ATOM 5411 C C . SER B 1 131 ? -11.57 -3.102 15.586 1 92.31 131 SER B C 1
ATOM 5413 O O . SER B 1 131 ? -11.375 -4.293 15.344 1 92.31 131 SER B O 1
ATOM 5415 N N . GLN B 1 132 ? -11.195 -2.553 16.75 1 89.88 132 GLN B N 1
ATOM 5416 C CA . GLN B 1 132 ? -10.516 -3.322 17.781 1 89.88 132 GLN B CA 1
ATOM 5417 C C . GLN B 1 132 ? -11.406 -4.441 18.312 1 89.88 132 GLN B C 1
ATOM 5419 O O . GLN B 1 132 ? -10.945 -5.562 18.516 1 89.88 132 GLN B O 1
ATOM 5424 N N . TRP B 1 133 ? -12.625 -4.121 18.484 1 92.25 133 TRP B N 1
ATOM 5425 C CA . TRP B 1 133 ? -13.586 -5.113 18.953 1 92.25 133 TRP B CA 1
ATOM 5426 C C . TRP B 1 133 ? -13.812 -6.195 17.906 1 92.25 133 TRP B C 1
ATOM 5428 O O . TRP B 1 133 ? -13.875 -7.383 18.234 1 92.25 133 TRP B O 1
ATOM 5438 N N . LEU B 1 134 ? -13.992 -5.832 16.703 1 93.56 134 LEU B N 1
ATOM 5439 C CA . LEU B 1 134 ? -14.195 -6.781 15.617 1 93.56 134 LEU B CA 1
ATOM 5440 C C . LEU B 1 134 ? -12.984 -7.699 15.461 1 93.56 134 LEU B C 1
ATOM 5442 O O . LEU B 1 134 ? -13.141 -8.891 15.195 1 93.56 134 LEU B O 1
ATOM 5446 N N . HIS B 1 135 ? -11.844 -7.141 15.672 1 90.19 135 HIS B N 1
ATOM 5447 C CA . HIS B 1 135 ? -10.609 -7.91 15.57 1 90.19 135 HIS B CA 1
ATOM 5448 C C . HIS B 1 135 ? -10.516 -8.945 16.688 1 90.19 135 HIS B C 1
ATOM 5450 O O . HIS B 1 135 ? -10.062 -10.07 16.453 1 90.19 135 HIS B O 1
ATOM 5456 N N . SER B 1 136 ? -10.906 -8.57 17.844 1 89.5 136 SER B N 1
ATOM 5457 C CA . SER B 1 136 ? -10.75 -9.445 19 1 89.5 136 SER B CA 1
ATOM 5458 C C . SER B 1 136 ? -11.852 -10.492 19.062 1 89.5 136 SER B C 1
ATOM 5460 O O . SER B 1 136 ? -11.602 -11.656 19.391 1 89.5 136 SER B O 1
ATOM 5462 N N . GLU B 1 137 ? -13.094 -10.141 18.625 1 91.62 137 GLU B N 1
ATOM 5463 C CA . GLU B 1 137 ? -14.242 -11.016 18.859 1 91.62 137 GLU B CA 1
ATOM 5464 C C . GLU B 1 137 ? -14.625 -11.773 17.594 1 91.62 137 GLU B C 1
ATOM 5466 O O . GLU B 1 137 ? -15.148 -12.891 17.672 1 91.62 137 GLU B O 1
ATOM 5471 N N . TYR B 1 138 ? -14.469 -11.227 16.484 1 93.25 138 TYR B N 1
ATOM 5472 C CA . TYR B 1 138 ? -15 -11.836 15.273 1 93.25 138 TYR B CA 1
ATOM 5473 C C . TYR B 1 138 ? -13.875 -12.414 14.422 1 93.25 138 TYR B C 1
ATOM 5475 O O . TYR B 1 138 ? -14.023 -13.492 13.844 1 93.25 138 TYR B O 1
ATOM 5483 N N . PHE B 1 139 ? -12.797 -11.781 14.391 1 91.5 139 PHE B N 1
ATOM 5484 C CA . PHE B 1 139 ? -11.719 -12.141 13.484 1 91.5 139 PHE B CA 1
ATOM 5485 C C . PHE B 1 139 ? -11.258 -13.57 13.727 1 91.5 139 PHE B C 1
ATOM 5487 O O . PHE B 1 139 ? -11.164 -14.367 12.789 1 91.5 139 PHE B O 1
ATOM 5494 N N . PRO B 1 140 ? -11.016 -13.992 14.977 1 89.56 140 PRO B N 1
ATOM 5495 C CA . PRO B 1 140 ? -10.609 -15.383 15.188 1 89.56 140 PRO B CA 1
ATOM 5496 C C . PRO B 1 140 ? -11.68 -16.375 14.766 1 89.56 140 PRO B C 1
ATOM 5498 O O . PRO B 1 140 ? -11.359 -17.469 14.273 1 89.56 140 PRO B O 1
ATOM 5501 N N . LYS B 1 141 ? -12.914 -16.031 14.938 1 91.62 141 LYS B N 1
ATOM 5502 C CA . LYS B 1 141 ? -14.016 -16.922 14.578 1 91.62 141 LYS B CA 1
ATOM 5503 C C . LYS B 1 141 ? -14.156 -17.031 13.062 1 91.62 141 LYS B C 1
ATOM 5505 O O . LYS B 1 141 ? -14.469 -18.109 12.547 1 91.62 141 LYS B O 1
ATOM 5510 N N . VAL B 1 142 ? -13.953 -15.914 12.398 1 91.88 142 VAL B N 1
ATOM 5511 C CA . VAL B 1 142 ? -13.969 -15.938 10.938 1 91.88 142 VAL B CA 1
ATOM 5512 C C . VAL B 1 142 ? -12.844 -16.844 10.422 1 91.88 142 VAL B C 1
ATOM 5514 O O . VAL B 1 142 ? -13.047 -17.609 9.484 1 91.88 142 VAL B O 1
ATOM 5517 N N . PHE B 1 143 ? -11.766 -16.781 11.078 1 90.62 143 PHE B N 1
ATOM 5518 C CA . PHE B 1 143 ? -10.633 -17.609 10.68 1 90.62 143 PHE B CA 1
ATOM 5519 C C . PHE B 1 143 ? -10.93 -19.078 10.906 1 90.62 143 PHE B C 1
ATOM 5521 O O . PHE B 1 143 ? -10.625 -19.922 10.047 1 90.62 143 PHE B O 1
ATOM 5528 N N . ASN B 1 144 ? -11.461 -19.344 12.039 1 89.69 144 ASN B N 1
ATOM 5529 C CA . ASN B 1 144 ? -11.805 -20.734 12.344 1 89.69 144 ASN B CA 1
ATOM 5530 C C . ASN B 1 144 ? -12.82 -21.297 11.344 1 89.69 144 ASN B C 1
ATOM 5532 O O . ASN B 1 144 ? -12.719 -22.453 10.938 1 89.69 144 ASN B O 1
ATOM 5536 N N . TYR B 1 145 ? -13.719 -20.484 11.047 1 90.31 145 TYR B N 1
ATOM 5537 C CA . TYR B 1 145 ? -14.688 -20.891 10.039 1 90.31 145 TYR B CA 1
ATOM 5538 C C . TYR B 1 145 ? -14 -21.156 8.703 1 90.31 145 TYR B C 1
ATOM 5540 O O . TYR B 1 145 ? -14.32 -22.125 8.016 1 90.31 145 TYR B O 1
ATOM 5548 N N . HIS B 1 146 ? -13.156 -20.281 8.344 1 90.81 146 HIS B N 1
ATOM 5549 C CA . HIS B 1 146 ? -12.406 -20.422 7.102 1 90.81 146 HIS B CA 1
ATOM 5550 C C . HIS B 1 146 ? -11.609 -21.719 7.086 1 90.81 146 HIS B C 1
ATOM 5552 O O . HIS B 1 146 ? -11.578 -22.422 6.074 1 90.81 146 HIS B O 1
ATOM 5558 N N . ILE B 1 147 ? -10.977 -22 8.172 1 90.56 147 ILE B N 1
ATOM 5559 C CA . ILE B 1 147 ? -10.188 -23.234 8.297 1 90.56 147 ILE B CA 1
ATOM 5560 C C . ILE B 1 147 ? -11.094 -24.438 8.109 1 90.56 147 ILE B C 1
ATOM 5562 O O . ILE B 1 147 ? -10.727 -25.406 7.418 1 90.56 147 ILE B O 1
ATOM 5566 N N . ALA B 1 148 ? -12.242 -24.359 8.68 1 90.38 148 ALA B N 1
ATOM 5567 C CA . ALA B 1 148 ? -13.188 -25.453 8.555 1 90.38 148 ALA B CA 1
ATOM 5568 C C . ALA B 1 148 ? -13.617 -25.656 7.105 1 90.38 148 ALA B C 1
ATOM 5570 O O . ALA B 1 148 ? -13.758 -26.797 6.641 1 90.38 148 ALA B O 1
ATOM 5571 N N . GLU B 1 149 ? -13.797 -24.562 6.453 1 89.5 149 GLU B N 1
ATOM 5572 C CA . GLU B 1 149 ? -14.18 -24.641 5.047 1 89.5 149 GLU B CA 1
ATOM 5573 C C . GLU B 1 149 ? -13.047 -25.219 4.203 1 89.5 149 GLU B C 1
ATOM 5575 O O . GLU B 1 149 ? -13.289 -26 3.279 1 89.5 149 GLU B O 1
ATOM 5580 N N . VAL B 1 150 ? -11.875 -24.844 4.473 1 91.62 150 VAL B N 1
ATOM 5581 C CA . VAL B 1 150 ? -10.719 -25.359 3.758 1 91.62 150 VAL B CA 1
ATOM 5582 C C . VAL B 1 150 ? -10.578 -26.859 4.027 1 91.62 150 VAL B C 1
ATOM 5584 O O . VAL B 1 150 ? -10.312 -27.641 3.111 1 91.62 150 VAL B O 1
ATOM 5587 N N . LYS B 1 151 ? -10.812 -27.234 5.25 1 92.56 151 LYS B N 1
ATOM 5588 C CA . LYS B 1 151 ? -10.758 -28.656 5.617 1 92.56 151 LYS B CA 1
ATOM 5589 C C . LYS B 1 151 ? -11.773 -29.469 4.824 1 92.56 151 LYS B C 1
ATOM 5591 O O . LYS B 1 151 ? -11.461 -30.547 4.34 1 92.56 151 LYS B O 1
ATOM 5596 N N . LYS B 1 152 ? -12.875 -28.922 4.75 1 90.69 152 LYS B N 1
ATOM 5597 C CA . LYS B 1 152 ? -13.93 -29.609 4.008 1 90.69 152 LYS B CA 1
ATOM 5598 C C . LYS B 1 152 ? -13.562 -29.75 2.535 1 90.69 152 LYS B C 1
ATOM 5600 O O . LYS B 1 152 ? -13.742 -30.812 1.948 1 90.69 152 LYS B O 1
ATOM 5605 N N . LYS B 1 153 ? -13.055 -28.75 1.952 1 90.81 153 LYS B N 1
ATOM 5606 C CA . LYS B 1 153 ? -12.672 -28.781 0.545 1 90.81 153 LYS B CA 1
ATOM 5607 C C . LYS B 1 153 ? -11.547 -29.797 0.304 1 90.81 153 LYS B C 1
ATOM 5609 O O . LYS B 1 153 ? -11.547 -30.484 -0.71 1 90.81 153 LYS B O 1
ATOM 5614 N N . LEU B 1 154 ? -10.664 -29.812 1.196 1 92.44 154 LEU B N 1
ATOM 5615 C CA . LEU B 1 154 ? -9.539 -30.734 1.073 1 92.44 154 LEU B CA 1
ATOM 5616 C C . LEU B 1 154 ? -10 -32.188 1.293 1 92.44 154 LEU B C 1
ATOM 5618 O O . LEU B 1 154 ? -9.5 -33.094 0.645 1 92.44 154 LEU B O 1
ATOM 5622 N N . ALA B 1 155 ? -10.938 -32.312 2.188 1 91.75 155 ALA B N 1
ATOM 5623 C CA . ALA B 1 155 ? -11.477 -33.656 2.447 1 91.75 155 ALA B CA 1
ATOM 5624 C C . ALA B 1 155 ? -12.25 -34.188 1.24 1 91.75 155 ALA B C 1
ATOM 5626 O O . ALA B 1 155 ? -12.195 -35.375 0.924 1 91.75 155 ALA B O 1
ATOM 5627 N N . ASP B 1 156 ? -12.883 -33.281 0.559 1 88.88 156 ASP B N 1
ATOM 5628 C CA . ASP B 1 156 ? -13.719 -33.656 -0.572 1 88.88 156 ASP B CA 1
ATOM 5629 C C . ASP B 1 156 ? -12.891 -33.875 -1.832 1 88.88 156 ASP B C 1
ATOM 5631 O O . ASP B 1 156 ? -13.352 -34.5 -2.791 1 88.88 156 ASP B O 1
ATOM 5635 N N . ALA B 1 157 ? -11.734 -33.438 -1.84 1 89.44 157 ALA B N 1
ATOM 5636 C CA . ALA B 1 157 ? -10.891 -33.562 -3.025 1 89.44 157 ALA B CA 1
ATOM 5637 C C . ALA B 1 157 ? -10.406 -35 -3.213 1 89.44 157 ALA B C 1
ATOM 5639 O O . ALA B 1 157 ? -10.203 -35.719 -2.238 1 89.44 157 ALA B O 1
ATOM 5640 N N . ILE B 1 158 ? -10.281 -35.344 -4.457 1 85.06 158 ILE B N 1
ATOM 5641 C CA . ILE B 1 158 ? -9.805 -36.688 -4.785 1 85.06 158 ILE B CA 1
ATOM 5642 C C . ILE B 1 158 ? -8.344 -36.812 -4.359 1 85.06 158 ILE B C 1
ATOM 5644 O O . ILE B 1 158 ? -7.961 -37.844 -3.777 1 85.06 158 ILE B O 1
ATOM 5648 N N . SER B 1 159 ? -7.633 -35.844 -4.668 1 90 159 SER B N 1
ATOM 5649 C CA . SER B 1 159 ? -6.219 -35.812 -4.316 1 90 159 SER B CA 1
ATOM 5650 C C . SER B 1 159 ? -5.781 -34.375 -3.963 1 90 159 SER B C 1
ATOM 5652 O O . SER B 1 159 ? -6.461 -33.406 -4.305 1 90 159 SER B O 1
ATOM 5654 N N . VAL B 1 160 ? -4.688 -34.344 -3.215 1 93.44 160 VAL B N 1
ATOM 5655 C CA . VAL B 1 160 ? -4.148 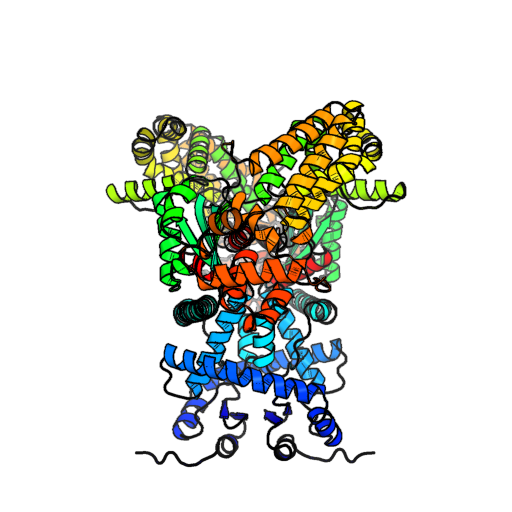-33.062 -2.795 1 93.44 160 VAL B CA 1
ATOM 5656 C C . VAL B 1 160 ? -2.662 -33 -3.141 1 93.44 160 VAL B C 1
ATOM 5658 O O . VAL B 1 160 ? -1.937 -33.969 -3.006 1 93.44 160 VAL B O 1
ATOM 5661 N N . SER B 1 161 ? -2.287 -31.906 -3.738 1 93.44 161 SER B N 1
ATOM 5662 C CA . SER B 1 161 ? -0.866 -31.625 -3.908 1 93.44 161 SER B CA 1
ATOM 5663 C C . SER B 1 161 ? -0.414 -30.5 -2.99 1 93.44 161 SER B C 1
ATOM 5665 O O . SER B 1 161 ? -1.216 -29.641 -2.613 1 93.44 161 SER B O 1
ATOM 5667 N N . VAL B 1 162 ? 0.833 -30.562 -2.617 1 92.75 162 VAL B N 1
ATOM 5668 C CA . VAL B 1 162 ? 1.392 -29.531 -1.736 1 92.75 162 VAL B CA 1
ATOM 5669 C C . VAL B 1 162 ? 2.486 -28.766 -2.471 1 92.75 162 VAL B C 1
ATOM 5671 O O . VAL B 1 162 ? 3.395 -29.359 -3.051 1 92.75 162 VAL B O 1
ATOM 5674 N N . VAL B 1 163 ? 2.357 -27.516 -2.465 1 91.88 163 VAL B N 1
ATOM 5675 C CA . VAL B 1 163 ? 3.357 -26.641 -3.078 1 91.88 163 VAL B CA 1
ATOM 5676 C C . VAL B 1 163 ? 4.043 -25.797 -2.004 1 91.88 163 VAL B C 1
ATOM 5678 O O . VAL B 1 163 ? 3.373 -25.125 -1.211 1 91.88 163 VAL B O 1
ATOM 5681 N N . CYS B 1 164 ? 5.367 -25.844 -1.963 1 89.19 164 CYS B N 1
ATOM 5682 C CA . CYS B 1 164 ? 6.121 -25.109 -0.956 1 89.19 164 CYS B CA 1
ATOM 5683 C C . CYS B 1 164 ? 7.195 -24.234 -1.604 1 89.19 164 CYS B C 1
ATOM 5685 O O . CYS B 1 164 ? 7.824 -24.656 -2.582 1 89.19 164 CYS B O 1
ATOM 5687 N N . ASP B 1 165 ? 7.316 -23.078 -1.1 1 87.88 165 ASP B N 1
ATOM 5688 C CA . ASP B 1 165 ? 8.391 -22.156 -1.496 1 87.88 165 ASP B CA 1
ATOM 5689 C C . ASP B 1 165 ? 8.766 -21.234 -0.349 1 87.88 165 ASP B C 1
ATOM 5691 O O . ASP B 1 165 ? 7.969 -21 0.559 1 87.88 165 ASP B O 1
ATOM 5695 N N . GLU B 1 166 ? 10.008 -20.875 -0.39 1 85.12 166 GLU B N 1
ATOM 5696 C CA . GLU B 1 166 ? 10.5 -20.016 0.689 1 85.12 166 GLU B CA 1
ATOM 5697 C C . GLU B 1 166 ? 10.961 -18.672 0.158 1 85.12 166 GLU B C 1
ATOM 5699 O O . GLU B 1 166 ? 11.375 -18.562 -0.996 1 85.12 166 GLU B O 1
ATOM 5704 N N . THR B 1 167 ? 10.766 -17.641 1.014 1 83.25 167 THR B N 1
ATOM 5705 C CA . THR B 1 167 ? 11.281 -16.297 0.717 1 83.25 167 THR B CA 1
ATOM 5706 C C . THR B 1 167 ? 11.641 -15.562 2.002 1 83.25 167 THR B C 1
ATOM 5708 O O . THR B 1 167 ? 11.492 -16.109 3.098 1 83.25 167 THR B O 1
ATOM 5711 N N . THR B 1 168 ? 12.219 -14.492 1.84 1 78.31 168 THR B N 1
ATOM 5712 C CA . THR B 1 168 ? 12.516 -13.602 2.961 1 78.31 168 THR B CA 1
ATOM 5713 C C . THR B 1 168 ? 11.68 -12.328 2.875 1 78.31 168 THR B C 1
ATOM 5715 O O . THR B 1 168 ? 11.562 -11.727 1.806 1 78.31 168 THR B O 1
ATOM 5718 N N . ASP B 1 169 ? 11.016 -11.961 3.918 1 78.88 169 ASP B N 1
ATOM 5719 C CA . ASP B 1 169 ? 10.172 -10.773 3.883 1 78.88 169 ASP B CA 1
ATOM 5720 C C . ASP B 1 169 ? 10.977 -9.516 4.215 1 78.88 169 ASP B C 1
ATOM 5722 O O . ASP B 1 169 ? 12.188 -9.578 4.406 1 78.88 169 ASP B O 1
ATOM 5726 N N . VAL B 1 170 ? 10.328 -8.383 4.168 1 71.38 170 VAL B N 1
ATOM 5727 C CA . VAL B 1 170 ? 10.969 -7.078 4.316 1 71.38 170 VAL B CA 1
ATOM 5728 C C . VAL B 1 170 ? 11.531 -6.938 5.73 1 71.38 170 VAL B C 1
ATOM 5730 O O . VAL B 1 170 ? 12.422 -6.121 5.969 1 71.38 170 VAL B O 1
ATOM 5733 N N . GLN B 1 171 ? 10.992 -7.672 6.672 1 70.06 171 GLN B N 1
ATOM 5734 C CA . GLN B 1 171 ? 11.484 -7.641 8.039 1 70.06 171 GLN B CA 1
ATOM 5735 C C . GLN B 1 171 ? 12.578 -8.688 8.258 1 70.06 171 GLN B C 1
ATOM 5737 O O . GLN B 1 171 ? 12.953 -8.969 9.398 1 70.06 171 GLN B O 1
ATOM 5742 N N . ASP B 1 172 ? 12.883 -9.406 7.121 1 70.88 172 ASP B N 1
ATOM 5743 C CA . ASP B 1 172 ? 13.977 -10.367 7.094 1 70.88 172 ASP B CA 1
ATOM 5744 C C . ASP B 1 172 ? 13.586 -11.656 7.816 1 70.88 172 ASP B C 1
ATOM 5746 O O . ASP B 1 172 ? 14.414 -12.266 8.492 1 70.88 172 ASP B O 1
ATOM 5750 N N . CYS B 1 173 ? 12.461 -11.883 7.867 1 77.88 173 CYS B N 1
ATOM 5751 C CA . CYS B 1 173 ? 11.977 -13.172 8.352 1 77.88 173 CYS B CA 1
ATOM 5752 C C . CYS B 1 173 ? 11.805 -14.156 7.199 1 77.88 173 CYS B C 1
ATOM 5754 O O . CYS B 1 173 ? 11.375 -13.781 6.105 1 77.88 173 CYS B O 1
ATOM 5756 N N . TYR B 1 174 ? 12.289 -15.383 7.488 1 81.69 174 TYR B N 1
ATOM 5757 C CA . TYR B 1 174 ? 12.055 -16.438 6.5 1 81.69 174 TYR B CA 1
ATOM 5758 C C . TYR B 1 174 ? 10.586 -16.859 6.496 1 81.69 174 TYR B C 1
ATOM 5760 O O . TYR B 1 174 ? 10.016 -17.141 7.547 1 81.69 174 TYR B O 1
ATOM 5768 N N . VAL B 1 175 ? 10.039 -16.781 5.32 1 86.75 175 VAL B N 1
ATOM 5769 C CA . VAL B 1 175 ? 8.633 -17.141 5.191 1 86.75 175 VAL B CA 1
ATOM 5770 C C . VAL B 1 175 ? 8.508 -18.391 4.316 1 86.75 175 VAL B C 1
ATOM 5772 O O . VAL B 1 175 ? 9.008 -18.422 3.188 1 86.75 175 VAL B O 1
ATOM 5775 N N . LEU B 1 176 ? 7.945 -19.406 4.836 1 89.44 176 LEU B N 1
ATOM 5776 C CA . LEU B 1 176 ? 7.609 -20.594 4.059 1 89.44 176 LEU B CA 1
ATOM 5777 C C . LEU B 1 176 ? 6.125 -20.609 3.703 1 89.44 176 LEU B C 1
ATOM 5779 O O . LEU B 1 176 ? 5.27 -20.594 4.59 1 89.44 176 LEU B O 1
ATOM 5783 N N . ASN B 1 177 ? 5.887 -20.641 2.461 1 91.5 177 ASN B N 1
ATOM 5784 C CA . ASN B 1 177 ? 4.516 -20.781 1.982 1 91.5 177 ASN B CA 1
ATOM 5785 C C . ASN B 1 177 ? 4.16 -22.234 1.704 1 91.5 177 ASN B C 1
ATOM 5787 O O . ASN B 1 177 ? 4.863 -22.922 0.957 1 91.5 177 ASN B O 1
ATOM 5791 N N . VAL B 1 178 ? 3.182 -22.641 2.346 1 92.5 178 VAL B N 1
ATOM 5792 C CA . VAL B 1 178 ? 2.654 -23.969 2.094 1 92.5 178 VAL B CA 1
ATOM 5793 C C . VAL B 1 178 ? 1.261 -23.875 1.476 1 92.5 178 VAL B C 1
ATOM 5795 O O . VAL B 1 178 ? 0.311 -23.438 2.139 1 92.5 178 VAL B O 1
ATOM 5798 N N . LEU B 1 179 ? 1.149 -24.297 0.261 1 93.38 179 LEU B N 1
ATOM 5799 C CA . LEU B 1 179 ? -0.121 -24.25 -0.455 1 93.38 179 LEU B CA 1
ATOM 5800 C C . LEU B 1 179 ? -0.654 -25.672 -0.684 1 93.38 179 LEU B C 1
ATOM 5802 O O . LEU B 1 179 ? 0.122 -26.609 -0.887 1 93.38 179 LEU B O 1
ATOM 5806 N N . ALA B 1 180 ? -1.9 -25.75 -0.549 1 92.81 180 ALA B N 1
ATOM 5807 C CA . ALA B 1 180 ? -2.578 -26.984 -0.892 1 92.81 180 ALA B CA 1
ATOM 5808 C C . ALA B 1 180 ? -3.359 -26.844 -2.195 1 92.81 180 ALA B C 1
ATOM 5810 O O . ALA B 1 180 ? -4.047 -25.844 -2.41 1 92.81 180 ALA B O 1
ATOM 5811 N N . VAL B 1 181 ? -3.176 -27.812 -3.006 1 89.56 181 VAL B N 1
ATOM 5812 C CA . VAL B 1 181 ? -3.842 -27.766 -4.305 1 89.56 181 VAL B CA 1
ATOM 5813 C C . VAL B 1 181 ? -4.773 -28.969 -4.438 1 89.56 181 VAL B C 1
ATOM 5815 O O . VAL B 1 181 ? -4.371 -30.031 -4.949 1 89.56 181 VAL B O 1
ATOM 5818 N N . PRO B 1 182 ? -6.035 -28.672 -4.004 1 87.25 182 PRO B N 1
ATOM 5819 C CA . PRO B 1 182 ? -7.016 -29.719 -4.289 1 87.25 182 PRO B CA 1
ATOM 5820 C C . PRO B 1 182 ? -7.418 -29.766 -5.762 1 87.25 182 PRO B C 1
ATOM 5822 O O . PRO B 1 182 ? -8.062 -28.844 -6.258 1 87.25 182 PRO B O 1
ATOM 5825 N N . SER B 1 183 ? -6.98 -30.641 -6.508 1 74.25 183 SER B N 1
ATOM 5826 C CA . SER B 1 183 ? -7.227 -30.781 -7.938 1 74.25 183 SER B CA 1
ATOM 5827 C C . SER B 1 183 ? -6.559 -29.656 -8.734 1 74.25 183 SER B C 1
ATOM 5829 O O . SER B 1 183 ? -5.336 -29.625 -8.859 1 74.25 183 SER B O 1
ATOM 5831 N N . LEU B 1 184 ? -7.34 -28.453 -8.992 1 71.06 184 LEU B N 1
ATOM 5832 C CA . LEU B 1 184 ? -6.719 -27.422 -9.797 1 71.06 184 LEU B CA 1
ATOM 5833 C C . LEU B 1 184 ? -6.844 -26.062 -9.125 1 71.06 184 LEU B C 1
ATOM 5835 O O . LEU B 1 184 ? -6.418 -25.047 -9.68 1 71.06 184 LEU B O 1
ATOM 5839 N N . ASN B 1 185 ? -7.336 -26.078 -7.98 1 79.75 185 ASN B N 1
ATOM 5840 C CA . ASN B 1 185 ? -7.449 -24.828 -7.246 1 79.75 185 ASN B CA 1
ATOM 5841 C C . ASN B 1 185 ? -6.41 -24.719 -6.137 1 79.75 185 ASN B C 1
ATOM 5843 O O . ASN B 1 185 ? -6.121 -25.703 -5.457 1 79.75 185 ASN B O 1
ATOM 5847 N N . THR B 1 186 ? -5.785 -23.594 -6.09 1 88.25 186 THR B N 1
ATOM 5848 C CA . THR B 1 186 ? -4.738 -23.438 -5.086 1 88.25 186 THR B CA 1
ATOM 5849 C C . THR B 1 186 ? -5.289 -22.766 -3.83 1 88.25 186 THR B C 1
ATOM 5851 O O . THR B 1 186 ? -6 -21.766 -3.918 1 88.25 186 THR B O 1
ATOM 5854 N N . LEU B 1 187 ? -5.027 -23.359 -2.725 1 90.94 187 LEU B N 1
ATOM 5855 C CA . LEU B 1 187 ? -5.414 -22.812 -1.425 1 90.94 187 LEU B CA 1
ATOM 5856 C C . LEU B 1 187 ? -4.184 -22.531 -0.566 1 90.94 187 LEU B C 1
ATOM 5858 O O . LEU B 1 187 ? -3.232 -23.312 -0.565 1 90.94 187 LEU B O 1
ATOM 5862 N N . SER B 1 188 ? -4.277 -21.422 0.026 1 90.44 188 SER B N 1
ATOM 5863 C CA . SER B 1 188 ? -3.203 -21.125 0.966 1 90.44 188 SER B CA 1
ATOM 5864 C C . SER B 1 188 ? -3.377 -21.891 2.271 1 90.44 188 SER B C 1
ATOM 5866 O O . SER B 1 188 ? -4.43 -21.812 2.908 1 90.44 188 SER B O 1
ATOM 5868 N N . GLY B 1 189 ? -2.381 -22.641 2.623 1 87.88 189 GLY B N 1
ATOM 5869 C CA . GLY B 1 189 ? -2.432 -23.422 3.85 1 87.88 189 GLY B CA 1
ATOM 5870 C C . GLY B 1 189 ? -1.768 -22.719 5.023 1 87.88 189 GLY B C 1
ATOM 5871 O O . GLY B 1 189 ? -2.344 -22.641 6.109 1 87.88 189 GLY B O 1
ATOM 5872 N N . ASN B 1 190 ? -0.539 -22.281 4.773 1 86.56 190 ASN B N 1
ATOM 5873 C CA . ASN B 1 190 ? 0.228 -21.719 5.879 1 86.56 190 ASN B CA 1
ATOM 5874 C C . ASN B 1 190 ? 1.361 -20.828 5.387 1 86.56 190 ASN B C 1
ATOM 5876 O O . ASN B 1 190 ? 1.972 -21.109 4.352 1 86.56 190 ASN B O 1
ATOM 5880 N N . ASN B 1 191 ? 1.51 -19.781 6.047 1 86.81 191 ASN B N 1
ATOM 5881 C CA . ASN B 1 191 ? 2.729 -18.984 5.949 1 86.81 191 ASN B CA 1
ATOM 5882 C C . ASN B 1 191 ? 3.562 -19.078 7.223 1 86.81 191 ASN B C 1
ATOM 5884 O O . ASN B 1 191 ? 3.398 -18.266 8.141 1 86.81 191 ASN B O 1
ATOM 5888 N N . ALA B 1 192 ? 4.43 -19.984 7.227 1 87.12 192 ALA B N 1
ATOM 5889 C CA . ALA B 1 192 ? 5.242 -20.219 8.422 1 87.12 192 ALA B CA 1
ATOM 5890 C C . ALA B 1 192 ? 6.434 -19.266 8.469 1 87.12 192 ALA B C 1
ATOM 5892 O O . ALA B 1 192 ? 7.125 -19.078 7.465 1 87.12 192 ALA B O 1
ATOM 5893 N N . LEU B 1 193 ? 6.625 -18.688 9.609 1 83.19 193 LEU B N 1
ATOM 5894 C CA . LEU B 1 193 ? 7.711 -17.719 9.781 1 83.19 193 LEU B CA 1
ATOM 5895 C C . LEU B 1 193 ? 8.828 -18.328 10.625 1 83.19 193 LEU B C 1
ATOM 5897 O O . LEU B 1 193 ? 8.57 -19.016 11.609 1 83.19 193 LEU B O 1
ATOM 5901 N N . PHE B 1 194 ? 9.992 -18.125 10.055 1 78.38 194 PHE B N 1
ATOM 5902 C CA . PHE B 1 194 ? 11.172 -18.609 10.766 1 78.38 194 PHE B CA 1
ATOM 5903 C C . PHE B 1 194 ? 12.227 -17.516 10.875 1 78.38 194 PHE B C 1
ATOM 5905 O O . PHE B 1 194 ? 12.305 -16.641 10.008 1 78.38 194 PHE B O 1
ATOM 5912 N N . LEU B 1 195 ? 12.875 -17.516 11.953 1 69.12 195 LEU B N 1
ATOM 5913 C CA . LEU B 1 195 ? 14.008 -16.609 12.07 1 69.12 195 LEU B CA 1
ATOM 5914 C C . LEU B 1 195 ? 15.258 -17.219 11.445 1 69.12 195 LEU B C 1
ATOM 5916 O O . LEU B 1 195 ? 16.156 -16.484 11.023 1 69.12 195 LEU B O 1
ATOM 5920 N N . LYS B 1 196 ? 15.312 -18.609 11.477 1 66.5 196 LYS B N 1
ATOM 5921 C CA . LYS B 1 196 ? 16.406 -19.344 10.844 1 66.5 196 LYS B CA 1
ATOM 5922 C C . LYS B 1 196 ? 15.898 -20.484 9.984 1 66.5 196 LYS B C 1
ATOM 5924 O O . LYS B 1 196 ? 14.93 -21.172 10.359 1 66.5 196 LYS B O 1
ATOM 5929 N N . LEU B 1 197 ? 16.547 -20.531 8.82 1 67.19 197 LEU B N 1
ATOM 5930 C CA . LEU B 1 197 ? 16.141 -21.578 7.902 1 67.19 197 LEU B CA 1
ATOM 5931 C C . LEU B 1 197 ? 16.766 -22.922 8.297 1 67.19 197 LEU B C 1
ATOM 5933 O O . LEU B 1 197 ? 17.984 -23.078 8.242 1 67.19 197 LEU B O 1
ATOM 5937 N N . GLN B 1 198 ? 15.984 -23.734 8.898 1 70.94 198 GLN B N 1
ATOM 5938 C CA . GLN B 1 198 ? 16.391 -25.109 9.164 1 70.94 198 GLN B CA 1
ATOM 5939 C C . GLN B 1 198 ? 15.516 -26.094 8.398 1 70.94 198 GLN B C 1
ATOM 5941 O O . GLN B 1 198 ? 14.289 -26 8.43 1 70.94 198 GLN B O 1
ATOM 5946 N N . ILE B 1 199 ? 16.188 -27.031 7.703 1 72.31 199 ILE B N 1
ATOM 5947 C CA . ILE B 1 199 ? 15.516 -28 6.832 1 72.31 199 ILE B CA 1
ATOM 5948 C C . ILE B 1 199 ? 14.469 -28.781 7.625 1 72.31 199 ILE B C 1
ATOM 5950 O O . ILE B 1 199 ? 13.359 -29.016 7.137 1 72.31 199 ILE B O 1
ATOM 5954 N N . LEU B 1 200 ? 14.844 -29.141 8.789 1 76.25 200 LEU B N 1
ATOM 5955 C CA . LEU B 1 200 ? 13.93 -29.938 9.602 1 76.25 200 LEU B CA 1
ATOM 5956 C C . LEU B 1 200 ? 12.688 -29.141 9.984 1 76.25 200 LEU B C 1
ATOM 5958 O O . LEU B 1 200 ? 11.578 -29.672 10.016 1 76.25 200 LEU B O 1
ATOM 5962 N N . LYS B 1 201 ? 12.961 -27.875 10.148 1 81 201 LYS B N 1
ATOM 5963 C CA . LYS B 1 201 ? 11.836 -27.016 10.523 1 81 201 LYS B CA 1
ATOM 5964 C C . LYS B 1 201 ? 10.898 -26.797 9.344 1 81 201 LYS B C 1
ATOM 5966 O O . LYS B 1 201 ? 9.688 -26.656 9.523 1 81 201 LYS B O 1
ATOM 5971 N N . LEU B 1 202 ? 11.438 -26.828 8.195 1 83.5 202 LEU B N 1
ATOM 5972 C CA . LEU B 1 202 ? 10.633 -26.656 6.996 1 83.5 202 LEU B CA 1
ATOM 5973 C C . LEU B 1 202 ? 9.711 -27.844 6.773 1 83.5 202 LEU B C 1
ATOM 5975 O O . LEU B 1 202 ? 8.508 -27.672 6.562 1 83.5 202 LEU B O 1
ATOM 5979 N N . SER B 1 203 ? 10.336 -29.047 6.875 1 84.81 203 SER B N 1
ATOM 5980 C CA . SER B 1 203 ? 9.547 -30.25 6.691 1 84.81 203 SER B CA 1
ATOM 5981 C C . SER B 1 203 ? 8.477 -30.391 7.77 1 84.81 203 SER B C 1
ATOM 5983 O O . SER B 1 203 ? 7.359 -30.828 7.492 1 84.81 203 SER B O 1
ATOM 5985 N N . GLN B 1 204 ? 8.875 -29.969 8.922 1 86.88 204 GLN B N 1
ATOM 5986 C CA . GLN B 1 204 ? 7.918 -30.031 10.023 1 86.88 204 GLN B CA 1
ATOM 5987 C C . GLN B 1 204 ? 6.738 -29.078 9.789 1 86.88 204 GLN B C 1
ATOM 5989 O O . GLN B 1 204 ? 5.598 -29.422 10.102 1 86.88 204 GLN B O 1
ATOM 5994 N N . ALA B 1 205 ? 7.059 -27.953 9.281 1 89.25 205 ALA B N 1
ATOM 5995 C CA . ALA B 1 205 ? 6.008 -26.984 9.023 1 89.25 205 ALA B CA 1
ATOM 5996 C C . ALA B 1 205 ? 5.012 -27.5 7.988 1 89.25 205 ALA B C 1
ATOM 5998 O O . ALA B 1 205 ? 3.811 -27.25 8.094 1 89.25 205 ALA B O 1
ATOM 5999 N N . VAL B 1 206 ? 5.504 -28.172 6.996 1 90.69 206 VAL B N 1
ATOM 6000 C CA . VAL B 1 206 ? 4.641 -28.75 5.973 1 90.69 206 VAL B CA 1
ATOM 6001 C C . VAL B 1 206 ? 3.736 -29.812 6.594 1 90.69 206 VAL B C 1
ATOM 6003 O O . VAL B 1 206 ? 2.523 -29.812 6.367 1 90.69 206 VAL B O 1
ATOM 6006 N N . LEU B 1 207 ? 4.324 -30.672 7.422 1 90.94 207 LEU B N 1
ATOM 6007 C CA . LEU B 1 207 ? 3.566 -31.75 8.039 1 90.94 207 LEU B CA 1
ATOM 6008 C C . LEU B 1 207 ? 2.551 -31.203 9.039 1 90.94 207 LEU B C 1
ATOM 6010 O O . LEU B 1 207 ? 1.421 -31.703 9.109 1 90.94 207 LEU B O 1
ATOM 6014 N N . GLU B 1 208 ? 2.955 -30.203 9.703 1 91.38 208 GLU B N 1
ATOM 6015 C CA . GLU B 1 208 ? 2.041 -29.562 10.648 1 91.38 208 GLU B CA 1
ATOM 6016 C C . GLU B 1 208 ? 0.845 -28.953 9.93 1 91.38 208 GLU B C 1
ATOM 6018 O O . GLU B 1 208 ? -0.276 -28.969 10.438 1 91.38 208 GLU B O 1
ATOM 6023 N N . THR B 1 209 ? 1.125 -28.391 8.797 1 92.44 209 THR B N 1
ATOM 6024 C CA . THR B 1 209 ? 0.052 -27.781 8.008 1 92.44 209 THR B CA 1
ATOM 6025 C C . THR B 1 209 ? -0.951 -28.844 7.562 1 92.44 209 THR B C 1
ATOM 6027 O O . THR B 1 209 ? -2.162 -28.641 7.668 1 92.44 209 THR B O 1
ATOM 6030 N N . LEU B 1 210 ? -0.443 -29.953 7.109 1 93.06 210 LEU B N 1
ATOM 6031 C CA . LEU B 1 210 ? -1.323 -31.031 6.676 1 93.06 210 LEU B CA 1
ATOM 6032 C C . LEU B 1 210 ? -2.133 -31.578 7.844 1 93.06 210 LEU B C 1
ATOM 6034 O O . LEU B 1 210 ? -3.316 -31.891 7.695 1 93.06 210 LEU B O 1
ATOM 6038 N N . GLN B 1 211 ? -1.504 -31.625 8.969 1 92.62 211 GLN B N 1
ATOM 6039 C CA . GLN B 1 211 ? -2.195 -32.094 10.164 1 92.62 211 GLN B CA 1
ATOM 6040 C C . GLN B 1 211 ? -3.287 -31.125 10.586 1 92.62 211 GLN B C 1
ATOM 6042 O O . GLN B 1 211 ? -4.383 -31.531 10.977 1 92.62 211 GLN B O 1
ATOM 6047 N N . LYS B 1 212 ? -2.936 -29.938 10.516 1 91.44 212 LYS B N 1
ATOM 6048 C CA . LYS B 1 212 ? -3.889 -28.891 10.883 1 91.44 212 LYS B CA 1
ATOM 6049 C C . LYS B 1 212 ? -5.16 -28.984 10.047 1 91.44 212 LYS B C 1
ATOM 6051 O O . LYS B 1 212 ? -6.258 -28.719 10.539 1 91.44 212 LYS B O 1
ATOM 6056 N N . PHE B 1 213 ? -5.039 -29.391 8.82 1 94.12 213 PHE B N 1
ATOM 6057 C CA . PHE B 1 213 ? -6.184 -29.438 7.918 1 94.12 213 PHE B CA 1
ATOM 6058 C C . PHE B 1 213 ? -6.684 -30.875 7.773 1 94.12 213 PHE B C 1
ATOM 6060 O O . PHE B 1 213 ? -7.531 -31.156 6.926 1 94.12 213 PHE B O 1
ATOM 6067 N N . ASP B 1 214 ? -6.129 -31.797 8.516 1 93.12 214 ASP B N 1
ATOM 6068 C CA . ASP B 1 214 ? -6.539 -33.188 8.578 1 93.12 214 ASP B CA 1
ATOM 6069 C C . ASP B 1 214 ? -6.402 -33.875 7.219 1 93.12 214 ASP B C 1
ATOM 6071 O O . ASP B 1 214 ? -7.312 -34.562 6.77 1 93.12 214 ASP B O 1
ATOM 6075 N N . VAL B 1 215 ? -5.406 -33.562 6.523 1 93.56 215 VAL B N 1
ATOM 6076 C CA . VAL B 1 215 ? -5.137 -34.219 5.246 1 93.56 215 VAL B CA 1
ATOM 6077 C C . VAL B 1 215 ? -4.258 -35.438 5.469 1 93.56 215 VAL B C 1
ATOM 6079 O O . VAL B 1 215 ? -3.1 -35.344 5.879 1 93.56 215 VAL B O 1
ATOM 6082 N N . PRO B 1 216 ? -4.789 -36.562 5.215 1 91.56 216 PRO B N 1
ATOM 6083 C CA . PRO B 1 216 ? -3.941 -37.719 5.348 1 91.56 216 PRO B CA 1
ATOM 6084 C C . PRO B 1 216 ? -2.777 -37.75 4.359 1 91.56 216 PRO B C 1
ATOM 6086 O O . PRO B 1 216 ? -2.932 -37.312 3.215 1 91.56 216 PRO B O 1
ATOM 6089 N N . TYR B 1 217 ? -1.701 -38.281 4.738 1 89.69 217 TYR B N 1
ATOM 6090 C CA . TYR B 1 217 ? -0.503 -38.281 3.908 1 89.69 217 TYR B CA 1
ATOM 6091 C C . TYR B 1 217 ? -0.728 -39.094 2.641 1 89.69 217 TYR B C 1
ATOM 6093 O O . TYR B 1 217 ? -0.11 -38.844 1.606 1 89.69 217 TYR B O 1
ATOM 6101 N N . THR B 1 218 ? -1.583 -40.062 2.66 1 86.56 218 THR B N 1
ATOM 6102 C CA . THR B 1 218 ? -1.868 -40.938 1.52 1 86.56 218 THR B CA 1
ATOM 6103 C C . THR B 1 218 ? -2.645 -40.156 0.447 1 86.56 218 THR B C 1
ATOM 6105 O O . THR B 1 218 ? -2.715 -40.594 -0.703 1 86.56 218 THR B O 1
ATOM 6108 N N . LYS B 1 219 ? -3.18 -39.031 0.841 1 90.19 219 LYS B N 1
ATOM 6109 C CA . LYS B 1 219 ? -3.967 -38.219 -0.091 1 90.19 219 LYS B CA 1
ATOM 6110 C C . LYS B 1 219 ? -3.078 -37.281 -0.881 1 90.19 219 LYS B C 1
ATOM 6112 O O . LYS B 1 219 ? -3.523 -36.656 -1.858 1 90.19 219 LYS B O 1
ATOM 6117 N N . VAL B 1 220 ? -1.866 -37.25 -0.464 1 92.5 220 VAL B N 1
ATOM 6118 C CA . VAL B 1 220 ? -0.933 -36.344 -1.119 1 92.5 220 VAL B CA 1
ATOM 6119 C C . VAL B 1 220 ? -0.288 -37.031 -2.316 1 92.5 220 VAL B C 1
ATOM 6121 O O . VAL B 1 220 ? 0.47 -38 -2.152 1 92.5 220 VAL B O 1
ATOM 6124 N N . TYR B 1 221 ? -0.564 -36.469 -3.52 1 92.25 221 TYR B N 1
ATOM 6125 C CA . TYR B 1 221 ? -0.076 -37.094 -4.746 1 92.25 221 TYR B CA 1
ATOM 6126 C C . TYR B 1 221 ? 1.112 -36.344 -5.312 1 92.25 221 TYR B C 1
ATOM 6128 O O . TYR B 1 221 ? 1.855 -36.875 -6.145 1 92.25 221 TYR B O 1
ATOM 6136 N N . GLY B 1 222 ? 1.187 -35.125 -4.93 1 91.62 222 GLY B N 1
ATOM 6137 C CA . GLY B 1 222 ? 2.291 -34.344 -5.434 1 91.62 222 GLY B CA 1
ATOM 6138 C C . GLY B 1 222 ? 2.852 -33.375 -4.406 1 91.62 222 GLY B C 1
ATOM 6139 O O . GLY B 1 222 ? 2.104 -32.812 -3.604 1 91.62 222 GLY B O 1
ATOM 6140 N N . PHE B 1 223 ? 4.078 -33.219 -4.422 1 91.19 223 PHE B N 1
ATOM 6141 C CA . PHE B 1 223 ? 4.793 -32.25 -3.6 1 91.19 223 PHE B CA 1
ATOM 6142 C C . PHE B 1 223 ? 5.773 -31.453 -4.441 1 91.19 223 PHE B C 1
ATOM 6144 O O . PHE B 1 223 ? 6.754 -31.984 -4.957 1 91.19 223 PHE B O 1
ATOM 6151 N N . VAL B 1 224 ? 5.473 -30.156 -4.57 1 90.81 224 VAL B N 1
ATOM 6152 C CA . VAL B 1 224 ? 6.199 -29.297 -5.492 1 90.81 224 VAL B CA 1
ATOM 6153 C C . VAL B 1 224 ? 7.098 -28.344 -4.707 1 90.81 224 VAL B C 1
ATOM 6155 O O . VAL B 1 224 ? 6.633 -27.641 -3.801 1 90.81 224 VAL B O 1
ATOM 6158 N N . THR B 1 225 ? 8.352 -28.312 -4.953 1 87.06 225 THR B N 1
ATOM 6159 C CA . THR B 1 225 ? 9.312 -27.422 -4.328 1 87.06 225 THR B CA 1
ATOM 6160 C C . THR B 1 225 ? 10.219 -26.781 -5.375 1 87.06 225 THR B C 1
ATOM 6162 O O . THR B 1 225 ? 10.195 -27.172 -6.547 1 87.06 225 THR B O 1
ATOM 6165 N N . ASP B 1 226 ? 10.906 -25.797 -4.883 1 78.69 226 ASP B N 1
ATOM 6166 C CA . ASP B 1 226 ? 11.961 -25.281 -5.754 1 78.69 226 ASP B CA 1
ATOM 6167 C C . ASP B 1 226 ? 13.102 -26.281 -5.895 1 78.69 226 ASP B C 1
ATOM 6169 O O . ASP B 1 226 ? 12.992 -27.422 -5.434 1 78.69 226 ASP B O 1
ATOM 6173 N N . ASN B 1 227 ? 14.141 -26 -6.582 1 69.31 227 ASN B N 1
ATOM 6174 C CA . ASN B 1 227 ? 15.242 -26.922 -6.82 1 69.31 227 ASN B CA 1
ATOM 6175 C C . ASN B 1 227 ? 16.031 -27.203 -5.543 1 69.31 227 ASN B C 1
ATOM 6177 O O . ASN B 1 227 ? 17.25 -27.359 -5.586 1 69.31 227 ASN B O 1
ATOM 6181 N N . ALA B 1 228 ? 15.234 -27.266 -4.434 1 66.06 228 ALA B N 1
ATOM 6182 C CA . ALA B 1 228 ? 15.906 -27.516 -3.164 1 66.06 228 ALA B CA 1
ATOM 6183 C C . ALA B 1 228 ? 15.844 -28.984 -2.785 1 66.06 228 ALA B C 1
ATOM 6185 O O . ALA B 1 228 ? 14.812 -29.469 -2.314 1 66.06 228 ALA B O 1
ATOM 6186 N N . MET B 1 229 ? 16.812 -29.688 -2.936 1 65.56 229 MET B N 1
ATOM 6187 C CA . MET B 1 229 ? 16.875 -31.141 -2.789 1 65.56 229 MET B CA 1
ATOM 6188 C C . MET B 1 229 ? 16.672 -31.562 -1.335 1 65.56 229 MET B C 1
ATOM 6190 O O . MET B 1 229 ? 16.328 -32.719 -1.055 1 65.56 229 MET B O 1
ATOM 6194 N N . TYR B 1 230 ? 16.781 -30.531 -0.522 1 70.25 230 TYR B N 1
ATOM 6195 C CA . TYR B 1 230 ? 16.641 -30.922 0.88 1 70.25 230 TYR B CA 1
ATOM 6196 C C . TYR B 1 230 ? 15.211 -31.344 1.193 1 70.25 230 TYR B C 1
ATOM 6198 O O . TYR B 1 230 ? 14.977 -32.125 2.127 1 70.25 230 TYR B O 1
ATOM 6206 N N . TYR B 1 231 ? 14.219 -30.984 0.439 1 72.69 231 TYR B N 1
ATOM 6207 C CA . TYR B 1 231 ? 12.836 -31.391 0.663 1 72.69 231 TYR B CA 1
ATOM 6208 C C . TYR B 1 231 ? 12.633 -32.844 0.314 1 72.69 231 TYR B C 1
ATOM 6210 O O . TYR B 1 231 ? 11.852 -33.562 0.966 1 72.69 231 TYR B O 1
ATOM 6218 N N . GLU B 1 232 ? 13.32 -33.25 -0.74 1 72.56 232 GLU B N 1
ATOM 6219 C CA . GLU B 1 232 ? 13.148 -34.625 -1.204 1 72.56 232 GLU B CA 1
ATOM 6220 C C . GLU B 1 232 ? 13.539 -35.625 -0.123 1 72.56 232 GLU B C 1
ATOM 6222 O O . GLU B 1 232 ? 12.828 -36.594 0.115 1 72.56 232 GLU B O 1
ATOM 6227 N N . LYS B 1 233 ? 14.57 -35.281 0.5 1 71.12 233 LYS B N 1
ATOM 6228 C CA . LYS B 1 233 ? 15.078 -36.188 1.508 1 71.12 233 LYS B CA 1
ATOM 6229 C C . LYS B 1 233 ? 14.133 -36.281 2.707 1 71.12 233 LYS B C 1
ATOM 6231 O O . LYS B 1 233 ? 13.969 -37.344 3.309 1 71.12 233 LYS B O 1
ATOM 6236 N N . SER B 1 234 ? 13.469 -35.281 2.963 1 73.56 234 SER B N 1
ATOM 6237 C CA . SER B 1 234 ? 12.695 -35.219 4.199 1 73.56 234 SER B CA 1
ATOM 6238 C C . SER B 1 234 ? 11.25 -35.656 3.965 1 73.56 234 SER B C 1
ATOM 6240 O O . SER B 1 234 ? 10.617 -36.219 4.855 1 73.56 234 SER B O 1
ATOM 6242 N N . LEU B 1 235 ? 10.648 -35.469 2.76 1 78.62 235 LEU B N 1
ATOM 6243 C CA . LEU B 1 235 ? 9.203 -35.594 2.635 1 78.62 235 LEU B CA 1
ATOM 6244 C C . LEU B 1 235 ? 8.852 -36.781 1.736 1 78.62 235 LEU B C 1
ATOM 6246 O O . LEU B 1 235 ? 7.711 -37.25 1.741 1 78.62 235 LEU B O 1
ATOM 6250 N N . LYS B 1 236 ? 9.82 -37.25 1.042 1 75.44 236 LYS B N 1
ATOM 6251 C CA . LYS B 1 236 ? 9.547 -38.312 0.097 1 75.44 236 LYS B CA 1
ATOM 6252 C C . LYS B 1 236 ? 9.047 -39.562 0.817 1 75.44 236 LYS B C 1
ATOM 6254 O O . LYS B 1 236 ? 8.164 -40.25 0.321 1 75.44 236 LYS B O 1
ATOM 6259 N N . HIS B 1 237 ? 9.555 -39.781 1.979 1 76.81 237 HIS B N 1
ATOM 6260 C CA . HIS B 1 237 ? 9.211 -41 2.688 1 76.81 237 HIS B CA 1
ATOM 6261 C C . HIS B 1 237 ? 7.906 -40.844 3.459 1 76.81 237 HIS B C 1
ATOM 6263 O O . HIS B 1 237 ? 7.336 -41.844 3.922 1 76.81 237 HIS B O 1
ATOM 6269 N N . VAL B 1 238 ? 7.477 -39.688 3.471 1 82.12 238 VAL B N 1
ATOM 6270 C CA . VAL B 1 238 ? 6.25 -39.438 4.219 1 82.12 238 VAL B CA 1
ATOM 6271 C C . VAL B 1 238 ? 5.047 -39.562 3.285 1 82.12 238 VAL B C 1
ATOM 6273 O O . VAL B 1 238 ? 4.02 -40.125 3.65 1 82.12 238 VAL B O 1
ATOM 6276 N N . PHE B 1 239 ? 5.254 -39.094 2.051 1 87 239 PHE B N 1
ATOM 6277 C CA . PHE B 1 239 ? 4.172 -39.125 1.073 1 87 239 PHE B CA 1
ATOM 6278 C C . PHE B 1 239 ? 4.266 -40.375 0.196 1 87 239 PHE B C 1
ATOM 6280 O O . PHE B 1 239 ? 4.812 -40.312 -0.908 1 87 239 PHE B O 1
ATOM 6287 N N . LEU B 1 240 ? 3.645 -41.375 0.591 1 81.62 240 LEU B N 1
ATOM 6288 C CA . LEU B 1 240 ? 3.783 -42.688 -0.063 1 81.62 240 LEU B CA 1
ATOM 6289 C C . LEU B 1 240 ? 3.318 -42.594 -1.514 1 81.62 240 LEU B C 1
ATOM 6291 O O . LEU B 1 240 ? 3.928 -43.219 -2.396 1 81.62 240 LEU B O 1
ATOM 6295 N N . ASN B 1 241 ? 2.279 -41.875 -1.797 1 83.81 241 ASN B N 1
ATOM 6296 C CA . ASN B 1 241 ? 1.754 -41.75 -3.152 1 83.81 241 ASN B CA 1
ATOM 6297 C C . ASN B 1 241 ? 2.273 -40.469 -3.834 1 83.81 241 ASN B C 1
ATOM 6299 O O . ASN B 1 241 ? 1.921 -40.188 -4.98 1 83.81 241 ASN B O 1
ATOM 6303 N N . GLY B 1 242 ? 3.068 -39.812 -3.084 1 89.12 242 GLY B N 1
ATOM 6304 C CA . GLY B 1 242 ? 3.443 -38.5 -3.547 1 89.12 242 GLY B CA 1
ATOM 6305 C C . GLY B 1 242 ? 4.645 -38.5 -4.473 1 89.12 242 GLY B C 1
ATOM 6306 O O . GLY B 1 242 ? 5.578 -39.281 -4.277 1 89.12 242 GLY B O 1
ATOM 6307 N N . VAL B 1 243 ? 4.523 -37.719 -5.496 1 90.81 243 VAL B N 1
ATOM 6308 C CA . VAL B 1 243 ? 5.66 -37.5 -6.387 1 90.81 243 VAL B CA 1
ATOM 6309 C C . VAL B 1 243 ? 6.285 -36.125 -6.105 1 90.81 243 VAL B C 1
ATOM 6311 O O . VAL B 1 243 ? 5.574 -35.156 -5.875 1 90.81 243 VAL B O 1
ATOM 6314 N N . HIS B 1 244 ? 7.586 -36.125 -6.051 1 89.75 244 HIS B N 1
ATOM 6315 C CA . HIS B 1 244 ? 8.281 -34.844 -5.848 1 89.75 244 HIS B CA 1
ATOM 6316 C C . HIS B 1 244 ? 8.547 -34.156 -7.172 1 89.75 244 HIS B C 1
ATOM 6318 O O . HIS B 1 244 ? 9.25 -34.688 -8.039 1 89.75 244 HIS B O 1
ATOM 6324 N N . VAL B 1 245 ? 7.988 -33 -7.277 1 91.25 245 VAL B N 1
ATOM 6325 C CA . VAL B 1 245 ? 8.125 -32.25 -8.508 1 91.25 245 VAL B CA 1
ATOM 6326 C C . VAL B 1 245 ? 8.992 -31 -8.242 1 91.25 245 VAL B C 1
ATOM 6328 O O . VAL B 1 245 ? 8.719 -30.234 -7.316 1 91.25 245 VAL B O 1
ATOM 6331 N N . THR B 1 246 ? 10.008 -30.922 -9.016 1 89.56 246 THR B N 1
ATOM 6332 C CA . THR B 1 246 ? 10.773 -29.672 -8.984 1 89.56 246 THR B CA 1
ATOM 6333 C C . THR B 1 246 ? 10.188 -28.656 -9.961 1 89.56 246 THR B C 1
ATOM 6335 O O . THR B 1 246 ? 9.758 -29.016 -11.055 1 89.56 246 THR B O 1
ATOM 6338 N N . CYS B 1 247 ? 10.227 -27.453 -9.609 1 89.06 247 CYS B N 1
ATOM 6339 C CA . CYS B 1 247 ? 9.508 -26.406 -10.32 1 89.06 247 CYS B CA 1
ATOM 6340 C C . CYS B 1 247 ? 10.07 -26.203 -11.727 1 89.06 247 CYS B C 1
ATOM 6342 O O . CYS B 1 247 ? 11.195 -25.734 -11.883 1 89.06 247 CYS B O 1
ATOM 6344 N N . SER B 1 248 ? 9.305 -26.453 -12.672 1 89.06 248 SER B N 1
ATOM 6345 C CA . SER B 1 248 ? 9.703 -26.312 -14.07 1 89.06 248 SER B CA 1
ATOM 6346 C C . SER B 1 248 ? 9.828 -24.844 -14.453 1 89.06 248 SER B C 1
ATOM 6348 O O . SER B 1 248 ? 10.609 -24.484 -15.344 1 89.06 248 SER B O 1
ATOM 6350 N N . ALA B 1 249 ? 9.078 -24.031 -13.844 1 85.81 249 ALA B N 1
ATOM 6351 C CA . ALA B 1 249 ? 9.188 -22.609 -14.102 1 85.81 249 ALA B CA 1
ATOM 6352 C C . ALA B 1 249 ? 10.57 -22.078 -13.727 1 85.81 249 ALA B C 1
ATOM 6354 O O . ALA B 1 249 ? 11.094 -21.172 -14.375 1 85.81 249 ALA B O 1
ATOM 6355 N N . HIS B 1 250 ? 11.133 -22.625 -12.75 1 85.44 250 HIS B N 1
ATOM 6356 C CA . HIS B 1 250 ? 12.484 -22.25 -12.359 1 85.44 250 HIS B CA 1
ATOM 6357 C C . HIS B 1 250 ? 13.492 -22.625 -13.438 1 85.44 250 HIS B C 1
ATOM 6359 O O . HIS B 1 250 ? 14.453 -21.891 -13.672 1 85.44 250 HIS B O 1
ATOM 6365 N N . LEU B 1 251 ? 13.312 -23.766 -14 1 89.5 251 LEU B N 1
ATOM 6366 C CA . LEU B 1 251 ? 14.164 -24.156 -15.117 1 89.5 251 LEU B CA 1
ATOM 6367 C C . LEU B 1 251 ? 14.086 -23.141 -16.25 1 89.5 251 LEU B C 1
ATOM 6369 O O . LEU B 1 251 ? 15.117 -22.703 -16.766 1 89.5 251 LEU B O 1
ATOM 6373 N N . LEU B 1 252 ? 12.898 -22.781 -16.562 1 90.31 252 LEU B N 1
ATOM 6374 C CA . LEU B 1 252 ? 12.711 -21.828 -17.641 1 90.31 252 LEU B CA 1
ATOM 6375 C C . LEU B 1 252 ? 13.336 -20.484 -17.297 1 90.31 252 LEU B C 1
ATOM 6377 O O . LEU B 1 252 ? 13.867 -19.797 -18.172 1 90.31 252 LEU B O 1
ATOM 6381 N N . ASN B 1 253 ? 13.305 -20.156 -16.109 1 87.56 253 ASN B N 1
ATOM 6382 C CA . ASN B 1 253 ? 13.969 -18.938 -15.656 1 87.56 253 ASN B CA 1
ATOM 6383 C C . ASN B 1 253 ? 15.484 -19.016 -15.812 1 87.56 253 ASN B C 1
ATOM 6385 O O . ASN B 1 253 ? 16.141 -18.031 -16.141 1 87.56 253 ASN B O 1
ATOM 6389 N N . LEU B 1 254 ? 15.984 -20.141 -15.531 1 88.94 254 LEU B N 1
ATOM 6390 C CA . LEU B 1 254 ? 17.422 -20.344 -15.688 1 88.94 254 LEU B CA 1
ATOM 6391 C C . LEU B 1 254 ? 17.828 -20.219 -17.156 1 88.94 254 LEU B C 1
ATOM 6393 O O . LEU B 1 254 ? 18.938 -19.734 -17.453 1 88.94 254 LEU B O 1
ATOM 6397 N N . LEU B 1 255 ? 16.984 -20.672 -17.984 1 94 255 LEU B N 1
ATOM 6398 C CA . LEU B 1 255 ? 17.266 -20.484 -19.406 1 94 255 LEU B CA 1
ATOM 6399 C C . LEU B 1 255 ? 17.328 -19 -19.75 1 94 255 LEU B C 1
ATOM 6401 O O . LEU B 1 255 ? 18.188 -18.594 -20.531 1 94 255 LEU B O 1
ATOM 6405 N N . GLY B 1 256 ? 16.391 -18.25 -19.203 1 92.38 256 GLY B N 1
ATOM 6406 C CA . GLY B 1 256 ? 16.438 -16.812 -19.391 1 92.38 256 GLY B CA 1
ATOM 6407 C C . GLY B 1 256 ? 17.734 -16.188 -18.906 1 92.38 256 GLY B C 1
ATOM 6408 O O . GLY B 1 256 ? 18.281 -15.289 -19.547 1 92.38 256 GLY B O 1
ATOM 6409 N N . ASP B 1 257 ? 18.266 -16.703 -17.875 1 91.44 257 ASP B N 1
ATOM 6410 C CA . ASP B 1 257 ? 19.516 -16.203 -17.312 1 91.44 257 ASP B CA 1
ATOM 6411 C C . ASP B 1 257 ? 20.688 -16.484 -18.25 1 91.44 257 ASP B C 1
ATOM 6413 O O . ASP B 1 257 ? 21.625 -15.672 -18.344 1 91.44 257 ASP B O 1
ATOM 6417 N N . ILE B 1 258 ? 20.641 -17.578 -18.859 1 94.25 258 ILE B N 1
ATOM 6418 C CA . ILE B 1 258 ? 21.688 -17.938 -19.812 1 94.25 258 ILE B CA 1
ATOM 6419 C C . ILE B 1 258 ? 21.719 -16.906 -20.953 1 94.25 258 ILE B C 1
ATOM 6421 O O . ILE B 1 258 ? 22.781 -16.469 -21.375 1 94.25 258 ILE B O 1
ATOM 6425 N N . TRP B 1 259 ? 20.531 -16.484 -21.359 1 94.62 259 TRP B N 1
ATOM 6426 C CA . TRP B 1 259 ? 20.453 -15.453 -22.391 1 94.62 259 TRP B CA 1
ATOM 6427 C C . TRP B 1 259 ? 21.047 -14.141 -21.891 1 94.62 259 TRP B C 1
ATOM 6429 O O . TRP B 1 259 ? 21.859 -13.516 -22.578 1 94.62 259 TRP B O 1
ATOM 6439 N N . ARG B 1 260 ? 20.734 -13.805 -20.766 1 92 260 ARG B N 1
ATOM 6440 C CA . ARG B 1 260 ? 21.172 -12.539 -20.203 1 92 260 ARG B CA 1
ATOM 6441 C C . ARG B 1 260 ? 22.688 -12.516 -20.031 1 92 260 ARG B C 1
ATOM 6443 O O . ARG B 1 260 ? 23.328 -11.492 -20.266 1 92 260 ARG B O 1
ATOM 6450 N N . GLU B 1 261 ? 23.203 -13.617 -19.625 1 91.81 261 GLU B N 1
ATOM 6451 C CA . GLU B 1 261 ? 24.641 -13.719 -19.359 1 91.81 261 GLU B CA 1
ATOM 6452 C C . GLU B 1 261 ? 25.438 -13.688 -20.656 1 91.81 261 GLU B C 1
ATOM 6454 O O . GLU B 1 261 ? 26.516 -13.086 -20.719 1 91.81 261 GLU B O 1
ATOM 6459 N N . ASN B 1 262 ? 24.938 -14.336 -21.656 1 94.62 262 ASN B N 1
ATOM 6460 C CA . ASN B 1 262 ? 25.656 -14.438 -22.922 1 94.62 262 ASN B CA 1
ATOM 6461 C C . ASN B 1 262 ? 25.531 -13.148 -23.734 1 94.62 262 ASN B C 1
ATOM 6463 O O . ASN B 1 262 ? 26.312 -12.914 -24.656 1 94.62 262 ASN B O 1
ATOM 6467 N N . PHE B 1 263 ? 24.531 -12.352 -23.453 1 95.12 263 PHE B N 1
ATOM 6468 C CA . PHE B 1 263 ? 24.344 -11.062 -24.109 1 95.12 263 PHE B CA 1
ATOM 6469 C C . PHE B 1 263 ? 24.531 -9.922 -23.125 1 95.12 263 PHE B C 1
ATOM 6471 O O . PHE B 1 263 ? 23.609 -9.117 -22.922 1 95.12 263 PHE B O 1
ATOM 6478 N N . ASP B 1 264 ? 25.688 -9.836 -22.625 1 93.12 264 ASP B N 1
ATOM 6479 C CA . ASP B 1 264 ? 26 -8.945 -21.516 1 93.12 264 ASP B CA 1
ATOM 6480 C C . ASP B 1 264 ? 25.875 -7.48 -21.922 1 93.12 264 ASP B C 1
ATOM 6482 O O . ASP B 1 264 ? 25.375 -6.652 -21.172 1 93.12 264 ASP B O 1
ATOM 6486 N N . ARG B 1 265 ? 26.328 -7.121 -23.109 1 94 265 ARG B N 1
ATOM 6487 C CA . ARG B 1 265 ? 26.281 -5.734 -23.562 1 94 265 ARG B CA 1
ATOM 6488 C C . ARG B 1 265 ? 24.844 -5.273 -23.766 1 94 265 ARG B C 1
ATOM 6490 O O . ARG B 1 265 ? 24.516 -4.098 -23.547 1 94 265 ARG B O 1
ATOM 6497 N N . VAL B 1 266 ? 24 -6.223 -24.203 1 95.5 266 VAL B N 1
ATOM 6498 C CA . VAL B 1 266 ? 22.578 -5.891 -24.328 1 95.5 266 VAL B CA 1
ATOM 6499 C C . VAL B 1 266 ? 21.984 -5.641 -22.938 1 95.5 266 VAL B C 1
ATOM 6501 O O . VAL B 1 266 ? 21.172 -4.734 -22.766 1 95.5 266 VAL B O 1
ATOM 6504 N N . THR B 1 267 ? 22.375 -6.438 -21.984 1 93.38 267 THR B N 1
ATOM 6505 C CA . THR B 1 267 ? 21.922 -6.25 -20.609 1 93.38 267 THR B CA 1
ATOM 6506 C C . THR B 1 267 ? 22.359 -4.887 -20.078 1 93.38 267 THR B C 1
ATOM 6508 O O . THR B 1 267 ? 21.594 -4.223 -19.375 1 93.38 267 THR B O 1
ATOM 6511 N N . ASP B 1 268 ? 23.531 -4.488 -20.484 1 92.94 268 ASP B N 1
ATOM 6512 C CA . ASP B 1 268 ? 24 -3.16 -20.109 1 92.94 268 ASP B CA 1
ATOM 6513 C C . ASP B 1 268 ? 23.094 -2.07 -20.688 1 92.94 268 ASP B C 1
ATOM 6515 O O . ASP B 1 268 ? 22.797 -1.086 -20 1 92.94 268 ASP B O 1
ATOM 6519 N N . LEU B 1 269 ? 22.766 -2.266 -21.906 1 94.19 269 LEU B N 1
ATOM 6520 C CA . LEU B 1 269 ? 21.859 -1.307 -22.547 1 94.19 269 LEU B CA 1
ATOM 6521 C C . LEU B 1 269 ? 20.531 -1.245 -21.812 1 94.19 269 LEU B C 1
ATOM 6523 O O . LEU B 1 269 ? 20 -0.158 -21.562 1 94.19 269 LEU B O 1
ATOM 6527 N N . VAL B 1 270 ? 20 -2.457 -21.5 1 93.94 270 VAL B N 1
ATOM 6528 C CA . VAL B 1 270 ? 18.719 -2.535 -20.812 1 93.94 270 VAL B CA 1
ATOM 6529 C C . VAL B 1 270 ? 18.781 -1.785 -19.484 1 93.94 270 VAL B C 1
ATOM 6531 O O . VAL B 1 270 ? 17.875 -1.025 -19.141 1 93.94 270 VAL B O 1
ATOM 6534 N N . PHE B 1 271 ? 19.844 -1.874 -18.797 1 89.56 271 PHE B N 1
ATOM 6535 C CA . PHE B 1 271 ? 20.016 -1.215 -17.5 1 89.56 271 PHE B CA 1
ATOM 6536 C C . PHE B 1 271 ? 20.219 0.285 -17.688 1 89.56 271 PHE B C 1
ATOM 6538 O O . PHE B 1 271 ? 19.703 1.083 -16.891 1 89.56 271 PHE B O 1
ATOM 6545 N N . ALA B 1 272 ? 21 0.621 -18.641 1 90 272 ALA B N 1
ATOM 6546 C CA . ALA B 1 272 ? 21.234 2.035 -18.906 1 90 272 ALA B CA 1
ATOM 6547 C C . ALA B 1 272 ? 19.938 2.758 -19.25 1 90 272 ALA B C 1
ATOM 6549 O O . ALA B 1 272 ? 19.688 3.869 -18.781 1 90 272 ALA B O 1
ATOM 6550 N N . VAL B 1 273 ? 19.156 2.1 -20.094 1 91.69 273 VAL B N 1
ATOM 6551 C CA . VAL B 1 273 ? 17.891 2.703 -20.484 1 91.69 273 VAL B CA 1
ATOM 6552 C C . VAL B 1 273 ? 16.953 2.795 -19.281 1 91.69 273 VAL B C 1
ATOM 6554 O O . VAL B 1 273 ? 16.281 3.803 -19.094 1 91.69 273 VAL B O 1
ATOM 6557 N N . LYS B 1 274 ? 16.922 1.72 -18.516 1 89.12 274 LYS B N 1
ATOM 6558 C CA . LYS B 1 274 ? 16.109 1.744 -17.312 1 89.12 274 LYS B CA 1
ATOM 6559 C C . LYS B 1 274 ? 16.484 2.91 -16.406 1 89.12 274 LYS B C 1
ATOM 6561 O O . LYS B 1 274 ? 15.625 3.637 -15.914 1 89.12 274 LYS B O 1
ATOM 6566 N N . LYS B 1 275 ? 17.734 3.141 -16.188 1 82.81 275 LYS B N 1
ATOM 6567 C CA . LYS B 1 275 ? 18.25 4.211 -15.336 1 82.81 275 LYS B CA 1
ATOM 6568 C C . LYS B 1 275 ? 17.891 5.582 -15.906 1 82.81 275 LYS B C 1
ATOM 6570 O O . LYS B 1 275 ? 17.578 6.508 -15.156 1 82.81 275 LYS B O 1
ATOM 6575 N N . ALA B 1 276 ? 17.984 5.652 -17.172 1 84.94 276 ALA B N 1
ATOM 6576 C CA . ALA B 1 276 ? 17.734 6.926 -17.844 1 84.94 276 ALA B CA 1
ATOM 6577 C C . ALA B 1 276 ? 16.266 7.332 -17.734 1 84.94 276 ALA B C 1
ATOM 6579 O O . ALA B 1 276 ? 15.945 8.516 -17.797 1 84.94 276 ALA B O 1
ATOM 6580 N N . PHE B 1 277 ? 15.438 6.355 -17.562 1 85.31 277 PHE B N 1
ATOM 6581 C CA . PHE B 1 277 ? 14.016 6.684 -17.609 1 85.31 277 PHE B CA 1
ATOM 6582 C C . PHE B 1 277 ? 13.359 6.477 -16.25 1 85.31 277 PHE B C 1
ATOM 6584 O O . PHE B 1 277 ? 12.141 6.578 -16.125 1 85.31 277 PHE B O 1
ATOM 6591 N N . THR B 1 278 ? 14.188 6.141 -15.289 1 77.88 278 THR B N 1
ATOM 6592 C CA . THR B 1 278 ? 13.648 5.996 -13.945 1 77.88 278 THR B CA 1
ATOM 6593 C C . THR B 1 278 ? 13.641 7.34 -13.219 1 77.88 278 THR B C 1
ATOM 6595 O O . THR B 1 278 ? 14.664 8.023 -13.148 1 77.88 278 THR B O 1
ATOM 6598 N N . ALA B 1 279 ? 12.586 7.816 -12.664 1 67.44 279 ALA B N 1
ATOM 6599 C CA . ALA B 1 279 ? 12.406 9.008 -11.844 1 67.44 279 ALA B CA 1
ATOM 6600 C C . ALA B 1 279 ? 12.789 10.273 -12.617 1 67.44 279 ALA B C 1
ATOM 6602 O O . ALA B 1 279 ? 13.484 11.141 -12.086 1 67.44 279 ALA B O 1
ATOM 6603 N N . THR B 1 280 ? 12.547 10.305 -13.867 1 73.94 280 THR B N 1
ATOM 6604 C CA . THR B 1 280 ? 12.828 11.469 -14.70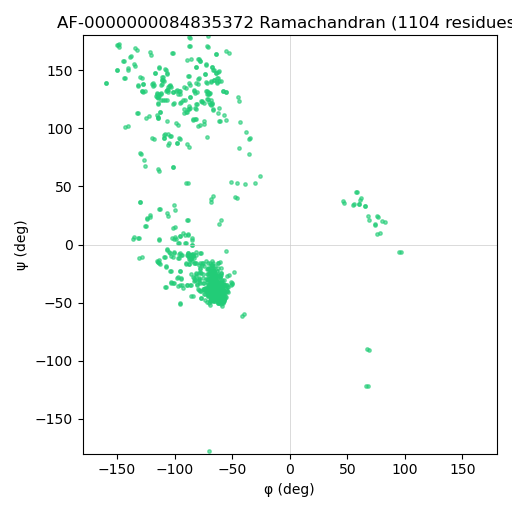3 1 73.94 280 THR B CA 1
ATOM 6605 C C . THR B 1 280 ? 11.602 11.844 -15.539 1 73.94 280 THR B C 1
ATOM 6607 O O . THR B 1 280 ? 11.562 11.57 -16.75 1 73.94 280 THR B O 1
ATOM 6610 N N . PRO B 1 281 ? 10.656 12.492 -14.953 1 70.62 281 PRO B N 1
ATOM 6611 C CA . PRO B 1 281 ? 9.406 12.789 -15.664 1 70.62 281 PRO B CA 1
ATOM 6612 C C . PRO B 1 281 ? 9.617 13.711 -16.859 1 70.62 281 PRO B C 1
ATOM 6614 O O . PRO B 1 281 ? 8.969 13.531 -17.906 1 70.62 281 PRO B O 1
ATOM 6617 N N . ALA B 1 282 ? 10.453 14.703 -16.688 1 72.19 282 ALA B N 1
ATOM 6618 C CA . ALA B 1 282 ? 10.711 15.633 -17.797 1 72.19 282 ALA B CA 1
ATOM 6619 C C . ALA B 1 282 ? 11.25 14.891 -19.016 1 72.19 282 ALA B C 1
ATOM 6621 O O . ALA B 1 282 ? 10.82 15.133 -20.141 1 72.19 282 ALA B O 1
ATOM 6622 N N . ARG B 1 283 ? 12.133 14 -18.781 1 81.06 283 ARG B N 1
ATOM 6623 C CA . ARG B 1 283 ? 12.727 13.234 -19.875 1 81.06 283 ARG B CA 1
ATOM 6624 C C . ARG B 1 283 ? 11.695 12.32 -20.531 1 81.06 283 ARG B C 1
ATOM 6626 O O . ARG B 1 283 ? 11.703 12.133 -21.75 1 81.06 283 ARG B O 1
ATOM 6633 N N . LYS B 1 284 ? 10.844 11.672 -19.75 1 81.56 284 LYS B N 1
ATOM 6634 C CA . LYS B 1 284 ? 9.789 10.812 -20.281 1 81.56 284 LYS B CA 1
ATOM 6635 C C . LYS B 1 284 ? 8.859 11.594 -21.203 1 81.56 284 LYS B C 1
ATOM 6637 O O . LYS B 1 284 ? 8.508 11.125 -22.281 1 81.56 284 LYS B O 1
ATOM 6642 N N . ALA B 1 285 ? 8.531 12.781 -20.734 1 77.44 285 ALA B N 1
ATOM 6643 C CA . ALA B 1 285 ? 7.645 13.617 -21.531 1 77.44 285 ALA B CA 1
ATOM 6644 C C . ALA B 1 285 ? 8.312 14.031 -22.844 1 77.44 285 ALA B C 1
ATOM 6646 O O . ALA B 1 285 ? 7.68 14.039 -23.906 1 77.44 285 ALA B O 1
ATOM 6647 N N . GLN B 1 286 ? 9.523 14.43 -22.766 1 85 286 GLN B N 1
ATOM 6648 C CA . GLN B 1 286 ? 10.266 14.836 -23.953 1 85 286 GLN B CA 1
ATOM 6649 C C . GLN B 1 286 ? 10.398 13.68 -24.938 1 85 286 GLN B C 1
ATOM 6651 O O . GLN B 1 286 ? 10.32 13.883 -26.156 1 85 286 GLN B O 1
ATOM 6656 N N . PHE B 1 287 ? 10.648 12.508 -24.391 1 89.81 287 PHE B N 1
ATOM 6657 C CA . PHE B 1 287 ? 10.805 11.352 -25.266 1 89.81 287 PHE B CA 1
ATOM 6658 C C . PHE B 1 287 ? 9.492 11.008 -25.938 1 89.81 287 PHE B C 1
ATOM 6660 O O . PHE B 1 287 ? 9.469 10.664 -27.125 1 89.81 287 PHE B O 1
ATOM 6667 N N . LYS B 1 288 ? 8.398 11.055 -25.203 1 88.31 288 LYS B N 1
ATOM 6668 C CA . LYS B 1 288 ? 7.094 10.82 -25.812 1 88.31 288 LYS B CA 1
ATOM 6669 C C . LYS B 1 288 ? 6.824 11.797 -26.953 1 88.31 288 LYS B C 1
ATOM 6671 O O . LYS B 1 288 ? 6.301 11.406 -28 1 88.31 288 LYS B O 1
ATOM 6676 N N . GLN B 1 289 ? 7.09 13.062 -26.672 1 87.19 289 GLN B N 1
ATOM 6677 C CA . GLN B 1 289 ? 6.922 14.078 -27.703 1 87.19 289 GLN B CA 1
ATOM 6678 C C . GLN B 1 289 ? 7.809 13.789 -28.906 1 87.19 289 GLN B C 1
ATOM 6680 O O . GLN B 1 289 ? 7.379 13.938 -30.062 1 87.19 289 GLN B O 1
ATOM 6685 N N . PHE B 1 290 ? 9 13.383 -28.641 1 90.75 290 PHE B N 1
ATOM 6686 C CA . PHE B 1 290 ? 9.945 13.031 -29.688 1 90.75 290 PHE B CA 1
ATOM 6687 C C . PHE B 1 290 ? 9.391 11.898 -30.547 1 90.75 290 PHE B C 1
ATOM 6689 O O . PHE B 1 290 ? 9.438 11.969 -31.781 1 90.75 290 PHE B O 1
ATOM 6696 N N . LEU B 1 291 ? 8.906 10.867 -29.922 1 92.88 291 LEU B N 1
ATOM 6697 C CA . LEU B 1 291 ? 8.359 9.719 -30.656 1 92.88 291 LEU B CA 1
ATOM 6698 C C . LEU B 1 291 ? 7.156 10.125 -31.484 1 92.88 291 LEU B C 1
ATOM 6700 O O . LEU B 1 291 ? 7.004 9.68 -32.625 1 92.88 291 LEU B O 1
ATOM 6704 N N . LYS B 1 292 ? 6.332 10.961 -30.875 1 90.88 292 LYS B N 1
ATOM 6705 C CA . LYS B 1 292 ? 5.156 11.453 -31.594 1 90.88 292 LYS B CA 1
ATOM 6706 C C . LYS B 1 292 ? 5.559 12.211 -32.844 1 90.88 292 LYS B C 1
ATOM 6708 O O . LYS B 1 292 ? 4.945 12.039 -33.906 1 90.88 292 LYS B O 1
ATOM 6713 N N . GLU B 1 293 ? 6.449 13.039 -32.75 1 91.19 293 GLU B N 1
ATOM 6714 C CA . GLU B 1 293 ? 6.938 13.836 -33.844 1 91.19 293 GLU B CA 1
ATOM 6715 C C . GLU B 1 293 ? 7.516 12.953 -34.969 1 91.19 293 GLU B C 1
ATOM 6717 O O . GLU B 1 293 ? 7.492 13.328 -36.125 1 91.19 293 GLU B O 1
ATOM 6722 N N . HIS B 1 294 ? 7.969 11.836 -34.562 1 91.75 294 HIS B N 1
ATOM 6723 C CA . HIS B 1 294 ? 8.562 10.93 -35.562 1 91.75 294 HIS B CA 1
ATOM 6724 C C . HIS B 1 294 ? 7.582 9.844 -35.969 1 91.75 294 HIS B C 1
ATOM 6726 O O . HIS B 1 294 ? 7.977 8.852 -36.594 1 91.75 294 HIS B O 1
ATOM 6732 N N . GLY B 1 295 ? 6.344 9.891 -35.531 1 86.25 295 GLY B N 1
ATOM 6733 C CA . GLY B 1 295 ? 5.273 9.023 -35.969 1 86.25 295 GLY B CA 1
ATOM 6734 C C . GLY B 1 295 ? 5.285 7.664 -35.312 1 86.25 295 GLY B C 1
ATOM 6735 O O . GLY B 1 295 ? 4.809 6.68 -35.875 1 86.25 295 GLY B O 1
ATOM 6736 N N . LYS B 1 296 ? 5.902 7.57 -34.25 1 88.38 296 LYS B N 1
ATOM 6737 C CA . LYS B 1 296 ? 6 6.289 -33.562 1 88.38 296 LYS B CA 1
ATOM 6738 C C . LYS B 1 296 ? 5.027 6.219 -32.375 1 88.38 296 LYS B C 1
ATOM 6740 O O . LYS B 1 296 ? 4.41 7.227 -32.031 1 88.38 296 LYS B O 1
ATOM 6745 N N . SER B 1 297 ? 4.902 4.949 -31.984 1 84.12 297 SER B N 1
ATOM 6746 C CA . SER B 1 297 ? 4.059 4.738 -30.812 1 84.12 297 SER B CA 1
ATOM 6747 C C . SER B 1 297 ? 4.652 5.414 -29.578 1 84.12 297 SER B C 1
ATOM 6749 O O . SER B 1 297 ? 5.871 5.422 -29.391 1 84.12 297 SER B O 1
ATOM 6751 N N . THR B 1 298 ? 3.838 6.008 -28.797 1 82.25 298 THR B N 1
ATOM 6752 C CA . THR B 1 298 ? 4.289 6.82 -27.672 1 82.25 298 THR B CA 1
ATOM 6753 C C . THR B 1 298 ? 4.465 5.961 -26.422 1 82.25 298 THR B C 1
ATOM 6755 O O . THR B 1 298 ? 4.504 6.48 -25.312 1 82.25 298 THR B O 1
ATOM 6758 N N . ALA B 1 299 ? 4.617 4.633 -26.641 1 87.06 299 ALA B N 1
ATOM 6759 C CA . ALA B 1 299 ? 4.863 3.787 -25.469 1 87.06 299 ALA B CA 1
ATOM 6760 C C . ALA B 1 299 ? 6.273 3.996 -24.938 1 87.06 299 ALA B C 1
ATOM 6762 O O . ALA B 1 299 ? 7.238 4.059 -25.703 1 87.06 299 ALA B O 1
ATOM 6763 N N . LEU B 1 300 ? 6.43 4.18 -23.719 1 89.19 300 LEU B N 1
ATOM 6764 C CA . LEU B 1 300 ? 7.723 4.395 -23.078 1 89.19 300 LEU B CA 1
ATOM 6765 C C . LEU B 1 300 ? 8.469 3.074 -22.906 1 89.19 300 LEU B C 1
ATOM 6767 O O . LEU B 1 300 ? 7.859 2.002 -22.953 1 89.19 300 LEU B O 1
ATOM 6771 N N . PRO B 1 301 ? 9.805 3.115 -22.766 1 90.44 301 PRO B N 1
ATOM 6772 C CA . PRO B 1 301 ? 10.57 1.891 -22.516 1 90.44 301 PRO B CA 1
ATOM 6773 C C . PRO B 1 301 ? 10.125 1.154 -21.266 1 90.44 301 PRO B C 1
ATOM 6775 O O . PRO B 1 301 ? 9.883 1.785 -20.234 1 90.44 301 PRO B O 1
ATOM 6778 N N . PRO B 1 302 ? 9.93 -0.208 -21.438 1 88.38 302 PRO B N 1
ATOM 6779 C CA . PRO B 1 302 ? 9.562 -0.989 -20.25 1 88.38 302 PRO B CA 1
ATOM 6780 C C . PRO B 1 302 ? 10.633 -0.959 -19.172 1 88.38 302 PRO B C 1
ATOM 6782 O O . PRO B 1 302 ? 11.82 -0.802 -19.469 1 88.38 302 PRO B O 1
ATOM 6785 N N . LEU B 1 303 ? 10.234 -1.033 -17.984 1 85.56 303 LEU B N 1
ATOM 6786 C CA . LEU B 1 303 ? 11.133 -1.097 -16.844 1 85.56 303 LEU B CA 1
ATOM 6787 C C . LEU B 1 303 ? 11.234 -2.521 -16.297 1 85.56 303 LEU B C 1
ATOM 6789 O O . LEU B 1 303 ? 10.422 -2.936 -15.469 1 85.56 303 LEU B O 1
ATOM 6793 N N . PRO B 1 304 ? 12.195 -3.25 -16.75 1 87.06 304 PRO B N 1
ATOM 6794 C CA . PRO B 1 304 ? 12.32 -4.652 -16.344 1 87.06 304 PRO B CA 1
ATOM 6795 C C . PRO B 1 304 ? 12.562 -4.805 -14.844 1 87.06 304 PRO B C 1
ATOM 6797 O O . PRO B 1 304 ? 13.211 -3.957 -14.227 1 87.06 304 PRO B O 1
ATOM 6800 N N . VAL B 1 305 ? 11.961 -5.867 -14.281 1 75.75 305 VAL B N 1
ATOM 6801 C CA . VAL B 1 305 ? 12.141 -6.219 -12.875 1 75.75 305 VAL B CA 1
ATOM 6802 C C . VAL B 1 305 ? 12.984 -7.492 -12.766 1 75.75 305 VAL B C 1
ATOM 6804 O O . VAL B 1 305 ? 12.852 -8.406 -13.586 1 75.75 305 VAL B O 1
ATOM 6807 N N . ILE B 1 306 ? 13.812 -7.504 -11.836 1 67.69 306 ILE B N 1
ATOM 6808 C CA . ILE B 1 306 ? 14.781 -8.586 -11.695 1 67.69 306 ILE B CA 1
ATOM 6809 C C . ILE B 1 306 ? 14.062 -9.891 -11.367 1 67.69 306 ILE B C 1
ATOM 6811 O O . ILE B 1 306 ? 14.484 -10.961 -11.789 1 67.69 306 ILE B O 1
ATOM 6815 N N . THR B 1 307 ? 12.922 -9.828 -10.727 1 63.69 307 THR B N 1
ATOM 6816 C CA . THR B 1 307 ? 12.258 -11.039 -10.242 1 63.69 307 THR B CA 1
ATOM 6817 C C . THR B 1 307 ? 11.391 -11.648 -11.336 1 63.69 307 THR B C 1
ATOM 6819 O O . THR B 1 307 ? 10.938 -12.789 -11.211 1 63.69 307 THR B O 1
ATOM 6822 N N . ARG B 1 308 ? 11.258 -10.859 -12.43 1 71.62 308 ARG B N 1
ATOM 6823 C CA . ARG B 1 308 ? 10.438 -11.352 -13.531 1 71.62 308 ARG B CA 1
ATOM 6824 C C . ARG B 1 308 ? 11.227 -11.352 -14.836 1 71.62 308 ARG B C 1
ATOM 6826 O O . ARG B 1 308 ? 11.289 -10.336 -15.539 1 71.62 308 ARG B O 1
ATOM 6833 N N . TRP B 1 309 ? 11.562 -12.375 -15.32 1 73.38 309 TRP B N 1
ATOM 6834 C CA . TRP B 1 309 ? 12.5 -12.5 -16.422 1 73.38 309 TRP B CA 1
ATOM 6835 C C . TRP B 1 309 ? 11.852 -12.086 -17.734 1 73.38 309 TRP B C 1
ATOM 6837 O O . TRP B 1 309 ? 12.531 -11.609 -18.656 1 73.38 309 TRP B O 1
ATOM 6847 N N . ASN B 1 310 ? 10.57 -12.359 -17.812 1 84.06 310 ASN B N 1
ATOM 6848 C CA . ASN B 1 310 ? 9.883 -12.023 -19.047 1 84.06 310 ASN B CA 1
ATOM 6849 C C . ASN B 1 310 ? 9.969 -10.523 -19.344 1 84.06 310 ASN B C 1
ATOM 6851 O O . ASN B 1 310 ? 9.938 -10.117 -20.516 1 84.06 310 ASN B O 1
ATOM 6855 N N . THR B 1 311 ? 10.234 -9.844 -18.328 1 89 311 THR B N 1
ATOM 6856 C CA . THR B 1 311 ? 10.234 -8.398 -18.516 1 89 311 THR B CA 1
ATOM 6857 C C . THR B 1 311 ? 11.523 -7.945 -19.203 1 89 311 THR B C 1
ATOM 6859 O O . THR B 1 311 ? 11.523 -6.957 -19.938 1 89 311 THR B O 1
ATOM 6862 N N . TRP B 1 312 ? 12.586 -8.656 -18.891 1 93.25 312 TRP B N 1
ATOM 6863 C CA . TRP B 1 312 ? 13.844 -8.336 -19.562 1 93.25 312 TRP B CA 1
ATOM 6864 C C . TRP B 1 312 ? 13.719 -8.531 -21.062 1 93.25 312 TRP B C 1
ATOM 6866 O O . TRP B 1 312 ? 14.133 -7.672 -21.844 1 93.25 312 TRP B O 1
ATOM 6876 N N . PHE B 1 313 ? 13.133 -9.641 -21.469 1 95.06 313 PHE B N 1
ATOM 6877 C CA . PHE B 1 313 ? 12.977 -9.938 -22.891 1 95.06 313 PHE B CA 1
ATOM 6878 C C . PHE B 1 313 ? 12.078 -8.906 -23.547 1 95.06 313 PHE B C 1
ATOM 6880 O O . PHE B 1 313 ? 12.383 -8.422 -24.641 1 95.06 313 PHE B O 1
ATOM 6887 N N . HIS B 1 314 ? 11.07 -8.555 -22.891 1 94.19 314 HIS B N 1
ATOM 6888 C CA . HIS B 1 314 ? 10.156 -7.562 -23.438 1 94.19 314 HIS B CA 1
ATOM 6889 C C . HIS B 1 314 ? 10.852 -6.215 -23.625 1 94.19 314 HIS B C 1
ATOM 6891 O O . HIS B 1 314 ? 10.578 -5.496 -24.594 1 94.19 314 HIS B O 1
ATOM 6897 N N . ALA B 1 315 ? 11.656 -5.93 -22.641 1 95 315 ALA B N 1
ATOM 6898 C CA . ALA B 1 315 ? 12.445 -4.707 -22.766 1 95 315 ALA B CA 1
ATOM 6899 C C . ALA B 1 315 ? 13.367 -4.773 -23.984 1 95 315 ALA B C 1
ATOM 6901 O O . ALA B 1 315 ? 13.469 -3.807 -24.75 1 95 315 ALA B O 1
ATOM 6902 N N . VAL B 1 316 ? 13.984 -5.863 -24.188 1 96 316 VAL B N 1
ATOM 6903 C CA . VAL B 1 316 ? 14.898 -6.027 -25.312 1 96 316 VAL B CA 1
ATOM 6904 C C . VAL B 1 316 ? 14.133 -5.906 -26.625 1 96 316 VAL B C 1
ATOM 6906 O O . VAL B 1 316 ? 14.609 -5.285 -27.578 1 96 316 VAL B O 1
ATOM 6909 N N . PHE B 1 317 ? 12.969 -6.508 -26.703 1 95.81 317 PHE B N 1
ATOM 6910 C CA . PHE B 1 317 ? 12.141 -6.414 -27.906 1 95.81 317 PHE B CA 1
ATOM 6911 C C . PHE B 1 317 ? 11.82 -4.961 -28.234 1 95.81 317 PHE B C 1
ATOM 6913 O O . PHE B 1 317 ? 11.898 -4.543 -29.391 1 95.81 317 PHE B O 1
ATOM 6920 N N . TYR B 1 318 ? 11.508 -4.246 -27.219 1 95.62 318 TYR B N 1
ATOM 6921 C CA . TYR B 1 318 ? 11.227 -2.826 -27.391 1 95.62 318 TYR B CA 1
ATOM 6922 C C . TYR B 1 318 ? 12.461 -2.076 -27.859 1 95.62 318 TYR B C 1
ATOM 6924 O O . TYR B 1 318 ? 12.391 -1.255 -28.781 1 95.62 318 TYR B O 1
ATOM 6932 N N . HIS B 1 319 ? 13.586 -2.314 -27.234 1 95.94 319 HIS B N 1
ATOM 6933 C CA . HIS B 1 319 ? 14.812 -1.592 -27.547 1 95.94 319 HIS B CA 1
ATOM 6934 C C . HIS B 1 319 ? 15.281 -1.885 -28.969 1 95.94 319 HIS B C 1
ATOM 6936 O O . HIS B 1 319 ? 15.867 -1.02 -29.625 1 95.94 319 HIS B O 1
ATOM 6942 N N . ALA B 1 320 ? 15.055 -3.07 -29.375 1 95.81 320 ALA B N 1
ATOM 6943 C CA . ALA B 1 320 ? 15.438 -3.443 -30.734 1 95.81 320 ALA B CA 1
ATOM 6944 C C . ALA B 1 320 ? 14.75 -2.551 -31.75 1 95.81 320 ALA B C 1
ATOM 6946 O O . ALA B 1 320 ? 15.32 -2.232 -32.812 1 95.81 320 ALA B O 1
ATOM 6947 N N . GLU B 1 321 ? 13.586 -2.107 -31.438 1 93.88 321 GLU B N 1
ATOM 6948 C CA . GLU B 1 321 ? 12.805 -1.273 -32.344 1 93.88 321 GLU B CA 1
ATOM 6949 C C . GLU B 1 321 ? 13.164 0.202 -32.188 1 93.88 321 GLU B C 1
ATOM 6951 O O . GLU B 1 321 ? 12.867 1.016 -33.062 1 93.88 321 GLU B O 1
ATOM 6956 N N . HIS B 1 322 ? 13.867 0.522 -31.125 1 94.56 322 HIS B N 1
ATOM 6957 C CA . HIS B 1 322 ? 14.008 1.941 -30.812 1 94.56 322 HIS B CA 1
ATOM 6958 C C . HIS B 1 322 ? 15.477 2.34 -30.688 1 94.56 322 HIS B C 1
ATOM 6960 O O . HIS B 1 322 ? 15.789 3.408 -30.156 1 94.56 322 HIS B O 1
ATOM 6966 N N . LEU B 1 323 ? 16.359 1.555 -31.156 1 94.06 323 LEU B N 1
ATOM 6967 C CA . LEU B 1 323 ? 17.797 1.847 -31.031 1 94.06 323 LEU B CA 1
ATOM 6968 C C . LEU B 1 323 ? 18.141 3.172 -31.703 1 94.06 323 LEU B C 1
ATOM 6970 O O . LEU B 1 323 ? 18.828 4.004 -31.125 1 94.06 323 LEU B O 1
ATOM 6974 N N . HIS B 1 324 ? 17.641 3.398 -32.875 1 91.94 324 HIS B N 1
ATOM 6975 C CA . HIS B 1 324 ? 17.922 4.625 -33.594 1 91.94 324 HIS B CA 1
ATOM 6976 C C . HIS B 1 324 ? 17.297 5.836 -32.906 1 91.94 324 HIS B C 1
ATOM 6978 O O . HIS B 1 324 ? 17.859 6.938 -32.969 1 91.94 324 HIS B O 1
ATOM 6984 N N . ASP B 1 325 ? 16.203 5.617 -32.344 1 92.38 325 ASP B N 1
ATOM 6985 C CA . ASP B 1 325 ? 15.539 6.695 -31.594 1 92.38 325 ASP B CA 1
ATOM 6986 C C . ASP B 1 325 ? 16.391 7.152 -30.406 1 92.38 325 ASP B C 1
ATOM 6988 O O . ASP B 1 325 ? 16.484 8.344 -30.125 1 92.38 325 ASP B O 1
ATOM 6992 N N . TYR B 1 326 ? 16.984 6.137 -29.734 1 92.25 326 TYR B N 1
ATOM 6993 C CA . TYR B 1 326 ? 17.844 6.465 -28.609 1 92.25 326 TYR B CA 1
ATOM 6994 C C . TYR B 1 326 ? 19.016 7.332 -29.031 1 92.25 326 TYR B C 1
ATOM 6996 O O . TYR B 1 326 ? 19.359 8.305 -28.344 1 92.25 326 TYR B O 1
ATOM 7004 N N . ILE B 1 327 ? 19.594 6.988 -30.125 1 89.62 327 ILE B N 1
ATOM 7005 C CA . ILE B 1 327 ? 20.766 7.707 -30.641 1 89.62 327 ILE B CA 1
ATOM 7006 C C . ILE B 1 327 ? 20.375 9.156 -30.938 1 89.62 327 ILE B C 1
ATOM 7008 O O . ILE B 1 327 ? 21.062 10.086 -30.5 1 89.62 327 ILE B O 1
ATOM 7012 N N . SER B 1 328 ? 19.297 9.367 -31.547 1 88.44 328 SER B N 1
ATOM 7013 C CA . SER B 1 328 ? 18.844 10.703 -31.938 1 88.44 328 SER B CA 1
ATOM 7014 C C . SER B 1 328 ? 18.422 11.523 -30.719 1 88.44 328 SER B C 1
ATOM 7016 O O . SER B 1 328 ? 18.688 12.727 -30.641 1 88.44 328 SER B O 1
ATOM 7018 N N . PHE B 1 329 ? 17.766 10.898 -29.844 1 90.75 329 PHE B N 1
ATOM 7019 C CA . PHE B 1 329 ? 17.203 11.602 -28.688 1 90.75 329 PHE B CA 1
ATOM 7020 C C . PHE B 1 329 ? 18.297 11.977 -27.703 1 90.75 329 PHE B C 1
ATOM 7022 O O . PHE B 1 329 ? 18.328 13.102 -27.188 1 90.75 329 PHE B O 1
ATOM 7029 N N . PHE B 1 330 ? 19.188 11.047 -27.359 1 89 330 PHE B N 1
ATOM 7030 C CA . PHE B 1 330 ? 20.172 11.266 -26.297 1 89 330 PHE B CA 1
ATOM 7031 C C . PHE B 1 330 ? 21.391 11.984 -26.844 1 89 330 PHE B C 1
ATOM 7033 O O . PHE B 1 330 ? 22.219 12.469 -26.062 1 89 330 PHE B O 1
ATOM 7040 N N . LEU B 1 331 ? 21.562 12.062 -27.984 1 77.31 331 LEU B N 1
ATOM 7041 C CA . LEU B 1 331 ? 22.656 12.836 -28.547 1 77.31 331 LEU B CA 1
ATOM 7042 C C . LEU B 1 331 ? 22.484 14.32 -28.25 1 77.31 331 LEU B C 1
ATOM 7044 O O . LEU B 1 331 ? 23.469 15.031 -28.047 1 77.31 331 LEU B O 1
ATOM 7048 N N . GLU B 1 332 ? 21.25 14.711 -28.156 1 67 332 GLU B N 1
ATOM 7049 C CA . GLU B 1 332 ? 20.953 16.125 -27.906 1 67 332 GLU B CA 1
ATOM 7050 C C . GLU B 1 332 ? 20.984 16.438 -26.422 1 67 332 GLU B C 1
ATOM 7052 O O . GLU B 1 332 ? 21.094 17.609 -26.031 1 67 332 GLU B O 1
ATOM 7057 N N . GLU B 1 333 ? 20.734 15.383 -25.672 1 65.69 333 GLU B N 1
ATOM 7058 C CA . GLU B 1 333 ? 20.656 15.625 -24.234 1 65.69 333 GLU B CA 1
ATOM 7059 C C . GLU B 1 333 ? 22.047 15.711 -23.609 1 65.69 333 GLU B C 1
ATOM 7061 O O . GLU B 1 333 ? 23.016 15.242 -24.188 1 65.69 333 GLU B O 1
ATOM 7066 N N . SER B 1 334 ? 22.188 16.297 -22.453 1 56.75 334 SER B N 1
ATOM 7067 C CA . SER B 1 334 ? 23.406 16.562 -21.703 1 56.75 334 SER B CA 1
ATOM 7068 C C . SER B 1 334 ? 24.234 15.297 -21.516 1 56.75 334 SER B C 1
ATOM 7070 O O . SER B 1 334 ? 23.734 14.188 -21.688 1 56.75 334 SER B O 1
ATOM 7072 N N . THR B 1 335 ? 25.578 15.398 -21.109 1 56.06 335 THR B N 1
ATOM 7073 C CA . THR B 1 335 ? 26.734 14.508 -20.984 1 56.06 335 THR B CA 1
ATOM 7074 C C . THR B 1 335 ? 26.375 13.289 -20.125 1 56.06 335 THR B C 1
ATOM 7076 O O . THR B 1 335 ? 26.875 12.195 -20.359 1 56.06 335 THR B O 1
ATOM 7079 N N . ALA B 1 336 ? 25.469 13.414 -19.266 1 54.41 336 ALA B N 1
ATOM 7080 C CA . ALA B 1 336 ? 25.328 12.383 -18.234 1 54.41 336 ALA B CA 1
ATOM 7081 C C . ALA B 1 336 ? 24.656 11.133 -18.797 1 54.41 336 ALA B C 1
ATOM 7083 O O . ALA B 1 336 ? 24.844 10.031 -18.281 1 54.41 336 ALA B O 1
ATOM 7084 N N . TYR B 1 337 ? 24.016 11.234 -19.953 1 63.28 337 TYR B N 1
ATOM 7085 C CA . TYR B 1 337 ? 23.328 10.039 -20.438 1 63.28 337 TYR B CA 1
ATOM 7086 C C . TYR B 1 337 ? 23.812 9.664 -21.828 1 63.28 337 TYR B C 1
ATOM 7088 O O . TYR B 1 337 ? 23.094 8.984 -22.578 1 63.28 337 TYR B O 1
ATOM 7096 N N . GLN B 1 338 ? 24.906 10.117 -22.094 1 72.62 338 GLN B N 1
ATOM 7097 C CA . GLN B 1 338 ? 25.578 9.781 -23.359 1 72.62 338 GLN B CA 1
ATOM 7098 C C . GLN B 1 338 ? 25.859 8.281 -23.438 1 72.62 338 GLN B C 1
ATOM 7100 O O . GLN B 1 338 ? 26.016 7.742 -24.531 1 72.62 338 GLN B O 1
ATOM 7105 N N . ASN B 1 339 ? 25.766 7.633 -22.297 1 82.75 339 ASN B N 1
ATOM 7106 C CA . ASN B 1 339 ? 26.031 6.199 -22.25 1 82.75 339 ASN B CA 1
ATOM 7107 C C . ASN B 1 339 ? 24.984 5.414 -23.047 1 82.75 339 ASN B C 1
ATOM 7109 O O . ASN B 1 339 ? 25.312 4.449 -23.734 1 82.75 339 ASN B O 1
ATOM 7113 N N . VAL B 1 340 ? 23.703 5.844 -23.047 1 89.12 340 VAL B N 1
ATOM 7114 C CA . VAL B 1 340 ? 22.641 5.145 -23.75 1 89.12 340 VAL B CA 1
ATOM 7115 C C . VAL B 1 340 ? 22.844 5.27 -25.25 1 89.12 340 VAL B C 1
ATOM 7117 O O . VAL B 1 340 ? 22.703 4.289 -25.984 1 89.12 340 VAL B O 1
ATOM 7120 N N . ALA B 1 341 ? 23.25 6.445 -25.672 1 87.31 341 ALA B N 1
ATOM 7121 C CA . ALA B 1 341 ? 23.5 6.668 -27.094 1 87.31 341 ALA B CA 1
ATOM 7122 C C . ALA B 1 341 ? 24.703 5.863 -27.578 1 87.31 341 ALA B C 1
ATOM 7124 O O . ALA B 1 341 ? 24.672 5.277 -28.656 1 87.31 341 ALA B O 1
ATOM 7125 N N . THR B 1 342 ? 25.672 5.84 -26.734 1 88.69 342 THR B N 1
ATOM 7126 C CA . THR B 1 342 ? 26.891 5.117 -27.094 1 88.69 342 THR B CA 1
ATOM 7127 C C . THR B 1 342 ? 26.625 3.621 -27.203 1 88.69 342 THR B C 1
ATOM 7129 O O . THR B 1 342 ? 27.047 2.975 -28.156 1 88.69 342 THR B O 1
ATOM 7132 N N . LEU B 1 343 ? 25.938 3.111 -26.281 1 91.31 343 LEU B N 1
ATOM 7133 C CA . LEU B 1 343 ? 25.625 1.688 -26.281 1 91.31 343 LEU B CA 1
ATOM 7134 C C . LEU B 1 343 ? 24.719 1.331 -27.453 1 91.31 343 LEU B C 1
ATOM 7136 O O . LEU B 1 343 ? 24.906 0.289 -28.094 1 91.31 343 LEU B O 1
ATOM 7140 N N . SER B 1 344 ? 23.828 2.207 -27.75 1 91.69 344 SER B N 1
ATOM 7141 C CA . SER B 1 344 ? 22.859 1.944 -28.797 1 91.69 344 SER B CA 1
ATOM 7142 C C . SER B 1 344 ? 23.516 1.979 -30.172 1 91.69 344 SER B C 1
ATOM 7144 O O . SER B 1 344 ? 22.984 1.43 -31.141 1 91.69 344 SER B O 1
ATOM 7146 N N . SER B 1 345 ? 24.672 2.65 -30.234 1 90.62 345 SER B N 1
ATOM 7147 C CA . SER B 1 345 ? 25.344 2.814 -31.531 1 90.62 345 SER B CA 1
ATOM 7148 C C . SER B 1 345 ? 26.406 1.739 -31.734 1 90.62 345 SER B C 1
ATOM 7150 O O . SER B 1 345 ? 26.906 1.576 -32.844 1 90.62 345 SER B O 1
ATOM 7152 N N . THR B 1 346 ? 26.672 0.948 -30.719 1 93.12 346 THR B N 1
ATOM 7153 C CA . THR B 1 346 ? 27.672 -0.107 -30.844 1 93.12 346 THR B CA 1
ATOM 7154 C C . THR B 1 346 ? 27.172 -1.239 -31.734 1 93.12 346 THR B C 1
ATOM 7156 O O . THR B 1 346 ? 26.062 -1.744 -31.531 1 93.12 346 THR B O 1
ATOM 7159 N N . GLU B 1 347 ? 27.906 -1.617 -32.656 1 92.56 347 GLU B N 1
ATOM 7160 C CA . GLU B 1 347 ? 27.516 -2.615 -33.656 1 92.56 347 GLU B CA 1
ATOM 7161 C C . GLU B 1 347 ? 2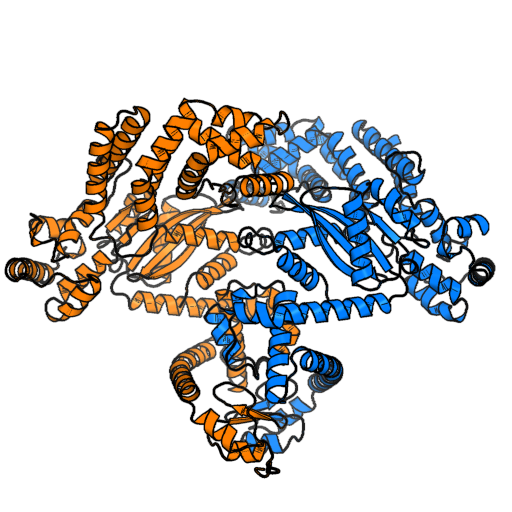7.125 -3.93 -33 1 92.56 347 GLU B C 1
ATOM 7163 O O . GLU B 1 347 ? 26.141 -4.562 -33.375 1 92.56 347 GLU B O 1
ATOM 7168 N N . LYS B 1 348 ? 27.844 -4.277 -32.062 1 93.88 348 LYS B N 1
ATOM 7169 C CA . LYS B 1 348 ? 27.562 -5.531 -31.359 1 93.88 348 LYS B CA 1
ATOM 7170 C C . LYS B 1 348 ? 26.203 -5.488 -30.672 1 93.88 348 LYS B C 1
ATOM 7172 O O . LYS B 1 348 ? 25.438 -6.457 -30.719 1 93.88 348 LYS B O 1
ATOM 7177 N N . VAL B 1 349 ? 25.922 -4.398 -30.062 1 95.94 349 VAL B N 1
ATOM 7178 C CA . VAL B 1 349 ? 24.656 -4.254 -29.344 1 95.94 349 VAL B CA 1
ATOM 7179 C C . VAL B 1 349 ? 23.5 -4.258 -30.344 1 95.94 349 VAL B C 1
ATOM 7181 O O . VAL B 1 349 ? 22.453 -4.859 -30.078 1 95.94 349 VAL B O 1
ATOM 7184 N N . VAL B 1 350 ? 23.703 -3.66 -31.453 1 95.25 350 VAL B N 1
ATOM 7185 C CA . VAL B 1 350 ? 22.656 -3.586 -32.469 1 95.25 350 VAL B CA 1
ATOM 7186 C C . VAL B 1 350 ? 22.359 -4.984 -33 1 95.25 350 VAL B C 1
ATOM 7188 O O . VAL B 1 350 ? 21.203 -5.391 -33.094 1 95.25 350 VAL B O 1
ATOM 7191 N N . THR B 1 351 ? 23.406 -5.688 -33.25 1 95.19 351 THR B N 1
ATOM 7192 C CA . THR B 1 351 ? 23.25 -7.023 -33.812 1 95.19 351 THR B CA 1
ATOM 7193 C C . THR B 1 351 ? 22.672 -7.977 -32.781 1 95.19 351 THR B C 1
ATOM 7195 O O . THR B 1 351 ? 21.75 -8.758 -33.094 1 95.19 351 THR B O 1
ATOM 7198 N N . ASP B 1 352 ? 23.156 -7.887 -31.609 1 96.56 352 ASP B N 1
ATOM 7199 C CA . ASP B 1 352 ? 22.719 -8.781 -30.531 1 96.56 352 ASP B CA 1
ATOM 7200 C C . ASP B 1 352 ? 21.266 -8.531 -30.172 1 96.56 352 ASP B C 1
ATOM 7202 O O . ASP B 1 352 ? 20.516 -9.477 -29.938 1 96.56 352 ASP B O 1
ATOM 7206 N N . THR B 1 353 ? 20.922 -7.312 -30.094 1 96.44 353 THR B N 1
ATOM 7207 C CA . THR B 1 353 ? 19.547 -6.961 -29.734 1 96.44 353 THR B CA 1
ATOM 7208 C C . THR B 1 353 ? 18.578 -7.48 -30.781 1 96.44 353 THR B C 1
ATOM 7210 O O . THR B 1 353 ? 17.516 -8.023 -30.453 1 96.44 353 THR B O 1
ATOM 7213 N N . LYS B 1 354 ? 18.922 -7.379 -31.984 1 94.88 354 LYS B N 1
ATOM 7214 C CA . LYS B 1 354 ? 18.062 -7.855 -33.062 1 94.88 354 LYS B CA 1
ATOM 7215 C C . LYS B 1 354 ? 17.984 -9.383 -33.062 1 94.88 354 LYS B C 1
ATOM 7217 O O . LYS B 1 354 ? 16.938 -9.953 -33.344 1 94.88 354 LYS B O 1
ATOM 7222 N N . GLU B 1 355 ? 19.094 -9.945 -32.781 1 95.06 355 GLU B N 1
ATOM 7223 C CA . GLU B 1 355 ? 19.141 -11.406 -32.75 1 95.06 355 GLU B CA 1
ATOM 7224 C C . GLU B 1 355 ? 18.234 -11.945 -31.641 1 95.06 355 GLU B C 1
ATOM 7226 O O . GLU B 1 355 ? 17.547 -12.945 -31.844 1 95.06 355 GLU B O 1
ATOM 7231 N N . ILE B 1 356 ? 18.297 -11.328 -30.531 1 96.12 356 ILE B N 1
ATOM 7232 C CA . ILE B 1 356 ? 17.453 -11.758 -29.422 1 96.12 356 ILE B CA 1
ATOM 7233 C C . ILE B 1 356 ? 15.984 -11.594 -29.781 1 96.12 356 ILE B C 1
ATOM 7235 O O . ILE B 1 356 ? 15.172 -12.477 -29.531 1 96.12 356 ILE B O 1
ATOM 7239 N N . ALA B 1 357 ? 15.672 -10.484 -30.422 1 95.88 357 ALA B N 1
ATOM 7240 C CA . ALA B 1 357 ? 14.289 -10.195 -30.797 1 95.88 357 ALA B CA 1
ATOM 7241 C C . ALA B 1 357 ? 13.766 -11.219 -31.797 1 95.88 357 ALA B C 1
ATOM 7243 O O . ALA B 1 357 ? 12.57 -11.539 -31.797 1 95.88 357 ALA B O 1
ATOM 7244 N N . LEU B 1 358 ? 14.617 -11.781 -32.531 1 94.5 358 LEU B N 1
ATOM 7245 C CA . LEU B 1 358 ? 14.219 -12.719 -33.562 1 94.5 358 LEU B CA 1
ATOM 7246 C C . LEU B 1 358 ? 14.156 -14.148 -33.031 1 94.5 358 LEU B C 1
ATOM 7248 O O . LEU B 1 358 ? 13.281 -14.922 -33.438 1 94.5 358 LEU B O 1
ATOM 7252 N N . LYS B 1 359 ? 15.023 -14.461 -32.156 1 95.5 359 LYS B N 1
ATOM 7253 C CA . LYS B 1 359 ? 15.203 -15.875 -31.828 1 95.5 359 LYS B CA 1
ATOM 7254 C C . LYS B 1 359 ? 14.633 -16.188 -30.453 1 95.5 359 LYS B C 1
ATOM 7256 O O . LYS B 1 359 ? 14.344 -17.359 -30.141 1 95.5 359 LYS B O 1
ATOM 7261 N N . ALA B 1 360 ? 14.414 -15.266 -29.562 1 95.38 360 ALA B N 1
ATOM 7262 C CA . ALA B 1 360 ? 14.078 -15.523 -28.172 1 95.38 360 ALA B CA 1
ATOM 7263 C C . ALA B 1 360 ? 12.578 -15.688 -27.984 1 95.38 360 ALA B C 1
ATOM 7265 O O . ALA B 1 360 ? 12.125 -16.234 -26.984 1 95.38 360 ALA B O 1
ATOM 7266 N N . PRO B 1 361 ? 11.648 -15.297 -28.875 1 95.06 361 PRO B N 1
ATOM 7267 C CA . PRO B 1 361 ? 10.195 -15.32 -28.656 1 95.06 361 PRO B CA 1
ATOM 7268 C C . PRO B 1 361 ? 9.68 -16.703 -28.266 1 95.06 361 PRO B C 1
ATOM 7270 O O . PRO B 1 361 ? 8.828 -16.828 -27.375 1 95.06 361 PRO B O 1
ATOM 7273 N N . PRO B 1 362 ? 10.18 -17.781 -28.812 1 95.12 362 PRO B N 1
ATOM 7274 C CA . PRO B 1 362 ? 9.672 -19.078 -28.391 1 95.12 362 PRO B CA 1
ATOM 7275 C C . PRO B 1 362 ? 9.906 -19.359 -26.906 1 95.12 362 PRO B C 1
ATOM 7277 O O . PRO B 1 362 ? 9.055 -19.969 -26.25 1 95.12 362 PRO B O 1
ATOM 7280 N N . LEU B 1 363 ? 11.039 -18.969 -26.453 1 94.69 363 LEU B N 1
ATOM 7281 C CA . LEU B 1 363 ? 11.305 -19.125 -25.031 1 94.69 363 LEU B CA 1
ATOM 7282 C C . LEU B 1 363 ? 10.344 -18.297 -24.188 1 94.69 363 LEU B C 1
ATOM 7284 O O . LEU B 1 363 ? 9.828 -18.766 -23.172 1 94.69 363 LEU B O 1
ATOM 7288 N N . VAL B 1 364 ? 10.078 -17.078 -24.594 1 94.06 364 VAL B N 1
ATOM 7289 C CA . VAL B 1 364 ? 9.18 -16.172 -23.875 1 94.06 364 VAL B CA 1
ATOM 7290 C C . VAL B 1 364 ? 7.77 -16.766 -23.859 1 94.06 364 VAL B C 1
ATOM 7292 O O . VAL B 1 364 ? 7.074 -16.703 -22.844 1 94.06 364 VAL B O 1
ATOM 7295 N N . GLN B 1 365 ? 7.422 -17.375 -24.891 1 92.75 365 GLN B N 1
ATOM 7296 C CA . GLN B 1 365 ? 6.113 -18.016 -24.969 1 92.75 365 GLN B CA 1
ATOM 7297 C C . GLN B 1 365 ? 6.02 -19.188 -23.984 1 92.75 365 GLN B C 1
ATOM 7299 O O . GLN B 1 365 ? 4.984 -19.391 -23.359 1 92.75 365 GLN B O 1
ATOM 7304 N N . MET B 1 366 ? 7.082 -19.953 -23.938 1 92 366 MET B N 1
ATOM 7305 C CA . MET B 1 366 ? 7.117 -21.078 -23 1 92 366 MET B CA 1
ATOM 7306 C C . MET B 1 366 ? 7.023 -20.578 -21.562 1 92 366 MET B C 1
ATOM 7308 O O . MET B 1 366 ? 6.32 -21.172 -20.75 1 92 366 MET B O 1
ATOM 7312 N N . LEU B 1 367 ? 7.684 -19.531 -21.297 1 89.38 367 LEU B N 1
ATOM 7313 C CA . LEU B 1 367 ? 7.664 -18.938 -19.969 1 89.38 367 LEU B CA 1
ATOM 7314 C C . LEU B 1 367 ? 6.25 -18.5 -19.594 1 89.38 367 LEU B C 1
ATOM 7316 O O . LEU B 1 367 ? 5.793 -18.781 -18.469 1 89.38 367 LEU B O 1
ATOM 7320 N N . GLU B 1 368 ? 5.555 -17.891 -20.438 1 87.88 368 GLU B N 1
ATOM 7321 C CA . GLU B 1 368 ? 4.199 -17.406 -20.188 1 87.88 368 GLU B CA 1
ATOM 7322 C C . GLU B 1 368 ? 3.225 -18.578 -20.047 1 87.88 368 GLU B C 1
ATOM 7324 O O . GLU B 1 368 ? 2.311 -18.531 -19.219 1 87.88 368 GLU B O 1
ATOM 7329 N N . LYS B 1 369 ? 3.459 -19.562 -20.797 1 88.25 369 LYS B N 1
ATOM 7330 C CA . LYS B 1 369 ? 2.607 -20.75 -20.766 1 88.25 369 LYS B CA 1
ATOM 7331 C C . LYS B 1 369 ? 2.711 -21.469 -19.422 1 88.25 369 LYS B C 1
ATOM 7333 O O . LYS B 1 369 ? 1.702 -21.906 -18.875 1 88.25 369 LYS B O 1
ATOM 7338 N N . TYR B 1 370 ? 3.873 -21.578 -18.891 1 87.38 370 TYR B N 1
ATOM 7339 C CA . TYR B 1 370 ? 4.086 -22.375 -17.688 1 87.38 370 TYR B CA 1
ATOM 7340 C C . TYR B 1 370 ? 3.967 -21.5 -16.438 1 87.38 370 TYR B C 1
ATOM 7342 O O . TYR B 1 370 ? 4.277 -21.953 -15.328 1 87.38 370 TYR B O 1
ATOM 7350 N N . GLU B 1 371 ? 3.533 -20.328 -16.594 1 80.12 371 GLU B N 1
ATOM 7351 C CA . GLU B 1 371 ? 3.117 -19.484 -15.469 1 80.12 371 GLU B CA 1
ATOM 7352 C C . GLU B 1 371 ? 1.613 -19.594 -15.234 1 80.12 371 GLU B C 1
ATOM 7354 O O . GLU B 1 371 ? 1.124 -19.234 -14.156 1 80.12 371 GLU B O 1
ATOM 7359 N N . GLY B 1 372 ? 0.925 -20.203 -16.078 1 76.81 372 GLY B N 1
ATOM 7360 C CA . GLY B 1 372 ? -0.517 -20.359 -15.969 1 76.81 372 GLY B CA 1
ATOM 7361 C C . GLY B 1 372 ? -0.932 -21.578 -15.164 1 76.81 372 GLY B C 1
ATOM 7362 O O . GLY B 1 372 ? -0.089 -22.391 -14.781 1 76.81 372 GLY B O 1
ATOM 7363 N N . ASP B 1 373 ? -2.258 -21.703 -14.852 1 74.56 373 ASP B N 1
ATOM 7364 C CA . ASP B 1 373 ? -2.787 -22.75 -13.969 1 74.56 373 ASP B CA 1
ATOM 7365 C C . ASP B 1 373 ? -3.41 -23.875 -14.781 1 74.56 373 ASP B C 1
ATOM 7367 O O . ASP B 1 373 ? -4.203 -24.672 -14.25 1 74.56 373 ASP B O 1
ATOM 7371 N N . GLU B 1 374 ? -2.906 -24.156 -15.875 1 77.94 374 GLU B N 1
ATOM 7372 C CA . GLU B 1 374 ? -3.467 -25.234 -16.672 1 77.94 374 GLU B CA 1
ATOM 7373 C C . GLU B 1 374 ? -2.832 -26.578 -16.328 1 77.94 374 GLU B C 1
ATOM 7375 O O . GLU B 1 374 ? -1.777 -26.609 -15.688 1 77.94 374 GLU B O 1
ATOM 7380 N N . VAL B 1 375 ? -3.623 -27.594 -16.688 1 79.69 375 VAL B N 1
ATOM 7381 C CA . VAL B 1 375 ? -3.121 -28.938 -16.5 1 79.69 375 VAL B CA 1
ATOM 7382 C C . VAL B 1 375 ? -1.966 -29.203 -17.469 1 79.69 375 VAL B C 1
ATOM 7384 O O . VAL B 1 375 ? -2.135 -29.125 -18.688 1 79.69 375 VAL B O 1
ATOM 7387 N N . LYS B 1 376 ? -0.81 -29.594 -16.875 1 85.56 376 LYS B N 1
ATOM 7388 C CA . LYS B 1 376 ? 0.364 -29.703 -17.734 1 85.56 376 LYS B CA 1
ATOM 7389 C C . LYS B 1 376 ? 1.143 -30.984 -17.422 1 85.56 376 LYS B C 1
ATOM 7391 O O . LYS B 1 376 ? 2.152 -31.281 -18.078 1 85.56 376 LYS B O 1
ATOM 7396 N N . ALA B 1 377 ? 0.638 -31.766 -16.578 1 91.81 377 ALA B N 1
ATOM 7397 C CA . ALA B 1 377 ? 1.404 -32.938 -16.141 1 91.81 377 ALA B CA 1
ATOM 7398 C C . ALA B 1 377 ? 1.627 -33.906 -17.281 1 91.81 377 ALA B C 1
ATOM 7400 O O . ALA B 1 377 ? 2.689 -34.531 -17.391 1 91.81 377 ALA B O 1
ATOM 7401 N N . HIS B 1 378 ? 0.667 -34.031 -18.172 1 92.12 378 HIS B N 1
ATOM 7402 C CA . HIS B 1 378 ? 0.737 -35.031 -19.234 1 92.12 378 HIS B CA 1
ATOM 7403 C C . HIS B 1 378 ? 1.467 -34.5 -20.453 1 92.12 378 HIS B C 1
ATOM 7405 O O . HIS B 1 378 ? 1.832 -35.25 -21.344 1 92.12 378 HIS B O 1
ATOM 7411 N N . VAL B 1 379 ? 1.721 -33.188 -20.469 1 93 379 VAL B N 1
ATOM 7412 C CA . VAL B 1 379 ? 2.316 -32.625 -21.688 1 93 379 VAL B CA 1
ATOM 7413 C C . VAL B 1 379 ? 3.727 -32.125 -21.375 1 93 379 VAL B C 1
ATOM 7415 O O . VAL B 1 379 ? 4.535 -31.938 -22.297 1 93 379 VAL B O 1
ATOM 7418 N N . LEU B 1 380 ? 4.086 -31.969 -20.188 1 94.31 380 LEU B N 1
ATOM 7419 C CA . LEU B 1 380 ? 5.328 -31.328 -19.766 1 94.31 380 LEU B CA 1
ATOM 7420 C C . LEU B 1 380 ? 6.535 -32.031 -20.375 1 94.31 380 LEU B C 1
ATOM 7422 O O . LEU B 1 380 ? 7.422 -31.391 -20.938 1 94.31 380 LEU B O 1
ATOM 7426 N N . TYR B 1 381 ? 6.559 -33.312 -20.281 1 94.31 381 TYR B N 1
ATOM 7427 C CA . TYR B 1 381 ? 7.691 -34.094 -20.719 1 94.31 381 TYR B CA 1
ATOM 7428 C C . TYR B 1 381 ? 7.969 -33.875 -22.203 1 94.31 381 TYR B C 1
ATOM 7430 O O . TYR B 1 381 ? 9.094 -33.562 -22.594 1 94.31 381 TYR B O 1
ATOM 7438 N N . ASP B 1 382 ? 7.023 -34 -23.016 1 93.88 382 ASP B N 1
ATOM 7439 C CA . ASP B 1 382 ? 7.172 -33.812 -24.453 1 93.88 382 ASP B CA 1
ATOM 7440 C C . ASP B 1 382 ? 7.488 -32.375 -24.812 1 93.88 382 ASP B C 1
ATOM 7442 O O . ASP B 1 382 ? 8.328 -32.094 -25.672 1 93.88 382 ASP B O 1
ATOM 7446 N N . GLU B 1 383 ? 6.828 -31.516 -24.188 1 94.31 383 GLU B N 1
ATOM 7447 C CA . GLU B 1 383 ? 7.004 -30.109 -24.516 1 94.31 383 GLU B CA 1
ATOM 7448 C C . GLU B 1 383 ? 8.422 -29.641 -24.203 1 94.31 383 GLU B C 1
ATOM 7450 O O . GLU B 1 383 ? 9.023 -28.891 -24.984 1 94.31 383 GLU B O 1
ATOM 7455 N N . LEU B 1 384 ? 8.961 -30.094 -23.109 1 95.12 384 LEU B N 1
ATOM 7456 C CA . LEU B 1 384 ? 10.312 -29.688 -22.75 1 95.12 384 LEU B CA 1
ATOM 7457 C C . LEU B 1 384 ? 11.336 -30.312 -23.688 1 95.12 384 LEU B C 1
ATOM 7459 O O . LEU B 1 384 ? 12.266 -29.641 -24.141 1 95.12 384 LEU B O 1
ATOM 7463 N N . LEU B 1 385 ? 11.148 -31.531 -24 1 94.94 385 LEU B N 1
ATOM 7464 C CA . LEU B 1 385 ? 12.109 -32.219 -24.875 1 94.94 385 LEU B CA 1
ATOM 7465 C C . LEU B 1 385 ? 12.008 -31.703 -26.297 1 94.94 385 LEU B C 1
ATOM 7467 O O . LEU B 1 385 ? 13.023 -31.547 -26.984 1 94.94 385 LEU B O 1
ATOM 7471 N N . ASP B 1 386 ? 10.797 -31.484 -26.75 1 96.06 386 ASP B N 1
ATOM 7472 C CA . ASP B 1 386 ? 10.617 -30.891 -28.062 1 96.06 386 ASP B CA 1
ATOM 7473 C C . ASP B 1 386 ? 11.266 -29.516 -28.141 1 96.06 386 ASP B C 1
ATOM 7475 O O . ASP B 1 386 ? 11.867 -29.156 -29.156 1 96.06 386 ASP B O 1
ATOM 7479 N N . PHE B 1 387 ? 11.117 -28.844 -27.109 1 96.81 387 PHE B N 1
ATOM 7480 C CA . PHE B 1 387 ? 11.703 -27.5 -27.062 1 96.81 387 PHE B CA 1
ATOM 7481 C C . PHE B 1 387 ? 13.227 -27.594 -27.062 1 96.81 387 PHE B C 1
ATOM 7483 O O . PHE B 1 387 ? 13.898 -26.781 -27.703 1 96.81 387 PHE B O 1
ATOM 7490 N N . ALA B 1 388 ? 13.758 -28.547 -26.344 1 97 388 ALA B N 1
ATOM 7491 C CA . ALA B 1 388 ? 15.203 -28.75 -26.359 1 97 388 ALA B CA 1
ATOM 7492 C C . ALA B 1 388 ? 15.703 -29.062 -27.766 1 97 388 ALA B C 1
ATOM 7494 O O . ALA B 1 388 ? 16.734 -28.531 -28.188 1 97 388 ALA B O 1
ATOM 7495 N N . THR B 1 389 ? 15.008 -29.859 -28.438 1 97.06 389 THR B N 1
ATOM 7496 C CA . THR B 1 389 ? 15.367 -30.203 -29.812 1 97.06 389 THR B CA 1
ATOM 7497 C C . THR B 1 389 ? 15.297 -28.984 -30.719 1 97.06 389 THR B C 1
ATOM 7499 O O . THR B 1 389 ? 16.172 -28.781 -31.562 1 97.06 389 THR B O 1
ATOM 7502 N N . PHE B 1 390 ? 14.266 -28.297 -30.516 1 96.94 390 PHE B N 1
ATOM 7503 C CA . PHE B 1 390 ? 14.102 -27.078 -31.281 1 96.94 390 PHE B CA 1
ATOM 7504 C C . PHE B 1 390 ? 15.281 -26.125 -31.047 1 96.94 390 PHE B C 1
ATOM 7506 O O . PHE B 1 390 ? 15.852 -25.594 -32 1 96.94 390 PHE B O 1
ATOM 7513 N N . LEU B 1 391 ? 15.656 -25.922 -29.812 1 97.06 391 LEU B N 1
ATOM 7514 C CA . LEU B 1 391 ? 16.75 -25.031 -29.469 1 97.06 391 LEU B CA 1
ATOM 7515 C C . LEU B 1 391 ? 18.078 -25.531 -30.047 1 97.06 391 LEU B C 1
ATOM 7517 O O . LEU B 1 391 ? 18.875 -24.75 -30.562 1 97.06 391 LEU B O 1
ATOM 7521 N N . GLU B 1 392 ? 18.234 -26.75 -29.984 1 96.25 392 GLU B N 1
ATOM 7522 C CA . GLU B 1 392 ? 19.453 -27.344 -30.5 1 96.25 392 GLU B CA 1
ATOM 7523 C C . GLU B 1 392 ? 19.562 -27.172 -32 1 96.25 392 GLU B C 1
ATOM 7525 O O . GLU B 1 392 ? 20.609 -26.75 -32.531 1 96.25 392 GLU B O 1
ATOM 7530 N N . CYS B 1 393 ? 18.516 -27.406 -32.688 1 96.44 393 CYS B N 1
ATOM 7531 C CA . CYS B 1 393 ? 18.5 -27.297 -34.156 1 96.44 393 CYS B CA 1
ATOM 7532 C C . CYS B 1 393 ? 18.688 -25.859 -34.594 1 96.44 393 CYS B C 1
ATOM 7534 O O . CYS B 1 393 ? 19.516 -25.578 -35.469 1 96.44 393 CYS B O 1
ATOM 7536 N N . LYS B 1 394 ? 17.953 -25.031 -33.969 1 94.62 394 LYS B N 1
ATOM 7537 C CA . LYS B 1 394 ? 18.047 -23.609 -34.344 1 94.62 394 LYS B CA 1
ATOM 7538 C C . LYS B 1 394 ? 19.375 -23.016 -33.938 1 94.62 394 LYS B C 1
ATOM 7540 O O . LYS B 1 394 ? 19.906 -22.141 -34.594 1 94.62 394 LYS B O 1
ATOM 7545 N N . GLY B 1 395 ? 19.875 -23.453 -32.781 1 93.94 395 GLY B N 1
ATOM 7546 C CA . GLY B 1 395 ? 21.172 -22.984 -32.344 1 93.94 395 GLY B CA 1
ATOM 7547 C C . GLY B 1 395 ? 22.312 -23.375 -33.25 1 93.94 395 GLY B C 1
ATOM 7548 O O . GLY B 1 395 ? 23.125 -22.531 -33.656 1 93.94 395 GLY B O 1
ATOM 7549 N N . GLU B 1 396 ? 22.312 -24.531 -33.719 1 92.94 396 GLU B N 1
ATOM 7550 C CA . GLU B 1 396 ? 23.375 -25.031 -34.594 1 92.94 396 GLU B CA 1
ATOM 7551 C C . GLU B 1 396 ? 23.312 -24.391 -35.969 1 92.94 396 GLU B C 1
ATOM 7553 O O . GLU B 1 396 ? 24.344 -24.188 -36.594 1 92.94 396 GLU B O 1
ATOM 7558 N N . SER B 1 397 ? 22.188 -23.969 -36.344 1 92.56 397 SER B N 1
ATOM 7559 C CA . SER B 1 397 ? 22.016 -23.375 -37.656 1 92.56 397 SER B CA 1
ATOM 7560 C C . SER B 1 397 ? 22.281 -21.875 -37.656 1 92.56 397 SER B C 1
ATOM 7562 O O . SER B 1 397 ? 22.344 -21.234 -38.688 1 92.56 397 SER B O 1
ATOM 7564 N N . SER B 1 398 ? 22.422 -21.406 -36.469 1 91.88 398 SER B N 1
ATOM 7565 C CA . SER B 1 398 ? 22.609 -19.953 -36.375 1 91.88 398 SER B CA 1
ATOM 7566 C C . SER B 1 398 ? 24.047 -19.547 -36.688 1 91.88 398 SER B C 1
ATOM 7568 O O . SER B 1 398 ? 24.984 -20.234 -36.281 1 91.88 398 SER B O 1
ATOM 7570 N N . ASP B 1 399 ? 24.188 -18.422 -37.469 1 90.69 399 ASP B N 1
ATOM 7571 C CA . ASP B 1 399 ? 25.5 -17.891 -37.812 1 90.69 399 ASP B CA 1
ATOM 7572 C C . ASP B 1 399 ? 26 -16.922 -36.719 1 90.69 399 ASP B C 1
ATOM 7574 O O . ASP B 1 399 ? 27.188 -16.594 -36.688 1 90.69 399 ASP B O 1
ATOM 7578 N N . HIS B 1 400 ? 25.188 -16.625 -35.875 1 93.75 400 HIS B N 1
ATOM 7579 C CA . HIS B 1 400 ? 25.562 -15.734 -34.781 1 93.75 400 HIS B CA 1
ATOM 7580 C C . HIS B 1 400 ? 26.062 -16.531 -33.594 1 93.75 400 HIS B C 1
ATOM 7582 O O . HIS B 1 400 ? 25.281 -17.219 -32.938 1 93.75 400 HIS B O 1
ATOM 7588 N N . GLN B 1 401 ? 27.266 -16.344 -33.25 1 92.81 401 GLN B N 1
ATOM 7589 C CA . GLN B 1 401 ? 27.953 -17.203 -32.312 1 92.81 401 GLN B CA 1
ATOM 7590 C C . GLN B 1 401 ? 27.281 -17.141 -30.922 1 92.81 401 GLN B C 1
ATOM 7592 O O . GLN B 1 401 ? 27.094 -18.156 -30.266 1 92.81 401 GLN B O 1
ATOM 7597 N N . ALA B 1 402 ? 27 -15.992 -30.438 1 93.88 402 ALA B N 1
ATOM 7598 C CA . ALA B 1 402 ? 26.375 -15.844 -29.125 1 93.88 402 ALA B CA 1
ATOM 7599 C C . ALA B 1 402 ? 25.031 -16.547 -29.078 1 93.88 402 ALA B C 1
ATOM 7601 O O . ALA B 1 402 ? 24.688 -17.188 -28.062 1 93.88 402 ALA B O 1
ATOM 7602 N N . THR B 1 403 ? 24.297 -16.438 -30.125 1 95.25 403 THR B N 1
ATOM 7603 C CA . THR B 1 403 ? 23 -17.094 -30.219 1 95.25 403 THR B CA 1
ATOM 7604 C C . THR B 1 403 ? 23.156 -18.609 -30.234 1 95.25 403 THR B C 1
ATOM 7606 O O . THR B 1 403 ? 22.406 -19.344 -29.578 1 95.25 403 THR B O 1
ATOM 7609 N N . LYS B 1 404 ? 24.094 -19.031 -31.016 1 95.94 404 LYS B N 1
ATOM 7610 C CA . LYS B 1 404 ? 24.359 -20.469 -31.094 1 95.94 404 LYS B CA 1
ATOM 7611 C C . LYS B 1 404 ? 24.734 -21.031 -29.719 1 95.94 404 LYS B C 1
ATOM 7613 O O . LYS B 1 404 ? 24.141 -22.016 -29.266 1 95.94 404 LYS B O 1
ATOM 7618 N N . ASN B 1 405 ? 25.594 -20.344 -29.094 1 95.75 405 ASN B N 1
ATOM 7619 C CA . ASN B 1 405 ? 26.031 -20.797 -27.781 1 95.75 405 ASN B CA 1
ATOM 7620 C C . ASN B 1 405 ? 24.875 -20.797 -26.781 1 95.75 405 ASN B C 1
ATOM 7622 O O . ASN B 1 405 ? 24.734 -21.719 -25.984 1 95.75 405 ASN B O 1
ATOM 7626 N N . THR B 1 406 ? 24.062 -19.797 -26.844 1 97.12 406 THR B N 1
ATOM 7627 C CA . THR B 1 406 ? 22.953 -19.641 -25.906 1 97.12 406 THR B CA 1
ATOM 7628 C C . THR B 1 406 ? 21.922 -20.75 -26.109 1 97.12 406 THR B C 1
ATOM 7630 O O . THR B 1 406 ? 21.516 -21.406 -25.156 1 97.12 406 THR B O 1
ATOM 7633 N N . MET B 1 407 ? 21.562 -20.953 -27.297 1 97.25 407 MET B N 1
ATOM 7634 C CA . MET B 1 407 ? 20.5 -21.906 -27.609 1 97.25 407 MET B CA 1
ATOM 7635 C C . MET B 1 407 ? 20.969 -23.328 -27.344 1 97.25 407 MET B C 1
ATOM 7637 O O . MET B 1 407 ? 20.219 -24.156 -26.812 1 97.25 407 MET B O 1
ATOM 7641 N N . VAL B 1 408 ? 22.172 -23.594 -27.656 1 97.12 408 VAL B N 1
ATOM 7642 C CA . VAL B 1 408 ? 22.719 -24.938 -27.422 1 97.12 408 VAL B CA 1
ATOM 7643 C C . VAL B 1 408 ? 22.844 -25.172 -25.922 1 97.12 408 VAL B C 1
ATOM 7645 O O . VAL B 1 408 ? 22.547 -26.266 -25.438 1 97.12 408 VAL B O 1
ATOM 7648 N N . SER B 1 409 ? 23.266 -24.203 -25.25 1 96.56 409 SER B N 1
ATOM 7649 C CA . SER B 1 409 ? 23.375 -24.312 -23.797 1 96.56 409 SER B CA 1
ATOM 7650 C C . SER B 1 409 ? 22.016 -24.516 -23.156 1 96.56 409 SER B C 1
ATOM 7652 O O . SER B 1 409 ? 21.875 -25.266 -22.172 1 96.56 409 SER B O 1
ATOM 7654 N N . CYS B 1 410 ? 21.047 -23.812 -23.625 1 96.94 410 CYS B N 1
ATOM 7655 C CA . CYS B 1 410 ? 19.688 -23.969 -23.125 1 96.94 410 CYS B CA 1
ATOM 7656 C C . CYS B 1 410 ? 19.172 -25.375 -23.359 1 96.94 410 CYS B C 1
ATOM 7658 O O . CYS B 1 410 ? 18.578 -25.984 -22.484 1 96.94 410 CYS B O 1
ATOM 7660 N N . ALA B 1 411 ? 19.422 -25.844 -24.578 1 97.06 411 ALA B N 1
ATOM 7661 C CA . ALA B 1 411 ? 19 -27.203 -24.922 1 97.06 411 ALA B CA 1
ATOM 7662 C C . ALA B 1 411 ? 19.625 -28.234 -23.984 1 97.06 411 ALA B C 1
ATOM 7664 O O . ALA B 1 411 ? 18.953 -29.125 -23.5 1 97.06 411 ALA B O 1
ATOM 7665 N N . LYS B 1 412 ? 20.844 -28.047 -23.75 1 94.19 412 LYS B N 1
ATOM 7666 C CA . LYS B 1 412 ? 21.562 -28.969 -22.875 1 94.19 412 LYS B CA 1
ATOM 7667 C C . LYS B 1 412 ? 21.031 -28.906 -21.453 1 94.19 412 LYS B C 1
ATOM 7669 O O . LYS B 1 412 ? 20.922 -29.938 -20.781 1 94.19 412 LYS B O 1
ATOM 7674 N N . LYS B 1 413 ? 20.703 -27.781 -21.016 1 93.56 413 LYS B N 1
ATOM 7675 C CA . LYS B 1 413 ? 20.188 -27.625 -19.656 1 93.56 413 LYS B CA 1
ATOM 7676 C C . LYS B 1 413 ? 18.859 -28.359 -19.5 1 93.56 413 LYS B C 1
ATOM 7678 O O . LYS B 1 413 ? 18.609 -28.953 -18.453 1 93.56 413 LYS B O 1
ATOM 7683 N N . ILE B 1 414 ? 18 -28.297 -20.484 1 94.5 414 ILE B N 1
ATOM 7684 C CA . ILE B 1 414 ? 16.719 -28.984 -20.438 1 94.5 414 ILE B CA 1
ATOM 7685 C C . ILE B 1 414 ? 16.953 -30.484 -20.422 1 94.5 414 ILE B C 1
ATOM 7687 O O . ILE B 1 414 ? 16.297 -31.203 -19.641 1 94.5 414 ILE B O 1
ATOM 7691 N N . GLN B 1 415 ? 17.844 -30.906 -21.219 1 93.19 415 GLN B N 1
ATOM 7692 C CA . GLN B 1 415 ? 18.141 -32.344 -21.312 1 93.19 415 GLN B CA 1
ATOM 7693 C C . GLN B 1 415 ? 18.703 -32.875 -19.984 1 93.19 415 GLN B C 1
ATOM 7695 O O . GLN B 1 415 ? 18.328 -33.938 -19.531 1 93.19 415 GLN B O 1
ATOM 7700 N N . ASP B 1 416 ? 19.531 -32.094 -19.438 1 91.81 416 ASP B N 1
ATOM 7701 C CA . ASP B 1 416 ? 20.078 -32.469 -18.141 1 91.81 416 ASP B CA 1
ATOM 7702 C C . ASP B 1 416 ? 19 -32.531 -17.062 1 91.81 416 ASP B C 1
ATOM 7704 O O . ASP B 1 416 ? 19.016 -33.375 -16.203 1 91.81 416 ASP B O 1
ATOM 7708 N N . TYR B 1 417 ? 18.141 -31.562 -17.109 1 91.44 417 TYR B N 1
ATOM 7709 C CA . TYR B 1 417 ? 17.031 -31.453 -16.156 1 91.44 417 TYR B CA 1
ATOM 7710 C C . TYR B 1 417 ? 16.125 -32.688 -16.234 1 91.44 417 TYR B C 1
ATOM 7712 O O . TYR B 1 417 ? 15.672 -33.188 -15.211 1 91.44 417 TYR B O 1
ATOM 7720 N N . MET B 1 418 ? 15.961 -33.25 -17.406 1 91.31 418 MET B N 1
ATOM 7721 C CA . MET B 1 418 ? 15.016 -34.344 -17.594 1 91.31 418 MET B CA 1
ATOM 7722 C C . MET B 1 418 ? 15.727 -35.688 -17.484 1 91.31 418 MET B C 1
ATOM 7724 O O . MET B 1 418 ? 15.086 -36.719 -17.203 1 91.31 418 MET B O 1
ATOM 7728 N N . ALA B 1 419 ? 17 -35.781 -17.688 1 84.69 419 ALA B N 1
ATOM 7729 C CA . ALA B 1 419 ? 17.766 -37.031 -17.625 1 84.69 419 ALA B CA 1
ATOM 7730 C C . ALA B 1 419 ? 18.125 -37.406 -16.188 1 84.69 419 ALA B C 1
ATOM 7732 O O . ALA B 1 419 ? 18.5 -38.531 -15.914 1 84.69 419 ALA B O 1
ATOM 7733 N N . GLN B 1 420 ? 17.922 -36.719 -15.211 1 71.31 420 GLN B N 1
ATOM 7734 C CA . GLN B 1 420 ? 18.156 -37 -13.797 1 71.31 420 GLN B CA 1
ATOM 7735 C C . GLN B 1 420 ? 19.656 -37.062 -13.492 1 71.31 420 GLN B C 1
ATOM 7737 O O . GLN B 1 420 ? 20.078 -37.75 -12.555 1 71.31 420 GLN B O 1
ATOM 7742 N N . ASN B 1 421 ? 20.5 -36.562 -14.18 1 63.25 421 ASN B N 1
ATOM 7743 C CA . ASN B 1 421 ? 21.953 -36.656 -14.016 1 63.25 421 ASN B CA 1
ATOM 7744 C C . ASN B 1 421 ? 22.516 -35.469 -13.273 1 63.25 421 ASN B C 1
ATOM 7746 O O . ASN B 1 421 ? 23.672 -35.469 -12.844 1 63.25 421 ASN B O 1
ATOM 7750 N N . GLY B 1 422 ? 21.812 -34.5 -13.086 1 62.66 422 GLY B N 1
ATOM 7751 C CA . GLY B 1 422 ? 22.453 -33.312 -12.547 1 62.66 422 GLY B CA 1
ATOM 7752 C C . GLY B 1 422 ? 21.859 -32.875 -11.211 1 62.66 422 GLY B C 1
ATOM 7753 O O . GLY B 1 422 ? 20.953 -33.531 -10.688 1 62.66 422 GLY B O 1
ATOM 7754 N N . ARG B 1 423 ? 22.656 -32.031 -10.562 1 67.69 423 ARG B N 1
ATOM 7755 C CA . ARG B 1 423 ? 22.234 -31.422 -9.297 1 67.69 423 ARG B CA 1
ATOM 7756 C C . ARG B 1 423 ? 20.844 -30.812 -9.422 1 67.69 423 ARG B C 1
ATOM 7758 O O . ARG B 1 423 ? 20.016 -30.953 -8.516 1 67.69 423 ARG B O 1
ATOM 7765 N N . PHE B 1 424 ? 20.609 -30.297 -10.641 1 77.5 424 PHE B N 1
ATOM 7766 C CA . PHE B 1 424 ? 19.312 -29.703 -10.938 1 77.5 424 PHE B CA 1
ATOM 7767 C C . PHE B 1 424 ? 18.531 -30.578 -11.906 1 77.5 424 PHE B C 1
ATOM 7769 O O . PHE B 1 424 ? 18.797 -30.578 -13.109 1 77.5 424 PHE B O 1
ATOM 7776 N N . HIS B 1 425 ? 17.703 -31.422 -11.344 1 85.94 425 HIS B N 1
ATOM 7777 C CA . HIS B 1 425 ? 16.953 -32.312 -12.219 1 85.94 425 HIS B CA 1
ATOM 7778 C C . HIS B 1 425 ? 15.5 -32.438 -11.766 1 85.94 425 HIS B C 1
ATOM 7780 O O . HIS B 1 425 ? 15.164 -32.031 -10.641 1 85.94 425 HIS B O 1
ATOM 7786 N N . GLN B 1 426 ? 14.773 -32.875 -12.641 1 90.12 426 GLN B N 1
ATOM 7787 C CA . GLN B 1 426 ? 13.367 -33.125 -12.352 1 90.12 426 GLN B CA 1
ATOM 7788 C C . GLN B 1 426 ? 13.188 -34.5 -11.664 1 90.12 426 GLN B C 1
ATOM 7790 O O . GLN B 1 426 ? 13.195 -35.531 -12.328 1 90.12 426 GLN B O 1
ATOM 7795 N N . SER B 1 427 ? 12.891 -34.438 -10.406 1 86.88 427 SER B N 1
ATOM 7796 C CA . SER B 1 427 ? 12.742 -35.656 -9.633 1 86.88 427 SER B CA 1
ATOM 7797 C C . SER B 1 427 ? 11.586 -36.5 -10.148 1 86.88 427 SER B C 1
ATOM 7799 O O . SER B 1 427 ? 11.602 -37.719 -10.023 1 86.88 427 SER B O 1
ATOM 7801 N N . ALA B 1 428 ? 10.641 -35.875 -10.828 1 90.94 428 ALA B N 1
ATOM 7802 C CA . ALA B 1 428 ? 9.445 -36.562 -11.297 1 90.94 428 ALA B CA 1
ATOM 7803 C C . ALA B 1 428 ? 9.508 -36.812 -12.805 1 90.94 428 ALA B C 1
ATOM 7805 O O . ALA B 1 428 ? 8.477 -36.938 -13.461 1 90.94 428 ALA B O 1
ATOM 7806 N N . ALA B 1 429 ? 10.68 -36.875 -13.352 1 92.88 429 ALA B N 1
ATOM 7807 C CA . ALA B 1 429 ? 10.812 -37.062 -14.797 1 92.88 429 ALA B CA 1
ATOM 7808 C C . ALA B 1 429 ? 10.141 -38.344 -15.266 1 92.88 429 ALA B C 1
ATOM 7810 O O . ALA B 1 429 ? 9.406 -38.344 -16.266 1 92.88 429 ALA B O 1
ATOM 7811 N N . LYS B 1 430 ? 10.375 -39.438 -14.578 1 92.62 430 LYS B N 1
ATOM 7812 C CA . LYS B 1 430 ? 9.789 -40.719 -14.953 1 92.62 430 LYS B CA 1
ATOM 7813 C C . LYS B 1 430 ? 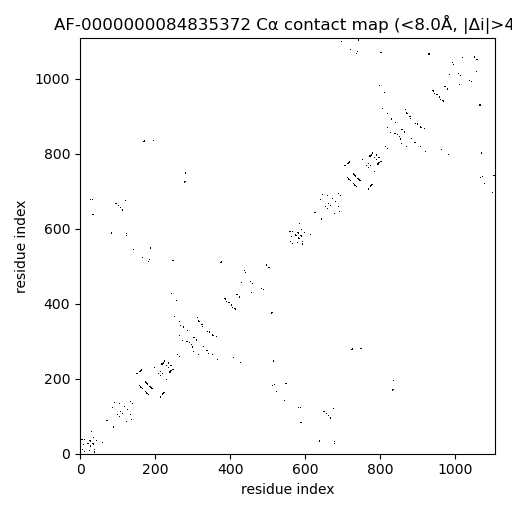8.266 -40.688 -14.805 1 92.62 430 LYS B C 1
ATOM 7815 O O . LYS B 1 430 ? 7.551 -41.312 -15.586 1 92.62 430 LYS B O 1
ATOM 7820 N N . PHE B 1 431 ? 7.891 -40.062 -13.852 1 94.69 431 PHE B N 1
ATOM 7821 C CA . PHE B 1 431 ? 6.461 -39.906 -13.633 1 94.69 431 PHE B CA 1
ATOM 7822 C C . PHE B 1 431 ? 5.812 -39.188 -14.805 1 94.69 431 PHE B C 1
ATOM 7824 O O . PHE B 1 431 ? 4.812 -39.656 -15.352 1 94.69 431 PHE B O 1
ATOM 7831 N N . PHE B 1 432 ? 6.41 -38.062 -15.195 1 95.44 432 PHE B N 1
ATOM 7832 C CA . PHE B 1 432 ? 5.848 -37.281 -16.281 1 95.44 432 PHE B CA 1
ATOM 7833 C C . PHE B 1 432 ? 5.914 -38.031 -17.594 1 95.44 432 PHE B C 1
ATOM 7835 O O . PHE B 1 432 ? 5.039 -37.875 -18.453 1 95.44 432 PHE B O 1
ATOM 7842 N N . GLU B 1 433 ? 6.902 -38.812 -17.703 1 94.69 433 GLU B N 1
ATOM 7843 C CA . GLU B 1 433 ? 6.996 -39.656 -18.891 1 94.69 433 GLU B CA 1
ATOM 7844 C C . GLU B 1 433 ? 5.848 -40.656 -18.953 1 94.69 433 GLU B C 1
ATOM 7846 O O . GLU B 1 433 ? 5.266 -40.875 -20.016 1 94.69 433 GLU B O 1
ATOM 7851 N N . ALA B 1 434 ? 5.551 -41.156 -17.844 1 95.44 434 ALA B N 1
ATOM 7852 C CA . ALA B 1 434 ? 4.527 -42.188 -17.75 1 95.44 434 ALA B CA 1
ATOM 7853 C C . ALA B 1 434 ? 3.129 -41.625 -17.906 1 95.44 434 ALA B C 1
ATOM 7855 O O . ALA B 1 434 ? 2.262 -42.219 -18.547 1 95.44 434 ALA B O 1
ATOM 7856 N N . VAL B 1 435 ? 2.883 -40.5 -17.375 1 95.5 435 VAL B N 1
ATOM 7857 C CA . VAL B 1 435 ? 1.558 -39.906 -17.328 1 95.5 435 VAL B CA 1
ATOM 7858 C C . VAL B 1 435 ? 1.073 -39.594 -18.734 1 95.5 435 VAL B C 1
ATOM 7860 O O . VAL B 1 435 ? -0.131 -39.469 -18.984 1 95.5 435 VAL B O 1
ATOM 7863 N N . ARG B 1 436 ? 1.921 -39.531 -19.672 1 93.38 436 ARG B N 1
ATOM 7864 C CA . ARG B 1 436 ? 1.578 -39.25 -21.062 1 93.38 436 ARG B CA 1
ATOM 7865 C C . ARG B 1 436 ? 0.618 -40.312 -21.609 1 93.38 436 ARG B C 1
ATOM 7867 O O . ARG B 1 436 ? -0.178 -40.031 -22.5 1 93.38 436 ARG B O 1
ATOM 7874 N N . VAL B 1 437 ? 0.692 -41.406 -21.062 1 93 437 VAL B N 1
ATOM 7875 C CA . VAL B 1 437 ? -0.08 -42.562 -21.547 1 93 437 VAL B CA 1
ATOM 7876 C C . VAL B 1 437 ? -1.569 -42.312 -21.328 1 93 437 VAL B C 1
ATOM 7878 O O . VAL B 1 437 ? -2.412 -42.906 -22.016 1 93 437 VAL B O 1
ATOM 7881 N N . PHE B 1 438 ? -1.872 -41.5 -20.453 1 92.06 438 PHE B N 1
ATOM 7882 C CA . PHE B 1 438 ? -3.266 -41.281 -20.078 1 92.06 438 PHE B CA 1
ATOM 7883 C C . PHE B 1 438 ? -3.988 -40.469 -21.141 1 92.06 438 PHE B C 1
ATOM 7885 O O . PHE B 1 438 ? -5.219 -40.375 -21.125 1 92.06 438 PHE B O 1
ATOM 7892 N N . SER B 1 439 ? -3.215 -39.812 -21.969 1 89.19 439 SER B N 1
ATOM 7893 C CA . SER B 1 439 ? -3.812 -39.188 -23.141 1 89.19 439 SER B CA 1
ATOM 7894 C C . SER B 1 439 ? -4.039 -40.219 -24.266 1 89.19 439 SER B C 1
ATOM 7896 O O . SER B 1 439 ? -3.082 -40.781 -24.797 1 89.19 439 SER B O 1
ATOM 7898 N N . PRO B 1 440 ? -5.246 -40.344 -24.656 1 84.06 440 PRO B N 1
ATOM 7899 C CA . PRO B 1 440 ? -5.508 -41.344 -25.703 1 84.06 440 PRO B CA 1
ATOM 7900 C C . PRO B 1 440 ? -4.773 -41.031 -27 1 84.06 440 PRO B C 1
ATOM 7902 O O . PRO B 1 440 ? -4.305 -41.969 -27.688 1 84.06 440 PRO B O 1
ATOM 7905 N N . ALA B 1 441 ? -4.684 -39.812 -27.312 1 79.19 441 ALA B N 1
ATOM 7906 C CA . ALA B 1 441 ? -4.008 -39.406 -28.547 1 79.19 441 ALA B CA 1
ATOM 7907 C C . ALA B 1 441 ? -2.527 -39.781 -28.5 1 79.19 441 ALA B C 1
ATOM 7909 O O . ALA B 1 441 ? -1.931 -40.094 -29.531 1 79.19 441 ALA B O 1
ATOM 7910 N N . ARG B 1 442 ? -1.963 -39.875 -27.375 1 85.06 442 ARG B N 1
ATOM 7911 C CA . ARG B 1 442 ? -0.527 -40.094 -27.234 1 85.06 442 ARG B CA 1
ATOM 7912 C C . ARG B 1 442 ? -0.226 -41.594 -27.016 1 85.06 442 ARG B C 1
ATOM 7914 O O . ARG B 1 442 ? 0.873 -42.062 -27.328 1 85.06 442 ARG B O 1
ATOM 7921 N N . LEU B 1 443 ? -1.15 -42.25 -26.453 1 85.62 443 LEU B N 1
ATOM 7922 C CA . LEU B 1 443 ? -0.943 -43.656 -26.141 1 85.62 443 LEU B CA 1
ATOM 7923 C C . LEU B 1 443 ? -0.551 -44.438 -27.391 1 85.62 443 LEU B C 1
ATOM 7925 O O . LEU B 1 443 ? 0.302 -45.312 -27.328 1 85.62 443 LEU B O 1
ATOM 7929 N N . SER B 1 444 ? -1.088 -44.062 -28.516 1 76.56 444 SER B N 1
ATOM 7930 C CA . SER B 1 444 ? -0.854 -44.812 -29.766 1 76.56 444 SER B CA 1
ATOM 7931 C C . SER B 1 444 ? 0.579 -44.625 -30.25 1 76.56 444 SER B C 1
ATOM 7933 O O . SER B 1 444 ? 1.112 -45.469 -30.953 1 76.56 444 SER B O 1
ATOM 7935 N N . THR B 1 445 ? 1.124 -43.594 -29.766 1 81.25 445 THR B N 1
ATOM 7936 C CA . THR B 1 445 ? 2.451 -43.281 -30.281 1 81.25 445 THR B CA 1
ATOM 7937 C C . THR B 1 445 ? 3.529 -43.656 -29.266 1 81.25 445 THR B C 1
ATOM 7939 O O . THR B 1 445 ? 4.719 -43.656 -29.594 1 81.25 445 THR B O 1
ATOM 7942 N N . LEU B 1 446 ? 3.055 -44.031 -28.094 1 86.12 446 LEU B N 1
ATOM 7943 C CA . LEU B 1 446 ? 4.023 -44.281 -27.031 1 86.12 446 LEU B CA 1
ATOM 7944 C C . LEU B 1 446 ? 4.34 -45.75 -26.891 1 86.12 446 LEU B C 1
ATOM 7946 O O . LEU B 1 446 ? 3.455 -46.594 -27.047 1 86.12 446 LEU B O 1
ATOM 7950 N N . ALA B 1 447 ? 5.605 -46.031 -26.812 1 82.25 447 ALA B N 1
ATOM 7951 C CA . ALA B 1 447 ? 6.055 -47.406 -26.609 1 82.25 447 ALA B CA 1
ATOM 7952 C C . ALA B 1 447 ? 6.453 -47.625 -25.141 1 82.25 447 ALA B C 1
ATOM 7954 O O . ALA B 1 447 ? 7.629 -47.844 -24.844 1 82.25 447 ALA B O 1
ATOM 7955 N N . LEU B 1 448 ? 5.492 -47.562 -24.203 1 87.94 448 LEU B N 1
ATOM 7956 C CA . LEU B 1 448 ? 5.797 -47.781 -22.797 1 87.94 448 LEU B CA 1
ATOM 7957 C C . LEU B 1 448 ? 5.16 -49.094 -22.312 1 87.94 448 LEU B C 1
ATOM 7959 O O . LEU B 1 448 ? 4.02 -49.406 -22.672 1 87.94 448 LEU B O 1
ATOM 7963 N N . SER B 1 449 ? 5.961 -49.781 -21.562 1 89.75 449 SER B N 1
ATOM 7964 C CA . SER B 1 449 ? 5.449 -51.031 -21.016 1 89.75 449 SER B CA 1
ATOM 7965 C C . SER B 1 449 ? 4.594 -50.781 -19.766 1 89.75 449 SER B C 1
ATOM 7967 O O . SER B 1 449 ? 4.758 -49.75 -19.094 1 89.75 449 SER B O 1
ATOM 7969 N N . GLU B 1 450 ? 3.717 -51.719 -19.625 1 90.56 450 GLU B N 1
ATOM 7970 C CA . GLU B 1 450 ? 2.879 -51.656 -18.422 1 90.56 450 GLU B CA 1
ATOM 7971 C C . GLU B 1 450 ? 3.725 -51.562 -17.156 1 90.56 450 GLU B C 1
ATOM 7973 O O . GLU B 1 450 ? 3.418 -50.781 -16.25 1 90.56 450 GLU B O 1
ATOM 7978 N N . ASP B 1 451 ? 4.75 -52.281 -17.109 1 91.62 451 ASP B N 1
ATOM 7979 C CA . ASP B 1 451 ? 5.621 -52.312 -15.945 1 91.62 451 ASP B CA 1
ATOM 7980 C C . ASP B 1 451 ? 6.309 -50.969 -15.711 1 91.62 451 ASP B C 1
ATOM 7982 O O . ASP B 1 451 ? 6.469 -50.531 -14.57 1 91.62 451 ASP B O 1
ATOM 7986 N N . ALA B 1 452 ? 6.656 -50.406 -16.75 1 92.44 452 ALA B N 1
ATOM 7987 C CA . ALA B 1 452 ? 7.324 -49.125 -16.641 1 92.44 452 ALA B CA 1
ATOM 7988 C C . ALA B 1 452 ? 6.367 -48.031 -16.125 1 92.44 452 ALA B C 1
ATOM 7990 O O . ALA B 1 452 ? 6.762 -47.188 -15.32 1 92.44 452 ALA B O 1
ATOM 7991 N N . ILE B 1 453 ? 5.164 -48.094 -16.578 1 94.38 453 ILE B N 1
ATOM 7992 C CA . ILE B 1 453 ? 4.145 -47.125 -16.156 1 94.38 453 ILE B CA 1
ATOM 7993 C C . ILE B 1 453 ? 3.846 -47.312 -14.68 1 94.38 453 ILE B C 1
ATOM 7995 O O . ILE B 1 453 ? 3.877 -46.375 -13.906 1 94.38 453 ILE B O 1
ATOM 7999 N N . CYS B 1 454 ? 3.645 -48.531 -14.273 1 94.31 454 CYS B N 1
ATOM 8000 C CA . CYS B 1 454 ? 3.23 -48.844 -12.906 1 94.31 454 CYS B CA 1
ATOM 8001 C C . CYS B 1 454 ? 4.367 -48.594 -11.922 1 94.31 454 CYS B C 1
ATOM 8003 O O . CYS B 1 454 ? 4.125 -48.219 -10.766 1 94.31 454 CYS B O 1
ATOM 8005 N N . SER B 1 455 ? 5.582 -48.656 -12.391 1 92.38 455 SER B N 1
ATOM 8006 C CA . SER B 1 455 ? 6.727 -48.406 -11.523 1 92.38 455 SER B CA 1
ATOM 8007 C C . SER B 1 455 ? 6.977 -46.906 -11.352 1 92.38 455 SER B C 1
ATOM 8009 O O . SER B 1 455 ? 7.574 -46.469 -10.359 1 92.38 455 SER B O 1
ATOM 8011 N N . SER B 1 456 ? 6.555 -46.125 -12.297 1 94.12 456 SER B N 1
ATOM 8012 C CA . SER B 1 456 ? 6.828 -44.688 -12.297 1 94.12 456 SER B CA 1
ATOM 8013 C C . SER B 1 456 ? 5.723 -43.906 -11.578 1 94.12 456 SER B C 1
ATOM 8015 O O . SER B 1 456 ? 5.91 -42.75 -11.211 1 94.12 456 SER B O 1
ATOM 8017 N N . ILE B 1 457 ? 4.621 -44.531 -11.391 1 95 457 ILE B N 1
ATOM 8018 C CA . ILE B 1 457 ? 3.494 -43.906 -10.703 1 95 457 ILE B CA 1
ATOM 8019 C C . ILE B 1 457 ? 3.215 -44.656 -9.398 1 95 457 ILE B C 1
ATOM 8021 O O . ILE B 1 457 ? 2.619 -45.719 -9.398 1 95 457 ILE B O 1
ATOM 8025 N N . PRO B 1 458 ? 3.469 -44.031 -8.344 1 91.06 458 PRO B N 1
ATOM 8026 C CA . PRO B 1 458 ? 3.393 -44.688 -7.051 1 91.06 458 PRO B CA 1
ATOM 8027 C C . PRO B 1 458 ? 1.987 -45.188 -6.73 1 91.06 458 PRO B C 1
ATOM 8029 O O . PRO B 1 458 ? 1.831 -46.219 -6.047 1 91.06 458 PRO B O 1
ATOM 8032 N N . ALA B 1 459 ? 1.004 -44.625 -7.246 1 90.12 459 ALA B N 1
ATOM 8033 C CA . ALA B 1 459 ? -0.379 -44.969 -6.902 1 90.12 459 ALA B CA 1
ATOM 8034 C C . ALA B 1 459 ? -0.758 -46.344 -7.406 1 90.12 459 ALA B C 1
ATOM 8036 O O . ALA B 1 459 ? -1.729 -46.938 -6.934 1 90.12 459 ALA B O 1
ATOM 8037 N N . PHE B 1 460 ? -0.01 -46.844 -8.273 1 93.81 460 PHE B N 1
ATOM 8038 C CA . PHE B 1 460 ? -0.295 -48.156 -8.82 1 93.81 460 PHE B CA 1
ATOM 8039 C C . PHE B 1 460 ? 0.266 -49.25 -7.922 1 93.81 460 PHE B C 1
ATOM 8041 O O . PHE B 1 460 ? -0.097 -50.438 -8.055 1 93.81 460 PHE B O 1
ATOM 8048 N N . GLU B 1 461 ? 1.088 -48.656 -6.965 1 87.38 461 GLU B N 1
ATOM 8049 C CA . GLU B 1 461 ? 1.718 -49.656 -6.113 1 87.38 461 GLU B CA 1
ATOM 8050 C C . GLU B 1 461 ? 0.675 -50.469 -5.324 1 87.38 461 GLU B C 1
ATOM 8052 O O . GLU B 1 461 ? -0.138 -49.875 -4.602 1 87.38 461 GLU B O 1
ATOM 8057 N N . ASP B 1 462 ? 0.454 -51.719 -5.508 1 84.31 462 ASP B N 1
ATOM 8058 C CA . ASP B 1 462 ? -0.387 -52.688 -4.805 1 84.31 462 ASP B CA 1
ATOM 8059 C C . ASP B 1 462 ? -1.853 -52.531 -5.203 1 84.31 462 ASP B C 1
ATOM 8061 O O . ASP B 1 462 ? -2.748 -52.969 -4.484 1 84.31 462 ASP B O 1
ATOM 8065 N N . ASN B 1 463 ? -2.129 -51.719 -6.246 1 92.06 463 ASN B N 1
ATOM 8066 C CA . ASN B 1 463 ? -3.488 -51.594 -6.75 1 92.06 463 ASN B CA 1
ATOM 8067 C C . ASN B 1 463 ? -3.742 -52.469 -7.961 1 92.06 463 ASN B C 1
ATOM 8069 O O . ASN B 1 463 ? -3.746 -52 -9.102 1 92.06 463 ASN B O 1
ATOM 8073 N N . VAL B 1 464 ? -4.113 -53.656 -7.645 1 93.25 464 VAL B N 1
ATOM 8074 C CA . VAL B 1 464 ? -4.254 -54.688 -8.664 1 93.25 464 VAL B CA 1
ATOM 8075 C C . VAL B 1 464 ? -5.402 -54.344 -9.602 1 93.25 464 VAL B C 1
ATOM 8077 O O . VAL B 1 464 ? -5.309 -54.531 -10.812 1 93.25 464 VAL B O 1
ATOM 8080 N N . ARG B 1 465 ? -6.395 -53.844 -9.094 1 94.62 465 ARG B N 1
ATOM 8081 C CA . ARG B 1 465 ? -7.562 -53.5 -9.898 1 94.62 465 ARG B CA 1
ATOM 8082 C C . ARG B 1 465 ? -7.23 -52.375 -10.891 1 94.62 465 ARG B C 1
ATOM 8084 O O . ARG B 1 465 ? -7.637 -52.438 -12.055 1 94.62 465 ARG B O 1
ATOM 8091 N N . ALA B 1 466 ? -6.496 -51.438 -10.461 1 95.38 466 ALA B N 1
ATOM 8092 C CA . ALA B 1 466 ? -6.121 -50.344 -11.336 1 95.38 466 ALA B CA 1
ATOM 8093 C C . ALA B 1 466 ? -5.203 -50.812 -12.453 1 95.38 466 ALA B C 1
ATOM 8095 O O . ALA B 1 466 ? -5.305 -50.344 -13.594 1 95.38 466 ALA B O 1
ATOM 8096 N N . LYS B 1 467 ? -4.34 -51.719 -12.125 1 95.44 467 LYS B N 1
ATOM 8097 C CA . LYS B 1 467 ? -3.438 -52.281 -13.141 1 95.44 467 LYS B CA 1
ATOM 8098 C C . LYS B 1 467 ? -4.211 -53.031 -14.211 1 95.44 467 LYS B C 1
ATOM 8100 O O . LYS B 1 467 ? -3.906 -52.906 -15.398 1 95.44 467 LYS B O 1
ATOM 8105 N N . ALA B 1 468 ? -5.16 -53.75 -13.734 1 94.94 468 ALA B N 1
ATOM 8106 C CA . ALA B 1 468 ? -5.996 -54.5 -14.68 1 94.94 468 ALA B CA 1
ATOM 8107 C C . ALA B 1 468 ? -6.762 -53.531 -15.594 1 94.94 468 ALA B C 1
ATOM 8109 O O . ALA B 1 468 ? -6.871 -53.781 -16.797 1 94.94 468 ALA B O 1
ATOM 8110 N N . GLN B 1 469 ? -7.25 -52.562 -14.992 1 95 469 GLN B N 1
ATOM 8111 C CA . GLN B 1 469 ? -7.996 -51.562 -15.766 1 95 469 GLN B CA 1
ATOM 8112 C C . GLN B 1 469 ? -7.086 -50.875 -16.766 1 95 469 GLN B C 1
ATOM 8114 O O . GLN B 1 469 ? -7.512 -50.531 -17.875 1 95 469 GLN B O 1
ATOM 8119 N N . LEU B 1 470 ? -5.883 -50.594 -16.344 1 94.81 470 LEU B N 1
ATOM 8120 C CA . LEU B 1 470 ? -4.906 -50 -17.234 1 94.81 470 LEU B CA 1
ATOM 8121 C C . LEU B 1 470 ? -4.656 -50.875 -18.453 1 94.81 470 LEU B C 1
ATOM 8123 O O . LEU B 1 470 ? -4.594 -50.375 -19.578 1 94.81 470 LEU B O 1
ATOM 8127 N N . ARG B 1 471 ? -4.613 -52.125 -18.266 1 92.19 471 ARG B N 1
ATOM 8128 C CA . ARG B 1 471 ? -4.398 -53.062 -19.359 1 92.19 471 ARG B CA 1
ATOM 8129 C C . ARG B 1 471 ? -5.555 -53.031 -20.359 1 92.19 471 ARG B C 1
ATOM 8131 O O . ARG B 1 471 ? -5.336 -53.031 -21.578 1 92.19 471 ARG B O 1
ATOM 8138 N N . ILE B 1 472 ? -6.676 -52.938 -19.797 1 91.38 472 ILE B N 1
ATOM 8139 C CA . ILE B 1 472 ? -7.863 -52.875 -20.656 1 91.38 472 ILE B CA 1
ATOM 8140 C C . ILE B 1 472 ? -7.887 -51.594 -21.438 1 91.38 472 ILE B C 1
ATOM 8142 O O . ILE B 1 472 ? -8.156 -51.594 -22.641 1 91.38 472 ILE B O 1
ATOM 8146 N N . TYR B 1 473 ? -7.621 -50.531 -20.719 1 91.56 473 TYR B N 1
ATOM 8147 C CA . TYR B 1 473 ? -7.59 -49.219 -21.375 1 91.56 473 TYR B CA 1
ATOM 8148 C C . TYR B 1 473 ? -6.574 -49.188 -22.5 1 91.56 473 TYR B C 1
ATOM 8150 O O . TYR B 1 473 ? -6.871 -48.719 -23.609 1 91.56 473 TYR B O 1
ATOM 8158 N N . MET B 1 474 ? -5.387 -49.719 -22.234 1 89.75 474 MET B N 1
ATOM 8159 C CA . MET B 1 474 ? -4.32 -49.719 -23.234 1 89.75 474 MET B CA 1
ATOM 8160 C C . MET B 1 474 ? -4.703 -50.562 -24.438 1 89.75 474 MET B C 1
ATOM 8162 O O . MET B 1 474 ? -4.438 -50.188 -25.578 1 89.75 474 MET B O 1
ATOM 8166 N N . ARG B 1 475 ? -5.422 -51.562 -24.234 1 84.44 475 ARG B N 1
ATOM 8167 C CA . ARG B 1 475 ? -5.828 -52.469 -25.312 1 84.44 475 ARG B CA 1
ATOM 8168 C C . ARG B 1 475 ? -6.953 -51.844 -26.141 1 84.44 475 ARG B C 1
ATOM 8170 O O . ARG B 1 475 ? -6.918 -51.906 -27.375 1 84.44 475 ARG B O 1
ATOM 8177 N N . GLU B 1 476 ? -7.898 -51.312 -25.469 1 81.12 476 GLU B N 1
ATOM 8178 C CA . GLU B 1 476 ? -9.078 -50.781 -26.141 1 81.12 476 GLU B CA 1
ATOM 8179 C C . GLU B 1 476 ? -8.727 -49.531 -26.953 1 81.12 476 GLU B C 1
ATOM 8181 O O . GLU B 1 476 ? -9.32 -49.281 -28 1 81.12 476 GLU B O 1
ATOM 8186 N N . THR B 1 477 ? -7.969 -48.719 -26.375 1 77.31 477 THR B N 1
ATOM 8187 C CA . THR B 1 477 ? -7.602 -47.469 -27.062 1 77.31 477 THR B CA 1
ATOM 8188 C C . THR B 1 477 ? -6.777 -47.781 -28.312 1 77.31 477 THR B C 1
ATOM 8190 O O . THR B 1 477 ? -6.895 -47.094 -29.312 1 77.31 477 THR B O 1
ATOM 8193 N N . GLN B 1 478 ? -5.996 -48.688 -28.234 1 66.69 478 GLN B N 1
ATOM 8194 C CA . GLN B 1 478 ? -5.219 -49.094 -29.406 1 66.69 478 GLN B CA 1
ATOM 8195 C C . GLN B 1 478 ? -6.125 -49.625 -30.516 1 66.69 478 GLN B C 1
ATOM 8197 O O . GLN B 1 478 ? -5.867 -49.375 -31.688 1 66.69 478 GLN B O 1
ATOM 8202 N N . CYS B 1 479 ? -7.145 -50.219 -29.969 1 59.12 479 CYS B N 1
ATOM 8203 C CA . CYS B 1 479 ? -8.039 -50.844 -30.938 1 59.12 479 CYS B CA 1
ATOM 8204 C C . CYS B 1 479 ? -9.031 -49.812 -31.5 1 59.12 479 CYS B C 1
ATOM 8206 O O . CYS B 1 479 ? -9.43 -49.906 -32.656 1 59.12 479 CYS B O 1
ATOM 8208 N N . HIS B 1 480 ? -9.602 -48.969 -30.578 1 59.03 480 HIS B N 1
ATOM 8209 C CA . HIS B 1 480 ? -10.68 -48.062 -31.016 1 59.03 480 HIS B CA 1
ATOM 8210 C C . HIS B 1 480 ? -10.195 -46.625 -31.125 1 59.03 480 HIS B C 1
ATOM 8212 O O . HIS B 1 480 ? -9.383 -46.188 -30.312 1 59.03 480 HIS B O 1
ATOM 8218 N N . GLN B 1 481 ? -9.82 -46.25 -32.312 1 51.44 481 GLN B N 1
ATOM 8219 C CA . GLN B 1 481 ? -9.43 -44.844 -32.531 1 51.44 481 GLN B CA 1
ATOM 8220 C C . GLN B 1 481 ? -10.336 -43.906 -31.75 1 51.44 481 GLN B C 1
ATOM 8222 O O . GLN B 1 481 ? -11.414 -43.531 -32.219 1 51.44 481 GLN B O 1
ATOM 8227 N N . ILE B 1 482 ? -10.508 -44.094 -30.547 1 48.5 482 ILE B N 1
ATOM 8228 C CA . ILE B 1 482 ? -11.352 -43.188 -29.781 1 48.5 482 ILE B CA 1
ATOM 8229 C C . ILE B 1 482 ? -11.062 -41.719 -30.172 1 48.5 482 ILE B C 1
ATOM 8231 O O . ILE B 1 482 ? -9.898 -41.344 -30.281 1 48.5 482 ILE B O 1
ATOM 8235 N N . GLY B 1 483 ? -12 -41.25 -30.891 1 46.88 483 GLY B N 1
ATOM 8236 C CA . GLY B 1 483 ? -12.047 -39.875 -31.312 1 46.88 483 GLY B CA 1
ATOM 8237 C C . GLY B 1 483 ? -11.484 -38.906 -30.266 1 46.88 483 GLY B C 1
ATOM 8238 O O . GLY B 1 483 ? -11.953 -38.875 -29.125 1 46.88 483 GLY B O 1
ATOM 8239 N N . LEU B 1 484 ? -10.266 -38.562 -30.266 1 48.84 484 LEU B N 1
ATOM 8240 C CA . LEU B 1 484 ? -9.234 -37.812 -29.547 1 48.84 484 LEU B CA 1
ATOM 8241 C C . LEU B 1 484 ? -9.664 -36.344 -29.328 1 48.84 484 LEU B C 1
ATOM 8243 O O . LEU B 1 484 ? -8.828 -35.5 -29.031 1 48.84 484 LEU B O 1
ATOM 8247 N N . ASN B 1 485 ? -10.789 -35.969 -29.906 1 47.16 485 ASN B N 1
ATOM 8248 C CA . ASN B 1 485 ? -10.875 -34.531 -29.812 1 47.16 485 ASN B CA 1
ATOM 8249 C C . ASN B 1 485 ? -10.859 -34.031 -28.375 1 47.16 485 ASN B C 1
ATOM 8251 O O . ASN B 1 485 ? -11.781 -33.375 -27.922 1 47.16 485 ASN B O 1
ATOM 8255 N N . GLU B 1 486 ? -10.367 -34.812 -27.406 1 51.81 486 GLU B N 1
ATOM 8256 C CA . GLU B 1 486 ? -10.805 -34.438 -26.047 1 51.81 486 GLU B CA 1
ATOM 8257 C C . GLU B 1 486 ? -10.148 -33.156 -25.594 1 51.81 486 GLU B C 1
ATOM 8259 O O . GLU B 1 486 ? -8.969 -33.125 -25.25 1 51.81 486 GLU B O 1
ATOM 8264 N N . ARG B 1 487 ? -10.617 -32.094 -25.734 1 57.84 487 ARG B N 1
ATOM 8265 C CA . ARG B 1 487 ? -10.297 -30.719 -25.344 1 57.84 487 ARG B CA 1
ATOM 8266 C C . ARG B 1 487 ? -9.945 -30.641 -23.859 1 57.84 487 ARG B C 1
ATOM 8268 O O . ARG B 1 487 ? -9.07 -29.875 -23.469 1 57.84 487 ARG B O 1
ATOM 8275 N N . ASN B 1 488 ? -10.562 -31.75 -23.266 1 81.31 488 ASN B N 1
ATOM 8276 C CA . ASN B 1 488 ? -10.305 -31.688 -21.828 1 81.31 488 ASN B CA 1
ATOM 8277 C C . ASN B 1 488 ? -10.078 -33.062 -21.25 1 81.31 488 ASN B C 1
ATOM 8279 O O . ASN B 1 488 ? -11.023 -33.84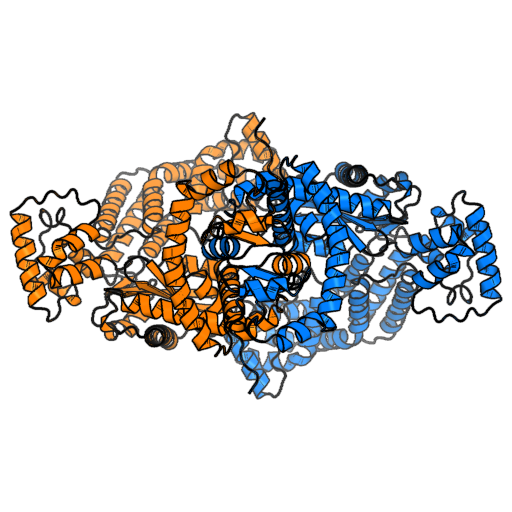4 -21.109 1 81.31 488 ASN B O 1
ATOM 8283 N N . ILE B 1 489 ? -8.797 -33.469 -21 1 87.06 489 ILE B N 1
ATOM 8284 C CA . ILE B 1 489 ? -8.359 -34.781 -20.562 1 87.06 489 ILE B CA 1
ATOM 8285 C C . ILE B 1 489 ? -9.008 -35.125 -19.219 1 87.06 489 ILE B C 1
ATOM 8287 O O . ILE B 1 489 ? -9.359 -36.281 -18.969 1 87.06 489 ILE B O 1
ATOM 8291 N N . ILE B 1 490 ? -9.219 -34.219 -18.406 1 86.88 490 ILE B N 1
ATOM 8292 C CA . ILE B 1 490 ? -9.852 -34.438 -17.109 1 86.88 490 ILE B CA 1
ATOM 8293 C C . ILE B 1 490 ? -11.305 -34.844 -17.297 1 86.88 490 ILE B C 1
ATOM 8295 O O . ILE B 1 490 ? -11.789 -35.781 -16.656 1 86.88 490 ILE B O 1
ATOM 8299 N N . LYS B 1 491 ? -11.961 -34.188 -18.188 1 84.69 491 LYS B N 1
ATOM 8300 C CA . LYS B 1 491 ? -13.359 -34.5 -18.469 1 84.69 491 LYS B CA 1
ATOM 8301 C C . LYS B 1 491 ? -13.477 -35.906 -19.062 1 84.69 491 LYS B C 1
ATOM 8303 O O . LYS B 1 491 ? -14.438 -36.625 -18.797 1 84.69 491 LYS B O 1
ATOM 8308 N N . PHE B 1 492 ? -12.539 -36.281 -19.891 1 86.88 492 PHE B N 1
ATOM 8309 C CA . PHE B 1 492 ? -12.508 -37.594 -20.5 1 86.88 492 PHE B CA 1
ATOM 8310 C C . PHE B 1 492 ? -12.484 -38.688 -19.422 1 86.88 492 PHE B C 1
ATOM 8312 O O . PHE B 1 492 ? -13.281 -39.625 -19.453 1 86.88 492 PHE B O 1
ATOM 8319 N N . TRP B 1 493 ? -11.672 -38.469 -18.5 1 90.31 493 TRP B N 1
ATOM 8320 C CA . TRP B 1 493 ? -11.492 -39.531 -17.5 1 90.31 493 TRP B CA 1
ATOM 8321 C C . TRP B 1 493 ? -12.617 -39.469 -16.469 1 90.31 493 TRP B C 1
ATOM 8323 O O . TRP B 1 493 ? -12.977 -40.5 -15.883 1 90.31 493 TRP B O 1
ATOM 8333 N N . GLN B 1 494 ? -13.18 -38.281 -16.266 1 87.44 494 GLN B N 1
ATOM 8334 C CA . GLN B 1 494 ? -14.375 -38.188 -15.438 1 87.44 494 GLN B CA 1
ATOM 8335 C C . GLN B 1 494 ? -15.531 -38.969 -16.062 1 87.44 494 GLN B C 1
ATOM 8337 O O . GLN B 1 494 ? -16.312 -39.625 -15.352 1 87.44 494 GLN B O 1
ATOM 8342 N N . GLY B 1 495 ? -15.664 -38.875 -17.281 1 84.81 495 GLY B N 1
ATOM 8343 C CA . GLY B 1 495 ? -16.719 -39.594 -18.016 1 84.81 495 GLY B CA 1
ATOM 8344 C C . GLY B 1 495 ? -16.531 -41.094 -18.031 1 84.81 495 GLY B C 1
ATOM 8345 O O . GLY B 1 495 ? -17.5 -41.844 -18.141 1 84.81 495 GLY B O 1
ATOM 8346 N N . ASN B 1 496 ? -15.328 -41.531 -17.906 1 88.75 496 ASN B N 1
ATOM 8347 C CA . ASN B 1 496 ? -15.039 -42.969 -17.953 1 88.75 496 ASN B CA 1
ATOM 8348 C C . ASN B 1 496 ? -14.875 -43.562 -16.562 1 88.75 496 ASN B C 1
ATOM 8350 O O . ASN B 1 496 ? -14.391 -44.688 -16.422 1 88.75 496 ASN B O 1
ATOM 8354 N N . ALA B 1 497 ? -15.297 -42.844 -15.586 1 90.62 497 ALA B N 1
ATOM 8355 C CA . ALA B 1 497 ? -15.117 -43.281 -14.203 1 90.62 497 ALA B CA 1
ATOM 8356 C C . ALA B 1 497 ? -15.969 -44.5 -13.891 1 90.62 497 ALA B C 1
ATOM 8358 O O . ALA B 1 497 ? -15.617 -45.312 -13.016 1 90.62 497 ALA B O 1
ATOM 8359 N N . GLU B 1 498 ? -16.969 -44.719 -14.516 1 90.81 498 GLU B N 1
ATOM 8360 C CA . GLU B 1 498 ? -17.812 -45.875 -14.297 1 90.81 498 GLU B CA 1
ATOM 8361 C C . GLU B 1 498 ? -17.172 -47.156 -14.836 1 90.81 498 GLU B C 1
ATOM 8363 O O . GLU B 1 498 ? -17.25 -48.219 -14.203 1 90.81 498 GLU B O 1
ATOM 8368 N N . CYS B 1 499 ? -16.531 -47 -16 1 91.19 499 CYS B N 1
ATOM 8369 C CA . CYS B 1 499 ? -15.891 -48.156 -16.641 1 91.19 499 CYS B CA 1
ATOM 8370 C C . CYS B 1 499 ? -14.57 -48.469 -15.969 1 91.19 499 CYS B C 1
ATOM 8372 O O . CYS B 1 499 ? -14.188 -49.656 -15.875 1 91.19 499 CYS B O 1
ATOM 8374 N N . PHE B 1 500 ? -13.836 -47.406 -15.617 1 93.75 500 PHE B N 1
ATOM 8375 C CA . PHE B 1 500 ? -12.523 -47.594 -15 1 93.75 500 PHE B CA 1
ATOM 8376 C C . PHE B 1 500 ? -12.445 -46.812 -13.688 1 93.75 500 PHE B C 1
ATOM 8378 O O . PHE B 1 500 ? -11.664 -45.875 -13.562 1 93.75 500 PHE B O 1
ATOM 8385 N N . PRO B 1 501 ? -13.102 -47.25 -12.695 1 93.75 501 PRO B N 1
ATOM 8386 C CA . PRO B 1 501 ? -13.211 -46.438 -11.469 1 93.75 501 PRO B CA 1
ATOM 8387 C C . PRO B 1 501 ? -11.859 -46.219 -10.781 1 93.75 501 PRO B C 1
ATOM 8389 O O . PRO B 1 501 ? -11.516 -45.094 -10.438 1 93.75 501 PRO B O 1
ATOM 8392 N N . ASP B 1 502 ? -11.07 -47.281 -10.648 1 94.75 502 ASP B N 1
ATOM 8393 C CA . ASP B 1 502 ? -9.797 -47.156 -9.945 1 94.75 502 ASP B CA 1
ATOM 8394 C C . ASP B 1 502 ? -8.758 -46.438 -10.805 1 94.75 502 ASP B C 1
ATOM 8396 O O . ASP B 1 502 ? -7.988 -45.625 -10.305 1 94.75 502 ASP B O 1
ATOM 8400 N N . LEU B 1 503 ? -8.805 -46.75 -12.055 1 95.19 503 LEU B N 1
ATOM 8401 C CA . LEU B 1 503 ? -7.852 -46.125 -12.961 1 95.19 503 LEU B CA 1
ATOM 8402 C C . LEU B 1 503 ? -8.141 -44.625 -13.109 1 95.19 503 LEU B C 1
ATOM 8404 O O . LEU B 1 503 ? -7.223 -43.812 -13.086 1 95.19 503 LEU B O 1
ATOM 8408 N N . SER B 1 504 ? -9.43 -44.281 -13.234 1 93.69 504 SER B N 1
ATOM 8409 C CA . SER B 1 504 ? -9.812 -42.906 -13.375 1 93.69 504 SER B CA 1
ATOM 8410 C C . SER B 1 504 ? -9.391 -42.094 -12.156 1 93.69 504 SER B C 1
ATOM 8412 O O . SER B 1 504 ? -8.961 -40.938 -12.289 1 93.69 504 SER B O 1
ATOM 8414 N N . TYR B 1 505 ? -9.492 -42.688 -11.062 1 92.12 505 TYR B N 1
ATOM 8415 C CA . TYR B 1 505 ? -9.078 -42.031 -9.828 1 92.12 505 TYR B CA 1
ATOM 8416 C C . TYR B 1 505 ? -7.59 -41.719 -9.844 1 92.12 505 TYR B C 1
ATOM 8418 O O . TYR B 1 505 ? -7.176 -40.594 -9.539 1 92.12 505 TYR B O 1
ATOM 8426 N N . ILE B 1 506 ? -6.824 -42.625 -10.219 1 93.12 506 ILE B N 1
ATOM 8427 C CA . ILE B 1 506 ? -5.375 -42.469 -10.258 1 93.12 506 ILE B CA 1
ATOM 8428 C C . ILE B 1 506 ? -4.996 -41.438 -11.32 1 93.12 506 ILE B C 1
ATOM 8430 O O . ILE B 1 506 ? -4.168 -40.562 -11.078 1 93.12 506 ILE B O 1
ATOM 8434 N N . VAL B 1 507 ? -5.645 -41.531 -12.453 1 94.19 507 VAL B N 1
ATOM 8435 C CA . VAL B 1 507 ? -5.301 -40.688 -13.578 1 94.19 507 VAL B CA 1
ATOM 8436 C C . VAL B 1 507 ? -5.613 -39.219 -13.227 1 94.19 507 VAL B C 1
ATOM 8438 O O . VAL B 1 507 ? -4.781 -38.344 -13.438 1 94.19 507 VAL B O 1
ATOM 8441 N N . ILE B 1 508 ? -6.754 -39 -12.68 1 91.88 508 ILE B N 1
ATOM 8442 C CA . ILE B 1 508 ? -7.145 -37.656 -12.328 1 91.88 508 ILE B CA 1
ATOM 8443 C C . ILE B 1 508 ? -6.199 -37.094 -11.266 1 91.88 508 ILE B C 1
ATOM 8445 O O . ILE B 1 508 ? -5.809 -35.938 -11.312 1 91.88 508 ILE B O 1
ATOM 8449 N N . SER B 1 509 ? -5.77 -37.875 -10.375 1 92.56 509 SER B N 1
ATOM 8450 C CA . SER B 1 509 ? -4.824 -37.469 -9.336 1 92.56 509 SER B CA 1
ATOM 8451 C C . SER B 1 509 ? -3.469 -37.094 -9.93 1 92.56 509 SER B C 1
ATOM 8453 O O . SER B 1 509 ? -2.85 -36.125 -9.531 1 92.56 509 SER B O 1
ATOM 8455 N N . CYS B 1 510 ? -3.082 -37.875 -10.883 1 93.38 510 CYS B N 1
ATOM 8456 C CA . CYS B 1 510 ? -1.797 -37.625 -11.531 1 93.38 510 CYS B CA 1
ATOM 8457 C C . CYS B 1 510 ? -1.83 -36.375 -12.375 1 93.38 510 CYS B C 1
ATOM 8459 O O . CYS B 1 510 ? -0.884 -35.562 -12.352 1 93.38 510 CYS B O 1
ATOM 8461 N N . LEU B 1 511 ? -2.93 -36.219 -13.047 1 92.31 511 LEU B N 1
ATOM 8462 C CA . LEU B 1 511 ? -3.076 -35.062 -13.922 1 92.31 511 LEU B CA 1
ATOM 8463 C C . LEU B 1 511 ? -3.18 -33.75 -13.109 1 92.31 511 LEU B C 1
ATOM 8465 O O . LEU B 1 511 ? -2.838 -32.688 -13.602 1 92.31 511 LEU B O 1
ATOM 8469 N N . SER B 1 512 ? -3.592 -33.875 -11.922 1 90.69 512 SER B N 1
ATOM 8470 C CA . SER B 1 512 ? -3.836 -32.719 -11.078 1 90.69 512 SER B CA 1
ATOM 8471 C C . SER B 1 512 ? -2.561 -32.25 -10.375 1 90.69 512 SER B C 1
ATOM 8473 O O . SER B 1 512 ? -2.561 -31.25 -9.672 1 90.69 512 SER B O 1
ATOM 8475 N N . VAL B 1 513 ? -1.467 -32.875 -10.578 1 92.56 513 VAL B N 1
ATOM 8476 C CA . VAL B 1 513 ? -0.2 -32.5 -9.961 1 92.56 513 VAL B CA 1
ATOM 8477 C C . VAL B 1 513 ? 0.367 -31.281 -10.664 1 92.56 513 VAL B C 1
ATOM 8479 O O . VAL B 1 513 ? 0.574 -31.281 -11.883 1 92.56 513 VAL B O 1
ATOM 8482 N N . PRO B 1 514 ? 0.59 -30.234 -9.898 1 91.81 514 PRO B N 1
ATOM 8483 C CA . PRO B 1 514 ? 1.179 -29.047 -10.508 1 91.81 514 PRO B CA 1
ATOM 8484 C C . PRO B 1 514 ? 2.619 -29.266 -10.969 1 91.81 514 PRO B C 1
ATOM 8486 O O . PRO B 1 514 ? 3.357 -30.031 -10.344 1 91.81 514 PRO B O 1
ATOM 8489 N N . VAL B 1 515 ? 2.988 -28.5 -11.961 1 92 515 VAL B N 1
ATOM 8490 C CA . VAL B 1 515 ? 4.328 -28.688 -12.508 1 92 515 VAL B CA 1
ATOM 8491 C C . VAL B 1 515 ? 5.23 -27.531 -12.086 1 92 515 VAL B C 1
ATOM 8493 O O . VAL B 1 515 ? 6.418 -27.516 -12.406 1 92 515 VAL B O 1
ATOM 8496 N N . HIS B 1 516 ? 4.648 -26.625 -11.43 1 88.62 516 HIS B N 1
ATOM 8497 C CA . HIS B 1 516 ? 5.418 -25.453 -11 1 88.62 516 HIS B CA 1
ATOM 8498 C C . HIS B 1 516 ? 4.867 -24.891 -9.695 1 88.62 516 HIS B C 1
ATOM 8500 O O . HIS B 1 516 ? 3.807 -25.297 -9.227 1 88.62 516 HIS B O 1
ATOM 8506 N N . SER B 1 517 ? 5.633 -23.922 -9.133 1 85.81 517 SER B N 1
ATOM 8507 C CA . SER B 1 517 ? 5.25 -23.281 -7.875 1 85.81 517 SER B CA 1
ATOM 8508 C C . SER B 1 517 ? 4.91 -21.797 -8.094 1 85.81 517 SER B C 1
ATOM 8510 O O . SER B 1 517 ? 5.215 -20.969 -7.242 1 85.81 517 SER B O 1
ATOM 8512 N N . ALA B 1 518 ? 4.406 -21.359 -9.195 1 81.75 518 ALA B N 1
ATOM 8513 C CA . ALA B 1 518 ? 4.125 -19.969 -9.523 1 81.75 518 ALA B CA 1
ATOM 8514 C C . ALA B 1 518 ? 3.115 -19.375 -8.539 1 81.75 518 ALA B C 1
ATOM 8516 O O . ALA B 1 518 ? 3.18 -18.188 -8.219 1 81.75 518 ALA B O 1
ATOM 8517 N N . ASN B 1 519 ? 2.223 -20.203 -8.078 1 84.38 519 ASN B N 1
ATOM 8518 C CA . ASN B 1 519 ? 1.224 -19.719 -7.125 1 84.38 519 ASN B CA 1
ATOM 8519 C C . ASN B 1 519 ? 1.862 -19.312 -5.805 1 84.38 519 ASN B C 1
ATOM 8521 O O . ASN B 1 519 ? 1.353 -18.422 -5.117 1 84.38 519 ASN B O 1
ATOM 8525 N N . ALA B 1 520 ? 2.922 -19.938 -5.484 1 85.88 520 ALA B N 1
ATOM 8526 C CA . ALA B 1 520 ? 3.637 -19.531 -4.277 1 85.88 520 ALA B CA 1
ATOM 8527 C C . ALA B 1 520 ? 4.219 -18.125 -4.434 1 85.88 520 ALA B C 1
ATOM 8529 O O . ALA B 1 520 ? 4.203 -17.328 -3.488 1 85.88 520 ALA B O 1
ATOM 8530 N N . GLU B 1 521 ? 4.703 -17.812 -5.582 1 81.12 521 GLU B N 1
ATOM 8531 C CA . GLU B 1 521 ? 5.23 -16.484 -5.848 1 81.12 521 GLU B CA 1
ATOM 8532 C C . GLU B 1 521 ? 4.133 -15.422 -5.766 1 81.12 521 GLU B C 1
ATOM 8534 O O . GLU B 1 521 ? 4.359 -14.328 -5.246 1 81.12 521 GLU B O 1
ATOM 8539 N N . ARG B 1 522 ? 3.061 -15.797 -6.312 1 80.56 522 ARG B N 1
ATOM 8540 C CA . ARG B 1 522 ? 1.92 -14.891 -6.223 1 80.56 522 ARG B CA 1
ATOM 8541 C C . ARG B 1 522 ? 1.514 -14.672 -4.77 1 80.56 522 ARG B C 1
ATOM 8543 O O . ARG B 1 522 ? 1.128 -13.562 -4.391 1 80.56 522 ARG B O 1
ATOM 8550 N N . SER B 1 523 ? 1.56 -15.734 -4.105 1 86.56 523 SER B N 1
ATOM 8551 C CA . SER B 1 523 ? 1.239 -15.648 -2.684 1 86.56 523 SER B CA 1
ATOM 8552 C C . SER B 1 523 ? 2.213 -14.734 -1.947 1 86.56 523 SER B C 1
ATOM 8554 O O . SER B 1 523 ? 1.812 -13.977 -1.065 1 86.56 523 SER B O 1
ATOM 8556 N N . PHE B 1 524 ? 3.465 -14.797 -2.318 1 86.12 524 PHE B N 1
ATOM 8557 C CA . PHE B 1 524 ? 4.465 -13.93 -1.703 1 86.12 524 PHE B CA 1
ATOM 8558 C C . PHE B 1 524 ? 4.188 -12.469 -2.033 1 86.12 524 PHE B C 1
ATOM 8560 O O . PHE B 1 524 ? 4.375 -11.594 -1.187 1 86.12 524 PHE B O 1
ATOM 8567 N N . SER B 1 525 ? 3.787 -12.258 -3.232 1 80.5 525 SER B N 1
ATOM 8568 C CA . SER B 1 525 ? 3.461 -10.891 -3.637 1 80.5 525 SER B CA 1
ATOM 8569 C C . SER B 1 525 ? 2.314 -10.328 -2.807 1 80.5 525 SER B C 1
ATOM 8571 O O . SER B 1 525 ? 2.354 -9.164 -2.393 1 80.5 525 SER B O 1
ATOM 8573 N N . ARG B 1 526 ? 1.38 -11.156 -2.629 1 81.88 526 ARG B N 1
ATOM 8574 C CA . ARG B 1 526 ? 0.238 -10.742 -1.821 1 81.88 526 ARG B CA 1
ATOM 8575 C C . ARG B 1 526 ? 0.644 -10.539 -0.365 1 81.88 526 ARG B C 1
ATOM 8577 O O . ARG B 1 526 ? 0.163 -9.609 0.294 1 81.88 526 ARG B O 1
ATOM 8584 N N . TYR B 1 527 ? 1.451 -11.406 0.056 1 86 527 TYR B N 1
ATOM 8585 C CA . TYR B 1 527 ? 1.994 -11.297 1.404 1 86 527 TYR B CA 1
ATOM 8586 C C . TYR B 1 527 ? 2.742 -9.977 1.584 1 86 527 TYR B C 1
ATOM 8588 O O . TYR B 1 527 ? 2.611 -9.32 2.619 1 86 527 TYR B O 1
ATOM 8596 N N . ALA B 1 528 ? 3.402 -9.602 0.624 1 80.94 528 ALA B N 1
ATOM 8597 C CA . ALA B 1 528 ? 4.195 -8.375 0.68 1 80.94 528 ALA B CA 1
ATOM 8598 C C . ALA B 1 528 ? 3.297 -7.141 0.728 1 80.94 528 ALA B C 1
ATOM 8600 O O . ALA B 1 528 ? 3.637 -6.141 1.364 1 80.94 528 ALA B O 1
ATOM 8601 N N . VAL B 1 529 ? 2.242 -7.246 0.08 1 77.19 529 VAL B N 1
ATOM 8602 C CA . VAL B 1 529 ? 1.287 -6.141 0.084 1 77.19 529 VAL B CA 1
ATOM 8603 C C . VAL B 1 529 ? 0.695 -5.973 1.481 1 77.19 529 VAL B C 1
ATOM 8605 O O . VAL B 1 529 ? 0.449 -4.852 1.929 1 77.19 529 VAL B O 1
ATOM 8608 N N . LEU B 1 530 ? 0.454 -7.059 2.066 1 80.25 530 LEU B N 1
ATOM 8609 C CA . LEU B 1 530 ? -0.086 -7.031 3.422 1 80.25 530 LEU B CA 1
ATOM 8610 C C . LEU B 1 530 ? 0.918 -6.426 4.395 1 80.25 530 LEU B C 1
ATOM 8612 O O . LEU B 1 530 ? 0.538 -5.68 5.301 1 80.25 530 LEU B O 1
ATOM 8616 N N . LEU B 1 531 ? 2.131 -6.828 4.152 1 80.19 531 LEU B N 1
ATOM 8617 C CA . LEU B 1 531 ? 3.189 -6.312 5.02 1 80.19 531 LEU B CA 1
ATOM 8618 C C . LEU B 1 531 ? 3.773 -5.023 4.453 1 80.19 531 LEU B C 1
ATOM 8620 O O . LEU B 1 531 ? 4.984 -4.926 4.242 1 80.19 531 LEU B O 1
ATOM 8624 N N . ALA B 1 532 ? 2.918 -4.125 4.184 1 71.5 532 ALA B N 1
ATOM 8625 C CA . ALA B 1 532 ? 3.34 -2.842 3.623 1 71.5 532 ALA B CA 1
ATOM 8626 C C . ALA B 1 532 ? 4.074 -2.002 4.664 1 71.5 532 ALA B C 1
ATOM 8628 O O . ALA B 1 532 ? 4.055 -2.326 5.855 1 71.5 532 ALA B O 1
ATOM 8629 N N . ASP B 1 533 ? 4.66 -0.973 4.289 1 63.25 533 ASP B N 1
ATOM 8630 C CA . ASP B 1 533 ? 5.496 -0.127 5.137 1 63.25 533 ASP B CA 1
ATOM 8631 C C . ASP B 1 533 ? 4.688 0.468 6.285 1 63.25 533 ASP B C 1
ATOM 8633 O O . ASP B 1 533 ? 5.203 0.631 7.395 1 63.25 533 ASP B O 1
ATOM 8637 N N . ASN B 1 534 ? 3.504 0.733 5.914 1 60.97 534 ASN B N 1
ATOM 8638 C CA . ASN B 1 534 ? 2.674 1.371 6.93 1 60.97 534 ASN B CA 1
ATOM 8639 C C . ASN B 1 534 ? 2.023 0.342 7.848 1 60.97 534 ASN B C 1
ATOM 8641 O O . ASN B 1 534 ? 1.237 0.698 8.727 1 60.97 534 ASN B O 1
ATOM 8645 N N . ARG B 1 535 ? 2.363 -0.949 7.691 1 69.56 535 ARG B N 1
ATOM 8646 C CA . ARG B 1 535 ? 1.761 -2.006 8.5 1 69.56 535 ARG B CA 1
ATOM 8647 C C . ARG B 1 535 ? 2.83 -2.91 9.102 1 69.56 535 ARG B C 1
ATOM 8649 O O . ARG B 1 535 ? 2.666 -4.133 9.141 1 69.56 535 ARG B O 1
ATOM 8656 N N . ARG B 1 536 ? 3.832 -2.369 9.438 1 66.25 536 ARG B N 1
ATOM 8657 C CA . ARG B 1 536 ? 4.965 -3.156 9.914 1 66.25 536 ARG B CA 1
ATOM 8658 C C . ARG B 1 536 ? 4.742 -3.621 11.352 1 66.25 536 ARG B C 1
ATOM 8660 O O . ARG B 1 536 ? 5.465 -4.488 11.844 1 66.25 536 ARG B O 1
ATOM 8667 N N . SER B 1 537 ? 3.643 -3.094 11.961 1 66.25 537 SER B N 1
ATOM 8668 C CA . SER B 1 537 ? 3.389 -3.469 13.352 1 66.25 537 SER B CA 1
ATOM 8669 C C . SER B 1 537 ? 2.416 -4.641 13.438 1 66.25 537 SER B C 1
ATOM 8671 O O . SER B 1 537 ? 2.051 -5.07 14.539 1 66.25 537 SER B O 1
ATOM 8673 N N . ILE B 1 538 ? 2.094 -5.199 12.32 1 76.38 538 ILE B N 1
ATOM 8674 C CA . ILE B 1 538 ? 1.15 -6.312 12.305 1 76.38 538 ILE B CA 1
ATOM 8675 C C . ILE B 1 538 ? 1.802 -7.547 12.93 1 76.38 538 ILE B C 1
ATOM 8677 O O . ILE B 1 538 ? 2.957 -7.859 12.633 1 76.38 538 ILE B O 1
ATOM 8681 N N . LYS B 1 539 ? 1.066 -8.141 13.875 1 76.5 539 LYS B N 1
ATOM 8682 C CA . LYS B 1 539 ? 1.559 -9.359 14.508 1 76.5 539 LYS B CA 1
ATOM 8683 C C . LYS B 1 539 ? 1.633 -10.508 13.5 1 76.5 539 LYS B C 1
ATOM 8685 O O . LYS B 1 539 ? 0.769 -10.633 12.625 1 76.5 539 LYS B O 1
ATOM 8690 N N . PRO B 1 540 ? 2.654 -11.352 13.57 1 77.44 540 PRO B N 1
ATOM 8691 C CA . PRO B 1 540 ? 2.826 -12.461 12.641 1 77.44 540 PRO B CA 1
ATOM 8692 C C . PRO B 1 540 ? 1.597 -13.367 12.562 1 77.44 540 PRO B C 1
ATOM 8694 O O . PRO B 1 540 ? 1.248 -13.852 11.484 1 77.44 540 PRO B O 1
ATOM 8697 N N . GLU B 1 541 ? 0.974 -13.539 13.703 1 78.75 541 GLU B N 1
ATOM 8698 C CA . GLU B 1 541 ? -0.206 -14.398 13.719 1 78.75 541 GLU B CA 1
ATOM 8699 C C . GLU B 1 541 ? -1.33 -13.812 12.875 1 78.75 541 GLU B C 1
ATOM 8701 O O . GLU B 1 541 ? -2.018 -14.547 12.156 1 78.75 541 GLU B O 1
ATOM 8706 N N . ASN B 1 542 ? -1.443 -12.523 13.008 1 81.88 542 ASN B N 1
ATOM 8707 C CA . ASN B 1 542 ? -2.479 -11.859 12.227 1 81.88 542 ASN B CA 1
ATOM 8708 C C . ASN B 1 542 ? -2.129 -11.836 10.742 1 81.88 542 ASN B C 1
ATOM 8710 O O . ASN B 1 542 ? -3.014 -11.945 9.891 1 81.88 542 ASN B O 1
ATOM 8714 N N . LEU B 1 543 ? -0.889 -11.734 10.57 1 83.56 543 LEU B N 1
ATOM 8715 C CA . LEU B 1 543 ? -0.421 -11.719 9.188 1 83.56 543 LEU B CA 1
ATOM 8716 C C . LEU B 1 543 ? -0.756 -13.031 8.484 1 83.56 543 LEU B C 1
ATOM 8718 O O . LEU B 1 543 ? -1.184 -13.023 7.324 1 83.56 543 LEU B O 1
ATOM 8722 N N . ARG B 1 544 ? -0.576 -14.078 9.141 1 83.94 544 ARG B N 1
ATOM 8723 C CA . ARG B 1 544 ? -0.89 -15.398 8.594 1 83.94 544 ARG B CA 1
ATOM 8724 C C . ARG B 1 544 ? -2.379 -15.523 8.289 1 83.94 544 ARG B C 1
ATOM 8726 O O . ARG B 1 544 ? -2.766 -16.062 7.25 1 83.94 544 ARG B O 1
ATOM 8733 N N . VAL B 1 545 ? -3.121 -15.047 9.219 1 84.81 545 VAL B N 1
ATOM 8734 C CA . VAL B 1 545 ? -4.57 -15.141 9.086 1 84.81 545 VAL B CA 1
ATOM 8735 C C . VAL B 1 545 ? -5.039 -14.297 7.91 1 84.81 545 VAL B C 1
ATOM 8737 O O . VAL B 1 545 ? -5.793 -14.766 7.055 1 84.81 545 VAL B O 1
ATOM 8740 N N . TYR B 1 546 ? -4.523 -13.07 7.82 1 86.06 546 TYR B N 1
ATOM 8741 C CA . TYR B 1 546 ? -4.891 -12.188 6.719 1 86.06 546 TYR B CA 1
ATOM 8742 C C . TYR B 1 546 ? -4.473 -12.781 5.379 1 86.06 546 TYR B C 1
ATOM 8744 O O . TYR B 1 546 ? -5.234 -12.742 4.41 1 86.06 546 TYR B O 1
ATOM 8752 N N . SER B 1 547 ? -3.336 -13.297 5.398 1 87.56 547 SER B N 1
ATOM 8753 C CA . SER B 1 547 ? -2.807 -13.859 4.164 1 87.56 547 SER B CA 1
ATOM 8754 C C . SER B 1 547 ? -3.67 -15.016 3.672 1 87.56 547 SER B C 1
ATOM 8756 O O . SER B 1 547 ? -4.008 -15.086 2.488 1 87.56 547 SER B O 1
ATOM 8758 N N . MET B 1 548 ? -4.031 -15.883 4.516 1 88.38 548 MET B N 1
ATOM 8759 C CA . MET B 1 548 ? -4.828 -17.047 4.141 1 88.38 548 MET B CA 1
ATOM 8760 C C . MET B 1 548 ? -6.219 -16.625 3.674 1 88.38 548 MET B C 1
ATOM 8762 O O . MET B 1 548 ? -6.715 -17.125 2.662 1 88.38 548 MET B O 1
ATOM 8766 N N . LEU B 1 549 ? -6.836 -15.719 4.398 1 86.19 549 LEU B N 1
ATOM 8767 C CA . LEU B 1 549 ? -8.188 -15.281 4.078 1 86.19 549 LEU B CA 1
ATOM 8768 C C . LEU B 1 549 ? -8.227 -14.562 2.73 1 86.19 549 LEU B C 1
ATOM 8770 O O . LEU B 1 549 ? -9.188 -14.695 1.979 1 86.19 549 LEU B O 1
ATOM 8774 N N . GLN B 1 550 ? -7.227 -13.875 2.479 1 85.19 550 GLN B N 1
ATOM 8775 C CA . GLN B 1 550 ? -7.184 -13.078 1.26 1 85.19 550 GLN B CA 1
ATOM 8776 C C . GLN B 1 550 ? -6.848 -13.938 0.047 1 85.19 550 GLN B C 1
ATOM 8778 O O . GLN B 1 550 ? -7.316 -13.672 -1.062 1 85.19 550 GLN B O 1
ATOM 8783 N N . GLN B 1 551 ? -6.156 -14.883 0.26 1 84.62 551 GLN B N 1
ATOM 8784 C CA . GLN B 1 551 ? -5.699 -15.703 -0.86 1 84.62 551 GLN B CA 1
ATOM 8785 C C . GLN B 1 551 ? -6.734 -16.766 -1.217 1 84.62 551 GLN B C 1
ATOM 8787 O O . GLN B 1 551 ? -6.887 -17.125 -2.387 1 84.62 551 GLN B O 1
ATOM 8792 N N . ASN B 1 552 ? -7.375 -17.234 -0.172 1 86.12 552 ASN B N 1
ATOM 8793 C CA . ASN B 1 552 ? -8.344 -18.281 -0.413 1 86.12 552 ASN B CA 1
ATOM 8794 C C . ASN B 1 552 ? -9.695 -17.719 -0.84 1 86.12 552 ASN B C 1
ATOM 8796 O O . ASN B 1 552 ? -10.281 -16.906 -0.134 1 86.12 552 ASN B O 1
ATOM 8800 N N . LYS B 1 553 ? -10.047 -17.875 -2.059 1 72.56 553 LYS B N 1
ATOM 8801 C CA . LYS B 1 553 ? -11.375 -17.484 -2.533 1 72.56 553 LYS B CA 1
ATOM 8802 C C . LYS B 1 553 ? -12.375 -18.641 -2.385 1 72.56 553 LYS B C 1
ATOM 8804 O O . LYS B 1 553 ? -12.492 -19.484 -3.271 1 72.56 553 LYS B O 1
ATOM 8809 N N . LEU B 1 554 ? -12.992 -18.766 -1.227 1 68.25 554 LEU B N 1
ATOM 8810 C CA . LEU B 1 554 ? -13.906 -19.875 -0.961 1 68.25 554 LEU B CA 1
ATOM 8811 C C . LEU B 1 554 ? -15.344 -19.484 -1.32 1 68.25 554 LEU B C 1
ATOM 8813 O O . LEU B 1 554 ? -15.719 -18.312 -1.212 1 68.25 554 LEU B O 1
#

Secondary structure (DSSP, 8-state):
--------HHHHHHHSTTTEEEETTEEEETTT--EE-TT-HHHHHHHHH-HHHHHHHHHHHHHHHHHHHHHHHHHHHHT--SHHHHHHHHHHHHHHHHHHHTT--GGGGGSHHHHHHHHHHBTT--SPPPHHHHHHHTHHHHHHHHHHHHHHHHHHSS-EEEEEEEEE-TT--EEEEEEEEETT--EEEEEEEESS--HHHHHHHHHHHHHHTT--GGGEEEEEE-S-HHHHHHHTTT-TT-EEEE-HHHHHHHHHHHHHHHTHHHHHHHHHHHHHHTT-HHHHHHHHHHHHHTT---PPPP---TT-HHHHHHHHHHHHHHHHHHHHHHHHS-GGGHHHHHHHH-HHHHHHHHHHHHHSHHHHHHHHHTTS-S--TTTHHHHHHHHHHHHHHHHHH-S-HHHHHHHHHHHHHHHHHHHT-SSS--TTHHHHHHHGGGSHHHHTT----HHHHHHH-GGGTT-HHHHHHHHHHHHHHHHS------S-HHHHHHHTTTTSHHHHHHHHHHHT--S--HHHHHHHHHHHHHT-GGGTT--HHHHHHHHHHHH---/--------HHHHHHHSTTTEEEETTEEEETTT--EE-SS-HHHHHHHHH-HHHHHHHHHHHHHHHHHHHHHHHHHHHHT--SHHHHHHHHHHHHHHHHHHHTT--GGGGGSHHHHHHHHHHBTT--SPPPHHHHHHHTHHHHHHHHHHHHHHHHHHSS-EEEEEEEEE-TT--EEEEEEEEETT--EEEEEEEESS--HHHHHHHHHHHHHHTT--GGGEEEEEE-S-HHHHHHHTTT-TTPEEEE-HHHHHHHHHHHHHHHTHHHHHHHHHHHHHHTT-HHHHHHHHHHHHHTT---PPPP---TT-HHHHHHHHHHHHHHHHHHHHHHHHS-GGGHHHHHHHH-HHHHHHHHHHHHHSHHHHHHHHHTTS-S--TTTHHHHHHHHHHHHHHHHHH-S-HHHHHHHHHHHHHHHHHHHT-SSS--TTHHHHHHHGGGSHHHHTT----HHHHHHH-GGGTT-HHHHHHHHHHHHHHHHS------S-HHHHHHHTTTTSHHHHHHHHHHHT--S--HHHHHHHHHHHHHT-GGGTT--HHHHHHHHHHHH---

Solvent-accessible surface area (backbone atoms only — not comparable to full-atom values): 57901 Å² total; per-residue (Å²): 130,80,76,70,50,94,52,49,18,60,61,45,25,65,71,38,82,88,47,38,32,38,50,98,73,38,18,25,31,61,78,37,33,24,56,43,65,46,51,41,64,67,59,46,51,50,51,70,63,30,65,70,44,47,50,48,44,49,51,47,53,56,46,42,50,59,47,46,53,46,45,51,50,47,35,63,73,66,64,54,89,45,70,48,55,37,54,28,51,45,50,51,45,50,47,55,49,15,36,39,45,42,70,40,66,58,64,42,51,59,29,65,59,32,33,53,50,48,33,71,35,29,59,35,52,19,74,67,74,51,35,68,53,45,51,70,68,39,45,60,53,50,48,51,50,48,49,51,52,51,26,50,51,54,66,69,31,89,27,30,24,37,36,40,45,73,49,67,47,89,71,17,31,36,35,35,37,35,30,37,23,41,45,81,46,73,33,55,66,42,61,49,76,31,49,64,95,43,74,68,56,52,54,45,50,54,52,49,48,33,55,74,47,68,50,58,50,75,40,26,41,20,38,29,31,54,90,53,64,69,54,55,73,67,44,51,81,60,20,68,33,34,41,50,32,35,26,48,49,56,54,53,49,51,45,52,47,48,48,47,64,67,38,48,66,45,49,48,43,54,50,44,48,37,58,66,61,52,58,29,22,40,59,51,52,52,48,33,50,52,29,46,77,70,72,41,76,62,74,71,85,60,73,58,46,89,92,40,66,67,34,48,55,52,31,42,44,52,45,52,75,37,33,69,55,42,35,62,55,33,65,73,45,67,80,88,48,39,62,48,23,52,46,45,65,33,65,66,35,49,53,50,32,47,48,46,54,70,65,43,55,65,58,54,50,51,50,58,57,58,60,51,85,65,82,42,29,49,48,46,49,57,53,49,52,51,48,22,51,48,28,35,54,54,12,70,69,41,88,46,62,62,56,20,53,39,27,36,50,41,17,48,51,47,49,36,21,56,65,56,76,44,95,62,36,33,73,33,35,58,33,26,55,37,44,27,51,76,37,71,80,42,37,75,75,52,91,73,52,71,67,58,38,44,70,39,34,50,70,43,63,91,31,64,65,29,54,53,42,45,52,48,49,57,51,47,52,70,68,40,81,67,79,63,81,60,85,49,67,64,59,55,38,61,71,39,29,82,85,30,49,59,37,29,52,53,48,52,39,53,41,33,26,66,60,44,57,55,67,49,54,52,48,47,53,52,45,46,60,64,55,29,86,92,37,70,80,61,50,69,69,54,49,39,50,49,45,34,46,41,58,35,85,126,130,82,77,70,50,93,51,49,18,59,62,45,24,66,72,38,82,88,47,39,34,38,53,98,73,37,17,25,30,61,80,39,34,24,58,44,65,45,49,42,63,67,60,45,50,51,52,69,63,30,65,70,45,46,50,48,42,49,50,46,54,56,46,43,51,59,46,46,53,47,44,51,50,47,35,63,74,67,64,54,88,45,71,46,56,35,54,29,50,45,50,50,43,49,47,56,49,17,36,40,44,43,71,40,65,58,64,42,51,59,29,66,56,31,31,53,49,47,30,71,33,31,60,35,53,18,74,67,74,50,34,68,53,45,51,70,68,38,45,61,54,49,48,52,50,49,51,51,51,51,27,49,51,54,67,70,31,88,28,31,23,39,36,40,43,74,50,66,47,88,72,14,31,35,35,35,38,36,29,36,22,42,45,82,45,74,32,56,67,42,62,45,76,32,48,63,94,43,72,69,57,51,54,46,50,52,53,50,47,34,56,73,46,68,50,58,49,74,40,26,41,21,39,29,32,54,89,54,65,70,52,55,74,66,44,50,81,60,21,69,33,34,41,49,30,36,25,49,50,58,52,52,50,51,44,53,47,47,47,46,64,66,38,46,66,44,47,48,44,54,49,44,48,38,60,66,60,51,57,31,24,40,59,51,51,52,48,34,52,50,28,48,75,69,71,43,75,62,72,71,83,61,74,58,47,88,90,39,64,67,36,47,55,52,29,42,45,52,44,52,76,37,32,67,54,40,36,63,56,29,65,75,44,68,80,88,49,38,62,48,22,53,45,43,66,33,65,65,34,48,52,48,31,46,47,46,53,70,65,43,54,66,58,53,50,50,50,59,58,58,60,52,85,65,84,41,29,51,47,45,50,59,54,50,53,53,46,22,49,48,28,36,55,54,12,71,69,41,87,46,63,60,55,18,52,38,27,38,50,42,17,50,50,48,50,36,21,56,66,56,78,43,95,63,35,32,74,34,35,57,33,27,58,38,45,27,52,75,39,72,71,43,35,75,74,51,92,73,52,70,66,58,38,45,70,39,34,51,70,44,62,91,31,64,67,30,53,52,42,46,53,49,51,59,52,47,50,68,69,41,80,64,82,58,79,59,90,42,68,65,58,54,38,62,72,39,30,83,84,29,49,59,36,29,51,52,49,52,39,54,42,32,26,66,59,45,54,55,67,51,53,52,48,48,53,52,44,47,60,65,56,29,86,92,38,70,80,61,50,68,70,56,50,37,52,49,45,32,44,41,58,34,86,127

InterPro domains:
  IPR008906 HAT, C-terminal dimerisation domain [PF05699] (470-549)
  IPR012337 Ribonuclease H-like superfamily [SSF53098] (159-552)
  IPR052035 Zinc finger BED domain-containing [PTHR46481] (49-552)

Organism: Latimeria chalumnae (NCBI:txid7897)

Nearest PDB structures (foldseek):
  4d1q-assembly1_A-2  TM=6.852E-01  e=1.859E-11  Musca domestica
  4mdb-assembly1_A  TM=3.051E-01  e=8.546E-01  Drosophila mauritiana
  2efk-assembly1_A-2  TM=1.535E-01  e=4.950E+00  Homo sapiens
  3vkh-assembly2_B  TM=1.016E-01  e=9.271E+00  Dictyostelium discoideum
  4d1q-assembly1_A-2  TM=6.862E-01  e=1.318E-11  Musca domestica

Sequence (1108 aa):
ASKLGNVSAKDRSSQYKNGTFHVSGDMFCSAYNIAVDHKRKATCDRHLEASTHLEKKKKMESAAVSSSEKQGTVKALFGTKTAQQEIRKVVLFNLVEAFTSAYLPLNALDNPALHSYLEENLKSVGVLPTSQWLHSEYFPKVFNYHIAEVKKKLADAISVSVVCDETTDVQDCYVLNVLAVPSLNTLSGNNALFLKLQILKLSQAVLETLQKFDVPYTKVYGFVTDNAMYYEKSLKHVFLNGVHVTCSAHLLNLLGDIWRENFDRVTDLVFAVKKAFTATPARKAQFKQFLKEHGKSTALPPLPVITRWNTWFHAVFYHAEHLHDYISFFLEESTAYQNVATLSSTEKVVTDTKEIALKAPPLVQMLEKYEGDEVKAHVLYDELLDFATFLECKGESSDHQATKNTMVSCAKKIQDYMAQNGRFHQSAAKFFEAVRVFSPARLSTLALSEDAICSSIPAFEDNVRAKAQLRIYMRETQCHQIGLNERNIIKFWQGNAECFPDLSYIVISCLSVPVHSANAERSFSRYAVLLADNRRSIKPENLRVYSMLQQNKLASKLGNVSAKDRSSQYKNGTFHVSGDMFCSAYNIAVDHKRKATCDRHLEASTHLEKKKKMESAAVSSSEKQGTVKALFGTKTAQQEIRKVVLFNLVEAFTSAYLPLNALDNPALHSYLEENLKSVGVLPTSQWLHSEYFPKVFNYHIAEVKKKLADAISVSVVCDETTDVQDCYVLNVLAVPSLNTLSGNNALFLKLQILKLSQAVLETLQKFDVPYTKVYGFVTDNAMYYEKSLKHVFLNGVHVTCSAHLLNLLGDIWRENFDRVTDLVFAVKKAFTATPARKAQFKQFLKEHGKSTALPPLPVITRWNTWFHAVFYHAEHLHDYISFFLEESTAYQNVATLSSTEKVVTDTKEIALKAPPLVQMLEKYEGDEVKAHVLYDELLDFATFLECKGESSDHQATKNTMVSCAKKIQDYMAQNGRFHQSAAKFFEAVRVFSPARLSTLALSEDAICSSIPAFEDNVRAKAQLRIYMRETQCHQIGLNERNIIKFWQGNAECFPDLSYIVISCLSVPVHSANAERSFSRYAVLLADNRRSIKPENLRVYSMLQQNKL

Foldseek 3Di:
DPCLDPAWLCRQQVVPPPFWDDDPRFIAGPLVRDTFDSSDNVRVVCCCPPPVNVVSVVVVVVVVVVLVVVLVLQCVLVVDDDPLVSVQSSQLLVVLLVCLQVVHQLQVCVPPVNVVVCCVPPPSNNRPDHSVCCCVRRLVVSLVVVLVVLLVLLVPALAKEWEWEWDAFPVRWIWIWIWIFRQQDIFTQFTDTDNDDDLVVNLVVNVVSCVSSVNQLQRYQEYEYALPCSNCVRCVVSNLQYFYWHAVLVLLVVLLVLLCVLLVLLVVLLVLLLVVPPPCVVLLVVLLVLCVVVPHDSDGQQRDDPVDSLRSLVNLLVCLVCLVVQLVSCVPPDPPSCVNNVSSPDPSNNVSSVVSNPPVVVSSVVSVVLLDSDQCLLPVLVVLLVQLVVLQVVLVPDPDVSSNVSSPVSSVSSVCQLVVPDSRHTSLNLVSVLLNCLQLVCVLVDDDDLVSNCVSRSLSVVVPLLSVLVVVVSVVSNVDVPPRPVPDSLVVLVVCCVVRVSNSSSSSNSSSHRNRNSVVVVLVVVLNVSCDPVNVVDDPVVSGSSSSSNSDDD/DPPLPPDWLCNQQVVPPPFWDDDPRFIAGPLVRDTFDSSDNVRVVCCCPPPVNVVSVVVVVVVVVVLVVVLVLQCVLVVDDDPLVSVQSSQLLVVLLVCLQVVHQLQVCVPPVNVVVCCVPPPSNNRPDHSVCCCVRRLVVSLVVVLLVLLVLLVPALAKEWEWEWDAFPVRWIWIWIWIFRQQDIFTQWTDTDNDDDLVVNLVVNVVSCVSSVNQLQRYQEYEYALPCSNCVRCVVSNLQYFYWHAVLVLLVVLLVLLCVLLVLLVVLLVLLLVVPPPCVVLLVVLLVLCVVVPHDSDGQQRDDPVDSLSSLVNLLVCLVCLVVQLVSCVPPDPPSCVNNVSSPDPSNNVSSVVSNPPVVVSSVVSVVLLDSDQCLLPVLVVLLVQLVVLQVVLVPDPDVSSNVSSPVSSVSSVCQLVVPDSRHTSLNLVSVLLNCLQLVCVLVDDDDLVSNCVSRSLSVVVPLLSVLVVVVSVVSNVDVPPRPCPDSLVVLVVCCVVRVSNSSSSSNSSSHRNRNSVVVVLVVVLNVSCDPVNVVDDPVVSGSSSSSNSDDD

Radius of gyration: 36.01 Å; Cα contacts (8 Å, |Δi|>4): 1601; chains: 2; bounding box: 92×108×73 Å